Protein AF-A0A7T5E1W6-F1 (afdb_monomer_lite)

Radius of gyration: 61.8 Å; chains: 1; bounding box: 114×105×201 Å

Sequence (1067 aa):
MARPQLYQTLPVATIAQAEQQDRYMAKGELEDLSGFFNSGLKRVLIAETLTRYSELIVSQAANRIFTGGSPLAYLERPDADQPMEKTRAGTVLDAQEAAKLGTATFIESSGGGGFFSGLFSTTPSGPIPPGFRPINVSRYGPSNMQKSLRDLSWFLRYVTYAIVAGDPNIISVNVRGLREIIENACSTAATIVAIQTMKAASVRYVSGDSEAKDIVSQYFDVLLTEFKAPTPSDKLRQRPSGDQQGLQLPQIYFNAAERRPKYAMKPGLSATEKNDVVKAAYRQVFERDITRAYSLSISDLESKVKNGEISMKEFVRRLAKSPLYRKNFYEPYINSRALELAFRHILGRAPSSREEVQKYFSIVSSGGLPALVDALVDSKEYSDYFGEETVPYLRGLGQEAQECRNWGPQFELFNFSAPFRKKPQFITLFAAYEQPLPDQHPYGSGNDPLEIQFGAIFPKETRDVSATPAFFNKDTRRILIHRGAGINNQLSNPAARGLNPGSLGAKVFKLDQIPKTGNTQASVRYSESSTQAVISAAYRQVFGREVYSGQRSNVAEIKLENGEITLKEFIRTIAKSEAFRKTYWSSLYIMKAVEYIHRRLLGRPTYGRKETNAYFDICAKKGFYALVDSIIDSQEYAEAFGEDTVPYERYLTPKGLALRSMRVGSLAEKGMMPIPDTTVPRFVELGSVGEDRSIPDVQRRISQGVNRQRQQTKAFKLTSLADKPNLKQVTAAAYRQIFERDIAPYIVKSEFTALESKLGNGEITLKEFIEGLGCSSLYIKEFYAPYPNTQVIEFGTKHFLGRAPMDQAEIRKYNQILASEGIRGFIKAMLNTPEYAENFGEDTVPYRRYPTLPAANFPNTERLYNRLTKQNRDLVVPSFVPAKSTIPVTDMPLMADAVAAQASQEAALAASVGRATQSASLDLTTAQPATRLYRWSADMDAAQSEEVITAIYRQVMMAYDGEIPTAWRLPQAEQALRNGSLTVRGFVAELLASEAYQQRFVDTYPQSKLVEIMARQILGRNLAQGEETQQYQAMADAQGRLAVAQAMLSSAEYQRYFGEQGVPYRR

Secondary structure (DSSP, 8-state):
---------HHHHHHHHHHTTT-PPPHHHHHHHHHHHHTHHHHHHHHHHHHHTHHHHHHHHHHHHEESS-GGGG--PPPTTS--PPPTT-----HHHHHHSS--------S---TTS--S-----SPPPTT--PEEHHHH-HHHHHHHHHHHHHHHHHHHHHHHHTSTHHHHHHHTTHHHHHHTTS-HHHHHHHHHHHHHHHHHHTTT-HHHHHHHHHHHHHHHHHHHSPPPPPEEE--SSTTSPPEEE-HHHHHHSPP----B--TT--HHHHHHHHHHHHHHHHSS-HHHHH----HHHHHHHHHTSS-HHHHHHHHHTSHHHHHHHTTTS-HHHHHHHHIIIIISS---SHHHHHHHHHHHHHHHHHHHHHHHHTSHHHHHHHTTTBPP----BTTBPPPSTTHHHHHHHTSTTGGG--S-SHHHHHHHHHSPPPSS-TT-GGGSPP--SS------TTTS---------SS-----EESS-GGG-TTT-GGGGGS--GGGSPPP-B------SSS----HHHHHHHHHHHHHHHHHHHHSSPPPGGG--HHHHHHHHTTSS-HHHHHHHHHTSHHHHHHHTTTS-HHHHHHHHHHHHHSS---SHHHHHHHHHHHHHHHHHHHHHHHHTSHHHHHHHTTTB-----EE-HHHHHHHHSSHHHHHHTT-S-----PPPHHHHHHS--S---HHHHHHHHS-SS-THHHHPPPPB---SS-HHHHHHHHHHHHHHHSSS-STTT--S--SHHHHHHHHHTSS-HHHHHHHHHTSHHHIIIIITTS-HHHHHHHHIIIIISS---SHHHHHHHHHHHHHTHHHHHHHHHHTSHHHHHHTTTTB--------SSTTHHHHHHHHHHSPTTS----S-S-PPPPPPSS-GGGSTT-HHHHHHHHHHHHHHTTS-------------------PPPB--TT--HHHHHHHHHHHHHHHTT--SSPPPGGG--HHHHHHHHTTSS-HHHHHHHHHHSHHHIIIIITTS-HHHHHHHHIIIIISSPPPTTHHHHHHHHHHHHH-TTHHHHHHHTSHHHHHHTTTTBPP---

Foldseek 3Di:
DDDQQQAAFLVRQLVVQCVLLVHDRDPVSVVSVVVLVVCQVVLVVLLVLCVLCVLVLLQQLLVVQEDADRLSVLADDPPPPDPPDDDPPPDDPDPVVSVVPDPPDPPDDDDDDDPPDPPPDPPQQDDQDPPRDRHYDVVLDSVNSNVVSVVLSVLSVLLSVCSNSVHLGNLLLPQAQVLVVCVVRDDSSSVLSSLSSSLVVSLVSVVVDPVSSVSSNVSSVVNSVRNVDHQDDWDWADDPDPQFDIDTHRVSSLSSGRDNDWQFQDPPDDPVSLVSSVQLLCCLQVVHRCCVPPVDDPVVLSVCSNVVVFFLLVSSLCSQVDPVVCVQQPVLADLLLSLQLLCCRQVLWGDRALVSSVVLSVQCVVPNRNSSSCCSSPDPSSCVPANRTIRHHHCDRSNGDDDPLCVPVGVVCSDPCSSQARDRDNNVSNVPVVDPDDQDAQAWNQLDAQPALADLHGPDCVNHVDTDHDHDDLPAFHDWQFQAPRVLPCVVPVLSQAPDRPPSHDDKQWQPDQPDPDPDPDPPVVNVVSLVVVVLLLCCLQRSHDDDPVLDPVVLSVCVNNVVAFVLVSSLPSCPDPSNCVRQPPVDDNLSSLQVNLCSQLLDGDTHNNRSVVLVVCCVPPNDSSSSVCNSVDPSVCSNANRTIRDHNGIDGPVNVCVVQVDPVNCVVVVVPPPPPPPDPVVCVVVDDPDDDDPVNVVVVVCDDDDCVQVVWDKQWDPDLVPPVSLVVQVQVLCCLLVVDGDVVPDPDPQCPVLSVCVSVVVAFQLVSSLVVQPDPVVCVQQNVVADQLSSQQSLCCRQVQWGDQAQVSSVVLSVQCVPVNRSSSNVVSSPDVSSCVPANRTIGDHHDQDDPRPCTNVLSVVSVVDDRPNDRDRSPSHDDDDPPPDDPVPPDPCPVVVVVVVVVVVVVVVDDDDDDDDDDDDDDPPDDPFDWQFDDLPDDPVSLVVNVVLLCCLQVVPDDDDDDPLLDDVVLSVCVNVVVAFSLRSNLVSCVDPVNCVRQVVPDDLLVSLQSLCCSQLQDGDDPDDRSVVLSVCCVPPNSCVSSVCSSPDPSSCVPANRTIRHHHD

Structure (mmCIF, N/CA/C/O backbone):
data_AF-A0A7T5E1W6-F1
#
_entry.id   AF-A0A7T5E1W6-F1
#
loop_
_atom_site.group_PDB
_atom_site.id
_atom_site.type_symbol
_atom_site.label_atom_id
_atom_site.label_alt_id
_atom_site.label_comp_id
_atom_site.label_asym_id
_atom_site.label_entity_id
_atom_site.label_seq_id
_atom_site.pdbx_PDB_ins_code
_atom_site.Cartn_x
_atom_site.Cartn_y
_atom_site.Cartn_z
_atom_site.occupancy
_atom_site.B_iso_or_equiv
_atom_site.auth_seq_id
_atom_site.auth_comp_id
_atom_site.auth_asym_id
_atom_site.auth_atom_id
_atom_site.pdbx_PDB_model_num
ATOM 1 N N . MET A 1 1 ? -4.802 7.050 18.740 1.00 60.38 1 MET A N 1
ATOM 2 C CA . MET A 1 1 ? -4.481 6.333 19.996 1.00 60.38 1 MET A CA 1
ATOM 3 C C . MET A 1 1 ? -5.755 5.684 20.502 1.00 60.38 1 MET A C 1
ATOM 5 O O . MET A 1 1 ? -6.754 6.385 20.582 1.00 60.38 1 MET A O 1
ATOM 9 N N . ALA A 1 2 ? -5.736 4.387 20.808 1.00 78.00 2 ALA A N 1
ATOM 10 C CA . ALA A 1 2 ? -6.858 3.725 21.470 1.00 78.00 2 ALA A CA 1
ATOM 11 C C . ALA A 1 2 ? -6.743 3.963 22.981 1.00 78.00 2 ALA A C 1
ATOM 13 O O . ALA A 1 2 ? -5.686 3.709 23.557 1.00 78.00 2 ALA A O 1
ATOM 14 N N . ARG A 1 3 ? -7.798 4.487 23.608 1.00 83.88 3 ARG A N 1
ATOM 15 C CA . ARG A 1 3 ? -7.880 4.642 25.064 1.00 83.88 3 ARG A CA 1
ATOM 16 C C . ARG A 1 3 ? -8.929 3.654 25.573 1.00 83.88 3 ARG A C 1
ATOM 18 O O . ARG A 1 3 ? -10.051 3.708 25.072 1.00 83.88 3 ARG A O 1
ATOM 25 N N . PRO A 1 4 ? -8.586 2.734 26.488 1.00 86.62 4 PRO A N 1
ATOM 26 C CA . PRO A 1 4 ? -9.577 1.838 27.061 1.00 86.62 4 PRO A CA 1
ATOM 27 C C . PRO A 1 4 ? -10.584 2.655 27.874 1.00 86.62 4 PRO A C 1
ATOM 29 O O . PRO A 1 4 ? -10.199 3.576 28.597 1.00 86.62 4 PRO A O 1
ATOM 32 N N . GLN A 1 5 ? -11.867 2.320 27.750 1.00 86.00 5 GLN A N 1
ATOM 33 C CA . GLN A 1 5 ? -12.889 2.914 28.600 1.00 86.00 5 GLN A CA 1
ATOM 34 C C . GLN A 1 5 ? -12.735 2.341 30.008 1.00 86.00 5 GLN A C 1
ATOM 36 O O . GLN A 1 5 ? -12.726 1.125 30.183 1.00 86.00 5 GLN A O 1
ATOM 41 N N . LEU A 1 6 ? -12.576 3.218 30.996 1.00 88.88 6 LEU A N 1
ATOM 42 C CA . LEU A 1 6 ? -12.371 2.810 32.388 1.00 88.88 6 LEU A CA 1
ATOM 43 C C . LEU A 1 6 ? -13.703 2.643 33.127 1.00 88.88 6 LEU A C 1
ATOM 45 O O . LEU A 1 6 ? -13.874 1.709 33.898 1.00 88.88 6 LEU A O 1
ATOM 49 N N . TYR A 1 7 ? -14.629 3.572 32.895 1.00 89.81 7 TYR A N 1
ATOM 50 C CA . TYR A 1 7 ? -15.955 3.624 33.504 1.00 89.81 7 TYR A CA 1
ATOM 51 C C . TYR A 1 7 ? -16.866 4.546 32.692 1.00 89.81 7 TYR A C 1
ATOM 53 O O . TYR A 1 7 ? -16.407 5.254 31.793 1.00 89.81 7 TYR A O 1
ATOM 61 N N . GLN A 1 8 ? -18.155 4.566 33.017 1.00 88.00 8 GLN A N 1
ATOM 62 C CA . GLN A 1 8 ? -19.132 5.476 32.420 1.00 88.00 8 GLN A CA 1
ATOM 63 C C . GLN A 1 8 ? -19.558 6.534 33.436 1.00 88.00 8 GLN A C 1
ATOM 65 O O . GLN A 1 8 ? -19.555 6.288 34.641 1.00 88.00 8 GLN A O 1
ATOM 70 N N . THR A 1 9 ? -19.904 7.714 32.933 1.00 92.50 9 THR A N 1
ATOM 71 C CA . THR A 1 9 ? -20.609 8.748 33.693 1.00 92.50 9 THR A CA 1
ATOM 72 C C . THR A 1 9 ? -21.966 8.958 33.046 1.00 92.50 9 THR A C 1
ATOM 74 O O . THR A 1 9 ? -22.110 8.744 31.837 1.00 92.50 9 THR A O 1
ATOM 77 N N . LEU A 1 10 ? -22.948 9.414 33.821 1.00 91.25 10 LEU A N 1
ATOM 78 C CA . LEU A 1 10 ? -24.288 9.664 33.294 1.00 91.25 10 LEU A CA 1
ATOM 79 C C . LEU A 1 10 ? -24.271 10.659 32.111 1.00 91.25 10 LEU A C 1
ATOM 81 O O . LEU A 1 10 ? -24.876 10.351 31.079 1.00 91.25 10 LEU A O 1
ATOM 85 N N . PRO A 1 11 ? -23.518 11.781 32.157 1.00 92.50 11 PRO A N 1
ATOM 86 C CA . PRO A 1 11 ? -23.431 12.680 31.009 1.00 92.50 11 PRO A CA 1
ATOM 87 C C . PRO A 1 11 ? -22.782 12.062 29.771 1.00 92.50 11 PRO A C 1
ATOM 89 O O . PRO A 1 11 ? -23.252 12.264 28.658 1.00 92.50 11 PRO A O 1
ATOM 92 N N . VAL A 1 12 ? -21.698 11.298 29.938 1.00 91.25 12 VAL A N 1
ATOM 93 C CA . VAL A 1 12 ? -21.009 10.690 28.791 1.00 91.25 12 VAL A CA 1
ATOM 94 C C . VAL A 1 12 ? -21.876 9.603 28.161 1.00 91.25 12 VAL A C 1
ATOM 96 O O . VAL A 1 12 ? -21.952 9.540 26.940 1.00 91.25 12 VAL A O 1
ATOM 99 N N . ALA A 1 13 ? -22.558 8.785 28.966 1.00 90.12 13 ALA A N 1
ATOM 100 C CA . ALA A 1 13 ? -23.426 7.721 28.468 1.00 90.12 13 ALA A CA 1
ATOM 101 C C . ALA A 1 13 ? -24.635 8.265 27.684 1.00 90.12 13 ALA A C 1
ATOM 103 O O . ALA A 1 13 ? -24.929 7.767 26.599 1.00 90.12 13 ALA A O 1
ATOM 104 N N . THR A 1 14 ? -25.294 9.311 28.196 1.00 91.44 14 THR A N 1
ATOM 105 C CA . THR A 1 14 ? -26.444 9.958 27.530 1.00 91.44 14 THR A CA 1
ATOM 106 C C . THR A 1 14 ? -26.040 10.650 26.226 1.00 91.44 14 THR A C 1
ATOM 108 O O . THR A 1 14 ? -26.677 10.446 25.193 1.00 91.44 14 THR A O 1
ATOM 111 N N . ILE A 1 15 ? -24.932 11.401 26.225 1.00 92.94 15 ILE A N 1
ATOM 112 C CA . ILE A 1 15 ? -24.412 12.049 25.011 1.00 92.94 15 ILE A CA 1
ATOM 113 C C . ILE A 1 15 ? -23.974 11.004 23.977 1.00 92.94 15 ILE A C 1
ATOM 115 O O . ILE A 1 15 ? -24.305 11.136 22.798 1.00 92.94 15 ILE A O 1
ATOM 119 N N . ALA A 1 16 ? -23.266 9.955 24.406 1.00 90.75 16 ALA A N 1
ATOM 120 C CA . ALA A 1 16 ? -22.824 8.878 23.523 1.00 90.75 16 ALA A CA 1
ATOM 121 C C . ALA A 1 16 ? -24.006 8.152 22.868 1.00 90.75 16 ALA A C 1
ATOM 123 O O . ALA A 1 16 ? -23.940 7.813 21.692 1.00 90.75 16 ALA A O 1
ATOM 124 N N . GLN A 1 17 ? -25.119 7.959 23.581 1.00 89.25 17 GLN A N 1
ATOM 125 C CA . GLN A 1 17 ? -26.313 7.338 23.009 1.00 89.25 17 GLN A CA 1
ATOM 126 C C . GLN A 1 17 ? -26.905 8.160 21.854 1.00 89.25 17 GLN A C 1
ATOM 128 O O . GLN A 1 17 ? -27.300 7.584 20.839 1.00 89.25 17 GLN A O 1
ATOM 133 N N . ALA A 1 18 ? -26.957 9.489 21.975 1.00 90.38 18 ALA A N 1
ATOM 134 C CA . ALA A 1 18 ? -27.411 10.357 20.889 1.00 90.38 18 ALA A CA 1
ATOM 135 C C . ALA A 1 18 ? -26.400 10.404 19.724 1.00 90.38 18 ALA A C 1
ATOM 137 O O . ALA A 1 18 ? -26.801 10.342 18.559 1.00 90.38 18 ALA A O 1
ATOM 138 N N . GLU A 1 19 ? -25.100 10.449 20.033 1.00 92.50 19 GLU A N 1
ATOM 139 C CA . GLU A 1 19 ? -24.010 10.449 19.046 1.00 92.50 19 GLU A CA 1
ATOM 140 C C . GLU A 1 19 ? -24.008 9.173 18.199 1.00 92.50 19 GLU A C 1
ATOM 142 O O . GLU A 1 19 ? -24.082 9.253 16.976 1.00 92.50 19 GLU A O 1
ATOM 147 N N . GLN A 1 20 ? -24.088 7.999 18.829 1.00 88.88 20 GLN A N 1
ATOM 148 C CA . GLN A 1 20 ? -24.132 6.704 18.144 1.00 88.88 20 GLN A CA 1
ATOM 149 C C . GLN A 1 20 ? -25.370 6.534 17.248 1.00 88.88 20 GLN A C 1
ATOM 151 O O . GLN A 1 20 ? -25.453 5.592 16.453 1.00 88.88 20 GLN A O 1
ATOM 156 N N . GLN A 1 21 ? -26.365 7.412 17.384 1.00 89.25 21 GLN A N 1
ATOM 157 C CA . GLN A 1 21 ? -27.602 7.440 16.609 1.00 89.25 21 GLN A CA 1
ATOM 158 C C . GLN A 1 21 ? -27.625 8.539 15.534 1.00 89.25 21 GLN A C 1
ATOM 160 O O . GLN A 1 21 ? -28.616 8.647 14.812 1.00 89.25 21 GLN A O 1
ATOM 165 N N . ASP A 1 22 ? -26.556 9.334 15.403 1.00 88.88 22 ASP A N 1
ATOM 166 C CA . ASP A 1 22 ? -26.470 10.534 14.557 1.00 88.88 22 ASP A CA 1
ATOM 167 C C . ASP A 1 22 ? -27.637 11.521 14.777 1.00 88.88 22 ASP A C 1
ATOM 169 O O . ASP A 1 22 ? -28.040 12.268 13.872 1.00 88.88 22 ASP A O 1
ATOM 173 N N . ARG A 1 23 ? -28.220 11.527 15.982 1.00 88.31 23 ARG A N 1
ATOM 174 C CA . ARG A 1 23 ? -29.372 12.366 16.326 1.00 88.31 23 ARG A CA 1
ATOM 175 C C . ARG A 1 23 ? -28.972 13.513 17.237 1.00 88.31 23 ARG A C 1
ATOM 177 O O . ARG A 1 23 ? -27.999 13.444 17.978 1.00 88.31 23 ARG A O 1
ATOM 184 N N . TYR A 1 24 ? -29.780 14.566 17.208 1.00 89.75 24 TYR A N 1
ATOM 185 C CA . TYR A 1 24 ? -29.760 15.528 18.301 1.00 89.75 24 TYR A CA 1
ATOM 186 C C . TYR A 1 24 ? -30.382 14.900 19.550 1.00 89.75 24 TYR A C 1
ATOM 188 O O . TYR A 1 24 ? -31.264 14.038 19.452 1.00 89.75 24 TYR A O 1
ATOM 196 N N . MET A 1 25 ? -29.906 15.333 20.718 1.00 90.50 25 MET A N 1
ATOM 197 C CA . MET A 1 25 ? -30.444 14.882 22.000 1.00 90.50 25 MET A CA 1
ATOM 198 C C . MET A 1 25 ? -31.946 15.162 22.069 1.00 90.50 25 MET A C 1
ATOM 200 O O . MET A 1 25 ? -32.413 16.243 21.701 1.00 90.50 25 MET A O 1
ATOM 204 N N . ALA A 1 26 ? -32.699 14.161 22.515 1.00 92.00 26 ALA A N 1
ATOM 205 C CA . ALA A 1 26 ? -34.131 14.293 22.724 1.00 92.00 26 ALA A CA 1
ATOM 206 C C . ALA A 1 26 ? -34.400 15.102 23.994 1.00 92.00 26 ALA A C 1
ATOM 208 O O . ALA A 1 26 ? -33.553 15.199 24.880 1.00 92.00 26 ALA A O 1
ATOM 209 N N . LYS A 1 27 ? -35.619 15.637 24.109 1.00 94.25 27 LYS A N 1
ATOM 210 C CA . LYS A 1 27 ? -36.033 16.409 25.285 1.00 94.25 27 LYS A CA 1
ATOM 211 C C . LYS A 1 27 ? -35.826 15.634 26.596 1.00 94.25 27 LYS A C 1
ATOM 213 O O . LYS A 1 27 ? -35.269 16.202 27.521 1.00 94.25 27 LYS A O 1
ATOM 218 N N . GLY A 1 28 ? -36.181 14.346 26.637 1.00 93.12 28 GLY A N 1
ATOM 219 C CA . GLY A 1 28 ? -35.977 13.506 27.826 1.00 93.12 28 GLY A CA 1
ATOM 220 C C . GLY A 1 28 ? -34.504 13.352 28.224 1.00 93.12 28 GLY A C 1
ATOM 221 O O . GLY A 1 28 ? -34.167 13.501 29.386 1.00 93.12 28 GLY A O 1
ATOM 222 N N . GLU A 1 29 ? -33.593 13.171 27.261 1.00 93.31 29 GLU A N 1
ATOM 223 C CA . GLU A 1 29 ? -32.150 13.079 27.556 1.00 93.31 29 GLU A CA 1
ATOM 224 C C . GLU A 1 29 ? -31.572 14.417 28.044 1.00 93.31 29 GLU A C 1
ATOM 226 O O . GLU A 1 29 ? -30.675 14.450 28.883 1.00 93.31 29 GLU A O 1
ATOM 231 N N . LEU A 1 30 ? -32.088 15.538 27.527 1.00 94.62 30 LEU A N 1
ATOM 232 C CA . LEU A 1 30 ? -31.734 16.873 28.014 1.00 94.62 30 LEU A CA 1
ATOM 233 C C . LEU A 1 30 ? -32.267 17.118 29.431 1.00 94.62 30 LEU A C 1
ATOM 235 O O . LEU A 1 30 ? -31.582 17.749 30.236 1.00 94.62 30 LEU A O 1
ATOM 239 N N . GLU A 1 31 ? -33.465 16.618 29.739 1.00 95.25 31 GLU A N 1
ATOM 240 C CA . GLU A 1 31 ? -34.046 16.643 31.084 1.00 95.25 31 GLU A CA 1
ATOM 241 C C . GLU A 1 31 ? -33.212 15.793 32.058 1.00 95.25 31 GLU A C 1
ATOM 243 O O . GLU A 1 31 ? -32.895 16.278 33.144 1.00 95.25 31 GLU A O 1
ATOM 248 N N . ASP A 1 32 ? -32.744 14.608 31.650 1.00 91.88 32 ASP A N 1
ATOM 249 C CA . ASP A 1 32 ? -31.844 13.759 32.449 1.00 91.88 32 ASP A CA 1
ATOM 250 C C . ASP A 1 32 ? -30.511 14.461 32.757 1.00 91.88 32 ASP A C 1
ATOM 252 O O . ASP A 1 32 ? -30.046 14.479 33.903 1.00 91.88 32 ASP A O 1
ATOM 256 N N . LEU A 1 33 ? -29.902 15.094 31.747 1.00 94.12 33 LEU A N 1
ATOM 257 C CA . LEU A 1 33 ? -28.689 15.896 31.919 1.00 94.12 33 LEU A CA 1
ATOM 258 C C . LEU A 1 33 ? -28.930 17.086 32.851 1.00 94.12 33 LEU A C 1
ATOM 260 O O . LEU A 1 33 ? -28.116 17.346 33.740 1.00 94.12 33 LEU A O 1
ATOM 264 N N . SER A 1 34 ? -30.046 17.796 32.675 1.00 94.88 34 SER A N 1
ATOM 265 C CA . SER A 1 34 ? -30.425 18.908 33.546 1.00 94.88 34 SER A CA 1
ATOM 266 C C . SER A 1 34 ? -30.594 18.437 34.991 1.00 94.88 34 SER A C 1
ATOM 268 O O . SER A 1 34 ? -30.012 19.039 35.894 1.00 94.88 34 SER A O 1
ATOM 270 N N . GLY A 1 35 ? -31.290 17.319 35.214 1.00 93.44 35 GLY A N 1
ATOM 271 C CA . GLY A 1 35 ? -31.440 16.702 36.530 1.00 93.44 35 GLY A CA 1
ATOM 272 C C . GLY A 1 35 ? -30.093 16.358 37.170 1.00 93.44 35 GLY A C 1
ATOM 273 O O . GLY A 1 35 ? -29.848 16.693 38.333 1.00 93.44 35 GLY A O 1
ATOM 274 N N . PHE A 1 36 ? -29.170 15.774 36.400 1.00 94.19 36 PHE A N 1
ATOM 275 C CA . PHE A 1 36 ? -27.818 15.487 36.876 1.00 94.19 36 PHE A CA 1
ATOM 276 C C . PHE A 1 36 ? -27.070 16.758 37.300 1.00 94.19 36 PHE A C 1
ATOM 278 O O . PHE A 1 36 ? -26.602 16.824 38.440 1.00 94.19 36 PHE A O 1
ATOM 285 N N . PHE A 1 37 ? -26.996 17.780 36.441 1.00 94.69 37 PHE A N 1
ATOM 286 C CA . PHE A 1 37 ? -26.250 19.009 36.739 1.00 94.69 37 PHE A CA 1
ATOM 287 C C . PHE A 1 37 ? -26.874 19.831 37.872 1.00 94.69 37 PHE A C 1
ATOM 289 O O . PHE A 1 37 ? -26.135 20.355 38.706 1.00 94.69 37 PHE A O 1
ATOM 296 N N . ASN A 1 38 ? -28.206 19.872 37.973 1.00 94.44 38 ASN A N 1
ATOM 297 C CA . ASN A 1 38 ? -28.907 20.529 39.080 1.00 94.44 38 ASN A CA 1
ATOM 298 C C . ASN A 1 38 ? -28.567 19.872 40.432 1.00 94.44 38 ASN A C 1
ATOM 300 O O . ASN A 1 38 ? -28.381 20.564 41.430 1.00 94.44 38 ASN A O 1
ATOM 304 N N . SER A 1 39 ? -28.402 18.543 40.460 1.00 92.88 39 SER A N 1
ATOM 305 C CA . SER A 1 39 ? -27.976 17.797 41.658 1.00 92.88 39 SER A CA 1
ATOM 306 C C . SER A 1 39 ? -26.454 17.807 41.910 1.00 92.88 39 SER A C 1
ATOM 308 O O . SER A 1 39 ? -25.977 17.202 42.874 1.00 92.88 39 SER A O 1
ATOM 310 N N . GLY A 1 40 ? -25.664 18.482 41.065 1.00 92.31 40 GLY A N 1
ATOM 311 C CA . GLY A 1 40 ? -24.200 18.413 41.077 1.00 92.31 40 GLY A CA 1
ATOM 312 C C . GLY A 1 40 ? -23.559 18.938 42.363 1.00 92.31 40 GLY A C 1
ATOM 313 O O . GLY A 1 40 ? -22.707 18.264 42.942 1.00 92.31 40 GLY A O 1
ATOM 314 N N . LEU A 1 41 ? -24.005 20.099 42.860 1.00 93.06 41 LEU A N 1
ATOM 315 C CA . LEU A 1 41 ? -23.466 20.702 44.089 1.00 93.06 41 LEU A CA 1
ATOM 316 C C . LEU A 1 41 ? -23.658 19.775 45.296 1.00 93.06 41 LEU A C 1
ATOM 318 O O . LEU A 1 41 ? -22.741 19.588 46.091 1.00 93.06 41 LEU A O 1
ATOM 322 N N . LYS A 1 42 ? -24.815 19.112 45.375 1.00 92.31 42 LYS A N 1
ATOM 323 C CA . LYS A 1 42 ? -25.129 18.146 46.431 1.00 92.31 42 LYS A CA 1
ATOM 324 C C . LYS A 1 42 ? -24.179 16.947 46.414 1.00 92.31 42 LYS A C 1
ATOM 326 O O . LYS A 1 42 ? -23.628 16.582 47.447 1.00 92.31 42 LYS A O 1
ATOM 331 N N . ARG A 1 43 ? -23.921 16.372 45.236 1.00 93.50 43 ARG A N 1
ATOM 332 C CA . ARG A 1 43 ? -22.983 15.244 45.062 1.00 93.50 43 ARG A CA 1
ATOM 333 C C . ARG A 1 43 ? -21.553 15.617 45.453 1.00 93.50 43 ARG A C 1
ATOM 335 O O . ARG A 1 43 ? -20.868 14.811 46.078 1.00 93.50 43 ARG A O 1
ATOM 342 N N . VAL A 1 44 ? -21.120 16.836 45.124 1.00 94.31 44 VAL A N 1
ATOM 343 C CA . VAL A 1 44 ? -19.798 17.352 45.510 1.00 94.31 44 VAL A CA 1
ATOM 344 C C . VAL A 1 44 ? -19.704 17.546 47.024 1.00 94.31 44 VAL A C 1
ATOM 346 O O . VAL A 1 44 ? -18.733 17.083 47.611 1.00 94.31 44 VAL A O 1
ATOM 349 N N . LEU A 1 45 ? -20.721 18.127 47.672 1.00 92.31 45 LEU A N 1
ATOM 350 C CA . LEU A 1 45 ? -20.756 18.276 49.135 1.00 92.31 45 LEU A CA 1
ATOM 351 C C . LEU A 1 45 ? -20.727 16.926 49.865 1.00 92.31 45 LEU A C 1
ATOM 353 O O . LEU A 1 45 ? -20.028 16.775 50.870 1.00 92.31 45 LEU A O 1
ATOM 357 N N . ILE A 1 46 ? -21.447 15.922 49.351 1.00 92.88 46 ILE A N 1
ATOM 358 C CA . ILE A 1 46 ? -21.393 14.549 49.874 1.00 92.88 46 ILE A CA 1
ATOM 359 C C . ILE A 1 46 ? -19.965 14.006 49.765 1.00 92.88 46 ILE A C 1
ATOM 361 O O . ILE A 1 46 ? -19.412 13.519 50.751 1.00 92.88 46 ILE A O 1
ATOM 365 N N . ALA A 1 47 ? -19.349 14.110 48.585 1.00 93.31 47 ALA A N 1
ATOM 366 C CA . ALA A 1 47 ? -17.989 13.633 48.364 1.00 93.31 47 ALA A CA 1
ATOM 367 C C . ALA A 1 47 ? -16.965 14.364 49.248 1.00 93.31 47 ALA A C 1
ATOM 369 O O . ALA A 1 47 ? -16.082 13.715 49.808 1.00 93.31 47 ALA A O 1
ATOM 370 N N . GLU A 1 48 ? -17.103 15.679 49.427 1.00 92.19 48 GLU A N 1
ATOM 371 C CA . GLU A 1 48 ? -16.262 16.485 50.315 1.00 92.19 48 GLU A CA 1
ATOM 372 C C . GLU A 1 48 ? -16.385 16.014 51.768 1.00 92.19 48 GLU A C 1
ATOM 374 O O . GLU A 1 48 ? -15.375 15.754 52.422 1.00 92.19 48 GLU A O 1
ATOM 379 N N . THR A 1 49 ? -17.614 15.823 52.251 1.00 90.19 49 THR A N 1
ATOM 380 C CA . THR A 1 49 ? -17.891 15.371 53.623 1.00 90.19 49 THR A CA 1
ATOM 381 C C . THR A 1 49 ? -17.291 13.988 53.884 1.00 90.19 49 THR A C 1
ATOM 383 O O . THR A 1 49 ? -16.591 13.788 54.878 1.00 90.19 49 THR A O 1
ATOM 386 N N . LEU A 1 50 ? -17.499 13.032 52.973 1.00 90.00 50 LEU A N 1
ATOM 387 C CA . LEU A 1 50 ? -16.943 11.680 53.100 1.00 90.00 50 LEU A CA 1
ATOM 388 C C . LEU A 1 50 ? -15.413 11.661 52.994 1.00 90.00 50 LEU A C 1
ATOM 390 O O . LEU A 1 50 ? -14.763 10.863 53.666 1.00 90.00 50 LEU A O 1
ATOM 394 N N . THR A 1 51 ? -14.831 12.549 52.184 1.00 89.88 51 THR A N 1
ATOM 395 C CA . THR A 1 51 ? -13.373 12.684 52.063 1.00 89.88 51 THR A CA 1
ATOM 396 C C . THR A 1 51 ? -12.775 13.276 53.339 1.00 89.88 51 THR A C 1
ATOM 398 O O . THR A 1 51 ? -11.790 12.742 53.850 1.00 89.88 51 THR A O 1
ATOM 401 N N . ARG A 1 52 ? -13.411 14.312 53.905 1.00 86.69 52 ARG A N 1
ATOM 402 C CA . ARG A 1 52 ? -13.003 14.972 55.156 1.00 86.69 52 ARG A CA 1
ATOM 403 C C . ARG A 1 52 ? -12.968 14.004 56.338 1.00 86.69 52 ARG A C 1
ATOM 405 O O . ARG A 1 52 ? -12.036 14.048 57.130 1.00 86.69 52 ARG A O 1
ATOM 412 N N . TYR A 1 53 ? -13.948 13.106 56.432 1.00 89.00 53 TYR A N 1
ATOM 413 C CA . TYR A 1 53 ? -14.044 12.118 57.513 1.00 89.00 53 TYR A CA 1
ATOM 414 C C . TYR A 1 53 ? -13.536 10.719 57.127 1.00 89.00 53 TYR A C 1
ATOM 416 O O . TYR A 1 53 ? -13.821 9.743 57.823 1.00 89.00 53 TYR A O 1
ATOM 424 N N . SER A 1 54 ? -12.770 10.596 56.039 1.00 87.56 54 SER A N 1
ATOM 425 C CA . SER A 1 54 ? -12.350 9.301 55.485 1.00 87.56 54 SER A CA 1
ATOM 426 C C . SER A 1 54 ? -11.544 8.438 56.464 1.00 87.56 54 SER A C 1
ATOM 428 O O . SER A 1 54 ? -11.836 7.249 56.599 1.00 87.56 54 SER A O 1
ATOM 430 N N . GLU A 1 55 ? -10.600 9.019 57.212 1.00 85.62 55 GLU A N 1
ATOM 431 C CA . GLU A 1 55 ? -9.820 8.291 58.228 1.00 85.62 55 GLU A CA 1
ATOM 432 C C . GLU A 1 55 ? -10.707 7.753 59.363 1.00 85.62 55 GLU A C 1
ATOM 434 O O . GLU A 1 55 ? -10.539 6.618 59.814 1.00 85.62 55 GLU A O 1
ATOM 439 N N . LEU A 1 56 ? -11.705 8.532 59.796 1.00 86.69 56 LEU A N 1
ATOM 440 C CA . LEU A 1 56 ? -12.654 8.117 60.833 1.00 86.69 56 LEU A CA 1
ATOM 441 C C . LEU A 1 56 ? -13.573 6.994 60.335 1.00 86.69 56 LEU A C 1
ATOM 443 O O . LEU A 1 56 ? -13.790 6.014 61.045 1.00 86.69 56 LEU A O 1
ATOM 447 N N . ILE A 1 57 ? -14.058 7.085 59.096 1.00 87.50 57 ILE A N 1
ATOM 448 C CA . ILE A 1 57 ? -14.893 6.046 58.476 1.00 87.50 57 ILE A CA 1
ATOM 449 C C . ILE A 1 57 ? -14.103 4.733 58.335 1.00 87.50 57 ILE A C 1
ATOM 451 O O . ILE A 1 57 ? -14.596 3.666 58.711 1.00 87.50 57 ILE A O 1
ATOM 455 N N . VAL A 1 58 ? -12.863 4.803 57.838 1.00 88.44 58 VAL A N 1
ATOM 456 C CA . VAL A 1 58 ? -11.993 3.628 57.662 1.00 88.44 58 VAL A CA 1
ATOM 457 C C . VAL A 1 58 ? -11.580 3.042 59.014 1.00 88.44 58 VAL A C 1
ATOM 459 O O . VAL A 1 58 ? -11.619 1.823 59.177 1.00 88.44 58 VAL A O 1
ATOM 462 N N . SER A 1 59 ? -11.249 3.870 60.010 1.00 86.94 59 SER A N 1
ATOM 463 C CA . SER A 1 59 ? -10.882 3.397 61.354 1.00 86.94 59 SER A CA 1
ATOM 464 C C . SER A 1 59 ? -12.032 2.679 62.065 1.00 86.94 59 SER A C 1
ATOM 466 O O . SER A 1 59 ? -11.810 1.617 62.647 1.00 86.94 59 SER A O 1
ATOM 468 N N . GLN A 1 60 ? -13.269 3.181 61.972 1.00 87.38 60 GLN A N 1
ATOM 469 C CA . GLN A 1 60 ? -14.445 2.514 62.544 1.00 87.38 60 GLN A CA 1
ATOM 470 C C . GLN A 1 60 ? -14.675 1.131 61.920 1.00 87.38 60 GLN A C 1
ATOM 472 O O . GLN A 1 60 ? -14.946 0.166 62.636 1.00 87.38 60 GLN A O 1
ATOM 477 N N . ALA A 1 61 ? -14.513 1.014 60.599 1.00 88.56 61 ALA A N 1
ATOM 478 C CA . ALA A 1 61 ? -14.618 -0.261 59.897 1.00 88.56 61 ALA A CA 1
ATOM 479 C C . ALA A 1 61 ? -13.464 -1.219 60.237 1.00 88.56 61 ALA A C 1
ATOM 481 O O . ALA A 1 61 ? -13.699 -2.399 60.499 1.00 88.56 61 ALA A O 1
ATOM 482 N N . ALA A 1 62 ? -12.230 -0.714 60.304 1.00 87.50 62 ALA A N 1
ATOM 483 C CA . ALA A 1 62 ? -11.048 -1.498 60.648 1.00 87.50 62 ALA A CA 1
ATOM 484 C C . ALA A 1 62 ? -11.115 -2.043 62.084 1.00 87.50 62 ALA A C 1
ATOM 486 O O . ALA A 1 62 ? -10.882 -3.230 62.300 1.00 87.50 62 ALA A O 1
ATOM 487 N N . ASN A 1 63 ? -11.519 -1.217 63.052 1.00 87.69 63 ASN A N 1
ATOM 488 C CA . ASN A 1 63 ? -11.688 -1.622 64.452 1.00 87.69 63 ASN A CA 1
ATOM 489 C C . ASN A 1 63 ? -12.793 -2.672 64.636 1.00 87.69 63 ASN A C 1
ATOM 491 O O . ASN A 1 63 ? -12.791 -3.409 65.620 1.00 87.69 63 ASN A O 1
ATOM 495 N N . ARG A 1 64 ? -13.745 -2.762 63.697 1.00 86.00 64 ARG A N 1
ATOM 496 C CA . ARG A 1 64 ? -14.801 -3.777 63.737 1.00 86.00 64 ARG A CA 1
ATOM 497 C C . ARG A 1 64 ? -14.314 -5.159 63.300 1.00 86.00 64 ARG A C 1
ATOM 499 O O . ARG A 1 64 ? -14.871 -6.155 63.758 1.00 86.00 64 ARG A O 1
ATOM 506 N N . ILE A 1 65 ? -13.312 -5.224 62.424 1.00 89.12 65 ILE A N 1
ATOM 507 C CA . ILE A 1 65 ? -12.838 -6.475 61.811 1.00 89.12 65 ILE A CA 1
ATOM 508 C C . ILE A 1 65 ? -11.462 -6.924 62.314 1.00 89.12 65 ILE A C 1
ATOM 510 O O . ILE A 1 65 ? -11.147 -8.104 62.181 1.00 89.12 65 ILE A O 1
ATOM 514 N N . PHE A 1 66 ? -10.663 -6.030 62.904 1.00 89.06 66 PHE A N 1
ATOM 515 C CA . PHE A 1 66 ? -9.336 -6.326 63.447 1.00 89.06 66 PHE A CA 1
ATOM 516 C C . PHE A 1 66 ? -9.298 -6.256 64.978 1.00 89.06 66 PHE A C 1
ATOM 518 O O . PHE A 1 66 ? -9.992 -5.456 65.596 1.00 89.06 66 PHE A O 1
ATOM 525 N N . THR A 1 67 ? -8.457 -7.089 65.596 1.00 85.81 67 THR A N 1
ATOM 526 C CA . THR A 1 67 ? -8.251 -7.162 67.054 1.00 85.81 67 THR A CA 1
ATOM 527 C C . THR A 1 67 ? -6.764 -7.299 67.398 1.00 85.81 67 THR A C 1
ATOM 529 O O . THR A 1 67 ? -5.982 -7.812 66.598 1.00 85.81 67 THR A O 1
ATOM 532 N N . GLY A 1 68 ? -6.357 -6.867 68.597 1.00 75.19 68 GLY A N 1
ATOM 533 C CA . GLY A 1 68 ? -4.987 -7.072 69.097 1.00 75.19 68 GLY A CA 1
ATOM 534 C C . GLY A 1 68 ? -3.938 -6.048 68.634 1.00 75.19 68 GLY A C 1
ATOM 535 O O . GLY A 1 68 ? -2.758 -6.380 68.604 1.00 75.19 68 GLY A O 1
ATOM 536 N N . GLY A 1 69 ? -4.343 -4.825 68.271 1.00 77.62 69 GLY A N 1
ATOM 537 C CA . GLY A 1 69 ? -3.459 -3.702 67.917 1.00 77.62 69 GLY A CA 1
ATOM 538 C C . GLY A 1 69 ? -4.250 -2.518 67.345 1.00 77.62 69 GLY A C 1
ATOM 539 O O . GLY A 1 69 ? -5.446 -2.670 67.108 1.00 77.62 69 GLY A O 1
ATOM 540 N N . SER A 1 70 ? -3.609 -1.362 67.116 1.00 81.06 70 SER A N 1
ATOM 541 C CA . SER A 1 70 ? -4.219 -0.215 66.414 1.00 81.06 70 SER A CA 1
ATOM 542 C C . SER A 1 70 ? -4.106 -0.419 64.898 1.00 81.06 70 SER A C 1
ATOM 544 O O . SER A 1 70 ? -2.998 -0.328 64.366 1.00 81.06 70 SER A O 1
ATOM 546 N N . PRO A 1 71 ? -5.204 -0.703 64.169 1.00 77.06 71 PRO A N 1
ATOM 547 C CA . PRO A 1 71 ? -5.126 -0.969 62.735 1.00 77.06 71 PRO A CA 1
ATOM 548 C C . PRO A 1 71 ? -4.616 0.245 61.955 1.00 77.06 71 PRO A C 1
ATOM 550 O O . PRO A 1 71 ? -3.810 0.080 61.048 1.00 77.06 71 PRO A O 1
ATOM 553 N N . LEU A 1 72 ? -5.015 1.461 62.349 1.00 78.31 72 LEU A N 1
ATOM 554 C CA . LEU A 1 72 ? -4.746 2.710 61.622 1.00 78.31 72 LEU A CA 1
ATOM 555 C C . LEU A 1 72 ? -3.250 3.029 61.450 1.00 78.31 72 LEU A C 1
ATOM 557 O O . LEU A 1 72 ? -2.887 3.751 60.528 1.00 78.31 72 LEU A O 1
ATOM 561 N N . ALA A 1 73 ? -2.379 2.447 62.280 1.00 79.62 73 ALA A N 1
ATOM 562 C CA . ALA A 1 73 ? -0.928 2.558 62.135 1.00 79.62 73 ALA A CA 1
ATOM 563 C C . ALA A 1 73 ? -0.399 2.016 60.789 1.00 79.62 73 ALA A C 1
ATOM 565 O O . ALA A 1 73 ? 0.696 2.380 60.372 1.00 79.62 73 ALA A O 1
ATOM 566 N N . TYR A 1 74 ? -1.172 1.163 60.108 1.00 81.12 74 TYR A N 1
ATOM 567 C CA . TYR A 1 74 ? -0.824 0.574 58.813 1.00 81.12 74 TYR A CA 1
ATOM 568 C C . TYR A 1 74 ? -1.473 1.289 57.617 1.00 81.12 74 TYR A C 1
ATOM 570 O O . TYR A 1 74 ? -1.363 0.797 56.495 1.00 81.12 74 TYR A O 1
ATOM 578 N N . LEU A 1 75 ? -2.183 2.405 57.823 1.00 79.75 75 LEU A N 1
ATOM 579 C CA . LEU A 1 75 ? -2.754 3.178 56.720 1.00 79.75 75 LEU A CA 1
ATOM 580 C C . LEU A 1 75 ? -1.638 3.958 56.014 1.00 79.75 75 LEU A C 1
ATOM 582 O O . LEU A 1 75 ? -1.016 4.836 56.610 1.00 79.75 75 LEU A O 1
ATOM 586 N N . GLU A 1 76 ? -1.402 3.656 54.739 1.00 72.12 76 GLU A N 1
ATOM 587 C CA . GLU A 1 76 ? -0.483 4.431 53.904 1.00 72.12 76 GLU A CA 1
ATOM 588 C C . GLU A 1 76 ? -1.046 5.844 53.699 1.00 72.12 76 GLU A C 1
ATOM 590 O O . GLU A 1 76 ? -2.081 6.034 53.052 1.00 72.12 76 GLU A O 1
ATOM 595 N N . ARG A 1 77 ? -0.374 6.841 54.279 1.00 63.28 77 ARG A N 1
ATOM 596 C CA . ARG A 1 77 ? -0.645 8.254 54.009 1.00 63.28 77 ARG A CA 1
ATOM 597 C C . ARG A 1 77 ? 0.089 8.651 52.727 1.00 63.28 77 ARG A C 1
ATOM 599 O O . ARG A 1 77 ? 1.221 8.208 52.545 1.00 63.28 77 ARG A O 1
ATOM 606 N N . PRO A 1 78 ? -0.516 9.455 51.838 1.00 56.72 78 PRO A N 1
ATOM 607 C CA . PRO A 1 78 ? 0.221 10.006 50.708 1.00 56.72 78 PRO A CA 1
ATOM 608 C C . PRO A 1 78 ? 1.407 10.832 51.226 1.00 56.72 78 PRO A C 1
ATOM 610 O O . PRO A 1 78 ? 1.248 11.600 52.177 1.00 56.72 78 PRO A O 1
ATOM 613 N N . ASP A 1 79 ? 2.584 10.657 50.621 1.00 43.16 79 ASP A N 1
ATOM 614 C CA . ASP A 1 79 ? 3.783 11.421 50.971 1.00 43.16 79 ASP A CA 1
ATOM 615 C C . ASP A 1 79 ? 3.503 12.926 50.845 1.00 43.16 79 ASP A C 1
ATOM 617 O O . ASP A 1 79 ? 3.023 13.394 49.809 1.00 43.16 79 ASP A O 1
ATOM 621 N N . ALA A 1 80 ? 3.824 13.696 51.887 1.00 44.16 80 ALA A N 1
ATOM 622 C CA . ALA A 1 80 ? 3.603 15.145 51.935 1.00 44.16 80 ALA A CA 1
ATOM 623 C C . ALA A 1 80 ? 4.424 15.943 50.892 1.00 44.16 80 ALA A C 1
ATOM 625 O O . ALA A 1 80 ? 4.188 17.136 50.716 1.00 44.16 80 ALA A O 1
ATOM 626 N N . ASP A 1 81 ? 5.352 15.288 50.184 1.00 40.78 81 ASP A N 1
ATOM 627 C CA . ASP A 1 81 ? 6.279 15.899 49.223 1.00 40.78 81 ASP A CA 1
ATOM 628 C C . ASP A 1 81 ? 5.778 15.908 47.765 1.00 40.78 81 ASP A C 1
ATOM 630 O O . ASP A 1 81 ? 6.442 16.467 46.887 1.00 40.78 81 ASP A O 1
ATOM 634 N N . GLN A 1 82 ? 4.607 15.333 47.464 1.00 37.91 82 GLN A N 1
ATOM 635 C CA . GLN A 1 82 ? 3.982 15.537 46.152 1.00 37.91 82 GLN A CA 1
ATOM 636 C C . GLN A 1 82 ? 3.131 16.814 46.181 1.00 37.91 82 GLN A C 1
ATOM 638 O O . GLN A 1 82 ? 2.191 16.894 46.975 1.00 37.91 82 GLN A O 1
ATOM 643 N N . PRO A 1 83 ? 3.407 17.823 45.329 1.00 37.09 83 PRO A N 1
ATOM 644 C CA . PRO A 1 83 ? 2.604 19.035 45.310 1.00 37.09 83 PRO A CA 1
ATOM 645 C C . PRO A 1 83 ? 1.169 18.665 44.931 1.00 37.09 83 PRO A C 1
ATOM 647 O O . PRO A 1 83 ? 0.918 18.216 43.813 1.00 37.09 83 PRO A O 1
ATOM 650 N N . MET A 1 84 ? 0.226 18.852 45.860 1.00 42.38 84 MET A N 1
ATOM 651 C CA . MET A 1 84 ? -1.201 18.771 45.558 1.00 42.38 84 MET A CA 1
ATOM 652 C C . MET A 1 84 ? -1.492 19.704 44.379 1.00 42.38 84 MET A C 1
ATOM 654 O O . MET A 1 84 ? -1.350 20.925 44.488 1.00 42.38 84 MET A O 1
ATOM 658 N N . GLU A 1 85 ? -1.851 19.134 43.227 1.00 38.19 85 GLU A N 1
ATOM 659 C CA . GLU A 1 85 ? -2.189 19.924 42.049 1.00 38.19 85 GLU A CA 1
ATOM 660 C C . GLU A 1 85 ? -3.383 20.832 42.360 1.00 38.19 85 GLU A C 1
ATOM 662 O O . GLU A 1 85 ? -4.456 20.399 42.783 1.00 38.19 85 GLU A O 1
ATOM 667 N N . LYS A 1 86 ? -3.153 22.128 42.150 1.00 34.47 86 LYS A N 1
ATOM 668 C CA . LYS A 1 86 ? -4.108 23.216 42.344 1.00 34.47 86 LYS A CA 1
ATOM 669 C C . LYS A 1 86 ? -5.391 22.958 41.551 1.00 34.47 86 LYS A C 1
ATOM 671 O O . LYS A 1 86 ? -5.352 22.755 40.337 1.00 34.47 86 LYS A O 1
ATOM 676 N N . THR A 1 87 ? -6.545 23.086 42.196 1.00 37.31 87 THR A N 1
ATOM 677 C CA . THR A 1 87 ? -7.823 23.247 41.497 1.00 37.31 87 THR A CA 1
ATOM 678 C C . THR A 1 87 ? -7.827 24.550 40.693 1.00 37.31 87 THR A C 1
ATOM 680 O O . THR A 1 87 ? -7.341 25.594 41.130 1.00 37.31 87 THR A O 1
ATOM 683 N N . ARG A 1 88 ? -8.430 24.507 39.500 1.00 36.97 88 ARG A N 1
ATOM 684 C CA . ARG A 1 88 ? -8.488 25.598 38.505 1.00 36.97 88 ARG A CA 1
ATOM 685 C C . ARG A 1 88 ? -9.214 26.880 38.971 1.00 36.97 88 ARG A C 1
ATOM 687 O O . ARG A 1 88 ? -9.318 27.817 38.190 1.00 36.97 88 ARG A O 1
ATOM 694 N N . ALA A 1 89 ? -9.710 26.916 40.210 1.00 33.91 89 ALA A N 1
ATOM 695 C CA . ALA A 1 89 ? -10.431 28.041 40.811 1.00 33.91 89 ALA A CA 1
ATOM 696 C C . ALA A 1 89 ? -9.605 28.858 41.827 1.00 33.91 89 ALA A C 1
ATOM 698 O O . ALA A 1 89 ? -10.118 29.827 42.371 1.00 33.91 89 ALA A O 1
ATOM 699 N N . GLY A 1 90 ? -8.336 28.518 42.082 1.00 33.31 90 GLY A N 1
ATOM 700 C CA . GLY A 1 90 ? -7.427 29.400 42.829 1.00 33.31 90 GLY A CA 1
ATOM 701 C C . GLY A 1 90 ? -7.754 29.638 44.311 1.00 33.31 90 GLY A C 1
ATOM 702 O O . GLY A 1 90 ? -7.054 30.419 44.947 1.00 33.31 90 GLY A O 1
ATOM 703 N N . THR A 1 91 ? -8.750 28.968 44.892 1.00 32.97 91 THR A N 1
ATOM 704 C CA . THR A 1 91 ? -8.946 28.945 46.344 1.00 32.97 91 THR A CA 1
ATOM 705 C C . THR A 1 91 ? -8.063 27.873 46.970 1.00 32.97 91 THR A C 1
ATOM 707 O O . THR A 1 91 ? -8.228 26.675 46.742 1.00 32.97 91 THR A O 1
ATOM 710 N N . VAL A 1 92 ? -7.084 28.331 47.748 1.00 32.75 92 VAL A N 1
ATOM 711 C CA . VAL A 1 92 ? -6.291 27.498 48.650 1.00 32.75 92 VAL A CA 1
ATOM 712 C C . VAL A 1 92 ? -7.223 27.084 49.785 1.00 32.75 92 VAL A C 1
ATOM 714 O O . VAL A 1 92 ? -7.687 27.941 50.531 1.00 32.75 92 VAL A O 1
ATOM 717 N N . LEU A 1 93 ? -7.533 25.792 49.901 1.00 37.84 93 LEU A N 1
ATOM 718 C CA . LEU A 1 93 ? -8.026 25.259 51.169 1.00 37.84 93 LEU A CA 1
ATOM 719 C C . LEU A 1 93 ? -6.842 25.314 52.132 1.00 37.84 93 LEU A C 1
ATOM 721 O O . LEU A 1 93 ? -5.834 24.640 51.919 1.00 37.84 93 LEU A O 1
ATOM 725 N N . ASP A 1 94 ? -6.936 26.201 53.115 1.00 33.22 94 ASP A N 1
ATOM 726 C CA . ASP A 1 94 ? -5.882 26.451 54.081 1.00 33.22 94 ASP A CA 1
ATOM 727 C C . ASP A 1 94 ? -5.595 25.170 54.882 1.00 33.22 94 ASP A C 1
ATOM 729 O O . ASP A 1 94 ? -6.466 24.614 55.560 1.00 33.22 94 ASP A O 1
ATOM 733 N N . ALA A 1 95 ? -4.353 24.688 54.804 1.00 38.97 95 ALA A N 1
ATOM 734 C CA . ALA A 1 95 ? -3.885 23.537 55.570 1.00 38.97 95 ALA A CA 1
ATOM 735 C C . ALA A 1 95 ? -4.000 23.782 57.090 1.00 38.97 95 ALA A C 1
ATOM 737 O O . ALA A 1 95 ? -4.090 22.827 57.865 1.00 38.97 95 ALA A O 1
ATOM 738 N N . GLN A 1 96 ? -4.061 25.050 57.524 1.00 36.78 96 GLN A N 1
ATOM 739 C CA . GLN A 1 96 ? -4.306 25.411 58.920 1.00 36.78 96 GLN A CA 1
ATOM 740 C C . GLN A 1 96 ? -5.765 25.241 59.368 1.00 36.78 96 GLN A C 1
ATOM 742 O O . GLN A 1 96 ? -5.976 24.996 60.555 1.00 36.78 96 GLN A O 1
ATOM 747 N N . GLU A 1 97 ? -6.766 25.298 58.482 1.00 36.66 97 GLU A N 1
ATOM 748 C CA . GLU A 1 97 ? -8.170 25.022 58.847 1.00 36.66 97 GLU A CA 1
ATOM 749 C C . GLU A 1 97 ? -8.465 23.517 58.906 1.00 36.66 97 GLU A C 1
ATOM 751 O O . GLU A 1 97 ? -9.176 23.067 59.807 1.00 36.66 97 GLU A O 1
ATOM 756 N N . ALA A 1 98 ? -7.838 22.721 58.032 1.00 36.31 98 ALA A N 1
ATOM 757 C CA . ALA A 1 98 ? -7.915 21.257 58.074 1.00 36.31 98 ALA A CA 1
ATOM 758 C C . ALA A 1 98 ? -7.240 20.660 59.326 1.00 36.31 98 ALA A C 1
ATOM 760 O O . ALA A 1 98 ? -7.691 19.640 59.842 1.00 36.31 98 ALA A O 1
ATOM 761 N N . ALA A 1 99 ? -6.203 21.322 59.854 1.00 38.47 99 ALA A N 1
ATOM 762 C CA . ALA A 1 99 ? -5.543 20.939 61.104 1.00 38.47 99 ALA A CA 1
ATOM 763 C C . ALA A 1 99 ? -6.238 21.489 62.371 1.00 38.47 99 ALA A C 1
ATOM 765 O O . ALA A 1 99 ? -6.052 20.939 63.456 1.00 38.47 99 ALA A O 1
ATOM 766 N N . LYS A 1 100 ? -7.048 22.557 62.266 1.00 37.16 100 LYS A N 1
ATOM 767 C CA . LYS A 1 100 ? -7.721 23.197 63.419 1.00 37.16 100 LYS A CA 1
ATOM 768 C C . LYS A 1 100 ? -9.063 22.574 63.810 1.00 37.16 100 LYS A C 1
ATOM 770 O O . LYS A 1 100 ? -9.554 22.859 64.899 1.00 37.16 100 LYS A O 1
ATOM 775 N N . LEU A 1 101 ? -9.649 21.711 62.984 1.00 40.56 101 LEU A N 1
ATOM 776 C CA . LEU A 1 101 ? -10.964 21.112 63.237 1.00 40.56 101 LEU A CA 1
ATOM 777 C C . LEU A 1 101 ? -10.886 19.576 63.291 1.00 40.56 101 LEU A C 1
ATOM 779 O O . LEU A 1 101 ? -11.378 18.891 62.400 1.00 40.56 101 LEU A O 1
ATOM 783 N N . GLY A 1 102 ? -10.317 19.029 64.376 1.00 36.81 102 GLY A N 1
ATOM 784 C CA . GLY A 1 102 ? -10.745 17.705 64.864 1.00 36.81 102 GLY A CA 1
ATOM 785 C C . GLY A 1 102 ? -9.700 16.685 65.325 1.00 36.81 102 GLY A C 1
ATOM 786 O O . GLY A 1 102 ? -10.108 15.629 65.799 1.00 36.81 102 GLY A O 1
ATOM 787 N N . THR A 1 103 ? -8.392 16.942 65.271 1.00 34.66 103 THR A N 1
ATOM 788 C CA . THR A 1 103 ? -7.382 16.029 65.854 1.00 34.66 103 THR A CA 1
ATOM 789 C C . THR A 1 103 ? -6.946 16.483 67.243 1.00 34.66 103 THR A C 1
ATOM 791 O O . THR A 1 103 ? -5.794 16.831 67.474 1.00 34.66 103 THR A O 1
ATOM 794 N N . ALA A 1 104 ? -7.887 16.477 68.184 1.00 31.34 104 ALA A N 1
ATOM 795 C CA . ALA A 1 104 ? -7.590 16.520 69.612 1.00 31.34 104 ALA A CA 1
ATOM 796 C C . ALA A 1 104 ? -8.646 15.710 70.371 1.00 31.34 104 ALA A C 1
ATOM 798 O O . ALA A 1 104 ? -9.593 16.239 70.937 1.00 31.34 104 ALA A O 1
ATOM 799 N N . THR A 1 105 ? -8.496 14.390 70.342 1.00 27.09 105 THR A N 1
ATOM 800 C CA . THR A 1 105 ? -8.942 13.502 71.429 1.00 27.09 105 THR A CA 1
ATOM 801 C C . THR A 1 105 ? -8.006 12.296 71.470 1.00 27.09 105 THR A C 1
ATOM 803 O O . THR A 1 105 ? -8.398 11.141 71.346 1.00 27.09 105 THR A O 1
ATOM 806 N N . PHE A 1 106 ? -6.715 12.585 71.640 1.00 29.28 106 PHE A N 1
ATOM 807 C CA . PHE A 1 106 ? -5.837 11.670 72.358 1.00 29.28 106 PHE A CA 1
ATOM 808 C C . PHE A 1 106 ? -6.207 11.814 73.838 1.00 29.28 106 PHE A C 1
ATOM 810 O O . PHE A 1 106 ? -5.826 12.785 74.485 1.00 29.28 106 PHE A O 1
ATOM 817 N N . ILE A 1 107 ? -7.013 10.889 74.360 1.00 26.92 107 ILE A N 1
ATOM 818 C CA . ILE A 1 107 ? -7.011 10.627 75.799 1.00 26.92 107 ILE A CA 1
ATOM 819 C C . ILE A 1 107 ? -5.811 9.716 76.025 1.00 26.92 107 ILE A C 1
ATOM 821 O O . ILE A 1 107 ? -5.848 8.517 75.756 1.00 26.92 107 ILE A O 1
ATOM 825 N N . GLU A 1 108 ? -4.721 10.339 76.446 1.00 28.88 108 GLU A N 1
ATOM 826 C CA . GLU A 1 108 ? -3.572 9.681 77.040 1.00 28.88 108 GLU A CA 1
ATOM 827 C C . GLU A 1 108 ? -4.026 9.032 78.352 1.00 28.88 108 GLU A C 1
ATOM 829 O O . GLU A 1 108 ? -4.458 9.703 79.290 1.00 28.88 108 GLU A O 1
ATOM 834 N N . SER A 1 109 ? -3.986 7.703 78.412 1.00 27.36 109 SER A N 1
ATOM 835 C CA . SER A 1 109 ? -4.161 6.976 79.662 1.00 27.36 109 SER A CA 1
ATOM 836 C C . SER A 1 109 ? -2.875 7.085 80.483 1.00 27.36 109 SER A C 1
ATOM 838 O O . SER A 1 109 ? -1.985 6.242 80.368 1.00 27.36 109 SER A O 1
ATOM 840 N N . SER A 1 110 ? -2.806 8.113 81.325 1.00 27.62 110 SER A N 1
ATOM 841 C CA . SER A 1 110 ? -1.999 8.128 82.545 1.00 27.62 110 SER A CA 1
ATOM 842 C C . SER A 1 110 ? -2.953 8.032 83.742 1.00 27.62 110 SER A C 1
ATOM 844 O O . SER A 1 110 ? -4.027 8.628 83.735 1.00 27.62 110 SER A O 1
ATOM 846 N N . GLY A 1 111 ? -2.608 7.176 84.703 1.00 35.47 111 GLY A N 1
ATOM 847 C CA . GLY A 1 111 ? -3.500 6.568 85.695 1.00 35.47 111 GLY A CA 1
ATOM 848 C C . GLY A 1 111 ? -4.417 7.505 86.493 1.00 35.47 111 GLY A C 1
ATOM 849 O O . GLY A 1 111 ? -3.993 8.524 87.023 1.00 35.47 111 GLY A O 1
ATOM 850 N N . GLY A 1 112 ? -5.669 7.071 86.670 1.00 29.80 112 GLY A N 1
ATOM 851 C CA . GLY A 1 112 ? -6.629 7.653 87.612 1.00 29.80 112 GLY A CA 1
ATOM 852 C C . GLY A 1 112 ? -8.063 7.238 87.282 1.00 29.80 112 GLY A C 1
ATOM 853 O O . GLY A 1 112 ? -8.503 7.400 86.152 1.00 29.80 112 GLY A O 1
ATOM 854 N N . GLY A 1 113 ? -8.771 6.635 88.242 1.00 40.91 113 GLY A N 1
ATOM 855 C CA . GLY A 1 113 ? -10.049 5.935 88.054 1.00 40.91 113 GLY A CA 1
ATOM 856 C C . GLY A 1 113 ? -11.171 6.718 87.352 1.00 40.91 113 GLY A C 1
ATOM 857 O O . GLY A 1 113 ? -11.399 7.893 87.617 1.00 40.91 113 GLY A O 1
ATOM 858 N N . GLY A 1 114 ? -11.923 6.008 86.502 1.00 29.34 114 GLY A N 1
ATOM 859 C CA . GLY A 1 114 ? -13.089 6.528 85.778 1.00 29.34 114 GLY A CA 1
ATOM 860 C C . GLY A 1 114 ? -13.736 5.473 84.873 1.00 29.34 114 GLY A C 1
ATOM 861 O O . GLY A 1 114 ? -13.721 5.593 83.653 1.00 29.34 114 GLY A O 1
ATOM 862 N N . PHE A 1 115 ? -14.280 4.410 85.467 1.00 38.22 115 PHE A N 1
ATOM 863 C CA . PHE A 1 115 ? -14.715 3.163 84.813 1.00 38.22 115 PHE A CA 1
ATOM 864 C C . PHE A 1 115 ? -15.988 3.257 83.920 1.00 38.22 115 PHE A C 1
ATOM 866 O O . PHE A 1 115 ? -16.520 2.219 83.550 1.00 38.22 115 PHE A O 1
ATOM 873 N N . PHE A 1 116 ? -16.506 4.440 83.534 1.00 36.38 116 PHE A N 1
ATOM 874 C CA . PHE A 1 116 ? -17.841 4.527 82.884 1.00 36.38 116 PHE A CA 1
ATOM 875 C C . PHE A 1 116 ? -18.058 5.544 81.734 1.00 36.38 116 PHE A C 1
ATOM 877 O O . PHE A 1 116 ? -19.199 5.734 81.328 1.00 36.38 116 PHE A O 1
ATOM 884 N N . SER A 1 117 ? -17.028 6.155 81.126 1.00 32.12 117 SER A N 1
ATOM 885 C CA . SER A 1 117 ? -17.244 7.147 80.033 1.00 32.12 117 SER A CA 1
ATOM 886 C C . SER A 1 117 ? -17.017 6.626 78.593 1.00 32.12 117 SER A C 1
ATOM 888 O O . SER A 1 117 ? -17.407 7.259 77.616 1.00 32.12 117 SER A O 1
ATOM 890 N N . GLY A 1 118 ? -16.453 5.426 78.414 1.00 34.53 118 GLY A N 1
ATOM 891 C CA . GLY A 1 118 ? -16.142 4.851 77.089 1.00 34.53 118 GLY A CA 1
ATOM 892 C C . GLY A 1 118 ? -17.318 4.205 76.342 1.00 34.53 118 GLY A C 1
ATOM 893 O O . GLY A 1 118 ? -17.099 3.455 75.394 1.00 34.53 118 GLY A O 1
ATOM 894 N N . LEU A 1 119 ? -18.558 4.452 76.773 1.00 37.44 119 LEU A N 1
ATOM 895 C CA . LEU A 1 119 ? -19.766 3.794 76.266 1.00 37.44 119 LEU A CA 1
ATOM 896 C C . LEU A 1 119 ? -20.544 4.653 75.250 1.00 37.44 119 LEU A C 1
ATOM 898 O O . LEU A 1 119 ? -21.766 4.555 75.162 1.00 37.44 119 LEU A O 1
ATOM 902 N N . PHE A 1 120 ? -19.871 5.478 74.442 1.00 38.22 120 PHE A N 1
ATOM 903 C CA . PHE A 1 120 ? -20.515 6.106 73.283 1.00 38.22 120 PHE A CA 1
ATOM 904 C C . PHE A 1 120 ? -20.596 5.119 72.107 1.00 38.22 120 PHE A C 1
ATOM 906 O O . PHE A 1 120 ? -19.827 5.151 71.153 1.00 38.22 120 PHE A O 1
ATOM 913 N N . SER A 1 121 ? -21.592 4.233 72.202 1.00 39.59 121 SER A N 1
ATOM 914 C CA . SER A 1 121 ? -22.382 3.704 71.084 1.00 39.59 121 SER A CA 1
ATOM 915 C C . SER A 1 121 ? -21.603 3.156 69.867 1.00 39.59 121 SER A C 1
ATOM 917 O O . SER A 1 121 ? -21.800 3.579 68.720 1.00 39.59 121 SER A O 1
ATOM 919 N N . THR A 1 122 ? -20.846 2.079 70.070 1.00 41.75 122 THR A N 1
ATOM 920 C CA . THR A 1 122 ? -20.663 1.036 69.044 1.00 41.75 122 THR A CA 1
ATOM 921 C C . THR A 1 122 ? -21.929 0.178 68.962 1.00 41.75 122 THR A C 1
ATOM 923 O O . THR A 1 122 ? -21.924 -1.020 69.230 1.00 41.75 122 THR A O 1
ATOM 926 N N . THR A 1 123 ? -23.064 0.788 68.607 1.00 46.59 123 THR A N 1
ATOM 927 C CA . THR A 1 123 ? -24.253 0.013 68.235 1.00 46.59 123 THR A CA 1
ATOM 928 C C . THR A 1 123 ? -23.864 -0.888 67.057 1.00 46.59 123 THR A C 1
ATOM 930 O O . THR A 1 123 ? -23.355 -0.366 66.059 1.00 46.59 123 THR A O 1
ATOM 933 N N . PRO A 1 124 ? -24.044 -2.220 67.147 1.00 47.19 124 PRO A N 1
ATOM 934 C CA . PRO A 1 124 ? -23.720 -3.129 66.057 1.00 47.19 124 PRO A CA 1
ATOM 935 C C . PRO A 1 124 ? -24.617 -2.778 64.871 1.00 47.19 124 PRO A C 1
ATOM 937 O O . PRO A 1 124 ? -25.817 -3.037 64.880 1.00 47.19 124 PRO A O 1
ATOM 940 N N . SER A 1 125 ? -24.051 -2.109 63.872 1.00 58.03 125 SER A N 1
ATOM 941 C CA . SER A 1 125 ? -24.807 -1.663 62.710 1.00 58.03 125 SER A CA 1
ATOM 942 C C . SER A 1 125 ? -24.643 -2.679 61.588 1.00 58.03 125 SER A C 1
ATOM 944 O O . SER A 1 125 ? -23.647 -2.679 60.870 1.00 58.03 125 SER A O 1
ATOM 946 N N . GLY A 1 126 ? -25.626 -3.571 61.482 1.00 60.00 126 GLY A N 1
ATOM 947 C CA . GLY A 1 126 ? -25.762 -4.529 60.388 1.00 60.00 126 GLY A CA 1
ATOM 948 C C . GLY A 1 126 ? -25.701 -6.000 60.828 1.00 60.00 126 GLY A C 1
ATOM 949 O O . GLY A 1 126 ? -25.066 -6.327 61.833 1.00 60.00 126 GLY A O 1
ATOM 950 N N . PRO A 1 127 ? -26.375 -6.904 60.093 1.00 68.00 127 PRO A N 1
ATOM 951 C CA . PRO A 1 127 ? -26.352 -8.337 60.369 1.00 68.00 127 PRO A CA 1
ATOM 952 C C . PRO A 1 127 ? -24.956 -8.917 60.109 1.00 68.00 127 PRO A C 1
ATOM 954 O O . PRO A 1 127 ? -24.409 -8.765 59.017 1.00 68.00 127 PRO A O 1
ATOM 957 N N . ILE A 1 128 ? -24.391 -9.601 61.108 1.00 72.94 128 ILE A N 1
ATOM 958 C CA . ILE A 1 128 ? -23.098 -10.288 61.000 1.00 72.94 128 ILE A CA 1
ATOM 959 C C . ILE A 1 128 ? -23.286 -11.549 60.136 1.00 72.94 128 ILE A C 1
ATOM 961 O O . ILE A 1 128 ? -24.134 -12.379 60.472 1.00 72.94 128 ILE A O 1
ATOM 965 N N . PRO A 1 129 ? -22.521 -11.731 59.043 1.00 76.06 129 PRO A N 1
ATOM 966 C CA . PRO A 1 129 ? -22.584 -12.946 58.238 1.00 76.06 129 PRO A CA 1
ATOM 967 C C . PRO A 1 129 ? -22.163 -14.193 59.040 1.00 76.06 129 PRO A C 1
ATOM 969 O O . PRO A 1 129 ? -21.244 -14.109 59.865 1.00 76.06 129 PRO A O 1
ATOM 972 N N . PRO A 1 130 ? -22.772 -15.367 58.785 1.00 70.81 130 PRO A N 1
ATOM 973 C CA . PRO A 1 130 ? -22.358 -16.617 59.417 1.00 70.81 130 PRO A CA 1
ATOM 974 C C . PRO A 1 130 ? -20.886 -16.919 59.091 1.00 70.81 130 PRO A C 1
ATOM 976 O O . PRO A 1 130 ? -20.474 -16.853 57.936 1.00 70.81 130 PRO A O 1
ATOM 979 N N . GLY A 1 131 ? -20.081 -17.220 60.116 1.00 70.44 131 GLY A N 1
ATOM 980 C CA . GLY A 1 131 ? -18.648 -17.518 59.967 1.00 70.44 131 GLY A CA 1
ATOM 981 C C . GLY A 1 131 ? -17.688 -16.330 60.135 1.00 70.44 131 GLY A C 1
ATOM 982 O O . GLY A 1 131 ? -16.478 -16.520 60.020 1.00 70.44 131 GLY A O 1
ATOM 983 N N . PHE A 1 132 ? -18.176 -15.124 60.453 1.00 83.12 132 PHE A N 1
ATOM 984 C CA . PHE A 1 132 ? -17.307 -13.983 60.767 1.00 83.12 132 PHE A CA 1
ATOM 985 C C . PHE A 1 132 ? -16.448 -14.238 62.019 1.00 83.12 132 PHE A C 1
ATOM 987 O O . PHE A 1 132 ? -16.962 -14.562 63.092 1.00 83.12 132 PHE A O 1
ATOM 994 N N . ARG A 1 133 ? -15.131 -14.034 61.893 1.00 81.69 133 ARG A N 1
ATOM 995 C CA . ARG A 1 133 ? -14.177 -13.985 63.009 1.00 81.69 133 ARG A CA 1
ATOM 996 C C . ARG A 1 133 ? -13.289 -12.748 62.853 1.00 81.69 133 ARG A C 1
ATOM 998 O O . ARG A 1 133 ? -12.788 -12.530 61.749 1.00 81.69 133 ARG A O 1
ATOM 1005 N N . PRO A 1 134 ? -13.071 -11.957 63.918 1.00 81.06 134 PRO A N 1
ATOM 1006 C CA . PRO A 1 134 ? -12.153 -10.832 63.847 1.00 81.06 134 PRO A CA 1
ATOM 1007 C C . PRO A 1 134 ? -10.721 -11.320 63.587 1.00 81.06 134 PRO A C 1
ATOM 1009 O O . PRO A 1 134 ? -10.274 -12.327 64.139 1.00 81.06 134 PRO A O 1
ATOM 1012 N N . ILE A 1 135 ? -10.002 -10.592 62.740 1.00 85.38 135 ILE A N 1
ATOM 1013 C CA . ILE A 1 135 ? -8.636 -10.897 62.322 1.00 85.38 135 ILE A CA 1
ATOM 1014 C C . ILE A 1 135 ? -7.669 -10.320 63.358 1.00 85.38 135 ILE A C 1
ATOM 1016 O O . ILE A 1 135 ? -7.787 -9.164 63.761 1.00 85.38 135 ILE A O 1
ATOM 1020 N N . ASN A 1 136 ? -6.699 -11.111 63.810 1.00 85.56 136 ASN A N 1
ATOM 1021 C CA . ASN A 1 136 ? -5.699 -10.625 64.756 1.00 85.56 136 ASN A CA 1
ATOM 1022 C C . ASN A 1 136 ? -4.550 -9.928 64.010 1.00 85.56 136 ASN A C 1
ATOM 1024 O O . ASN A 1 136 ? -3.902 -10.551 63.168 1.00 85.56 136 ASN A O 1
ATOM 1028 N N . VAL A 1 137 ? -4.280 -8.665 64.351 1.00 83.25 137 VAL A N 1
ATOM 1029 C CA . VAL A 1 137 ? -3.274 -7.815 63.689 1.00 83.25 137 VAL A CA 1
ATOM 1030 C C . VAL A 1 137 ? -1.877 -8.451 63.711 1.00 83.25 137 VAL A C 1
ATOM 1032 O O . VAL A 1 137 ? -1.194 -8.457 62.688 1.00 83.25 137 VAL A O 1
ATOM 1035 N N . SER A 1 138 ? -1.466 -9.054 64.833 1.00 80.19 138 SER A N 1
ATOM 1036 C CA . SER A 1 138 ? -0.122 -9.639 64.969 1.00 80.19 138 SER A CA 1
ATOM 1037 C C . SER A 1 138 ? 0.068 -10.898 64.123 1.00 80.19 138 SER A C 1
ATOM 1039 O O . SER A 1 138 ? 1.155 -11.128 63.599 1.00 80.19 138 SER A O 1
ATOM 1041 N N . ARG A 1 139 ? -0.995 -11.691 63.936 1.00 82.69 139 ARG A N 1
ATOM 1042 C CA . ARG A 1 139 ? -0.970 -12.904 63.098 1.00 82.69 139 ARG A CA 1
ATOM 1043 C C . ARG A 1 139 ? -1.117 -12.602 61.610 1.00 82.69 139 ARG A C 1
ATOM 1045 O O . ARG A 1 139 ? -0.659 -13.390 60.791 1.00 82.69 139 ARG A O 1
ATOM 1052 N N . TYR A 1 140 ? -1.774 -11.498 61.262 1.00 85.38 140 TYR A N 1
ATOM 1053 C CA . TYR A 1 140 ? -2.041 -11.124 59.872 1.00 85.38 140 TYR A CA 1
ATOM 1054 C C . TYR A 1 140 ? -0.813 -10.510 59.182 1.00 85.38 140 TYR A C 1
ATOM 1056 O O . TYR A 1 140 ? -0.608 -10.713 57.984 1.00 85.38 140 TYR A O 1
ATOM 1064 N N . GLY A 1 141 ? 0.037 -9.827 59.954 1.00 86.25 141 GLY A N 1
ATOM 1065 C CA . GLY A 1 141 ? 1.297 -9.249 59.490 1.00 86.25 141 GLY A CA 1
ATOM 1066 C C . GLY A 1 141 ? 1.140 -7.871 58.823 1.00 86.25 141 GLY A C 1
ATOM 1067 O O . GLY A 1 141 ? 0.070 -7.531 58.312 1.00 86.25 141 GLY A O 1
ATOM 1068 N N . PRO A 1 142 ? 2.212 -7.058 58.798 1.00 86.12 142 PRO A N 1
ATOM 1069 C CA . PRO A 1 142 ? 2.150 -5.646 58.408 1.00 86.12 142 PRO A CA 1
ATOM 1070 C C . PRO A 1 142 ? 1.761 -5.427 56.938 1.00 86.12 142 PRO A C 1
ATOM 1072 O O . PRO A 1 142 ? 0.936 -4.567 56.647 1.00 86.12 142 PRO A O 1
ATOM 1075 N N . SER A 1 143 ? 2.287 -6.235 56.008 1.00 86.94 143 SER A N 1
ATOM 1076 C CA . SER A 1 143 ? 1.989 -6.090 54.571 1.00 86.94 143 SER A CA 1
ATOM 1077 C C . SER A 1 143 ? 0.524 -6.393 54.237 1.00 86.94 143 SER A C 1
ATOM 1079 O O . SER A 1 143 ? -0.098 -5.688 53.443 1.00 86.94 143 SER A O 1
ATOM 1081 N N . ASN A 1 144 ? -0.063 -7.418 54.861 1.00 87.06 144 ASN A N 1
ATOM 1082 C CA . ASN A 1 144 ? -1.472 -7.744 54.645 1.00 87.06 144 ASN A CA 1
ATOM 1083 C C . ASN A 1 144 ? -2.382 -6.706 55.313 1.00 87.06 144 ASN A C 1
ATOM 1085 O O . ASN A 1 144 ? -3.398 -6.331 54.731 1.00 87.06 144 ASN A O 1
ATOM 1089 N N . MET A 1 145 ? -1.994 -6.190 56.488 1.00 87.62 145 MET A N 1
ATOM 1090 C CA . MET A 1 145 ? -2.688 -5.076 57.143 1.00 87.62 145 MET A CA 1
ATOM 1091 C C . MET A 1 145 ? -2.732 -3.822 56.261 1.00 87.62 145 MET A C 1
ATOM 1093 O O . MET A 1 145 ? -3.808 -3.250 56.085 1.00 87.62 145 MET A O 1
ATOM 1097 N N . GLN A 1 146 ? -1.600 -3.435 55.662 1.00 88.56 146 GLN A N 1
ATOM 1098 C CA . GLN A 1 146 ? -1.523 -2.308 54.724 1.00 88.56 146 GLN A CA 1
ATOM 1099 C C . GLN A 1 146 ? -2.468 -2.502 53.533 1.00 88.56 146 GLN A C 1
ATOM 1101 O O . GLN A 1 146 ? -3.256 -1.609 53.226 1.00 88.56 146 GLN A O 1
ATOM 1106 N N . LYS A 1 147 ? -2.468 -3.692 52.910 1.00 88.06 147 LYS A N 1
ATOM 1107 C CA . LYS A 1 147 ? -3.391 -4.022 51.808 1.00 88.06 147 LYS A CA 1
ATOM 1108 C C . LYS A 1 147 ? -4.852 -3.892 52.231 1.00 88.06 147 LYS A C 1
ATOM 1110 O O . LYS A 1 147 ? -5.611 -3.219 51.545 1.00 88.06 147 LYS A O 1
ATOM 1115 N N . SER A 1 148 ? -5.233 -4.461 53.376 1.00 89.25 148 SER A N 1
ATOM 1116 C CA . SER A 1 148 ? -6.612 -4.380 53.864 1.00 89.25 148 SER A CA 1
ATOM 1117 C C . SER A 1 148 ? -7.059 -2.937 54.106 1.00 89.25 148 SER A C 1
ATOM 1119 O O . SER A 1 148 ? -8.166 -2.573 53.719 1.00 89.25 148 SER A O 1
ATOM 1121 N N . LEU A 1 149 ? -6.218 -2.091 54.711 1.00 88.69 149 LEU A N 1
ATOM 1122 C CA . LEU A 1 149 ? -6.569 -0.684 54.936 1.00 88.69 149 LEU A CA 1
ATOM 1123 C C . LEU A 1 149 ? -6.582 0.147 53.656 1.00 88.69 149 LEU A C 1
ATOM 1125 O O . LEU A 1 149 ? -7.464 0.993 53.487 1.00 88.69 149 LEU A O 1
ATOM 1129 N N . ARG A 1 150 ? -5.657 -0.123 52.735 1.00 88.38 150 ARG A N 1
ATOM 1130 C CA . ARG A 1 150 ? -5.671 0.453 51.391 1.00 88.38 150 ARG A CA 1
ATOM 1131 C C . ARG A 1 150 ? -6.970 0.104 50.666 1.00 88.38 150 ARG A C 1
ATOM 1133 O O . ARG A 1 150 ? -7.586 0.997 50.097 1.00 88.38 150 ARG A O 1
ATOM 1140 N N . ASP A 1 151 ? -7.413 -1.150 50.728 1.00 90.38 151 ASP A N 1
ATOM 1141 C CA . ASP A 1 151 ? -8.631 -1.606 50.054 1.00 90.38 151 ASP A CA 1
ATOM 1142 C C . ASP A 1 151 ? -9.892 -0.966 50.673 1.00 90.38 151 ASP A C 1
ATOM 1144 O O . ASP A 1 151 ? -10.772 -0.519 49.938 1.00 90.38 151 ASP A O 1
ATOM 1148 N N . LEU A 1 152 ? -9.959 -0.805 52.005 1.00 91.06 152 LEU A N 1
ATOM 1149 C CA . LEU A 1 152 ? -11.028 -0.028 52.662 1.00 91.06 152 LEU A CA 1
ATOM 1150 C C . LEU A 1 152 ? -11.037 1.439 52.208 1.00 91.06 152 LEU A C 1
ATOM 1152 O O . LEU A 1 152 ? -12.096 1.993 51.910 1.00 91.06 152 LEU A O 1
ATOM 1156 N N . SER A 1 153 ? -9.863 2.062 52.101 1.00 89.12 153 SER A N 1
ATOM 1157 C CA . SER A 1 153 ? -9.729 3.415 51.552 1.00 89.12 153 SER A CA 1
ATOM 1158 C C . SER A 1 153 ? -10.172 3.480 50.081 1.00 89.12 153 SER A C 1
ATOM 1160 O O . SER A 1 153 ? -10.903 4.392 49.689 1.00 89.12 153 SER A O 1
ATOM 1162 N N . TRP A 1 154 ? -9.818 2.485 49.261 1.00 91.56 154 TRP A N 1
ATOM 1163 C CA . TRP A 1 154 ? -10.241 2.389 47.861 1.00 91.56 154 TRP A CA 1
ATOM 1164 C C . TRP A 1 154 ? -11.750 2.226 47.706 1.00 91.56 154 TRP A C 1
ATOM 1166 O O . TRP A 1 154 ? -12.329 2.898 46.854 1.00 91.56 154 TRP A O 1
ATOM 1176 N N . PHE A 1 155 ? -12.407 1.416 48.541 1.00 94.44 155 PHE A N 1
ATOM 1177 C CA . PHE A 1 155 ? -13.866 1.305 48.521 1.00 94.44 155 PHE A CA 1
ATOM 1178 C C . PHE A 1 155 ? -14.535 2.656 48.779 1.00 94.44 155 PHE A C 1
ATOM 1180 O O . PHE A 1 155 ? -15.431 3.039 48.029 1.00 94.44 155 PHE A O 1
ATOM 1187 N N . LEU A 1 156 ? -14.067 3.415 49.779 1.00 93.31 156 LEU A N 1
ATOM 1188 C CA . LEU A 1 156 ? -14.614 4.745 50.057 1.00 93.31 156 LEU A CA 1
ATOM 1189 C C . LEU A 1 156 ? -14.367 5.714 48.893 1.00 93.31 156 LEU A C 1
ATOM 1191 O O . LEU A 1 156 ? -15.279 6.434 48.495 1.00 93.31 156 LEU A O 1
ATOM 1195 N N . ARG A 1 157 ? -13.165 5.693 48.304 1.00 92.75 157 ARG A N 1
ATOM 1196 C CA . ARG A 1 157 ? -12.815 6.522 47.139 1.00 92.75 157 ARG A CA 1
ATOM 1197 C C . ARG A 1 157 ? -13.653 6.189 45.907 1.00 92.75 157 ARG A C 1
ATOM 1199 O O . ARG A 1 157 ? -14.111 7.092 45.220 1.00 92.75 157 ARG A O 1
ATOM 1206 N N . TYR A 1 158 ? -13.877 4.913 45.607 1.00 94.56 158 TYR A N 1
ATOM 1207 C CA . TYR A 1 158 ? -14.726 4.522 44.480 1.00 94.56 158 TYR A CA 1
ATOM 1208 C C . TYR A 1 158 ? -16.188 4.895 44.706 1.00 94.56 158 TYR A C 1
ATOM 1210 O O . TYR A 1 158 ? -16.844 5.303 43.751 1.00 94.56 158 TYR A O 1
ATOM 1218 N N . VAL A 1 159 ? -16.681 4.839 45.947 1.00 95.38 159 VAL A N 1
ATOM 1219 C CA . VAL A 1 159 ? -18.018 5.343 46.286 1.00 95.38 159 VAL A CA 1
ATOM 1220 C C . VAL A 1 159 ? -18.105 6.853 46.063 1.00 95.38 159 VAL A C 1
ATOM 1222 O O . VAL A 1 159 ? -19.032 7.302 45.391 1.00 95.38 159 VAL A O 1
ATOM 1225 N N . THR A 1 160 ? -17.138 7.646 46.538 1.00 94.31 160 THR A N 1
ATOM 1226 C CA . THR A 1 160 ? -17.159 9.101 46.307 1.00 94.31 160 THR A CA 1
ATOM 1227 C C . THR A 1 160 ? -17.031 9.448 44.823 1.00 94.31 160 THR A C 1
ATOM 1229 O O . THR A 1 160 ? -17.773 10.301 44.335 1.00 94.31 160 THR A O 1
ATOM 1232 N N . TYR A 1 161 ? -16.177 8.750 44.068 1.00 95.19 161 TYR A N 1
ATOM 1233 C CA . TYR A 1 161 ? -16.062 8.936 42.617 1.00 95.19 161 TYR A CA 1
ATOM 1234 C C . TYR A 1 161 ? -17.347 8.559 41.877 1.00 95.19 161 TYR A C 1
ATOM 1236 O O . TYR A 1 161 ? -17.759 9.294 40.983 1.00 95.19 161 TYR A O 1
ATOM 1244 N N . ALA A 1 162 ? -18.005 7.461 42.254 1.00 95.00 162 ALA A N 1
ATOM 1245 C CA . ALA A 1 162 ? -19.258 7.031 41.641 1.00 95.00 162 ALA A CA 1
ATOM 1246 C C . ALA A 1 162 ? -20.404 8.022 41.907 1.00 95.00 162 ALA A C 1
ATOM 1248 O O . ALA A 1 162 ? -21.147 8.352 40.984 1.00 95.00 162 ALA A O 1
ATOM 1249 N N . ILE A 1 163 ? -20.498 8.572 43.125 1.00 94.88 163 ILE A N 1
ATOM 1250 C CA . ILE A 1 163 ? -21.484 9.610 43.475 1.00 94.88 163 ILE A CA 1
ATOM 1251 C C . ILE A 1 163 ? -21.302 10.849 42.588 1.00 94.88 163 ILE A C 1
ATOM 1253 O O . ILE A 1 163 ? -22.275 11.353 42.022 1.00 94.88 163 ILE A O 1
ATOM 1257 N N . VAL A 1 164 ? -20.058 11.313 42.427 1.00 94.69 164 VAL A N 1
ATOM 1258 C CA . VAL A 1 164 ? -19.732 12.475 41.583 1.00 94.69 164 VAL A CA 1
ATOM 1259 C C . VAL A 1 164 ? -19.969 12.177 40.097 1.00 94.69 164 VAL A C 1
ATOM 1261 O O . VAL A 1 164 ? -20.534 13.010 39.393 1.00 94.69 164 VAL A O 1
ATOM 1264 N N . ALA A 1 165 ? -19.593 10.988 39.617 1.00 92.75 165 ALA A N 1
ATOM 1265 C CA . ALA A 1 165 ? -19.817 10.541 38.237 1.00 92.75 165 ALA A CA 1
ATOM 1266 C C . ALA A 1 165 ? -21.304 10.333 37.897 1.00 92.75 165 ALA A C 1
ATOM 1268 O O . ALA A 1 165 ? -21.698 10.405 36.730 1.00 92.75 165 ALA A O 1
ATOM 1269 N N . GLY A 1 166 ? -22.117 10.065 38.919 1.00 91.50 166 GLY A N 1
ATOM 1270 C CA . GLY A 1 166 ? -23.549 9.830 38.826 1.00 91.50 166 GLY A CA 1
ATOM 1271 C C . GLY A 1 166 ? -23.978 8.495 38.256 1.00 91.50 166 GLY A C 1
ATOM 1272 O O . GLY A 1 166 ? -25.158 8.342 37.956 1.00 91.50 166 GLY A O 1
ATOM 1273 N N . ASP A 1 167 ? -23.042 7.563 38.130 1.00 90.88 167 ASP A N 1
ATOM 1274 C CA . ASP A 1 167 ? -23.273 6.200 37.679 1.00 90.88 167 ASP A CA 1
ATOM 1275 C C . ASP A 1 167 ? -22.400 5.252 38.530 1.00 90.88 167 ASP A C 1
ATOM 1277 O O . ASP A 1 167 ? -21.211 5.533 38.737 1.00 90.88 167 ASP A O 1
ATOM 1281 N N . PRO A 1 168 ? -22.942 4.134 39.054 1.00 94.38 168 PRO A N 1
ATOM 1282 C CA . PRO A 1 168 ? -22.176 3.166 39.837 1.00 94.38 168 PRO A CA 1
ATOM 1283 C C . PRO A 1 168 ? -21.223 2.289 39.004 1.00 94.38 168 PRO A C 1
ATOM 1285 O O . PRO A 1 168 ? -20.611 1.375 39.561 1.00 94.38 168 PRO A O 1
ATOM 1288 N N . ASN A 1 169 ? -21.056 2.535 37.700 1.00 93.81 169 ASN A N 1
ATOM 1289 C CA . ASN A 1 169 ? -20.227 1.726 36.804 1.00 93.81 169 ASN A CA 1
ATOM 1290 C C . ASN A 1 169 ? -18.809 1.474 37.367 1.00 93.81 169 ASN A C 1
ATOM 1292 O O . ASN A 1 169 ? -18.374 0.322 37.411 1.00 93.81 169 ASN A O 1
ATOM 1296 N N . ILE A 1 170 ? -18.147 2.506 37.916 1.00 94.19 170 ILE A N 1
ATOM 1297 C CA . ILE A 1 170 ? -16.819 2.392 38.563 1.00 94.19 170 ILE A CA 1
ATOM 1298 C C . ILE A 1 170 ? -16.801 1.281 39.620 1.00 94.19 170 ILE A C 1
ATOM 1300 O O . ILE A 1 170 ? -15.842 0.516 39.705 1.00 94.19 170 ILE A O 1
ATOM 1304 N N . ILE A 1 171 ? -17.858 1.187 40.425 1.00 94.81 171 ILE A N 1
ATOM 1305 C CA . ILE A 1 171 ? -17.996 0.166 41.462 1.00 94.81 171 ILE A CA 1
ATOM 1306 C C . ILE A 1 171 ? -18.244 -1.190 40.802 1.00 94.81 171 ILE A C 1
ATOM 1308 O O . ILE A 1 171 ? -17.529 -2.150 41.081 1.00 94.81 171 ILE A O 1
ATOM 1312 N N . SER A 1 172 ? -19.212 -1.263 39.886 1.00 91.56 172 SER A N 1
ATOM 1313 C CA . SER A 1 172 ? -19.613 -2.524 39.253 1.00 91.56 172 SER A CA 1
ATOM 1314 C C . SER A 1 172 ? -18.478 -3.225 38.505 1.00 91.56 172 SER A C 1
ATOM 1316 O O . SER A 1 172 ? -18.387 -4.445 38.541 1.00 91.56 172 SER A O 1
ATOM 1318 N N . VAL A 1 173 ? -17.574 -2.481 37.867 1.00 91.81 173 VAL A N 1
ATOM 1319 C CA . VAL A 1 173 ? -16.487 -3.065 37.072 1.00 91.81 173 VAL A CA 1
ATOM 1320 C C . VAL A 1 173 ? -15.304 -3.480 37.942 1.00 91.81 173 VAL A C 1
ATOM 1322 O O . VAL A 1 173 ? -14.692 -4.511 37.676 1.00 91.81 173 VAL A O 1
ATOM 1325 N N . ASN A 1 174 ? -14.977 -2.697 38.973 1.00 93.12 174 ASN A N 1
ATOM 1326 C CA . ASN A 1 174 ? -13.772 -2.923 39.778 1.00 93.12 174 ASN A CA 1
ATOM 1327 C C . ASN A 1 174 ? -14.005 -3.846 40.982 1.00 93.12 174 ASN A C 1
ATOM 1329 O O . ASN A 1 174 ? -13.054 -4.419 41.506 1.00 93.12 174 ASN A O 1
ATOM 1333 N N . VAL A 1 175 ? -15.250 -3.969 41.449 1.00 93.19 175 VAL A N 1
ATOM 1334 C CA . VAL A 1 175 ? -15.587 -4.751 42.650 1.00 93.19 175 VAL A CA 1
ATOM 1335 C C . VAL A 1 175 ? -16.138 -6.127 42.289 1.00 93.19 175 VAL A C 1
ATOM 1337 O O . VAL A 1 175 ? -15.953 -7.088 43.039 1.00 93.19 175 VAL A O 1
ATOM 1340 N N . ARG A 1 176 ? -16.781 -6.262 41.127 1.00 91.69 176 ARG A N 1
ATOM 1341 C CA . ARG A 1 176 ? -17.315 -7.544 40.674 1.00 91.69 176 ARG A CA 1
ATOM 1342 C C . ARG A 1 176 ? -16.184 -8.548 40.440 1.00 91.69 176 ARG A C 1
ATOM 1344 O O . ARG A 1 176 ? -15.233 -8.271 39.718 1.00 91.69 176 ARG A O 1
ATOM 1351 N N . GLY A 1 177 ? -16.300 -9.723 41.059 1.00 88.31 177 GLY A N 1
ATOM 1352 C CA . GLY A 1 177 ? -15.285 -10.783 41.020 1.00 88.31 177 GLY A CA 1
ATOM 1353 C C . GLY A 1 177 ? -14.092 -10.581 41.964 1.00 88.31 177 GLY A C 1
ATOM 1354 O O . GLY A 1 177 ? -13.290 -11.492 42.156 1.00 88.31 177 GLY A O 1
ATOM 1355 N N . LEU A 1 178 ? -14.002 -9.433 42.648 1.00 90.25 178 LEU A N 1
ATOM 1356 C CA . LEU A 1 178 ? -12.951 -9.178 43.638 1.00 90.25 178 LEU A CA 1
ATOM 1357 C C . LEU A 1 178 ? -13.041 -10.134 44.838 1.00 90.25 178 LEU A C 1
ATOM 1359 O O . LEU A 1 178 ? -12.025 -10.463 45.443 1.00 90.25 178 LEU A O 1
ATOM 1363 N N . ARG A 1 179 ? -14.248 -10.601 45.174 1.00 89.69 179 ARG A N 1
ATOM 1364 C CA . ARG A 1 179 ? -14.490 -11.525 46.288 1.00 89.69 179 ARG A CA 1
ATOM 1365 C C . ARG A 1 179 ? -13.639 -12.787 46.201 1.00 89.69 179 ARG A C 1
ATOM 1367 O O . ARG A 1 179 ? -12.976 -13.108 47.178 1.00 89.69 179 ARG A O 1
ATOM 1374 N N . GLU A 1 180 ? -13.640 -13.466 45.058 1.00 87.12 180 GLU A N 1
ATOM 1375 C CA . GLU A 1 180 ? -12.899 -14.721 44.857 1.00 87.12 180 GLU A CA 1
ATOM 1376 C C . GLU A 1 180 ? -11.380 -14.486 44.866 1.00 87.12 180 GLU A C 1
ATOM 1378 O O . GLU A 1 180 ? -10.617 -15.314 45.359 1.00 87.12 180 GLU A O 1
ATOM 1383 N N . ILE A 1 181 ? -10.934 -13.316 44.392 1.00 85.81 181 ILE A N 1
ATOM 1384 C CA . ILE A 1 181 ? -9.524 -12.905 44.446 1.00 85.81 181 ILE A CA 1
ATOM 1385 C C . ILE A 1 181 ? -9.087 -12.677 45.902 1.00 85.81 181 ILE A C 1
ATOM 1387 O O . ILE A 1 181 ? -8.009 -13.120 46.303 1.00 85.81 181 ILE A O 1
ATOM 1391 N N . ILE A 1 182 ? -9.922 -11.997 46.696 1.00 83.56 182 ILE A N 1
ATOM 1392 C CA . ILE A 1 182 ? -9.643 -11.680 48.103 1.00 83.56 182 ILE A CA 1
ATOM 1393 C C . ILE A 1 182 ? -9.775 -12.913 49.002 1.00 83.56 182 ILE A C 1
ATOM 1395 O O . ILE A 1 182 ? -9.017 -13.018 49.962 1.00 83.56 182 ILE A O 1
ATOM 1399 N N . GLU A 1 183 ? -10.669 -13.855 48.699 1.00 83.50 183 GLU A N 1
ATOM 1400 C CA . GLU A 1 183 ? -10.920 -15.058 49.512 1.00 83.50 183 GLU A CA 1
ATOM 1401 C C . GLU A 1 183 ? -9.664 -15.918 49.727 1.00 83.50 183 GLU A C 1
ATOM 1403 O O . GLU A 1 183 ? -9.510 -16.538 50.777 1.00 83.50 183 GLU A O 1
ATOM 1408 N N . ASN A 1 184 ? -8.713 -15.868 48.790 1.00 80.31 184 ASN A N 1
ATOM 1409 C CA . ASN A 1 184 ? -7.418 -16.542 48.912 1.00 80.31 184 ASN A CA 1
ATOM 1410 C C . ASN A 1 184 ? -6.491 -15.928 49.980 1.00 80.31 184 ASN A C 1
ATOM 1412 O O . ASN A 1 184 ? -5.563 -16.592 50.437 1.00 80.31 184 ASN A O 1
ATOM 1416 N N . ALA A 1 185 ? -6.703 -14.664 50.357 1.00 78.50 185 ALA A N 1
ATOM 1417 C CA . ALA A 1 185 ? -5.812 -13.903 51.238 1.00 78.50 185 ALA A CA 1
ATOM 1418 C C . ALA A 1 185 ? -6.495 -13.360 52.508 1.00 78.50 185 ALA A C 1
ATOM 1420 O O . ALA A 1 185 ? -5.822 -13.119 53.510 1.00 78.50 185 ALA A O 1
ATOM 1421 N N . CYS A 1 186 ? -7.813 -13.148 52.488 1.00 82.06 186 CYS A N 1
ATOM 1422 C CA . CYS A 1 186 ? -8.579 -12.543 53.575 1.00 82.06 186 CYS A CA 1
ATOM 1423 C C . CYS A 1 186 ? -10.004 -13.117 53.647 1.00 82.06 186 CYS A C 1
ATOM 1425 O O . CYS A 1 186 ? -10.559 -13.613 52.670 1.00 82.06 186 CYS A O 1
ATOM 1427 N N . SER A 1 187 ? -10.627 -13.020 54.824 1.00 86.31 187 SER A N 1
ATOM 1428 C CA . SER A 1 187 ? -12.006 -13.464 55.030 1.00 86.31 187 SER A CA 1
ATOM 1429 C C . SER A 1 187 ? -13.003 -12.562 54.297 1.00 86.31 187 SER A C 1
ATOM 1431 O O . SER A 1 187 ? -13.169 -11.390 54.638 1.00 86.31 187 SER A O 1
ATOM 1433 N N . THR A 1 188 ? -13.756 -13.138 53.359 1.00 87.31 188 THR A N 1
ATOM 1434 C CA . THR A 1 188 ? -14.860 -12.463 52.651 1.00 87.31 188 THR A CA 1
ATOM 1435 C C . THR A 1 188 ? -15.933 -11.928 53.606 1.00 87.31 188 THR A C 1
ATOM 1437 O O . THR A 1 188 ? -16.456 -10.829 53.405 1.00 87.31 188 THR A O 1
ATOM 1440 N N . ALA A 1 189 ? -16.219 -12.656 54.692 1.00 88.06 189 ALA A N 1
ATOM 1441 C CA . ALA A 1 189 ? -17.138 -12.218 55.742 1.00 88.06 189 ALA A CA 1
ATOM 1442 C C . ALA A 1 189 ? -16.637 -10.952 56.456 1.00 88.06 189 ALA A C 1
ATOM 1444 O O . ALA A 1 189 ? -17.438 -10.063 56.747 1.00 88.06 189 ALA A O 1
ATOM 1445 N N . ALA A 1 190 ? -15.325 -10.833 56.693 1.00 88.56 190 ALA A N 1
ATOM 1446 C CA . ALA A 1 190 ? -14.737 -9.633 57.283 1.00 88.56 190 ALA A CA 1
ATOM 1447 C C . ALA A 1 190 ? -14.883 -8.421 56.352 1.00 88.56 190 ALA A C 1
ATOM 1449 O O . ALA A 1 190 ? -15.311 -7.362 56.805 1.00 88.56 190 ALA A O 1
ATOM 1450 N N . THR A 1 191 ? -14.640 -8.575 55.048 1.00 90.81 191 THR A N 1
ATOM 1451 C CA . THR A 1 191 ? -14.816 -7.485 54.073 1.00 90.81 191 THR A CA 1
ATOM 1452 C C . THR A 1 191 ? -16.268 -7.001 53.992 1.00 90.81 191 THR A C 1
ATOM 1454 O O . THR A 1 191 ? -16.508 -5.796 53.976 1.00 90.81 191 THR A O 1
ATOM 1457 N N . ILE A 1 192 ? -17.255 -7.908 54.018 1.00 91.31 192 ILE A N 1
ATOM 1458 C CA . ILE A 1 192 ? -18.684 -7.534 54.010 1.00 91.31 192 ILE A CA 1
ATOM 1459 C C . ILE A 1 192 ? -19.042 -6.716 55.255 1.00 91.31 192 ILE A C 1
ATOM 1461 O O . ILE A 1 192 ? -19.682 -5.670 55.135 1.00 91.31 192 ILE A O 1
ATOM 1465 N N . VAL A 1 193 ? -18.609 -7.168 56.438 1.00 91.12 193 VAL A N 1
ATOM 1466 C CA . VAL A 1 193 ? -18.836 -6.445 57.700 1.00 91.12 193 VAL A CA 1
ATOM 1467 C C . VAL A 1 193 ? -18.156 -5.077 57.669 1.00 91.12 193 VAL A C 1
ATOM 1469 O O . VAL A 1 193 ? -18.746 -4.089 58.113 1.00 91.12 193 VAL A O 1
ATOM 1472 N N . ALA A 1 194 ? -16.949 -4.987 57.108 1.00 91.50 194 ALA A N 1
ATOM 1473 C CA . ALA A 1 194 ? -16.236 -3.725 56.962 1.00 91.50 194 ALA A CA 1
ATOM 1474 C C . ALA A 1 194 ? -17.022 -2.730 56.098 1.00 91.50 194 ALA A C 1
ATOM 1476 O O . ALA A 1 194 ? -17.285 -1.616 56.545 1.00 91.50 194 ALA A O 1
ATOM 1477 N N . ILE A 1 195 ? -17.484 -3.145 54.912 1.00 93.31 195 ILE A N 1
ATOM 1478 C CA . ILE A 1 195 ? -18.253 -2.283 54.002 1.00 93.31 195 ILE A CA 1
ATOM 1479 C C . ILE A 1 195 ? -19.600 -1.876 54.629 1.00 93.31 195 ILE A C 1
ATOM 1481 O O . ILE A 1 195 ? -19.991 -0.714 54.532 1.00 93.31 195 ILE A O 1
ATOM 1485 N N . GLN A 1 196 ? -20.297 -2.783 55.326 1.00 92.69 196 GLN A N 1
ATOM 1486 C CA . GLN A 1 196 ? -21.525 -2.449 56.068 1.00 92.69 196 GLN A CA 1
ATOM 1487 C C . GLN A 1 196 ? -21.269 -1.405 57.164 1.00 92.69 196 GLN A C 1
ATOM 1489 O O . GLN A 1 196 ? -22.051 -0.466 57.324 1.00 92.69 196 GLN A O 1
ATOM 1494 N N . THR A 1 197 ? -20.146 -1.531 57.876 1.00 91.50 197 THR A N 1
ATOM 1495 C CA . THR A 1 197 ? -19.734 -0.567 58.905 1.00 91.50 197 THR A CA 1
ATOM 1496 C C . THR A 1 197 ? -19.394 0.787 58.277 1.00 91.50 197 THR A C 1
ATOM 1498 O O . THR A 1 197 ? -19.839 1.816 58.780 1.00 91.50 197 THR A O 1
ATOM 1501 N N . MET A 1 198 ? -18.692 0.802 57.137 1.00 93.12 198 MET A N 1
ATOM 1502 C CA . MET A 1 198 ? -18.407 2.028 56.380 1.00 93.12 198 MET A CA 1
ATOM 1503 C C . MET A 1 198 ? -19.684 2.709 55.888 1.00 93.12 198 MET A C 1
ATOM 1505 O O . MET A 1 198 ? -19.786 3.931 55.985 1.00 93.12 198 MET A O 1
ATOM 1509 N N . LYS A 1 199 ? -20.674 1.944 55.408 1.00 93.81 199 LYS A N 1
ATOM 1510 C CA . LYS A 1 199 ? -21.990 2.468 55.015 1.00 93.81 199 LYS A CA 1
ATOM 1511 C C . LYS A 1 199 ? -22.667 3.166 56.194 1.00 93.81 199 LYS A C 1
ATOM 1513 O O . LYS A 1 199 ? -23.082 4.316 56.075 1.00 93.81 199 LYS A O 1
ATOM 1518 N N . ALA A 1 200 ? -22.754 2.484 57.335 1.00 90.81 200 ALA A N 1
ATOM 1519 C CA . ALA A 1 200 ? -23.383 3.022 58.536 1.00 90.81 200 ALA A CA 1
ATOM 1520 C C . ALA A 1 200 ? -22.673 4.283 59.053 1.00 90.81 200 ALA A C 1
ATOM 1522 O O . ALA A 1 200 ? -23.337 5.255 59.412 1.00 90.81 200 ALA A O 1
ATOM 1523 N N . ALA A 1 201 ? -21.337 4.284 59.051 1.00 90.00 201 ALA A N 1
ATOM 1524 C CA . ALA A 1 201 ? -20.524 5.437 59.423 1.00 90.00 201 ALA A CA 1
ATOM 1525 C C . ALA A 1 201 ? -20.739 6.617 58.463 1.00 90.00 201 ALA A C 1
ATOM 1527 O O . ALA A 1 201 ? -21.016 7.728 58.906 1.00 90.00 201 ALA A O 1
ATOM 1528 N N . SER A 1 202 ? -20.702 6.367 57.152 1.00 91.69 202 SER A N 1
ATOM 1529 C CA . SER A 1 202 ? -20.878 7.391 56.113 1.00 91.69 202 SER A CA 1
ATOM 1530 C C . SER A 1 202 ? -22.245 8.072 56.200 1.00 91.69 202 SER A C 1
ATOM 1532 O O . SER A 1 202 ? -22.331 9.294 56.128 1.00 91.69 202 SER A O 1
ATOM 1534 N N . VAL A 1 203 ? -23.312 7.299 56.433 1.00 90.81 203 VAL A N 1
ATOM 1535 C CA . VAL A 1 203 ? -24.683 7.817 56.583 1.00 90.81 203 VAL A CA 1
ATOM 1536 C C . VAL A 1 203 ? -24.831 8.746 57.796 1.00 90.81 203 VAL A C 1
ATOM 1538 O O . VAL A 1 203 ? -25.612 9.695 57.739 1.00 90.81 203 VAL A O 1
ATOM 1541 N N . ARG A 1 204 ? -24.078 8.523 58.883 1.00 88.62 204 ARG A N 1
ATOM 1542 C CA . ARG A 1 204 ? -24.119 9.393 60.075 1.00 88.62 204 ARG A CA 1
ATOM 1543 C C . ARG A 1 204 ? -23.597 10.799 59.782 1.00 88.62 204 ARG A C 1
ATOM 1545 O O . ARG A 1 204 ? -24.152 11.756 60.302 1.00 88.62 204 ARG A O 1
ATOM 1552 N N . TYR A 1 205 ? -22.580 10.931 58.932 1.00 87.25 205 TYR A N 1
ATOM 1553 C CA . TYR A 1 205 ? -22.005 12.237 58.586 1.00 87.25 205 TYR A CA 1
ATOM 1554 C C . TYR A 1 205 ? -22.879 13.065 57.633 1.00 87.25 205 TYR A C 1
ATOM 1556 O O . TYR A 1 205 ? -22.650 14.261 57.489 1.00 87.25 205 TYR A O 1
ATOM 1564 N N . VAL A 1 206 ? -23.902 12.458 57.022 1.00 88.62 206 VAL A N 1
ATOM 1565 C CA . VAL A 1 206 ? -24.879 13.133 56.148 1.00 88.62 206 VAL A CA 1
ATOM 1566 C C . VAL A 1 206 ? -26.307 13.073 56.705 1.00 88.62 206 VAL A C 1
ATOM 1568 O O . VAL A 1 206 ? -27.270 13.295 55.979 1.00 88.62 206 VAL A O 1
ATOM 1571 N N . SER A 1 207 ? -26.479 12.786 58.001 1.00 77.88 207 SER A N 1
ATOM 1572 C CA . SER A 1 207 ? -27.800 12.547 58.603 1.00 77.88 207 SER A CA 1
ATOM 1573 C C . SER A 1 207 ? -28.736 13.762 58.604 1.00 77.88 207 SER A C 1
ATOM 1575 O O . SER A 1 207 ? -29.936 13.586 58.796 1.00 77.88 207 SER A O 1
ATOM 1577 N N . GLY A 1 208 ? -28.203 14.973 58.414 1.00 81.25 208 GLY A N 1
ATOM 1578 C CA . GLY A 1 208 ? -28.981 16.214 58.325 1.00 81.25 208 GLY A CA 1
ATOM 1579 C C . GLY A 1 208 ? -29.730 16.410 57.000 1.00 81.25 208 GLY A C 1
ATOM 1580 O O . GLY A 1 208 ? -30.573 17.297 56.924 1.00 81.25 208 GLY A O 1
ATOM 1581 N N . ASP A 1 209 ? -29.458 15.595 55.974 1.00 88.12 209 ASP A N 1
ATOM 1582 C CA . ASP A 1 209 ? -30.079 15.690 54.648 1.00 88.12 209 ASP A CA 1
ATOM 1583 C C . ASP A 1 209 ? -30.551 14.304 54.176 1.00 88.12 209 ASP A C 1
ATOM 1585 O O . ASP A 1 209 ? -29.750 13.404 53.907 1.00 88.12 209 ASP A O 1
ATOM 1589 N N . SER A 1 210 ? -31.874 14.125 54.084 1.00 90.00 210 SER A N 1
ATOM 1590 C CA . SER A 1 210 ? -32.486 12.832 53.742 1.00 90.00 210 SER A CA 1
ATOM 1591 C C . SER A 1 210 ? -32.077 12.337 52.355 1.00 90.00 210 SER A C 1
ATOM 1593 O O . SER A 1 210 ? -31.780 11.160 52.186 1.00 90.00 210 SER A O 1
ATOM 1595 N N . GLU A 1 211 ? -32.007 13.228 51.368 1.00 90.06 211 GLU A N 1
ATOM 1596 C CA . GLU A 1 211 ? -31.678 12.852 49.991 1.00 90.06 211 GLU A CA 1
ATOM 1597 C C . GLU A 1 211 ? -30.185 12.506 49.863 1.00 90.06 211 GLU A C 1
ATOM 1599 O O . GLU A 1 211 ? -29.818 11.556 49.174 1.00 90.06 211 GLU A O 1
ATOM 1604 N N . ALA A 1 212 ? -29.307 13.217 50.584 1.00 90.56 212 ALA A N 1
ATOM 1605 C CA . ALA A 1 212 ? -27.885 12.873 50.639 1.00 90.56 212 ALA A CA 1
ATOM 1606 C C . ALA A 1 212 ? -27.654 11.489 51.266 1.00 90.56 212 ALA A C 1
ATOM 1608 O O . ALA A 1 212 ? -26.846 10.701 50.766 1.00 90.56 212 ALA A O 1
ATOM 1609 N N . LYS A 1 213 ? -28.397 11.171 52.332 1.00 92.62 213 LYS A N 1
ATOM 1610 C CA . LYS A 1 213 ? -28.399 9.847 52.959 1.00 92.62 213 LYS A CA 1
ATOM 1611 C C . LYS A 1 213 ? -28.848 8.755 51.988 1.00 92.62 213 LYS A C 1
ATOM 1613 O O . LYS A 1 213 ? -28.203 7.705 51.940 1.00 92.62 213 LYS A O 1
ATOM 1618 N N . ASP A 1 214 ? -29.905 9.001 51.221 1.00 92.94 214 ASP A N 1
ATOM 1619 C CA . ASP A 1 214 ? -30.424 8.034 50.253 1.00 92.94 214 ASP A CA 1
ATOM 1620 C C . ASP A 1 214 ? -29.413 7.772 49.131 1.00 92.94 214 ASP A C 1
ATOM 1622 O O . ASP A 1 214 ? -29.117 6.611 48.843 1.00 92.94 214 ASP A O 1
ATOM 1626 N N . ILE A 1 215 ? -28.790 8.824 48.582 1.00 92.94 215 ILE A N 1
ATOM 1627 C CA . ILE A 1 215 ? -27.717 8.704 47.581 1.00 92.94 215 ILE A CA 1
ATOM 1628 C C . ILE A 1 215 ? -26.571 7.851 48.136 1.00 92.94 215 ILE A C 1
ATOM 1630 O O . ILE A 1 215 ? -26.199 6.844 47.535 1.00 92.94 215 ILE A O 1
ATOM 1634 N N . VAL A 1 216 ? -26.024 8.207 49.304 1.00 94.56 216 VAL A N 1
ATOM 1635 C CA . VAL A 1 216 ? -24.910 7.460 49.912 1.00 94.56 216 VAL A CA 1
ATOM 1636 C C . VAL A 1 216 ? -25.301 6.001 50.149 1.00 94.56 216 VAL A C 1
ATOM 1638 O O . VAL A 1 216 ? -24.537 5.099 49.799 1.00 94.56 216 VAL A O 1
ATOM 1641 N N . SER A 1 217 ? -26.499 5.747 50.687 1.00 94.38 217 SER A N 1
ATOM 1642 C CA . SER A 1 217 ? -26.978 4.384 50.922 1.00 94.38 217 SER A CA 1
ATOM 1643 C C . SER A 1 217 ? -27.036 3.573 49.629 1.00 94.38 217 SER A C 1
ATOM 1645 O O . SER A 1 217 ? -26.503 2.465 49.611 1.00 94.38 217 SER A O 1
ATOM 1647 N N . GLN A 1 218 ? -27.613 4.127 48.558 1.00 94.81 218 GLN A N 1
ATOM 1648 C CA . GLN A 1 218 ? -27.753 3.450 47.266 1.00 94.81 218 GLN A CA 1
ATOM 1649 C C . GLN A 1 218 ? -26.397 3.013 46.694 1.00 94.81 218 GLN A C 1
ATOM 1651 O O . GLN A 1 218 ? -26.242 1.853 46.315 1.00 94.81 218 GLN A O 1
ATOM 1656 N N . TYR A 1 219 ? -25.384 3.888 46.683 1.00 96.38 219 TYR A N 1
ATOM 1657 C CA . TYR A 1 219 ? -24.060 3.528 46.151 1.00 96.38 219 TYR A CA 1
ATOM 1658 C C . TYR A 1 219 ? -23.337 2.473 47.007 1.00 96.38 219 TYR A C 1
ATOM 1660 O O . TYR A 1 219 ? -22.698 1.573 46.458 1.00 96.38 219 TYR A O 1
ATOM 1668 N N . PHE A 1 220 ? -23.468 2.522 48.339 1.00 96.25 220 PHE A N 1
ATOM 1669 C CA . PHE A 1 220 ? -22.942 1.466 49.215 1.00 96.25 220 PHE A CA 1
ATOM 1670 C C . PHE A 1 220 ? -23.699 0.136 49.065 1.00 96.25 220 PHE A C 1
ATOM 1672 O O . PHE A 1 220 ? -23.094 -0.931 49.190 1.00 96.25 220 PHE A O 1
ATOM 1679 N N . ASP A 1 221 ? -25.001 0.176 48.783 1.00 95.94 221 ASP A N 1
ATOM 1680 C CA . ASP A 1 221 ? -25.795 -1.021 48.500 1.00 95.94 221 ASP A CA 1
ATOM 1681 C C . ASP A 1 221 ? -25.372 -1.677 47.183 1.00 95.94 221 ASP A C 1
ATOM 1683 O O . ASP A 1 221 ? -25.225 -2.902 47.135 1.00 95.94 221 ASP A O 1
ATOM 1687 N N . VAL A 1 222 ? -25.069 -0.886 46.148 1.00 96.06 222 VAL A N 1
ATOM 1688 C CA . VAL A 1 222 ? -24.472 -1.406 44.907 1.00 96.06 222 VAL A CA 1
ATOM 1689 C C . VAL A 1 222 ? -23.099 -2.023 45.181 1.00 96.06 222 VAL A C 1
ATOM 1691 O O . VAL A 1 222 ? -22.852 -3.150 44.757 1.00 96.06 222 VAL A O 1
ATOM 1694 N N . LEU A 1 223 ? -22.237 -1.354 45.956 1.00 95.94 223 LEU A N 1
ATOM 1695 C CA . LEU A 1 223 ? -20.926 -1.885 46.350 1.00 95.94 223 LEU A CA 1
ATOM 1696 C C . LEU A 1 223 ? -21.034 -3.252 47.043 1.00 95.94 223 LEU A C 1
ATOM 1698 O O . LEU A 1 223 ? -20.319 -4.190 46.687 1.00 95.94 223 LEU A O 1
ATOM 1702 N N . LEU A 1 224 ? -21.947 -3.387 48.007 1.00 94.12 224 LEU A N 1
ATOM 1703 C CA . LEU A 1 224 ? -22.186 -4.650 48.707 1.00 94.12 224 LEU A CA 1
ATOM 1704 C C . LEU A 1 224 ? -22.752 -5.731 47.785 1.00 94.12 224 LEU A C 1
ATOM 1706 O O . LEU A 1 224 ? -22.388 -6.900 47.922 1.00 94.12 224 LEU A O 1
ATOM 1710 N N . THR A 1 225 ? -23.653 -5.358 46.880 1.00 95.25 225 THR A N 1
ATOM 1711 C CA . THR A 1 225 ? -24.291 -6.295 45.949 1.00 95.25 225 THR A CA 1
ATOM 1712 C C . THR A 1 225 ? -23.273 -6.845 44.953 1.00 95.25 225 THR A C 1
ATOM 1714 O O . THR A 1 225 ? -23.175 -8.061 44.794 1.00 95.25 225 THR A O 1
ATOM 1717 N N . GLU A 1 226 ? -22.453 -5.978 44.357 1.00 94.81 226 GLU A N 1
ATOM 1718 C CA . GLU A 1 226 ? -21.431 -6.368 43.381 1.00 94.81 226 GLU A CA 1
ATOM 1719 C C . GLU A 1 226 ? -20.284 -7.163 44.010 1.00 94.81 226 GLU A C 1
ATOM 1721 O O . GLU A 1 226 ? -19.798 -8.111 43.396 1.00 94.81 226 GLU A O 1
ATOM 1726 N N . PHE A 1 227 ? -19.897 -6.853 45.255 1.00 93.94 227 PHE A N 1
ATOM 1727 C CA . PHE A 1 227 ? -18.905 -7.649 45.985 1.00 93.94 227 PHE A CA 1
ATOM 1728 C C . PHE A 1 227 ? -19.422 -9.052 46.324 1.00 93.94 227 PHE A C 1
ATOM 1730 O O . PHE A 1 227 ? -18.679 -10.027 46.267 1.00 93.94 227 PHE A O 1
ATOM 1737 N N . LYS A 1 228 ? -20.698 -9.188 46.702 1.00 92.19 228 LYS A N 1
ATOM 1738 C CA . LYS A 1 228 ? -21.275 -10.500 47.040 1.00 92.19 228 LYS A CA 1
ATOM 1739 C C . LYS A 1 228 ? -21.450 -11.395 45.819 1.00 92.19 228 LYS A C 1
ATOM 1741 O O . LYS A 1 228 ? -21.431 -12.618 45.978 1.00 92.19 228 LYS A O 1
ATOM 1746 N N . ALA A 1 229 ? -21.663 -10.795 44.654 1.00 92.06 229 ALA A N 1
ATOM 1747 C CA . ALA A 1 229 ? -21.959 -11.506 43.428 1.00 92.06 229 ALA A CA 1
ATOM 1748 C C . ALA A 1 229 ? -20.740 -12.295 42.898 1.00 92.06 229 ALA A C 1
ATOM 1750 O O . ALA A 1 229 ? -19.601 -11.860 43.072 1.00 92.06 229 ALA A O 1
ATOM 1751 N N . PRO A 1 230 ? -20.966 -13.452 42.246 1.00 91.31 230 PRO A N 1
ATOM 1752 C CA . PRO A 1 230 ? -19.886 -14.295 41.734 1.00 91.31 230 PRO A CA 1
ATOM 1753 C C . PRO A 1 230 ? -19.152 -13.638 40.559 1.00 91.31 230 PRO A C 1
ATOM 1755 O O . PRO A 1 230 ? -19.727 -12.793 39.848 1.00 91.31 230 PRO A O 1
ATOM 1758 N N . THR A 1 231 ? -17.904 -14.055 40.327 1.00 90.31 231 THR A N 1
ATOM 1759 C CA . THR A 1 231 ? -17.130 -13.609 39.162 1.00 90.31 231 THR A CA 1
ATOM 1760 C C . THR A 1 231 ? -17.852 -14.024 37.878 1.00 90.31 231 THR A C 1
ATOM 1762 O O . THR A 1 231 ? -18.223 -15.189 37.718 1.00 90.31 231 THR A O 1
ATOM 1765 N N . PRO A 1 232 ? -18.109 -13.086 36.951 1.00 91.62 232 PRO A N 1
ATOM 1766 C CA . PRO A 1 232 ? -18.737 -13.420 35.684 1.00 91.62 232 PRO A CA 1
ATOM 1767 C C . PRO A 1 232 ? -17.781 -14.239 34.811 1.00 91.62 232 PRO A C 1
ATOM 1769 O O . PRO A 1 232 ? -16.582 -13.979 34.786 1.00 91.62 232 PRO A O 1
ATOM 1772 N N . SER A 1 233 ? -18.324 -15.195 34.057 1.00 93.69 233 SER A N 1
ATOM 1773 C CA . SER A 1 233 ? -17.542 -16.003 33.118 1.00 93.69 233 SER A CA 1
ATOM 1774 C C . SER A 1 233 ? -16.930 -15.149 32.007 1.00 93.69 233 SER A C 1
ATOM 1776 O O . SER A 1 233 ? -17.557 -14.208 31.515 1.00 93.69 233 SER A O 1
ATOM 1778 N N . ASP A 1 234 ? -15.727 -15.516 31.571 1.00 94.31 234 ASP A N 1
ATOM 1779 C CA . ASP A 1 234 ? -15.047 -14.845 30.466 1.00 94.31 234 ASP A CA 1
ATOM 1780 C C . ASP A 1 234 ? -15.808 -15.007 29.144 1.00 94.31 234 ASP A C 1
ATOM 1782 O O . ASP A 1 234 ? -16.359 -16.064 28.823 1.00 94.31 234 ASP A O 1
ATOM 1786 N N . LYS A 1 235 ? -15.792 -13.954 28.323 1.00 93.75 235 LYS A N 1
ATOM 1787 C CA . LYS A 1 235 ? -16.325 -14.002 26.962 1.00 93.75 235 LYS A CA 1
ATOM 1788 C C . LYS A 1 235 ? -15.324 -14.700 26.063 1.00 93.75 235 LYS A C 1
ATOM 1790 O O . LYS A 1 235 ? -14.299 -14.122 25.697 1.00 93.75 235 LYS A O 1
ATOM 1795 N N . LEU A 1 236 ? -15.651 -15.923 25.669 1.00 94.50 236 LEU A N 1
ATOM 1796 C CA . LEU A 1 236 ? -14.856 -16.684 24.716 1.00 94.50 236 LEU A CA 1
ATOM 1797 C C . LEU A 1 236 ? -15.171 -16.253 23.281 1.00 94.50 236 LEU A C 1
ATOM 1799 O O . LEU A 1 236 ? -16.328 -16.124 22.882 1.00 94.50 236 LEU A O 1
ATOM 1803 N N . ARG A 1 237 ? -14.120 -16.069 22.486 1.00 93.75 237 ARG A N 1
ATOM 1804 C CA . ARG A 1 237 ? -14.169 -15.812 21.048 1.00 93.75 237 ARG A CA 1
ATOM 1805 C C . ARG A 1 237 ? -13.566 -17.009 20.328 1.00 93.75 237 ARG A C 1
ATOM 1807 O O . ARG A 1 237 ? -12.367 -17.050 20.062 1.00 93.75 237 ARG A O 1
ATOM 1814 N N . GLN A 1 238 ? -14.416 -17.985 20.037 1.00 92.06 238 GLN A N 1
ATOM 1815 C CA . GLN A 1 238 ? -14.045 -19.183 19.288 1.00 92.06 238 GLN A CA 1
ATOM 1816 C C . GLN A 1 238 ? -14.048 -18.904 17.782 1.00 92.06 238 GLN A C 1
ATOM 1818 O O . GLN A 1 238 ? -14.739 -17.994 17.310 1.00 92.06 238 GLN A O 1
ATOM 1823 N N . ARG A 1 239 ? -13.248 -19.668 17.030 1.00 89.56 239 ARG A N 1
ATOM 1824 C CA . ARG A 1 239 ? -13.092 -19.513 15.582 1.00 89.56 239 ARG A CA 1
ATOM 1825 C C . ARG A 1 239 ? -13.379 -20.810 14.841 1.00 89.56 239 ARG A C 1
ATOM 1827 O O . ARG A 1 239 ? -12.955 -21.862 15.307 1.00 89.56 239 ARG A O 1
ATOM 1834 N N . PRO A 1 240 ? -14.079 -20.744 13.694 1.00 83.69 240 PRO A N 1
ATOM 1835 C CA . PRO A 1 240 ? -14.400 -21.936 12.918 1.00 83.69 240 PRO A CA 1
ATOM 1836 C C . PRO A 1 240 ? -13.223 -22.432 12.065 1.00 83.69 240 PRO A C 1
ATOM 1838 O O . PRO A 1 240 ? -13.285 -23.549 11.565 1.00 83.69 240 PRO A O 1
ATOM 1841 N N . SER A 1 241 ? -12.188 -21.610 11.859 1.00 90.00 241 SER A N 1
ATOM 1842 C CA . SER A 1 241 ? -11.079 -21.883 10.942 1.00 90.00 241 SER A CA 1
ATOM 1843 C C . SER A 1 241 ? -9.738 -21.933 11.673 1.00 90.00 241 SER A C 1
ATOM 1845 O O . SER A 1 241 ? -9.529 -21.174 12.618 1.00 90.00 241 SER A O 1
ATOM 1847 N N . GLY A 1 242 ? -8.830 -22.808 11.229 1.00 90.88 242 GLY A N 1
ATOM 1848 C CA . GLY A 1 242 ? -7.544 -23.063 11.896 1.00 90.88 242 GLY A CA 1
ATOM 1849 C C . GLY A 1 242 ? -6.501 -21.944 11.763 1.00 90.88 242 GLY A C 1
ATOM 1850 O O . GLY A 1 242 ? -5.584 -21.867 12.570 1.00 90.88 242 GLY A O 1
ATOM 1851 N N . ASP A 1 243 ? -6.643 -21.053 10.782 1.00 91.44 243 ASP A N 1
ATOM 1852 C CA . ASP A 1 243 ? -5.779 -19.877 10.569 1.00 91.44 243 ASP A CA 1
ATOM 1853 C C . ASP A 1 243 ? -6.130 -18.685 11.489 1.00 91.44 243 ASP A C 1
ATOM 1855 O O . ASP A 1 243 ? -5.365 -17.718 11.630 1.00 91.44 243 ASP A O 1
ATOM 1859 N N . GLN A 1 244 ? -7.308 -18.737 12.115 1.00 92.12 244 GLN A N 1
ATOM 1860 C CA . GLN A 1 244 ? -7.810 -17.716 13.023 1.00 92.12 244 GLN A CA 1
ATOM 1861 C C . GLN A 1 244 ? -7.606 -18.157 14.474 1.00 92.12 244 GLN A C 1
ATOM 1863 O O . GLN A 1 244 ? -8.046 -19.229 14.880 1.00 92.12 244 GLN A O 1
ATOM 1868 N N . GLN A 1 245 ? -6.997 -17.301 15.293 1.00 93.56 245 GLN A N 1
ATOM 1869 C CA . GLN A 1 245 ? -6.792 -17.606 16.710 1.00 93.56 245 GLN A CA 1
ATOM 1870 C C . GLN A 1 245 ? -8.059 -17.369 17.544 1.00 93.56 245 GLN A C 1
ATOM 1872 O O . GLN A 1 245 ? -8.771 -16.375 17.358 1.00 93.56 245 GLN A O 1
ATOM 1877 N N . GLY A 1 246 ? -8.317 -18.270 18.493 1.00 94.31 246 GLY A N 1
ATOM 1878 C CA . GLY A 1 246 ? -9.309 -18.065 19.547 1.00 94.31 246 GLY A CA 1
ATOM 1879 C C . GLY A 1 246 ? -8.782 -17.117 20.626 1.00 94.31 246 GLY A C 1
ATOM 1880 O O . GLY A 1 246 ? -7.590 -17.114 20.922 1.00 94.31 246 GLY A O 1
ATOM 1881 N N . LEU A 1 247 ? -9.661 -16.301 21.209 1.00 96.31 247 LEU A N 1
ATOM 1882 C CA . LEU A 1 247 ? -9.312 -15.336 22.260 1.00 96.31 247 LEU A CA 1
ATOM 1883 C C . LEU A 1 247 ? -10.356 -15.346 23.380 1.00 96.31 247 LEU A C 1
ATOM 1885 O O . LEU A 1 247 ? -11.467 -15.836 23.188 1.00 96.31 247 LEU A O 1
ATOM 1889 N N . GLN A 1 248 ? -10.031 -14.749 24.526 1.00 95.75 248 GLN A N 1
ATOM 1890 C CA . GLN A 1 248 ? -10.980 -14.530 25.618 1.00 95.75 248 GLN A CA 1
ATOM 1891 C C . GLN A 1 248 ? -10.894 -13.102 26.157 1.00 95.75 248 GLN A C 1
ATOM 1893 O O . GLN A 1 248 ? -9.849 -12.457 26.058 1.00 95.75 248 GLN A O 1
ATOM 1898 N N . LEU A 1 249 ? -12.003 -12.603 26.703 1.00 94.75 249 LEU A N 1
ATOM 1899 C CA . LEU A 1 249 ? -12.090 -11.286 27.325 1.00 94.75 249 LEU A CA 1
ATOM 1900 C C . LEU A 1 249 ? -12.823 -11.384 28.668 1.00 94.75 249 LEU A C 1
ATOM 1902 O O . LEU A 1 249 ? -13.966 -11.850 28.673 1.00 94.75 249 LEU A O 1
ATOM 1906 N N . PRO A 1 250 ? -12.250 -10.871 29.772 1.00 94.38 250 PRO A N 1
ATOM 1907 C CA . PRO A 1 250 ? -12.977 -10.756 31.028 1.00 94.38 250 PRO A CA 1
ATOM 1908 C C . PRO A 1 250 ? -14.259 -9.946 30.851 1.00 94.38 250 PRO A C 1
ATOM 1910 O O . PRO A 1 250 ? -14.239 -8.829 30.323 1.00 94.38 250 PRO A O 1
ATOM 1913 N N . GLN A 1 251 ? -15.389 -10.482 31.309 1.00 92.12 251 GLN A N 1
ATOM 1914 C CA . GLN A 1 251 ? -16.696 -9.840 31.133 1.00 92.12 251 GLN A CA 1
ATOM 1915 C C . GLN A 1 251 ? -16.752 -8.446 31.782 1.00 92.12 251 GLN A C 1
ATOM 1917 O O . GLN A 1 251 ? -17.418 -7.553 31.260 1.00 92.12 251 GLN A O 1
ATOM 1922 N N . ILE A 1 252 ? -16.007 -8.221 32.868 1.00 92.62 252 ILE A N 1
ATOM 1923 C CA . ILE A 1 252 ? -15.883 -6.901 33.502 1.00 92.62 252 ILE A CA 1
ATOM 1924 C C . ILE A 1 252 ? -15.293 -5.848 32.547 1.00 92.62 252 ILE A C 1
ATOM 1926 O O . ILE A 1 252 ? -15.775 -4.720 32.515 1.00 92.62 252 ILE A O 1
ATOM 1930 N N . TYR A 1 253 ? -14.343 -6.224 31.682 1.00 92.81 253 TYR A N 1
ATOM 1931 C CA . TYR A 1 253 ? -13.772 -5.319 30.679 1.00 92.81 253 TYR A CA 1
ATOM 1932 C C . TYR A 1 253 ? -14.803 -4.955 29.602 1.00 92.81 253 TYR A C 1
ATOM 1934 O O . TYR A 1 253 ? -14.855 -3.817 29.139 1.00 92.81 253 TYR A O 1
ATOM 1942 N N . PHE A 1 254 ? -15.665 -5.906 29.230 1.00 91.44 254 PHE A N 1
ATOM 1943 C CA . PHE A 1 254 ? -16.794 -5.645 28.336 1.00 91.44 254 PHE A CA 1
ATOM 1944 C C . PHE A 1 254 ? -17.835 -4.717 28.976 1.00 91.44 254 PHE A C 1
ATOM 1946 O O . PHE A 1 254 ? -18.363 -3.837 28.304 1.00 91.44 254 PHE A O 1
ATOM 1953 N N . ASN A 1 255 ? -18.116 -4.881 30.270 1.00 89.62 255 ASN A N 1
ATOM 1954 C CA . ASN A 1 255 ? -19.084 -4.045 30.987 1.00 89.62 255 ASN A CA 1
ATOM 1955 C C . ASN A 1 255 ? -18.592 -2.595 31.168 1.00 89.62 255 ASN A C 1
ATOM 1957 O O . ASN A 1 255 ? -19.406 -1.671 31.185 1.00 89.62 255 ASN A O 1
ATOM 1961 N N . ALA A 1 256 ? -17.273 -2.400 31.273 1.00 89.50 256 ALA A N 1
ATOM 1962 C CA . ALA A 1 256 ? -16.640 -1.081 31.318 1.00 89.50 256 ALA A CA 1
ATOM 1963 C C . ALA A 1 256 ? -16.705 -0.350 29.970 1.00 89.50 256 ALA A C 1
ATOM 1965 O O . ALA A 1 256 ? -16.754 0.882 29.918 1.00 89.50 256 ALA A O 1
ATOM 1966 N N . ALA A 1 257 ? -16.690 -1.119 28.877 1.00 86.88 257 ALA A N 1
ATOM 1967 C CA . ALA A 1 257 ? -16.718 -0.594 27.526 1.00 86.88 257 ALA A CA 1
ATOM 1968 C C . ALA A 1 257 ? -17.985 0.225 27.261 1.00 86.88 257 ALA A C 1
ATOM 1970 O O . ALA A 1 257 ? -19.035 0.029 27.869 1.00 86.88 257 ALA A O 1
ATOM 1971 N N . GLU A 1 258 ? -17.884 1.155 26.317 1.00 82.25 258 GLU A N 1
ATOM 1972 C CA . GLU A 1 258 ? -19.014 1.954 25.861 1.00 82.25 258 GLU A CA 1
ATOM 1973 C C . GLU A 1 258 ? -20.167 1.054 25.379 1.00 82.25 258 GLU A C 1
ATOM 1975 O O . GLU A 1 258 ? -19.990 0.178 24.520 1.00 82.25 258 GLU A O 1
ATOM 1980 N N . ARG A 1 259 ? -21.367 1.278 25.930 1.00 82.12 259 ARG A N 1
ATOM 1981 C CA . ARG A 1 259 ? -22.577 0.575 25.498 1.00 82.12 259 ARG A CA 1
ATOM 1982 C C . ARG A 1 259 ? -22.927 1.046 24.092 1.00 82.12 259 ARG A C 1
ATOM 1984 O O . ARG A 1 259 ? -23.242 2.213 23.901 1.00 82.12 259 ARG A O 1
ATOM 1991 N N . ARG A 1 260 ? -22.879 0.129 23.124 1.00 85.44 260 ARG A N 1
ATOM 1992 C CA . ARG A 1 260 ? -23.359 0.374 21.758 1.00 85.44 260 ARG A CA 1
ATOM 1993 C C . ARG A 1 260 ? -24.692 -0.339 21.547 1.00 85.44 260 ARG A C 1
ATOM 1995 O O . ARG A 1 260 ? -24.747 -1.548 21.803 1.00 85.44 260 ARG A O 1
ATOM 2002 N N . PRO A 1 261 ? -25.750 0.354 21.096 1.00 89.06 261 PRO A N 1
ATOM 2003 C CA . PRO A 1 261 ? -27.033 -0.259 20.828 1.00 89.06 261 PRO A CA 1
ATOM 2004 C C . PRO A 1 261 ? -26.896 -1.204 19.639 1.00 89.06 261 PRO A C 1
ATOM 2006 O O . PRO A 1 261 ? -26.245 -0.903 18.637 1.00 89.06 261 PRO A O 1
ATOM 2009 N N . LYS A 1 262 ? -27.534 -2.364 19.761 1.00 93.44 262 LYS A N 1
ATOM 2010 C CA . LYS A 1 262 ? -27.670 -3.324 18.671 1.00 93.44 262 LYS A CA 1
ATOM 2011 C C . LYS A 1 262 ? -29.091 -3.234 18.147 1.00 93.44 262 LYS A C 1
ATOM 2013 O O . LYS A 1 262 ? -30.041 -3.341 18.917 1.00 93.44 262 LYS A O 1
ATOM 2018 N N . TYR A 1 263 ? -29.216 -3.035 16.846 1.00 95.56 263 TYR A N 1
ATOM 2019 C CA . TYR A 1 263 ? -30.502 -2.904 16.179 1.00 95.56 263 TYR A CA 1
ATOM 2020 C C . TYR A 1 263 ? -30.924 -4.261 15.641 1.00 95.56 263 TYR A C 1
ATOM 2022 O O . TYR A 1 263 ? -30.187 -4.860 14.863 1.00 95.56 263 TYR A O 1
ATOM 2030 N N . ALA A 1 264 ? -32.095 -4.737 16.051 1.00 95.56 264 ALA A N 1
ATOM 2031 C CA . ALA A 1 264 ? -32.677 -5.976 15.554 1.00 95.56 264 ALA A CA 1
ATOM 2032 C C . ALA A 1 264 ? -34.036 -5.689 14.919 1.00 95.56 264 ALA A C 1
ATOM 2034 O O . ALA A 1 264 ? -34.847 -4.962 15.490 1.00 95.56 264 ALA A O 1
ATOM 2035 N N . MET A 1 265 ? -34.279 -6.259 13.743 1.00 95.19 265 MET A N 1
ATOM 2036 C CA . MET A 1 265 ? -35.535 -6.122 13.021 1.00 95.19 265 MET A CA 1
ATOM 2037 C C . MET A 1 265 ? -36.476 -7.259 13.389 1.00 95.19 265 MET A C 1
ATOM 2039 O O . MET A 1 265 ? -36.342 -8.369 12.881 1.00 95.19 265 MET A O 1
ATOM 2043 N N . LYS A 1 266 ? -37.431 -6.970 14.272 1.00 92.56 266 LYS A N 1
ATOM 2044 C CA . LYS A 1 266 ? -38.426 -7.937 14.742 1.00 92.56 266 LYS A CA 1
ATOM 2045 C C . LYS A 1 266 ? -39.821 -7.630 14.195 1.00 92.56 266 LYS A C 1
ATOM 2047 O O . LYS A 1 266 ? -40.143 -6.458 13.952 1.00 92.56 266 LYS A O 1
ATOM 2052 N N . PRO A 1 267 ? -40.682 -8.649 14.027 1.00 87.38 267 PRO A N 1
ATOM 2053 C CA . PRO A 1 267 ? -42.094 -8.417 13.754 1.00 87.38 267 PRO A CA 1
ATOM 2054 C C . PRO A 1 267 ? -42.736 -7.674 14.939 1.00 87.38 267 PRO A C 1
ATOM 2056 O O . PRO A 1 267 ? -42.413 -7.935 16.094 1.00 87.38 267 PRO A O 1
ATOM 2059 N N . GLY A 1 268 ? -43.631 -6.724 14.654 1.00 87.56 268 GLY A N 1
ATOM 2060 C CA . GLY A 1 268 ? -44.351 -5.953 15.681 1.00 87.56 268 GLY A CA 1
ATOM 2061 C C . GLY A 1 268 ? -43.672 -4.670 16.181 1.00 87.56 268 GLY A C 1
ATOM 2062 O O . GLY A 1 268 ? -44.273 -3.963 16.983 1.00 87.56 268 GLY A O 1
ATOM 2063 N N . LEU A 1 269 ? -42.473 -4.324 15.693 1.00 93.81 269 LEU A N 1
ATOM 2064 C CA . LEU A 1 269 ? -41.839 -3.033 16.001 1.00 93.81 269 LEU A CA 1
ATOM 2065 C C . LEU A 1 269 ? -42.666 -1.843 15.488 1.00 93.81 269 LEU A C 1
ATOM 2067 O O . LEU A 1 269 ? -43.293 -1.915 14.422 1.00 93.81 269 LEU A O 1
ATOM 2071 N N . SER A 1 270 ? -42.602 -0.726 16.212 1.00 95.69 270 SER A N 1
ATOM 2072 C CA . SER A 1 270 ? -43.201 0.544 15.792 1.00 95.69 270 SER A CA 1
ATOM 2073 C C . SER A 1 270 ? -42.562 1.069 14.500 1.00 95.69 270 SER A C 1
ATOM 2075 O O . SER A 1 270 ? -41.429 0.731 14.147 1.00 95.69 270 SER A O 1
ATOM 2077 N N . ALA A 1 271 ? -43.273 1.937 13.773 1.00 93.38 271 ALA A N 1
ATOM 2078 C CA . ALA A 1 271 ? -42.744 2.527 12.541 1.00 93.38 271 ALA A CA 1
ATOM 2079 C C . ALA A 1 271 ? -41.441 3.315 12.780 1.00 93.38 271 ALA A C 1
ATOM 2081 O O . ALA A 1 271 ? -40.541 3.296 11.940 1.00 93.38 271 ALA A O 1
ATOM 2082 N N . THR A 1 272 ? -41.322 3.972 13.935 1.00 91.88 272 THR A N 1
ATOM 2083 C CA . THR A 1 272 ? -40.123 4.704 14.358 1.00 91.88 272 THR A CA 1
ATOM 2084 C C . THR A 1 272 ? -38.941 3.767 14.578 1.00 91.88 272 THR A C 1
ATOM 2086 O O . THR A 1 272 ? -37.900 3.966 13.959 1.00 91.88 272 THR A O 1
ATOM 2089 N N . GLU A 1 273 ? -39.121 2.684 15.338 1.00 93.12 273 GLU A N 1
ATOM 2090 C CA . GLU A 1 273 ? -38.054 1.704 15.587 1.00 93.12 273 GLU A CA 1
ATOM 2091 C C . GLU A 1 273 ? -37.597 1.029 14.292 1.00 93.12 273 GLU A C 1
ATOM 2093 O O . GLU A 1 273 ? -36.398 0.911 14.040 1.00 93.12 273 GLU A O 1
ATOM 2098 N N . LYS A 1 274 ? -38.539 0.651 13.417 1.00 94.50 274 LYS A N 1
ATOM 2099 C CA . LYS A 1 274 ? -38.214 0.093 12.097 1.00 94.50 274 LYS A CA 1
ATOM 2100 C C . LYS A 1 274 ? -37.371 1.060 11.262 1.00 94.50 274 LYS A C 1
ATOM 2102 O O . LYS A 1 274 ? -36.432 0.635 10.591 1.00 94.50 274 LYS A O 1
ATOM 2107 N N . ASN A 1 275 ? -37.687 2.355 11.294 1.00 92.56 275 ASN A N 1
ATOM 2108 C CA . ASN A 1 275 ? -36.906 3.369 10.587 1.00 92.56 275 ASN A CA 1
ATOM 2109 C C . ASN A 1 275 ? -35.499 3.530 11.181 1.00 92.56 275 ASN A C 1
ATOM 2111 O O . ASN A 1 275 ? -34.540 3.663 10.421 1.00 92.56 275 ASN A O 1
ATOM 2115 N N . ASP A 1 276 ? -35.353 3.472 12.503 1.00 92.00 276 ASP A N 1
ATOM 2116 C CA . ASP A 1 276 ? -34.047 3.581 13.162 1.00 92.00 276 ASP A CA 1
ATOM 2117 C C . ASP A 1 276 ? -33.151 2.371 12.873 1.00 92.00 276 ASP A C 1
ATOM 2119 O O . ASP A 1 276 ? -31.954 2.533 12.624 1.00 92.00 276 ASP A O 1
ATOM 2123 N N . VAL A 1 277 ? -33.735 1.169 12.804 1.00 95.31 277 VAL A N 1
ATOM 2124 C CA . VAL A 1 277 ? -33.042 -0.058 12.383 1.00 95.31 277 VAL A CA 1
ATOM 2125 C C . VAL A 1 277 ? -32.543 0.063 10.935 1.00 95.31 277 VAL A C 1
ATOM 2127 O O . VAL A 1 277 ? -31.378 -0.223 10.657 1.00 95.31 277 VAL A O 1
ATOM 2130 N N . VAL A 1 278 ? -33.380 0.550 10.011 1.00 94.62 278 VAL A N 1
ATOM 2131 C CA . VAL A 1 278 ? -32.982 0.771 8.606 1.00 94.62 278 VAL A CA 1
ATOM 2132 C C . VAL A 1 278 ? -31.874 1.825 8.498 1.00 94.62 278 VAL A C 1
ATOM 2134 O O . VAL A 1 278 ? -30.878 1.608 7.805 1.00 94.62 278 VAL A O 1
ATOM 2137 N N . LYS A 1 279 ? -31.979 2.938 9.233 1.00 93.12 279 LYS A N 1
ATOM 2138 C CA . LYS A 1 279 ? -30.917 3.956 9.291 1.00 93.12 279 LYS A CA 1
ATOM 2139 C C . LYS A 1 279 ? -29.620 3.401 9.870 1.00 93.12 279 LYS A C 1
ATOM 2141 O O . LYS A 1 279 ? -28.541 3.749 9.394 1.00 93.12 279 LYS A O 1
ATOM 2146 N N . ALA A 1 280 ? -29.685 2.541 10.886 1.00 95.06 280 ALA A N 1
ATOM 2147 C CA . ALA A 1 280 ? -28.509 1.850 11.411 1.00 95.06 280 ALA A CA 1
ATOM 2148 C C . ALA A 1 280 ? -27.843 0.970 10.341 1.00 95.06 280 ALA A C 1
ATOM 2150 O O . ALA A 1 280 ? -26.623 1.021 10.187 1.00 95.06 280 ALA A O 1
ATOM 2151 N N . ALA A 1 281 ? -28.630 0.245 9.540 1.00 96.00 281 ALA A N 1
ATOM 2152 C CA . ALA A 1 281 ? -28.105 -0.557 8.437 1.00 96.00 281 ALA A CA 1
ATOM 2153 C C . ALA A 1 281 ? -27.421 0.303 7.361 1.00 96.00 281 ALA A C 1
ATOM 2155 O O . ALA A 1 281 ? -26.339 -0.054 6.891 1.00 96.00 281 ALA A O 1
ATOM 2156 N N . TYR A 1 282 ? -27.979 1.469 7.018 1.00 95.94 282 TYR A N 1
ATOM 2157 C CA . TYR A 1 282 ? -27.322 2.399 6.095 1.00 95.94 282 TYR A CA 1
ATOM 2158 C C . TYR A 1 282 ? -25.998 2.938 6.639 1.00 95.94 282 TYR A C 1
ATOM 2160 O O . TYR A 1 282 ? -24.999 2.925 5.920 1.00 95.94 282 TYR A O 1
ATOM 2168 N N . ARG A 1 283 ? -25.958 3.332 7.915 1.00 95.12 283 ARG A N 1
ATOM 2169 C CA . ARG A 1 283 ? -24.730 3.804 8.574 1.00 95.12 283 ARG A CA 1
ATOM 2170 C C . ARG A 1 283 ? -23.648 2.730 8.620 1.00 95.12 283 ARG A C 1
ATOM 2172 O O . ARG A 1 283 ? -22.483 3.032 8.387 1.00 95.12 283 ARG A O 1
ATOM 2179 N N . GLN A 1 284 ? -24.028 1.475 8.834 1.00 96.19 284 GLN A N 1
ATOM 2180 C CA . GLN A 1 284 ? -23.094 0.355 8.810 1.00 96.19 284 GLN A CA 1
ATOM 2181 C C . GLN A 1 284 ? -22.562 0.063 7.393 1.00 96.19 284 GLN A C 1
ATOM 2183 O O . GLN A 1 284 ? -21.349 -0.022 7.197 1.00 96.19 284 GLN A O 1
ATOM 2188 N N . VAL A 1 285 ? -23.449 -0.094 6.402 1.00 97.19 285 VAL A N 1
ATOM 2189 C CA . VAL A 1 285 ? -23.081 -0.559 5.049 1.00 97.19 285 VAL A CA 1
ATOM 2190 C C . VAL A 1 285 ? -22.458 0.546 4.193 1.00 97.19 285 VAL A C 1
ATOM 2192 O O . VAL A 1 285 ? -21.549 0.272 3.414 1.00 97.19 285 VAL A O 1
ATOM 2195 N N . PHE A 1 286 ? -22.929 1.788 4.324 1.00 95.94 286 PHE A N 1
ATOM 2196 C CA . PHE A 1 286 ? -22.440 2.933 3.547 1.00 95.94 286 PHE A CA 1
ATOM 2197 C C . PHE A 1 286 ? -21.515 3.869 4.336 1.00 95.94 286 PHE A C 1
ATOM 2199 O O . PHE A 1 286 ? -21.103 4.911 3.818 1.00 95.94 286 PHE A O 1
ATOM 2206 N N . GLU A 1 287 ? -21.191 3.505 5.577 1.00 94.81 287 GLU A N 1
ATOM 2207 C CA . GLU A 1 287 ? -20.427 4.301 6.551 1.00 94.81 287 GLU A CA 1
ATOM 2208 C C . GLU A 1 287 ? -21.085 5.626 6.971 1.00 94.81 287 GLU A C 1
ATOM 2210 O O . GLU A 1 287 ? -20.486 6.398 7.716 1.00 94.81 287 GLU A O 1
ATOM 2215 N N . ARG A 1 288 ? -22.287 5.921 6.462 1.00 93.56 288 ARG A N 1
ATOM 2216 C CA . ARG A 1 288 ? -23.018 7.176 6.668 1.00 93.56 288 ARG A CA 1
ATOM 2217 C C . ARG A 1 288 ? -24.500 7.006 6.368 1.00 93.56 288 ARG A C 1
ATOM 2219 O O . ARG A 1 288 ? -24.883 6.132 5.590 1.00 93.56 288 ARG A O 1
ATOM 2226 N N . ASP A 1 289 ? -25.322 7.893 6.917 1.00 91.88 289 ASP A N 1
ATOM 2227 C CA . ASP A 1 289 ? -26.733 7.972 6.548 1.00 91.88 289 ASP A CA 1
ATOM 2228 C C . ASP A 1 289 ? -26.908 8.652 5.176 1.00 91.88 289 ASP A C 1
ATOM 2230 O O . ASP A 1 289 ? -26.800 9.872 5.025 1.00 91.88 289 ASP A O 1
ATOM 2234 N N . ILE A 1 290 ? -27.180 7.838 4.155 1.00 88.81 290 ILE A N 1
ATOM 2235 C CA . ILE A 1 290 ? -27.396 8.294 2.775 1.00 88.81 290 ILE A CA 1
ATOM 2236 C C . ILE A 1 290 ? -28.750 8.987 2.574 1.00 88.81 290 ILE A C 1
ATOM 2238 O O . ILE A 1 290 ? -28.880 9.806 1.658 1.00 88.81 290 ILE A O 1
ATOM 2242 N N . THR A 1 291 ? -29.733 8.695 3.433 1.00 86.81 291 THR A N 1
ATOM 2243 C CA . THR A 1 291 ? -31.085 9.255 3.327 1.00 86.81 291 THR A CA 1
ATOM 2244 C C . THR A 1 291 ? -31.065 10.725 3.720 1.00 86.81 291 THR A C 1
ATOM 2246 O O . THR A 1 291 ? -31.502 11.582 2.957 1.00 86.81 291 THR A O 1
ATOM 2249 N N . ARG A 1 292 ? -30.446 11.040 4.861 1.00 85.44 292 ARG A N 1
ATOM 2250 C CA . ARG A 1 292 ? -30.352 12.405 5.380 1.00 85.44 292 ARG A CA 1
ATOM 2251 C C . ARG A 1 292 ? -29.428 13.299 4.557 1.00 85.44 292 ARG A C 1
ATOM 2253 O O . ARG A 1 292 ? -29.736 14.469 4.370 1.00 85.44 292 ARG A O 1
ATOM 2260 N N . ALA A 1 293 ? -28.298 12.771 4.087 1.00 85.44 293 ALA A N 1
ATOM 2261 C CA . ALA A 1 293 ? -27.289 13.581 3.404 1.00 85.44 293 ALA A CA 1
ATOM 2262 C C . ALA A 1 293 ? -27.623 13.863 1.930 1.00 85.44 293 ALA A C 1
ATOM 2264 O O . ALA A 1 293 ? -27.323 14.945 1.433 1.00 85.44 293 ALA A O 1
ATOM 2265 N N . TYR A 1 294 ? -28.219 12.894 1.228 1.00 88.38 294 TYR A N 1
ATOM 2266 C CA . TYR A 1 294 ? -28.384 12.954 -0.230 1.00 88.38 294 TYR A CA 1
ATOM 2267 C C . TYR A 1 294 ? -29.808 12.655 -0.705 1.00 88.38 294 TYR A C 1
ATOM 2269 O O . TYR A 1 294 ? -30.036 12.604 -1.910 1.00 88.38 294 TYR A O 1
ATOM 2277 N N . SER A 1 295 ? -30.760 12.432 0.211 1.00 88.12 295 SER A N 1
ATOM 2278 C CA . SER A 1 295 ? -32.129 11.998 -0.119 1.00 88.12 295 SER A CA 1
ATOM 2279 C C . SER A 1 295 ? -32.176 10.703 -0.945 1.00 88.12 295 SER A C 1
ATOM 2281 O O . SER A 1 295 ? -33.107 10.476 -1.714 1.00 88.12 295 SER A O 1
ATOM 2283 N N . LEU A 1 296 ? -31.165 9.840 -0.793 1.00 88.25 296 LEU A N 1
ATOM 2284 C CA . LEU A 1 296 ? -31.110 8.536 -1.452 1.00 88.25 296 LEU A CA 1
ATOM 2285 C C . LEU A 1 296 ? -31.780 7.485 -0.568 1.00 88.25 296 LEU A C 1
ATOM 2287 O O . LEU A 1 296 ? -31.498 7.410 0.623 1.00 88.25 296 LEU A O 1
ATOM 2291 N N . SER A 1 297 ? -32.617 6.636 -1.157 1.00 83.19 297 SER A N 1
ATOM 2292 C CA . SER A 1 297 ? -33.223 5.482 -0.487 1.00 83.19 297 SER A CA 1
ATOM 2293 C C . SER A 1 297 ? -33.367 4.322 -1.467 1.00 83.19 297 SER A C 1
ATOM 2295 O O . SER A 1 297 ? -33.365 4.521 -2.685 1.00 83.19 297 SER A O 1
ATOM 2297 N N . ILE A 1 298 ? -33.481 3.101 -0.943 1.00 86.19 298 ILE A N 1
ATOM 2298 C CA . ILE A 1 298 ? -33.804 1.916 -1.744 1.00 86.19 298 ILE A CA 1
ATOM 2299 C C . ILE A 1 298 ? -35.178 1.415 -1.286 1.00 86.19 298 ILE A C 1
ATOM 2301 O O . ILE A 1 298 ? -35.298 0.427 -0.563 1.00 86.19 298 ILE A O 1
ATOM 2305 N N . SER A 1 299 ? -36.214 2.159 -1.686 1.00 83.81 299 SER A N 1
ATOM 2306 C CA . SER A 1 299 ? -37.590 2.063 -1.171 1.00 83.81 299 SER A CA 1
ATOM 2307 C C . SER A 1 299 ? -38.196 0.655 -1.212 1.00 83.81 299 SER A C 1
ATOM 2309 O O . SER A 1 299 ? -38.854 0.246 -0.253 1.00 83.81 299 SER A O 1
ATOM 2311 N N . ASP A 1 300 ? -37.947 -0.110 -2.278 1.00 92.69 300 ASP A N 1
ATOM 2312 C CA . ASP A 1 300 ? -38.414 -1.499 -2.408 1.00 92.69 300 ASP A CA 1
ATOM 2313 C C . ASP A 1 300 ? -37.831 -2.401 -1.307 1.00 92.69 300 ASP A C 1
ATOM 2315 O O . ASP A 1 300 ? -38.561 -3.115 -0.620 1.00 92.69 300 ASP A O 1
ATOM 2319 N N . LEU A 1 301 ? -36.517 -2.324 -1.075 1.00 94.06 301 LEU A N 1
ATOM 2320 C CA . LEU A 1 301 ? -35.853 -3.134 -0.053 1.00 94.06 301 LEU A CA 1
ATOM 2321 C C . LEU A 1 301 ? -36.291 -2.736 1.356 1.00 94.06 301 LEU A C 1
ATOM 2323 O O . LEU A 1 301 ? -36.481 -3.608 2.204 1.00 94.06 301 LEU A O 1
ATOM 2327 N N . GLU A 1 302 ? -36.470 -1.437 1.601 1.00 93.38 302 GLU A N 1
ATOM 2328 C CA . GLU A 1 302 ? -36.968 -0.941 2.884 1.00 93.38 302 GLU A CA 1
ATOM 2329 C C . GLU A 1 302 ? -38.366 -1.467 3.193 1.00 93.38 302 GLU A C 1
ATOM 2331 O O . GLU A 1 302 ? -38.633 -1.884 4.316 1.00 93.38 302 GLU A O 1
ATOM 2336 N N . SER A 1 303 ? -39.258 -1.459 2.204 1.00 93.38 303 SER A N 1
ATOM 2337 C CA . SER A 1 303 ? -40.632 -1.934 2.378 1.00 93.38 303 SER A CA 1
ATOM 2338 C C . SER A 1 303 ? -40.646 -3.430 2.689 1.00 93.38 303 SER A C 1
ATOM 2340 O O . SER A 1 303 ? -41.248 -3.849 3.677 1.00 93.38 303 SER A O 1
ATOM 2342 N N . LYS A 1 304 ? -39.872 -4.220 1.934 1.00 95.56 304 LYS A N 1
ATOM 2343 C CA . LYS A 1 304 ? -39.743 -5.671 2.136 1.00 95.56 304 LYS A CA 1
ATOM 2344 C C . LYS A 1 304 ? -39.207 -6.027 3.520 1.00 95.56 304 LYS A C 1
ATOM 2346 O O . LYS A 1 304 ? -39.755 -6.910 4.176 1.00 95.56 304 LYS A O 1
ATOM 2351 N N . VAL A 1 305 ? -38.172 -5.331 4.002 1.00 94.69 305 VAL A N 1
ATOM 2352 C CA . VAL A 1 305 ? -37.624 -5.594 5.345 1.00 94.69 305 VAL A CA 1
ATOM 2353 C C . VAL A 1 305 ? -38.569 -5.097 6.448 1.00 94.69 305 VAL A C 1
ATOM 2355 O O . VAL A 1 305 ? -38.721 -5.758 7.472 1.00 94.69 305 VAL A O 1
ATOM 2358 N N . LYS A 1 306 ? -39.278 -3.976 6.235 1.00 93.69 306 LYS A N 1
ATOM 2359 C CA . LYS A 1 306 ? -40.297 -3.447 7.165 1.00 93.69 306 LYS A CA 1
ATOM 2360 C C . LYS A 1 306 ? -41.502 -4.373 7.313 1.00 93.69 306 LYS A C 1
ATOM 2362 O O . LYS A 1 306 ? -42.056 -4.449 8.415 1.00 93.69 306 LYS A O 1
ATOM 2367 N N . ASN A 1 307 ? -41.873 -5.076 6.248 1.00 92.56 307 ASN A N 1
ATOM 2368 C CA . ASN A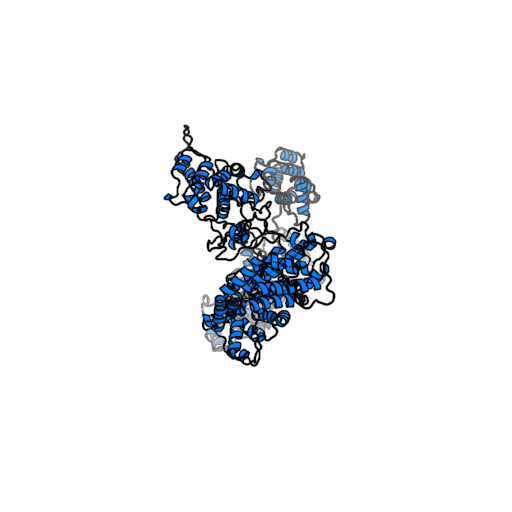 1 307 ? -42.959 -6.055 6.233 1.00 92.56 307 ASN A CA 1
ATOM 2369 C C . ASN A 1 307 ? -42.530 -7.448 6.720 1.00 92.56 307 ASN A C 1
ATOM 2371 O O . ASN A 1 307 ? -43.391 -8.276 6.998 1.00 92.56 307 ASN A O 1
ATOM 2375 N N . GLY A 1 308 ? -41.224 -7.707 6.841 1.00 91.31 308 GLY A N 1
ATOM 2376 C CA . GLY A 1 308 ? -40.698 -9.032 7.180 1.00 91.31 308 GLY A CA 1
ATOM 2377 C C . GLY A 1 308 ? -40.693 -10.021 6.008 1.00 91.31 308 GLY A C 1
ATOM 2378 O O . GLY A 1 308 ? -40.520 -11.213 6.230 1.00 91.31 308 GLY A O 1
ATOM 2379 N N . GLU A 1 309 ? -40.855 -9.549 4.767 1.00 94.62 309 GLU A N 1
ATOM 2380 C CA . GLU A 1 309 ? -40.735 -10.377 3.553 1.00 94.62 309 GLU A CA 1
ATOM 2381 C C . GLU A 1 309 ? -39.290 -10.836 3.317 1.00 94.62 309 GLU A C 1
ATOM 2383 O O . GLU A 1 309 ? -39.042 -11.884 2.722 1.00 94.62 309 GLU A O 1
ATOM 2388 N N . ILE A 1 310 ? -38.325 -10.035 3.775 1.00 95.94 310 ILE A N 1
ATOM 2389 C CA . ILE A 1 310 ? -36.905 -10.381 3.805 1.00 95.94 310 ILE A CA 1
ATOM 2390 C C . ILE A 1 310 ? -36.342 -10.138 5.202 1.00 95.94 310 ILE A C 1
ATOM 2392 O O . ILE A 1 310 ? -36.729 -9.186 5.882 1.00 95.94 310 ILE A O 1
ATOM 2396 N N . SER A 1 311 ? -35.392 -10.978 5.606 1.00 96.69 311 SER A N 1
ATOM 2397 C CA . SER A 1 311 ? -34.667 -10.813 6.864 1.00 96.69 311 SER A CA 1
ATOM 2398 C C . SER A 1 311 ? -33.661 -9.659 6.793 1.00 96.69 311 SER A C 1
ATOM 2400 O O . SER A 1 311 ? -33.332 -9.154 5.712 1.00 96.69 311 SER A O 1
ATOM 2402 N N . MET A 1 312 ? -33.126 -9.246 7.945 1.00 96.62 312 MET A N 1
ATOM 2403 C CA . MET A 1 312 ? -32.082 -8.219 7.993 1.00 96.62 312 MET A CA 1
ATOM 2404 C C . MET A 1 312 ? -30.803 -8.688 7.286 1.00 96.62 312 MET A C 1
ATOM 2406 O O . MET A 1 312 ? -30.156 -7.905 6.589 1.00 96.62 312 MET A O 1
ATOM 2410 N N . LYS A 1 313 ? -30.486 -9.985 7.374 1.00 97.38 313 LYS A N 1
ATOM 2411 C CA . LYS A 1 313 ? -29.402 -10.621 6.610 1.00 97.38 313 LYS A CA 1
ATOM 2412 C C . LYS A 1 313 ? -29.569 -10.420 5.099 1.00 97.38 313 LYS A C 1
ATOM 2414 O O . LYS A 1 313 ? -28.640 -9.978 4.419 1.00 97.38 313 LYS A O 1
ATOM 2419 N N . GLU A 1 314 ? -30.759 -10.702 4.571 1.00 97.06 314 GLU A N 1
ATOM 2420 C CA . GLU A 1 314 ? -31.050 -10.551 3.140 1.00 97.06 314 GLU A CA 1
ATOM 2421 C C . GLU A 1 314 ? -31.109 -9.077 2.712 1.00 97.06 314 GLU A C 1
ATOM 2423 O O . GLU A 1 314 ? -30.653 -8.723 1.620 1.00 97.06 314 GLU A O 1
ATOM 2428 N N . PHE A 1 315 ? -31.590 -8.192 3.588 1.00 97.56 315 PHE A N 1
ATOM 2429 C CA . PHE A 1 315 ? -31.530 -6.750 3.370 1.00 97.56 315 PHE A CA 1
ATOM 2430 C C . PHE A 1 315 ? -30.077 -6.276 3.206 1.00 97.56 315 PHE A C 1
ATOM 2432 O O . PHE A 1 315 ? -29.750 -5.651 2.196 1.00 97.56 315 PHE A O 1
ATOM 2439 N N . VAL A 1 316 ? -29.171 -6.656 4.117 1.00 97.94 316 VAL A N 1
ATOM 2440 C CA . VAL A 1 316 ? -27.733 -6.334 4.028 1.00 97.94 316 VAL A CA 1
ATOM 2441 C C . VAL A 1 316 ? -27.102 -6.908 2.755 1.00 97.94 316 VAL A C 1
ATOM 2443 O O . VAL A 1 316 ? -26.371 -6.189 2.066 1.00 97.94 316 VAL A O 1
ATOM 2446 N N . ARG A 1 317 ? -27.417 -8.161 2.389 1.00 98.19 317 ARG A N 1
ATOM 2447 C CA . ARG A 1 317 ? -26.943 -8.787 1.141 1.00 98.19 317 ARG A CA 1
ATOM 2448 C C . ARG A 1 317 ? -27.319 -7.949 -0.082 1.00 98.19 317 ARG A C 1
ATOM 2450 O O . ARG A 1 317 ? -26.463 -7.655 -0.918 1.00 98.19 317 ARG A O 1
ATOM 2457 N N . ARG A 1 318 ? -28.584 -7.537 -0.191 1.00 97.62 318 ARG A N 1
ATOM 2458 C CA . ARG A 1 318 ? -29.079 -6.750 -1.334 1.00 97.62 318 ARG A CA 1
ATOM 2459 C C . ARG A 1 318 ? -28.535 -5.325 -1.342 1.00 97.62 318 ARG A C 1
ATOM 2461 O O . ARG A 1 318 ? -28.210 -4.819 -2.416 1.00 97.62 318 ARG A O 1
ATOM 2468 N N . LEU A 1 319 ? -28.349 -4.704 -0.174 1.00 96.75 319 LEU A N 1
ATOM 2469 C CA . LEU A 1 319 ? -27.679 -3.406 -0.068 1.00 96.75 319 LEU A CA 1
ATOM 2470 C C . LEU A 1 319 ? -26.238 -3.475 -0.586 1.00 96.75 319 LEU A C 1
ATOM 2472 O O . LEU A 1 319 ? -25.850 -2.648 -1.412 1.00 96.75 319 LEU A O 1
ATOM 2476 N N . ALA A 1 320 ? -25.463 -4.478 -0.169 1.00 97.31 320 ALA A N 1
ATOM 2477 C CA . ALA A 1 320 ? -24.069 -4.639 -0.584 1.00 97.31 320 ALA A CA 1
ATOM 2478 C C . ALA A 1 320 ? -23.909 -5.059 -2.062 1.00 97.31 320 ALA A C 1
ATOM 2480 O O . ALA A 1 320 ? -22.866 -4.819 -2.668 1.00 97.31 320 ALA A O 1
ATOM 2481 N N . LYS A 1 321 ? -24.950 -5.632 -2.681 1.00 97.00 321 LYS A N 1
ATOM 2482 C CA . LYS A 1 321 ? -25.005 -5.901 -4.132 1.00 97.00 321 LYS A CA 1
ATOM 2483 C C . LYS A 1 321 ? -25.572 -4.744 -4.957 1.00 97.00 321 LYS A C 1
ATOM 2485 O O . LYS A 1 321 ? -25.572 -4.818 -6.186 1.00 97.00 321 LYS A O 1
ATOM 2490 N N . SER A 1 322 ? -26.067 -3.689 -4.313 1.00 96.00 322 SER A N 1
ATOM 2491 C CA . SER A 1 322 ? -26.703 -2.577 -5.013 1.00 96.00 322 SER A CA 1
ATOM 2492 C C . SER A 1 322 ? -25.713 -1.818 -5.914 1.00 96.00 322 SER A C 1
ATOM 2494 O O . SER A 1 322 ? -24.518 -1.729 -5.599 1.00 96.00 322 SER A O 1
ATOM 2496 N N . PRO A 1 323 ? -26.195 -1.183 -7.001 1.00 95.81 323 PRO A N 1
ATOM 2497 C CA . PRO A 1 323 ? -25.370 -0.292 -7.817 1.00 95.81 323 PRO A CA 1
ATOM 2498 C C . PRO A 1 323 ? -24.736 0.841 -6.999 1.00 95.81 323 PRO A C 1
ATOM 2500 O O . PRO A 1 323 ? -23.602 1.240 -7.260 1.00 95.81 323 PRO A O 1
ATOM 2503 N N . LEU A 1 324 ? -25.438 1.323 -5.965 1.00 94.94 324 LEU A N 1
ATOM 2504 C CA . LEU A 1 324 ? -24.941 2.367 -5.072 1.00 94.94 324 LEU A CA 1
ATOM 2505 C C . LEU A 1 324 ? -23.716 1.901 -4.273 1.00 94.94 324 LEU A C 1
ATOM 2507 O O . LEU A 1 324 ? -22.738 2.640 -4.159 1.00 94.94 324 LEU A O 1
ATOM 2511 N N . TYR A 1 325 ? -23.747 0.676 -3.741 1.00 96.94 325 TYR A N 1
ATOM 2512 C CA . TYR A 1 325 ? -22.607 0.111 -3.021 1.00 96.94 325 TYR A CA 1
ATOM 2513 C C . TYR A 1 325 ? -21.422 -0.115 -3.959 1.00 96.94 325 TYR A C 1
ATOM 2515 O O . TYR A 1 325 ? -20.304 0.291 -3.644 1.00 96.94 325 TYR A O 1
ATOM 2523 N N . ARG A 1 326 ? -21.671 -0.684 -5.147 1.00 96.75 326 ARG A N 1
ATOM 2524 C CA . ARG A 1 326 ? -20.636 -0.899 -6.167 1.00 96.75 326 ARG A CA 1
ATOM 2525 C C . ARG A 1 326 ? -19.921 0.409 -6.534 1.00 96.75 326 ARG A C 1
ATOM 2527 O O . ARG A 1 326 ? -18.691 0.453 -6.490 1.00 96.75 326 ARG A O 1
ATOM 2534 N N . LYS A 1 327 ? -20.675 1.472 -6.821 1.00 96.62 327 LYS A N 1
ATOM 2535 C CA . LYS A 1 327 ? -20.128 2.786 -7.190 1.00 96.62 327 LYS A CA 1
ATOM 2536 C C . LYS A 1 327 ? -19.282 3.410 -6.078 1.00 96.62 327 LYS A C 1
ATOM 2538 O O . LYS A 1 327 ? -18.272 4.051 -6.348 1.00 96.62 327 LYS A O 1
ATOM 2543 N N . ASN A 1 328 ? -19.685 3.218 -4.821 1.00 94.88 328 ASN A N 1
ATOM 2544 C CA . ASN A 1 328 ? -19.011 3.836 -3.682 1.00 94.88 328 ASN A CA 1
ATOM 2545 C C . ASN A 1 328 ? -17.817 3.029 -3.159 1.00 94.88 328 ASN A C 1
ATOM 2547 O O . ASN A 1 328 ? -16.844 3.647 -2.741 1.00 94.88 328 ASN A O 1
ATOM 2551 N N . PHE A 1 329 ? -17.882 1.692 -3.160 1.00 97.19 329 PHE A N 1
ATOM 2552 C CA . PHE A 1 329 ? -16.949 0.823 -2.421 1.00 97.19 329 PHE A CA 1
ATOM 2553 C C . PHE A 1 329 ? -16.298 -0.293 -3.243 1.00 97.19 329 PHE A C 1
ATOM 2555 O O . PHE A 1 329 ? -15.477 -1.033 -2.703 1.00 97.19 329 PHE A O 1
ATOM 2562 N N . TYR A 1 330 ? -16.608 -0.403 -4.538 1.00 96.56 330 TYR A N 1
ATOM 2563 C CA . TYR A 1 330 ? -15.987 -1.388 -5.427 1.00 96.56 330 TYR A CA 1
ATOM 2564 C C . TYR A 1 330 ? -15.241 -0.724 -6.590 1.00 96.56 330 TYR A C 1
ATOM 2566 O O . TYR A 1 330 ? -14.025 -0.837 -6.664 1.00 96.56 330 TYR A O 1
ATOM 2574 N N . GLU A 1 331 ? -15.932 0.044 -7.437 1.00 96.56 331 GLU A N 1
ATOM 2575 C CA . GLU A 1 331 ? -15.357 0.682 -8.637 1.00 96.56 331 GLU A CA 1
ATOM 2576 C C . GLU A 1 331 ? -14.130 1.584 -8.383 1.00 96.56 331 GLU A C 1
ATOM 2578 O O . GLU A 1 331 ? -13.167 1.492 -9.145 1.00 96.56 331 GLU A O 1
ATOM 2583 N N . PRO A 1 332 ? -14.085 2.432 -7.333 1.00 96.06 332 PRO A N 1
ATOM 2584 C CA . PRO A 1 332 ? -12.936 3.309 -7.103 1.00 96.06 332 PRO A CA 1
ATOM 2585 C C . PRO A 1 332 ? -11.765 2.620 -6.377 1.00 96.06 332 PRO A C 1
ATOM 2587 O O . PRO A 1 332 ? -10.833 3.304 -5.936 1.00 96.06 332 PRO A O 1
ATOM 2590 N N . TYR A 1 333 ? -11.806 1.294 -6.202 1.00 95.56 333 TYR A N 1
ATOM 2591 C CA . TYR A 1 333 ? -10.820 0.526 -5.444 1.00 95.56 333 TYR A CA 1
ATOM 2592 C C . TYR A 1 333 ? -10.312 -0.690 -6.216 1.00 95.56 333 TYR A C 1
ATOM 2594 O O . TYR A 1 333 ? -11.006 -1.289 -7.026 1.00 95.56 333 TYR A O 1
ATOM 2602 N N . ILE A 1 334 ? -9.088 -1.109 -5.896 1.00 95.44 334 ILE A N 1
ATOM 2603 C CA . ILE A 1 334 ? -8.592 -2.428 -6.298 1.00 95.44 334 ILE A CA 1
ATOM 2604 C C . ILE A 1 334 ? -9.318 -3.534 -5.517 1.00 95.44 334 ILE A C 1
ATOM 2606 O O . ILE A 1 334 ? -9.719 -3.319 -4.370 1.00 95.44 334 ILE A O 1
ATOM 2610 N N . ASN A 1 335 ? -9.389 -4.744 -6.080 1.00 96.31 335 ASN A N 1
ATOM 2611 C CA . ASN A 1 335 ? -10.059 -5.897 -5.457 1.00 96.31 335 ASN A CA 1
ATOM 2612 C C . ASN A 1 335 ? -9.619 -6.145 -4.004 1.00 96.31 335 ASN A C 1
ATOM 2614 O O . ASN A 1 335 ? -10.461 -6.368 -3.137 1.00 96.31 335 ASN A O 1
ATOM 2618 N N . SER A 1 336 ? -8.316 -6.045 -3.709 1.00 96.00 336 SER A N 1
ATOM 2619 C CA . SER A 1 336 ? -7.801 -6.228 -2.345 1.00 96.00 336 SER A CA 1
ATOM 2620 C C . SER A 1 336 ? -8.355 -5.186 -1.374 1.00 96.00 336 SER A C 1
ATOM 2622 O O . SER A 1 336 ? -8.683 -5.522 -0.245 1.00 96.00 336 SER A O 1
ATOM 2624 N N . ARG A 1 337 ? -8.503 -3.926 -1.800 1.00 95.75 337 ARG A N 1
ATOM 2625 C CA . ARG A 1 337 ? -9.030 -2.858 -0.942 1.00 95.75 337 ARG A CA 1
ATOM 2626 C C . ARG A 1 337 ? -10.553 -2.936 -0.811 1.00 95.75 337 ARG A C 1
ATOM 2628 O O . ARG A 1 337 ? -11.068 -2.714 0.280 1.00 95.75 337 ARG A O 1
ATOM 2635 N N . ALA A 1 338 ? -11.256 -3.294 -1.884 1.00 96.44 338 ALA A N 1
ATOM 2636 C CA . ALA A 1 338 ? -12.699 -3.525 -1.849 1.00 96.44 338 ALA A CA 1
ATOM 2637 C C . ALA A 1 338 ? -13.069 -4.669 -0.887 1.00 96.44 338 ALA A C 1
ATOM 2639 O O . ALA A 1 338 ? -14.037 -4.556 -0.138 1.00 96.44 338 ALA A O 1
ATOM 2640 N N . LEU A 1 339 ? -12.255 -5.732 -0.845 1.00 97.31 339 LEU A N 1
ATOM 2641 C CA . LEU A 1 339 ? -12.380 -6.825 0.122 1.00 97.31 339 LEU A CA 1
ATOM 2642 C C . LEU A 1 339 ? -12.282 -6.316 1.564 1.00 97.31 339 LEU A C 1
ATOM 2644 O O . LEU A 1 339 ? -13.161 -6.600 2.371 1.00 97.31 339 LEU A O 1
ATOM 2648 N N . GLU A 1 340 ? -11.259 -5.526 1.890 1.00 97.06 340 GLU A N 1
ATOM 2649 C CA . GLU A 1 340 ? -11.066 -4.987 3.245 1.00 97.06 340 GLU A CA 1
ATOM 2650 C C . GLU A 1 340 ? -12.256 -4.130 3.709 1.00 97.06 340 GLU A C 1
ATOM 2652 O O . GLU A 1 340 ? -12.679 -4.218 4.862 1.00 97.06 340 GLU A O 1
ATOM 2657 N N . LEU A 1 341 ? -12.825 -3.326 2.804 1.00 97.69 341 LEU A N 1
ATOM 2658 C CA . LEU A 1 341 ? -14.023 -2.528 3.081 1.00 97.69 341 LEU A CA 1
ATOM 2659 C C . LEU A 1 341 ? -15.274 -3.409 3.225 1.00 97.69 341 LEU A C 1
ATOM 2661 O O . LEU A 1 341 ? -16.085 -3.176 4.116 1.00 97.69 341 LEU A O 1
ATOM 2665 N N . ALA A 1 342 ? -15.419 -4.468 2.426 1.00 97.88 342 ALA A N 1
ATOM 2666 C CA . ALA A 1 342 ? -16.530 -5.410 2.575 1.00 97.88 342 ALA A CA 1
ATOM 2667 C C . ALA A 1 342 ? -16.514 -6.119 3.942 1.00 97.88 342 ALA A C 1
ATOM 2669 O O . ALA A 1 342 ? -17.561 -6.260 4.572 1.00 97.88 342 ALA A O 1
ATOM 2670 N N . PHE A 1 343 ? -15.331 -6.487 4.445 1.00 98.12 343 PHE A N 1
ATOM 2671 C CA . PHE A 1 343 ? -15.157 -7.024 5.801 1.00 98.12 343 PHE A CA 1
ATOM 2672 C C . PHE A 1 343 ? -15.635 -6.044 6.882 1.00 98.12 343 PHE A C 1
ATOM 2674 O O . PHE A 1 343 ? -16.362 -6.436 7.799 1.00 98.12 343 PHE A O 1
ATOM 2681 N N . ARG A 1 344 ? -15.303 -4.755 6.734 1.00 97.69 344 ARG A N 1
ATOM 2682 C CA . ARG A 1 344 ? -15.792 -3.686 7.616 1.00 97.69 344 ARG A CA 1
ATOM 2683 C C . ARG A 1 344 ? -17.319 -3.589 7.591 1.00 97.69 344 ARG A C 1
ATOM 2685 O O . ARG A 1 344 ? -17.936 -3.562 8.651 1.00 97.69 344 ARG A O 1
ATOM 2692 N N . HIS A 1 345 ? -17.923 -3.549 6.407 1.00 98.06 345 HIS A N 1
ATOM 2693 C CA . HIS A 1 345 ? -19.360 -3.308 6.242 1.00 98.06 345 HIS A CA 1
ATOM 2694 C C . HIS A 1 345 ? -20.222 -4.501 6.650 1.00 98.06 345 HIS A C 1
ATOM 2696 O O . HIS A 1 345 ? -21.224 -4.324 7.339 1.00 98.06 345 HIS A O 1
ATOM 2702 N N . ILE A 1 346 ? -19.832 -5.711 6.250 1.00 98.12 346 ILE A N 1
ATOM 2703 C CA . ILE A 1 346 ? -20.663 -6.912 6.394 1.00 98.12 346 ILE A CA 1
ATOM 2704 C C . ILE A 1 346 ? -20.359 -7.640 7.702 1.00 98.12 346 ILE A C 1
ATOM 2706 O O . ILE A 1 346 ? -21.281 -8.061 8.393 1.00 98.12 346 ILE A O 1
ATOM 2710 N N . LEU A 1 347 ? -19.079 -7.773 8.062 1.00 97.19 347 LEU A N 1
ATOM 2711 C CA . LEU A 1 347 ? -18.658 -8.498 9.264 1.00 97.19 347 LEU A CA 1
ATOM 2712 C C . LEU A 1 347 ? -18.312 -7.573 10.435 1.00 97.19 347 LEU A C 1
ATOM 2714 O O . LEU A 1 347 ? -18.082 -8.059 11.541 1.00 97.19 347 LEU A O 1
ATOM 2718 N N . GLY A 1 348 ? -18.220 -6.258 10.234 1.00 96.50 348 GLY A N 1
ATOM 2719 C CA . GLY A 1 348 ? -17.891 -5.328 11.314 1.00 96.50 348 GLY A CA 1
ATOM 2720 C C . GLY A 1 348 ? -16.483 -5.508 11.890 1.00 96.50 348 GLY A C 1
ATOM 2721 O O . GLY A 1 348 ? -16.236 -5.076 13.012 1.00 96.50 348 GLY A O 1
ATOM 2722 N N . ARG A 1 349 ? -15.561 -6.163 11.171 1.00 96.31 349 ARG A N 1
ATOM 2723 C CA . ARG A 1 349 ? -14.159 -6.364 11.585 1.00 96.31 349 ARG A CA 1
ATOM 2724 C C . ARG A 1 349 ? -13.206 -6.273 10.403 1.00 96.31 349 ARG A C 1
ATOM 2726 O O . ARG A 1 349 ? -13.635 -6.240 9.257 1.00 96.31 349 ARG A O 1
ATOM 2733 N N . ALA A 1 350 ? -11.914 -6.288 10.689 1.00 96.25 350 ALA A N 1
ATOM 2734 C CA . ALA A 1 350 ? -10.880 -6.477 9.686 1.00 96.25 350 ALA A CA 1
ATOM 2735 C C . ALA A 1 350 ? -10.627 -7.968 9.373 1.00 96.25 350 ALA A C 1
ATOM 2737 O O . ALA A 1 350 ? -10.901 -8.822 10.226 1.00 96.25 350 ALA A O 1
ATOM 2738 N N . PRO A 1 351 ? -10.050 -8.296 8.201 1.00 96.25 351 PRO A N 1
ATOM 2739 C CA . PRO A 1 351 ? -9.459 -9.611 7.967 1.00 96.25 351 PRO A CA 1
ATOM 2740 C C . PRO A 1 351 ? -8.441 -9.959 9.061 1.00 96.25 351 PRO A C 1
ATOM 2742 O O . PRO A 1 351 ? -7.679 -9.095 9.512 1.00 96.25 351 PRO A O 1
ATOM 2745 N N . SER A 1 352 ? -8.435 -11.215 9.496 1.00 94.56 352 SER A N 1
ATOM 2746 C CA . SER A 1 352 ? -7.587 -11.665 10.596 1.00 94.56 352 SER A CA 1
ATOM 2747 C C . SER A 1 352 ? -6.228 -12.155 10.123 1.00 94.56 352 SER A C 1
ATOM 2749 O O . SER A 1 352 ? -5.231 -11.831 10.756 1.00 94.56 352 SER A O 1
ATOM 2751 N N . SER A 1 353 ? -6.173 -12.909 9.023 1.00 95.00 353 SER A N 1
ATOM 2752 C CA . SER A 1 353 ? -4.999 -13.668 8.566 1.00 95.00 353 SER A CA 1
ATOM 2753 C C . SER A 1 353 ? -4.715 -13.448 7.077 1.00 95.00 353 SER A C 1
ATOM 2755 O O . SER A 1 353 ? -5.549 -12.922 6.331 1.00 95.00 353 SER A O 1
ATOM 2757 N N . ARG A 1 354 ? -3.532 -13.879 6.626 1.00 94.31 354 ARG A N 1
ATOM 2758 C CA . ARG A 1 354 ? -3.155 -13.866 5.207 1.00 94.31 354 ARG A CA 1
ATOM 2759 C C . ARG A 1 354 ? -4.027 -14.833 4.404 1.00 94.31 354 ARG A C 1
ATOM 2761 O O . ARG A 1 354 ? -4.487 -14.481 3.320 1.00 94.31 354 ARG A O 1
ATOM 2768 N N . GLU A 1 355 ? -4.274 -16.015 4.950 1.00 94.88 355 GLU A N 1
ATOM 2769 C CA . GLU A 1 355 ? -5.055 -17.101 4.358 1.00 94.88 355 GLU A CA 1
ATOM 2770 C C . GLU A 1 355 ? -6.506 -16.670 4.138 1.00 94.88 355 GLU A C 1
ATOM 2772 O O . GLU A 1 355 ? -7.068 -16.890 3.063 1.00 94.88 355 GLU A O 1
ATOM 2777 N N . GLU A 1 356 ? -7.097 -15.973 5.113 1.00 95.88 356 GLU A N 1
ATOM 2778 C CA . GLU A 1 356 ? -8.440 -15.415 4.984 1.00 95.88 356 GLU A CA 1
ATOM 2779 C C . GLU A 1 356 ? -8.504 -14.397 3.839 1.00 95.88 356 GLU A C 1
ATOM 2781 O O . GLU A 1 356 ? -9.398 -14.470 2.990 1.00 95.88 356 GLU A O 1
ATOM 2786 N N . VAL A 1 357 ? -7.529 -13.483 3.761 1.00 96.44 357 VAL A N 1
ATOM 2787 C CA . VAL A 1 357 ? -7.456 -12.512 2.660 1.00 96.44 357 VAL A CA 1
ATOM 2788 C C . VAL A 1 357 ? -7.326 -13.231 1.320 1.00 96.44 357 VAL A C 1
ATOM 2790 O O . VAL A 1 357 ? -8.055 -12.893 0.392 1.00 96.44 357 VAL A O 1
ATOM 2793 N N . GLN A 1 358 ? -6.460 -14.241 1.206 1.00 95.75 358 GLN A N 1
ATOM 2794 C CA . GLN A 1 358 ? -6.287 -15.017 -0.026 1.00 95.75 358 GLN A CA 1
ATOM 2795 C C . GLN A 1 358 ? -7.573 -15.737 -0.449 1.00 95.75 358 GLN A C 1
ATOM 2797 O O . GLN A 1 358 ? -7.961 -15.656 -1.618 1.00 95.75 358 GLN A O 1
ATOM 2802 N N . LYS A 1 359 ? -8.269 -16.381 0.496 1.00 96.19 359 LYS A N 1
ATOM 2803 C CA . LYS A 1 359 ? -9.533 -17.082 0.246 1.00 96.19 359 LYS A CA 1
ATOM 2804 C C . LYS A 1 359 ? -10.568 -16.142 -0.367 1.00 96.19 359 LYS A C 1
ATOM 2806 O O . LYS A 1 359 ? -11.040 -16.390 -1.475 1.00 96.19 359 LYS A O 1
ATOM 2811 N N . TYR A 1 360 ? -10.885 -15.034 0.298 1.00 97.75 360 TYR A N 1
ATOM 2812 C CA . TYR A 1 360 ? -11.890 -14.099 -0.215 1.00 97.75 360 TYR A CA 1
ATOM 2813 C C . TYR A 1 360 ? -11.397 -13.304 -1.433 1.00 97.75 360 TYR A C 1
ATOM 2815 O O . TYR A 1 360 ? -12.203 -12.921 -2.282 1.00 97.75 360 TYR A O 1
ATOM 2823 N N . PHE A 1 361 ? -10.082 -13.108 -1.578 1.00 97.69 361 PHE A N 1
ATOM 2824 C CA . PHE A 1 361 ? -9.502 -12.489 -2.768 1.00 97.69 361 PHE A CA 1
ATOM 2825 C C . PHE A 1 361 ? -9.677 -13.372 -4.014 1.00 97.69 361 PHE A C 1
ATOM 2827 O O . PHE A 1 361 ? -9.974 -12.859 -5.093 1.00 97.69 361 PHE A O 1
ATOM 2834 N N . SER A 1 362 ? -9.561 -14.696 -3.874 1.00 97.75 362 SER A N 1
ATOM 2835 C CA . SER A 1 362 ? -9.830 -15.640 -4.970 1.00 97.75 362 SER A CA 1
ATOM 2836 C C . SER A 1 362 ? -11.301 -15.608 -5.412 1.00 97.75 362 SER A C 1
ATOM 2838 O O . SER A 1 362 ? -11.596 -15.595 -6.609 1.00 97.75 362 SER A O 1
ATOM 2840 N N . ILE A 1 363 ? -12.224 -15.482 -4.452 1.00 97.69 363 ILE A N 1
ATOM 2841 C CA . ILE A 1 363 ? -13.671 -15.398 -4.696 1.00 97.69 363 ILE A CA 1
ATOM 2842 C C . ILE A 1 363 ? -14.023 -14.102 -5.433 1.00 97.69 363 ILE A C 1
ATOM 2844 O O . ILE A 1 363 ? -14.701 -14.144 -6.455 1.00 97.69 363 ILE A O 1
ATOM 2848 N N . VAL A 1 364 ? -13.531 -12.945 -4.972 1.00 96.75 364 VAL A N 1
ATOM 2849 C CA . VAL A 1 364 ? -13.822 -11.665 -5.648 1.00 96.75 364 VAL A CA 1
ATOM 2850 C C . VAL A 1 364 ? -13.158 -11.573 -7.023 1.00 96.75 364 VAL A C 1
ATOM 2852 O O . VAL A 1 364 ? -13.699 -10.933 -7.920 1.00 96.75 364 VAL A O 1
ATOM 2855 N N . SER A 1 365 ? -12.002 -12.215 -7.214 1.00 96.44 365 SER A N 1
ATOM 2856 C CA . SER A 1 365 ? -11.299 -12.199 -8.502 1.00 96.44 365 SER A CA 1
ATOM 2857 C C . SER A 1 365 ? -11.976 -13.080 -9.554 1.00 96.44 365 SER A C 1
ATOM 2859 O O . SER A 1 365 ? -11.910 -12.754 -10.734 1.00 96.44 365 SER A O 1
ATOM 2861 N N . SER A 1 366 ? -12.646 -14.160 -9.140 1.00 96.44 366 SER A N 1
ATOM 2862 C CA . SER A 1 366 ? -13.376 -15.067 -10.038 1.00 96.44 366 SER A CA 1
ATOM 2863 C C . SER A 1 366 ? -14.836 -14.654 -10.256 1.00 96.44 366 SER A C 1
ATOM 2865 O O . SER A 1 366 ? -15.304 -14.642 -11.390 1.00 96.44 366 SER A O 1
ATOM 2867 N N . GLY A 1 367 ? -15.557 -14.298 -9.188 1.00 94.19 367 GLY A N 1
ATOM 2868 C CA . GLY A 1 367 ? -17.002 -14.026 -9.212 1.00 94.19 367 GLY A CA 1
ATOM 2869 C C . GLY A 1 367 ? -17.397 -12.558 -8.999 1.00 94.19 367 GLY A C 1
ATOM 2870 O O . GLY A 1 367 ? -18.587 -12.241 -8.923 1.00 94.19 367 GLY A O 1
ATOM 2871 N N . GLY A 1 368 ? -16.427 -11.648 -8.880 1.00 96.12 368 GLY A N 1
ATOM 2872 C CA . GLY A 1 368 ? -16.669 -10.222 -8.662 1.00 96.12 368 GLY A CA 1
ATOM 2873 C C . GLY A 1 368 ? -17.311 -9.896 -7.307 1.00 96.12 368 GLY A C 1
ATOM 2874 O O . GLY A 1 368 ? -17.306 -10.689 -6.364 1.00 96.12 368 GLY A O 1
ATOM 2875 N N . LEU A 1 369 ? -17.884 -8.692 -7.208 1.00 97.19 369 LEU A N 1
ATOM 2876 C CA . LEU A 1 369 ? -18.546 -8.203 -5.990 1.00 97.19 369 LEU A CA 1
ATOM 2877 C C . LEU A 1 369 ? -19.687 -9.114 -5.477 1.00 97.19 369 LEU A C 1
ATOM 2879 O O . LEU A 1 369 ? -19.705 -9.370 -4.274 1.00 97.19 369 LEU A O 1
ATOM 2883 N N . PRO A 1 370 ? -20.628 -9.614 -6.311 1.00 97.50 370 PRO A N 1
ATOM 2884 C CA . PRO A 1 370 ? -21.749 -10.407 -5.804 1.00 97.50 370 PRO A CA 1
ATOM 2885 C C . PRO A 1 370 ? -21.304 -11.680 -5.078 1.00 97.50 370 PRO A C 1
ATOM 2887 O O . PRO A 1 370 ? -21.800 -11.944 -3.986 1.00 97.50 370 PRO A O 1
ATOM 2890 N N . ALA A 1 371 ? -20.324 -12.401 -5.636 1.00 97.81 371 ALA A N 1
ATOM 2891 C CA . ALA A 1 371 ? -19.791 -13.622 -5.036 1.00 97.81 371 ALA A CA 1
ATOM 2892 C C . ALA A 1 371 ? -19.082 -13.355 -3.700 1.00 97.81 371 ALA A C 1
ATOM 2894 O O . ALA A 1 371 ? -19.223 -14.132 -2.759 1.00 97.81 371 ALA A O 1
ATOM 2895 N N . LEU A 1 372 ? -18.355 -12.235 -3.588 1.00 98.06 372 LEU A N 1
ATOM 2896 C CA . LEU A 1 372 ? -17.733 -11.823 -2.328 1.00 98.06 372 LEU A CA 1
ATOM 2897 C C . LEU A 1 372 ? -18.783 -11.538 -1.245 1.00 98.06 372 LEU A C 1
ATOM 2899 O O . LEU A 1 372 ? -18.624 -11.977 -0.109 1.00 98.06 372 LEU A O 1
ATOM 2903 N N . VAL A 1 373 ? -19.844 -10.802 -1.590 1.00 98.38 373 VAL A N 1
ATOM 2904 C CA . VAL A 1 373 ? -20.924 -10.473 -0.648 1.00 98.38 373 VAL A CA 1
ATOM 2905 C C . VAL A 1 373 ? -21.623 -11.742 -0.167 1.00 98.38 373 VAL A C 1
ATOM 2907 O O . VAL A 1 373 ? -21.819 -11.893 1.036 1.00 98.38 373 VAL A O 1
ATOM 2910 N N . ASP A 1 374 ? -21.951 -12.661 -1.078 1.00 98.25 374 ASP A N 1
ATOM 2911 C CA . ASP A 1 374 ? -22.577 -13.936 -0.714 1.00 98.25 374 ASP A CA 1
ATOM 2912 C C . ASP A 1 374 ? -21.680 -14.753 0.210 1.00 98.25 374 ASP A C 1
ATOM 2914 O O . ASP A 1 374 ? -22.117 -15.158 1.283 1.00 98.25 374 ASP A O 1
ATOM 2918 N N . ALA A 1 375 ? -20.395 -14.888 -0.123 1.00 97.81 375 ALA A N 1
ATOM 2919 C CA . ALA A 1 375 ? -19.451 -15.627 0.707 1.00 97.81 375 ALA A CA 1
ATOM 2920 C C . ALA A 1 375 ? -19.318 -15.058 2.134 1.00 97.81 375 ALA A C 1
ATOM 2922 O O . ALA A 1 375 ? -19.137 -15.822 3.082 1.00 97.81 375 ALA A O 1
ATOM 2923 N N . LEU A 1 376 ? -19.398 -13.732 2.305 1.00 97.94 376 LEU A N 1
ATOM 2924 C CA . LEU A 1 376 ? -19.324 -13.094 3.624 1.00 97.94 376 LEU A CA 1
ATOM 2925 C C . LEU A 1 376 ? -20.630 -13.244 4.413 1.00 97.94 376 LEU A C 1
ATOM 2927 O O . LEU A 1 376 ? -20.590 -13.568 5.600 1.00 97.94 376 LEU A O 1
ATOM 2931 N N . VAL A 1 377 ? -21.778 -13.029 3.769 1.00 97.88 377 VAL A N 1
ATOM 2932 C CA . VAL A 1 377 ? -23.100 -13.107 4.412 1.00 97.88 377 VAL A CA 1
ATOM 2933 C C . VAL A 1 377 ? -23.479 -14.554 4.757 1.00 97.88 377 VAL A C 1
ATOM 2935 O O . VAL A 1 377 ? -24.086 -14.797 5.798 1.00 97.88 377 VAL A O 1
ATOM 2938 N N . ASP A 1 378 ? -23.089 -15.527 3.933 1.00 97.00 378 ASP A N 1
ATOM 2939 C CA . ASP A 1 378 ? -23.323 -16.958 4.181 1.00 97.00 378 ASP A CA 1
ATOM 2940 C C . ASP A 1 378 ? -22.260 -17.619 5.058 1.00 97.00 378 ASP A C 1
ATOM 2942 O O . ASP A 1 378 ? -22.317 -18.820 5.326 1.00 97.00 378 ASP A O 1
ATOM 2946 N N . SER A 1 379 ? -21.301 -16.843 5.563 1.00 96.12 379 SER A N 1
ATOM 2947 C CA . SER A 1 379 ? -20.337 -17.356 6.525 1.00 96.12 379 SER A CA 1
ATOM 2948 C C . SER A 1 379 ? -21.018 -17.748 7.844 1.00 96.12 379 SER A C 1
ATOM 2950 O O . SER A 1 379 ? -21.939 -17.085 8.333 1.00 96.12 379 SER A O 1
ATOM 2952 N N . LYS A 1 380 ? -20.515 -18.820 8.471 1.00 94.81 380 LYS A N 1
ATOM 2953 C CA . LYS A 1 380 ? -20.950 -19.232 9.815 1.00 94.81 380 LYS A CA 1
ATOM 2954 C C . LYS A 1 380 ? -20.765 -18.101 10.831 1.00 94.81 380 LYS A C 1
ATOM 2956 O O . LYS A 1 380 ? -21.646 -17.847 11.639 1.00 94.81 380 LYS A O 1
ATOM 2961 N N . GLU A 1 381 ? -19.665 -17.360 10.709 1.00 94.75 381 GLU A N 1
ATOM 2962 C CA . GLU A 1 381 ? -19.379 -16.215 11.571 1.00 94.75 381 GLU A CA 1
ATOM 2963 C C . GLU A 1 381 ? -20.463 -15.131 11.503 1.00 94.75 381 GLU A C 1
ATOM 2965 O O . GLU A 1 381 ? -20.844 -14.594 12.541 1.00 94.75 381 GLU A O 1
ATOM 2970 N N . TYR A 1 382 ? -20.974 -14.803 10.312 1.00 97.00 382 TYR A N 1
ATOM 2971 C CA . TYR A 1 382 ? -22.053 -13.821 10.187 1.00 97.00 382 TYR A CA 1
ATOM 2972 C C . TYR A 1 382 ? -23.285 -14.259 10.989 1.00 97.00 382 TYR A C 1
ATOM 2974 O O . TYR A 1 382 ? -23.849 -13.478 11.756 1.00 97.00 382 TYR A O 1
ATOM 2982 N N . SER A 1 383 ? -23.655 -15.533 10.852 1.00 95.75 383 SER A N 1
ATOM 2983 C CA . SER A 1 383 ? -24.820 -16.111 11.524 1.00 95.75 383 SER A CA 1
ATOM 2984 C C . SER A 1 383 ? -24.633 -16.172 13.046 1.00 95.75 383 SER A C 1
ATOM 2986 O O . SER A 1 383 ? -25.562 -15.841 13.776 1.00 95.75 383 SER A O 1
ATOM 2988 N N . ASP A 1 384 ? -23.430 -16.494 13.529 1.00 94.62 384 ASP A N 1
ATOM 2989 C CA . ASP A 1 384 ? -23.121 -16.560 14.966 1.00 94.62 384 ASP A CA 1
ATOM 2990 C C . ASP A 1 384 ? -23.181 -15.176 15.649 1.00 94.62 384 ASP A C 1
ATOM 2992 O O . ASP A 1 384 ? -23.608 -15.064 16.798 1.00 94.62 384 ASP A O 1
ATOM 2996 N N . TYR A 1 385 ? -22.750 -14.108 14.964 1.00 94.56 385 TYR A N 1
ATOM 2997 C CA . TYR A 1 385 ? -22.694 -12.757 15.546 1.00 94.56 385 TYR A CA 1
ATOM 2998 C C . TYR A 1 385 ? -23.974 -11.938 15.353 1.00 94.56 385 TYR A C 1
ATOM 3000 O O . TYR A 1 385 ? -24.330 -11.152 16.236 1.00 94.56 385 TYR A O 1
ATOM 3008 N N . PHE A 1 386 ? -24.628 -12.066 14.198 1.00 96.44 386 PHE A N 1
ATOM 3009 C CA . PHE A 1 386 ? -25.749 -11.204 13.807 1.00 96.44 386 PHE A CA 1
ATOM 3010 C C . PHE A 1 386 ? -27.064 -11.975 13.634 1.00 96.44 386 PHE A C 1
ATOM 3012 O O . PHE A 1 386 ? -28.145 -11.389 13.759 1.00 96.44 386 PHE A O 1
ATOM 3019 N N . GLY A 1 387 ? -26.994 -13.286 13.392 1.00 95.62 387 GLY A N 1
ATOM 3020 C CA . GLY A 1 387 ? -28.154 -14.089 13.020 1.00 95.62 387 GLY A CA 1
ATOM 3021 C C . GLY A 1 387 ? -28.799 -13.564 11.737 1.00 95.62 387 GLY A C 1
ATOM 3022 O O . GLY A 1 387 ? -28.109 -13.149 10.805 1.00 95.62 387 GLY A O 1
ATOM 3023 N N . GLU A 1 388 ? -30.131 -13.557 11.697 1.00 96.12 388 GLU A N 1
ATOM 3024 C CA . GLU A 1 388 ? -30.892 -13.032 10.554 1.00 96.12 388 GLU A CA 1
ATOM 3025 C C . GLU A 1 388 ? -31.619 -11.712 10.834 1.00 96.12 388 GLU A C 1
ATOM 3027 O O . GLU A 1 388 ? -32.081 -11.055 9.901 1.00 96.12 388 GLU A O 1
ATOM 3032 N N . GLU A 1 389 ? -31.697 -11.299 12.100 1.00 95.56 389 GLU A N 1
ATOM 3033 C CA . GLU A 1 389 ? -32.482 -10.138 12.539 1.00 95.56 389 GLU A CA 1
ATOM 3034 C C . GLU A 1 389 ? -31.617 -8.923 12.887 1.00 95.56 389 GLU A C 1
ATOM 3036 O O . GLU A 1 389 ? -32.094 -7.790 12.805 1.00 95.56 389 GLU A O 1
ATOM 3041 N N . THR A 1 390 ? -30.359 -9.126 13.287 1.00 97.12 390 THR A N 1
ATOM 3042 C CA . THR A 1 390 ? -29.516 -8.046 13.819 1.00 97.12 390 THR A CA 1
ATOM 3043 C C . THR A 1 390 ? -28.762 -7.342 12.699 1.00 97.12 390 THR A C 1
ATOM 3045 O O . THR A 1 390 ? -28.136 -7.973 11.851 1.00 97.12 390 THR A O 1
ATOM 3048 N N . VAL A 1 391 ? -28.773 -6.013 12.718 1.00 97.50 391 VAL A N 1
ATOM 3049 C CA . VAL A 1 391 ? -27.930 -5.190 11.849 1.00 97.50 391 VAL A CA 1
ATOM 3050 C C . VAL A 1 391 ? -26.460 -5.413 12.228 1.00 97.50 391 VAL A C 1
ATOM 3052 O O . VAL A 1 391 ? -26.135 -5.356 13.420 1.00 97.50 391 VAL A O 1
ATOM 3055 N N . PRO A 1 392 ? -25.548 -5.626 11.259 1.00 97.81 392 PRO A N 1
ATOM 3056 C CA . PRO A 1 392 ? -24.129 -5.723 11.561 1.00 97.81 392 PRO A CA 1
ATOM 3057 C C . PRO A 1 392 ? -23.612 -4.480 12.289 1.00 97.81 392 PRO A C 1
ATOM 3059 O O . PRO A 1 392 ? -24.085 -3.366 12.074 1.00 97.81 392 PRO A O 1
ATOM 3062 N N . TYR A 1 393 ? -22.629 -4.663 13.162 1.00 95.56 393 TYR A N 1
ATOM 3063 C CA . TYR A 1 393 ? -22.059 -3.583 13.963 1.00 95.56 393 TYR A CA 1
ATOM 3064 C C . TYR A 1 393 ? -20.540 -3.707 14.042 1.00 95.56 393 TYR A C 1
ATOM 3066 O O . TYR A 1 393 ? -19.987 -4.807 13.996 1.00 95.56 393 TYR A O 1
ATOM 3074 N N . LEU A 1 394 ? -19.853 -2.573 14.193 1.00 95.00 394 LEU A N 1
ATOM 3075 C CA . LEU A 1 394 ? -18.398 -2.543 14.335 1.00 95.00 394 LEU A CA 1
ATOM 3076 C C . LEU A 1 394 ? -17.955 -3.192 15.651 1.00 95.00 394 LEU A C 1
ATOM 3078 O O . LEU A 1 394 ? -18.331 -2.760 16.745 1.00 95.00 394 LEU A O 1
ATOM 3082 N N . ARG A 1 395 ? -17.085 -4.192 15.541 1.00 93.56 395 ARG A N 1
ATOM 3083 C CA . ARG A 1 395 ? -16.545 -4.969 16.655 1.00 93.56 395 ARG A CA 1
ATOM 3084 C C . ARG A 1 395 ? -15.230 -4.359 17.144 1.00 93.56 395 ARG A C 1
ATOM 3086 O O . ARG A 1 395 ? -14.133 -4.826 16.844 1.00 93.56 395 ARG A O 1
ATOM 3093 N N . GLY A 1 396 ? -15.368 -3.236 17.846 1.00 89.56 396 GLY A N 1
ATOM 3094 C CA . GLY A 1 396 ? -14.262 -2.432 18.375 1.00 89.56 39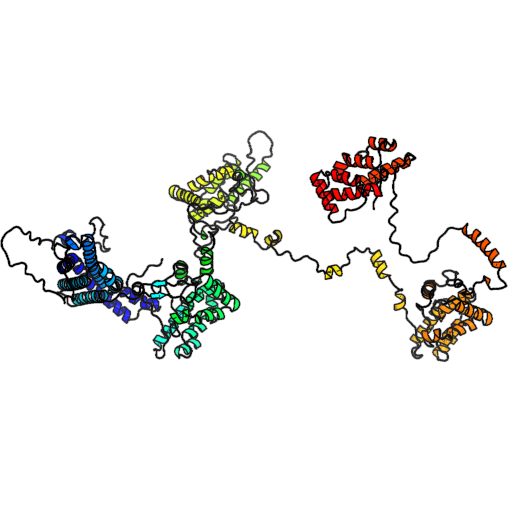6 GLY A CA 1
ATOM 3095 C C . GLY A 1 396 ? -13.694 -2.910 19.716 1.00 89.56 396 GLY A C 1
ATOM 3096 O O . GLY A 1 396 ? -14.048 -3.968 20.241 1.00 89.56 396 GLY A O 1
ATOM 3097 N N . LEU A 1 397 ? -12.808 -2.093 20.289 1.00 90.75 397 LEU A N 1
ATOM 3098 C CA . LEU A 1 397 ? -12.210 -2.344 21.601 1.00 90.75 397 LEU A CA 1
ATOM 3099 C C . LEU A 1 397 ? -13.298 -2.471 22.678 1.00 90.75 397 LEU A C 1
ATOM 3101 O O . LEU A 1 397 ? -14.238 -1.681 22.709 1.00 90.75 397 LEU A O 1
ATOM 3105 N N . GLY A 1 398 ? -13.173 -3.472 23.548 1.00 87.44 398 GLY A N 1
ATOM 3106 C CA . GLY A 1 398 ? -14.101 -3.711 24.656 1.00 87.44 398 GLY A CA 1
ATOM 3107 C C . GLY A 1 398 ? -15.364 -4.493 24.285 1.00 87.44 398 GLY A C 1
ATOM 3108 O O . GLY A 1 398 ? -15.877 -5.217 25.125 1.00 87.44 398 GLY A O 1
ATOM 3109 N N . GLN A 1 399 ? -15.826 -4.446 23.031 1.00 88.00 399 GLN A N 1
ATOM 3110 C CA . GLN A 1 399 ? -16.989 -5.222 22.559 1.00 88.00 399 GLN A CA 1
ATOM 3111 C C . GLN A 1 399 ? -16.695 -6.729 22.462 1.00 88.00 399 GLN A C 1
ATOM 3113 O O . GLN A 1 399 ? -17.557 -7.569 22.733 1.00 88.00 399 GLN A O 1
ATOM 3118 N N . GLU A 1 400 ? -15.468 -7.065 22.068 1.00 91.19 400 GLU A N 1
ATOM 3119 C CA . GLU A 1 400 ? -14.939 -8.425 21.981 1.00 91.19 400 GLU A CA 1
ATOM 3120 C C . GLU A 1 400 ? -13.418 -8.426 22.199 1.00 91.19 400 GLU A C 1
ATOM 3122 O O . GLU A 1 400 ? -12.772 -7.374 22.158 1.00 91.19 400 GLU A O 1
ATOM 3127 N N . ALA A 1 401 ? -12.845 -9.615 22.409 1.00 93.81 401 ALA A N 1
ATOM 3128 C CA . ALA A 1 401 ? -11.401 -9.798 22.492 1.00 93.81 401 ALA A CA 1
ATOM 3129 C C . ALA A 1 401 ? -10.730 -9.463 21.146 1.00 93.81 401 ALA A C 1
ATOM 3131 O O . ALA A 1 401 ? -11.074 -10.043 20.112 1.00 93.81 401 ALA A O 1
ATOM 3132 N N . GLN A 1 402 ? -9.764 -8.542 21.164 1.00 94.19 402 GLN A N 1
ATOM 3133 C CA . GLN A 1 402 ? -9.061 -8.068 19.970 1.00 94.19 402 GLN A CA 1
ATOM 3134 C C . GLN A 1 402 ? -7.736 -8.806 19.785 1.00 94.19 402 GLN A C 1
ATOM 3136 O O . GLN A 1 402 ? -7.006 -9.026 20.749 1.00 94.19 402 GLN A O 1
ATOM 3141 N N . GLU A 1 403 ? -7.414 -9.174 18.546 1.00 94.19 403 GLU A N 1
ATOM 3142 C CA . GLU A 1 403 ? -6.118 -9.781 18.245 1.00 94.19 403 GLU A CA 1
ATOM 3143 C C . GLU A 1 403 ? -5.035 -8.711 18.064 1.00 94.19 403 GLU A C 1
ATOM 3145 O O . GLU A 1 403 ? -5.274 -7.637 17.514 1.00 94.19 403 GLU A O 1
ATOM 3150 N N . CYS A 1 404 ? -3.809 -9.002 18.502 1.00 93.50 404 CYS A N 1
ATOM 3151 C CA . CYS A 1 404 ? -2.686 -8.078 18.330 1.00 93.50 404 CYS A CA 1
ATOM 3152 C C . CYS A 1 404 ? -2.176 -8.020 16.877 1.00 93.50 404 CYS A C 1
ATOM 3154 O O . CYS A 1 404 ? -1.585 -7.018 16.477 1.00 93.50 404 CYS A O 1
ATOM 3156 N N . ARG A 1 405 ? -2.441 -9.063 16.075 1.00 93.00 405 ARG A N 1
ATOM 3157 C CA . ARG A 1 405 ? -1.939 -9.231 14.700 1.00 93.00 405 ARG A CA 1
ATOM 3158 C C . ARG A 1 405 ? -2.435 -8.153 13.731 1.00 93.00 405 ARG A C 1
ATOM 3160 O O . ARG A 1 405 ? -1.703 -7.773 12.828 1.00 93.00 405 ARG A O 1
ATOM 3167 N N . ASN A 1 406 ? -3.653 -7.647 13.900 1.00 94.31 406 ASN A N 1
ATOM 3168 C CA . ASN A 1 406 ? -4.231 -6.606 13.041 1.00 94.31 406 ASN A CA 1
ATOM 3169 C C . ASN A 1 406 ? -4.634 -5.338 13.818 1.00 94.31 406 ASN A C 1
ATOM 3171 O O . ASN A 1 406 ? -5.377 -4.508 13.294 1.00 94.31 406 ASN A O 1
ATOM 3175 N N . TRP A 1 407 ? -4.098 -5.163 15.033 1.00 92.75 407 TRP A N 1
ATOM 3176 C CA . TRP A 1 407 ? -4.482 -4.118 15.986 1.00 92.75 407 TRP A CA 1
ATOM 3177 C C . TRP A 1 407 ? -4.572 -2.717 15.364 1.00 92.75 407 TRP A C 1
ATOM 3179 O O . TRP A 1 407 ? -5.642 -2.115 15.337 1.00 92.75 407 TRP A O 1
ATOM 3189 N N . GLY A 1 408 ? -3.463 -2.190 14.832 1.00 91.50 408 GLY A N 1
ATOM 3190 C CA . GLY A 1 408 ? -3.423 -0.840 14.255 1.00 91.50 408 GLY A CA 1
ATOM 3191 C C . GLY A 1 408 ? -4.365 -0.676 13.053 1.00 91.50 408 GLY A C 1
ATOM 3192 O O . GLY A 1 408 ? -5.271 0.161 13.107 1.00 91.50 408 GLY A O 1
ATOM 3193 N N . PRO A 1 409 ? -4.207 -1.496 11.996 1.00 91.81 409 PRO A N 1
ATOM 3194 C CA . PRO A 1 409 ? -5.023 -1.394 10.786 1.00 91.81 409 PRO A CA 1
ATOM 3195 C C . PRO A 1 409 ? -6.528 -1.590 11.006 1.00 91.81 409 PRO A C 1
ATOM 3197 O O . PRO A 1 409 ? -7.324 -0.963 10.309 1.00 91.81 409 PRO A O 1
ATOM 3200 N N . GLN A 1 410 ? -6.955 -2.398 11.982 1.00 94.25 410 GLN A N 1
ATOM 3201 C CA . GLN A 1 410 ? -8.379 -2.548 12.297 1.00 94.25 410 GLN A CA 1
ATOM 3202 C C . GLN A 1 410 ? -8.993 -1.243 12.824 1.00 94.25 410 GLN A C 1
ATOM 3204 O O . GLN A 1 410 ? -10.066 -0.841 12.373 1.00 94.25 410 GLN A O 1
ATOM 3209 N N . PHE A 1 411 ? -8.314 -0.544 13.736 1.00 92.00 411 PHE A N 1
ATOM 3210 C CA . PHE A 1 411 ? -8.808 0.745 14.227 1.00 92.00 411 PHE A CA 1
ATOM 3211 C C . PHE A 1 411 ? -8.729 1.843 13.164 1.00 92.00 411 PHE A C 1
ATOM 3213 O O . PHE A 1 411 ? -9.598 2.711 13.130 1.00 92.00 411 PHE A O 1
ATOM 3220 N N . GLU A 1 412 ? -7.741 1.799 12.264 1.00 91.69 412 GLU A N 1
ATOM 3221 C CA . GLU A 1 412 ? -7.719 2.682 11.091 1.00 91.69 412 GLU A CA 1
ATOM 3222 C C . GLU A 1 412 ? -8.910 2.420 10.160 1.00 91.69 412 GLU A C 1
ATOM 3224 O O . GLU A 1 412 ? -9.515 3.370 9.664 1.00 91.69 412 GLU A O 1
ATOM 3229 N N . LEU A 1 413 ? -9.274 1.149 9.955 1.00 93.81 413 LEU A N 1
ATOM 3230 C CA . LEU A 1 413 ? -10.391 0.730 9.108 1.00 93.81 413 LEU A CA 1
ATOM 3231 C C . LEU A 1 413 ? -11.745 1.220 9.637 1.00 93.81 413 LEU A C 1
ATOM 3233 O O . LEU A 1 413 ? -12.629 1.528 8.846 1.00 93.81 413 LEU A O 1
ATOM 3237 N N . PHE A 1 414 ? -11.924 1.322 10.952 1.00 93.81 414 PHE A N 1
ATOM 3238 C CA . PHE A 1 414 ? -13.187 1.775 11.543 1.00 93.81 414 PHE A CA 1
ATOM 3239 C C . PHE A 1 414 ? -13.430 3.286 11.445 1.00 93.81 414 PHE A C 1
ATOM 3241 O O . PHE A 1 414 ? -14.549 3.726 11.696 1.00 93.81 414 PHE A O 1
ATOM 3248 N N . ASN A 1 415 ? -12.443 4.075 11.018 1.00 93.12 415 ASN A N 1
ATOM 3249 C CA . ASN A 1 415 ? -12.611 5.516 10.845 1.00 93.12 415 ASN A CA 1
ATOM 3250 C C . ASN A 1 415 ? -13.285 5.868 9.513 1.00 93.12 415 ASN A C 1
ATOM 3252 O O . ASN A 1 415 ? -13.075 5.200 8.502 1.00 93.12 415 ASN A O 1
ATOM 3256 N N . PHE A 1 416 ? -13.971 7.014 9.482 1.00 92.62 416 PHE A N 1
ATOM 3257 C CA . PHE A 1 416 ? -14.513 7.615 8.253 1.00 92.62 416 PHE A CA 1
ATOM 3258 C C . PHE A 1 416 ? -13.436 7.920 7.196 1.00 92.62 416 PHE A C 1
ATOM 3260 O O . PHE A 1 416 ? -13.741 8.165 6.032 1.00 92.62 416 PHE A O 1
ATOM 3267 N N . SER A 1 417 ? -12.160 7.955 7.597 1.00 90.94 417 SER A N 1
ATOM 3268 C CA . SER A 1 417 ? -11.040 8.194 6.693 1.00 90.94 417 SER A CA 1
ATOM 3269 C C . SER A 1 417 ? -10.628 6.951 5.893 1.00 90.94 417 SER A C 1
ATOM 3271 O O . SER A 1 417 ? -9.892 7.068 4.907 1.00 90.94 417 SER A O 1
ATOM 3273 N N . ALA A 1 418 ? -11.109 5.761 6.273 1.00 91.50 418 ALA A N 1
ATOM 3274 C CA . ALA A 1 418 ? -10.721 4.499 5.658 1.00 91.50 418 ALA A CA 1
ATOM 3275 C C . ALA A 1 418 ? -11.005 4.442 4.140 1.00 91.50 418 ALA A C 1
ATOM 3277 O O . ALA A 1 418 ? -10.099 4.036 3.401 1.00 91.50 418 ALA A O 1
ATOM 3278 N N . PRO A 1 419 ? -12.156 4.897 3.608 1.00 92.19 419 PRO A N 1
ATOM 3279 C CA . PRO A 1 419 ? -12.400 4.914 2.163 1.00 92.19 419 PRO A CA 1
ATOM 3280 C C . PRO A 1 419 ? -11.414 5.787 1.365 1.00 92.19 419 PRO A C 1
ATOM 3282 O O . PRO A 1 419 ? -11.203 5.561 0.168 1.00 92.19 419 PRO A O 1
ATOM 3285 N N . PHE A 1 420 ? -10.764 6.780 1.972 1.00 89.94 420 PHE A N 1
ATOM 3286 C CA . PHE A 1 420 ? -9.791 7.609 1.249 1.00 89.94 420 PHE A CA 1
ATOM 3287 C C . PHE A 1 420 ? -8.452 6.897 1.044 1.00 89.94 420 PHE A C 1
ATOM 3289 O O . PHE A 1 420 ? -7.698 7.242 0.134 1.00 89.94 420 PHE A O 1
ATOM 3296 N N . ARG A 1 421 ? -8.179 5.832 1.804 1.00 88.50 421 ARG A N 1
ATOM 3297 C CA . ARG A 1 421 ? -7.003 4.991 1.590 1.00 88.50 421 ARG A CA 1
ATOM 3298 C C . ARG A 1 421 ? -7.228 4.037 0.417 1.00 88.50 421 ARG A C 1
ATOM 3300 O O . ARG A 1 421 ? -8.053 3.127 0.486 1.00 88.50 421 ARG A O 1
ATOM 3307 N N . LYS A 1 422 ? -6.466 4.249 -0.661 1.00 89.25 422 LYS A N 1
ATOM 3308 C CA . LYS A 1 422 ? -6.553 3.456 -1.903 1.00 89.25 422 LYS A CA 1
ATOM 3309 C C . LYS A 1 422 ? -5.653 2.225 -1.919 1.00 89.25 422 LYS A C 1
ATOM 3311 O O . LYS A 1 422 ? -5.989 1.235 -2.561 1.00 89.25 422 LYS A O 1
ATOM 3316 N N . LYS A 1 423 ? -4.528 2.269 -1.201 1.00 89.25 423 LYS A N 1
ATOM 3317 C CA . LYS A 1 423 ? -3.634 1.114 -1.050 1.00 89.25 423 LYS A CA 1
ATOM 3318 C C . LYS A 1 423 ? -4.240 0.108 -0.066 1.00 89.25 423 LYS A C 1
ATOM 3320 O O . LYS A 1 423 ? -4.775 0.546 0.956 1.00 89.25 423 LYS A O 1
ATOM 3325 N N . PRO A 1 424 ? -4.140 -1.201 -0.339 1.00 92.62 424 PRO A N 1
ATOM 3326 C CA . PRO A 1 424 ? -4.627 -2.212 0.584 1.00 92.62 424 PRO A CA 1
ATOM 3327 C C . PRO A 1 424 ? -3.733 -2.213 1.830 1.00 92.62 424 PRO A C 1
ATOM 3329 O O . PRO A 1 424 ? -2.550 -1.882 1.746 1.00 92.62 424 PRO A O 1
ATOM 3332 N N . GLN A 1 425 ? -4.314 -2.506 2.988 1.00 91.50 425 GLN A N 1
ATOM 3333 C CA . GLN A 1 425 ? -3.623 -2.465 4.277 1.00 91.50 425 GLN A CA 1
ATOM 3334 C C . GLN A 1 425 ? -3.221 -3.856 4.753 1.00 91.50 425 GLN A C 1
ATOM 3336 O O . GLN A 1 425 ? -2.085 -4.060 5.179 1.00 91.50 425 GLN A O 1
ATOM 3341 N N . PHE A 1 426 ? -4.141 -4.815 4.679 1.00 94.44 426 PHE A N 1
ATOM 3342 C CA . PHE A 1 426 ? -4.008 -6.091 5.378 1.00 94.44 426 PHE A CA 1
ATOM 3343 C C . PHE A 1 426 ? -3.119 -7.054 4.604 1.00 94.44 426 PHE A C 1
ATOM 3345 O O . PHE A 1 426 ? -2.220 -7.647 5.189 1.00 94.44 426 PHE A O 1
ATOM 3352 N N . ILE A 1 427 ? -3.271 -7.131 3.278 1.00 93.94 427 ILE A N 1
ATOM 3353 C CA . ILE A 1 427 ? -2.383 -7.970 2.458 1.00 93.94 427 ILE A CA 1
ATOM 3354 C C . ILE A 1 427 ? -0.923 -7.513 2.554 1.00 93.94 427 ILE A C 1
ATOM 3356 O O . ILE A 1 427 ? -0.024 -8.340 2.662 1.00 93.94 427 ILE A O 1
ATOM 3360 N N . THR A 1 428 ? -0.680 -6.197 2.574 1.00 92.00 428 THR A N 1
ATOM 3361 C CA . THR A 1 428 ? 0.673 -5.644 2.706 1.00 92.00 428 THR A CA 1
ATOM 3362 C C . THR A 1 428 ? 1.232 -5.838 4.108 1.00 92.00 428 THR A C 1
ATOM 3364 O O . THR A 1 428 ? 2.420 -6.098 4.241 1.00 92.00 428 THR A O 1
ATOM 3367 N N . LEU A 1 429 ? 0.392 -5.730 5.144 1.00 92.38 429 LEU A N 1
ATOM 3368 C CA . LEU A 1 429 ? 0.791 -5.950 6.534 1.00 92.38 429 LEU A CA 1
ATOM 3369 C C . LEU A 1 429 ? 1.181 -7.410 6.767 1.00 92.38 429 LEU A C 1
ATOM 3371 O O . LEU A 1 429 ? 2.275 -7.678 7.249 1.00 92.38 429 LEU A O 1
ATOM 3375 N N . PHE A 1 430 ? 0.303 -8.346 6.403 1.00 94.44 430 PHE A N 1
ATOM 3376 C CA . PHE A 1 430 ? 0.549 -9.766 6.632 1.00 94.44 430 PHE A CA 1
ATOM 3377 C C . PHE A 1 430 ? 1.723 -10.275 5.801 1.00 94.44 430 PHE A C 1
ATOM 3379 O O . PHE A 1 430 ? 2.542 -11.025 6.318 1.00 94.44 430 PHE A O 1
ATOM 3386 N N . ALA A 1 431 ? 1.879 -9.795 4.561 1.00 92.19 431 ALA A N 1
ATOM 3387 C CA . ALA A 1 431 ? 3.089 -10.067 3.793 1.00 92.19 431 ALA A CA 1
ATOM 3388 C C . ALA A 1 431 ? 4.339 -9.500 4.489 1.00 92.19 431 ALA A C 1
ATOM 3390 O O . ALA A 1 431 ? 5.347 -10.190 4.582 1.00 92.19 431 ALA A O 1
ATOM 3391 N N . ALA A 1 432 ? 4.285 -8.275 5.023 1.00 91.44 432 ALA A N 1
ATOM 3392 C CA . ALA A 1 432 ? 5.424 -7.660 5.704 1.00 91.44 432 ALA A CA 1
ATOM 3393 C C . ALA A 1 432 ? 5.834 -8.370 7.006 1.00 91.44 432 ALA A C 1
ATOM 3395 O O . ALA A 1 432 ? 6.988 -8.250 7.398 1.00 91.44 432 ALA A O 1
ATOM 3396 N N . TYR A 1 433 ? 4.935 -9.106 7.668 1.00 92.94 433 TYR A N 1
ATOM 3397 C CA . TYR A 1 433 ? 5.300 -9.916 8.837 1.00 92.94 433 TYR A CA 1
ATOM 3398 C C . TYR A 1 433 ? 6.165 -11.130 8.491 1.00 92.94 433 TYR A C 1
ATOM 3400 O O . TYR A 1 433 ? 6.943 -11.573 9.330 1.00 92.94 433 TYR A O 1
ATOM 3408 N N . GLU A 1 434 ? 6.048 -11.651 7.271 1.00 91.88 434 GLU A N 1
ATOM 3409 C CA . GLU A 1 434 ? 6.820 -12.809 6.804 1.00 91.88 434 GLU A CA 1
ATOM 3410 C C . GLU A 1 434 ? 8.071 -12.405 6.011 1.00 91.88 434 GLU A C 1
ATOM 3412 O O . GLU A 1 434 ? 9.007 -13.189 5.875 1.00 91.88 434 GLU A O 1
ATOM 3417 N N . GLN A 1 435 ? 8.085 -11.191 5.456 1.00 92.62 435 GLN A N 1
ATOM 3418 C CA . GLN A 1 435 ? 9.176 -10.678 4.630 1.00 92.62 435 GLN A CA 1
ATOM 3419 C C . GLN A 1 435 ? 10.253 -9.969 5.472 1.00 92.62 435 GLN A C 1
ATOM 3421 O O . GLN A 1 435 ? 9.966 -9.454 6.554 1.00 92.62 435 GLN A O 1
ATOM 3426 N N . PRO A 1 436 ? 11.507 -9.897 4.981 1.00 93.19 436 PRO A N 1
ATOM 3427 C CA . PRO A 1 436 ? 12.552 -9.111 5.631 1.00 93.19 436 PRO A CA 1
ATOM 3428 C C . PRO A 1 436 ? 12.227 -7.609 5.615 1.00 93.19 436 PRO A C 1
ATOM 3430 O O . PRO A 1 436 ? 11.279 -7.152 4.972 1.00 93.19 436 PRO A O 1
ATOM 3433 N N . LEU A 1 437 ? 13.055 -6.819 6.311 1.00 92.19 437 LEU A N 1
ATOM 3434 C CA . LEU A 1 437 ? 12.888 -5.366 6.374 1.00 92.19 437 LEU A CA 1
ATOM 3435 C C . LEU A 1 437 ? 12.783 -4.743 4.966 1.00 92.19 437 LEU A C 1
ATOM 3437 O O . LEU A 1 437 ? 13.607 -5.047 4.099 1.00 92.19 437 LEU A O 1
ATOM 3441 N N . PRO A 1 438 ? 11.807 -3.845 4.738 1.00 92.94 438 PRO A N 1
ATOM 3442 C CA . PRO A 1 438 ? 11.601 -3.233 3.432 1.00 92.94 438 PRO A CA 1
ATOM 3443 C C . PRO A 1 438 ? 12.714 -2.236 3.084 1.00 92.94 438 PRO A C 1
ATOM 3445 O O . PRO A 1 438 ? 13.270 -1.572 3.960 1.00 92.94 438 PRO A O 1
ATOM 3448 N N . ASP A 1 439 ? 12.977 -2.051 1.788 1.00 93.06 439 ASP A N 1
ATOM 3449 C CA . ASP A 1 439 ? 13.836 -0.966 1.301 1.00 93.06 439 ASP A CA 1
ATOM 3450 C C . ASP A 1 439 ? 13.114 0.390 1.400 1.00 93.06 439 ASP A C 1
ATOM 3452 O O . ASP A 1 439 ? 12.378 0.805 0.503 1.00 93.06 439 ASP A O 1
ATOM 3456 N N . GLN A 1 440 ? 13.317 1.089 2.513 1.00 91.69 440 GLN A N 1
ATOM 3457 C CA . GLN A 1 440 ? 12.829 2.449 2.738 1.00 91.69 440 GLN A CA 1
ATOM 3458 C C . GLN A 1 440 ? 13.703 3.184 3.761 1.00 91.69 440 GLN A C 1
ATOM 3460 O O . GLN A 1 440 ? 14.497 2.570 4.476 1.00 91.69 440 GLN A O 1
ATOM 3465 N N . HIS A 1 441 ? 13.541 4.503 3.857 1.00 92.19 441 HIS A N 1
ATOM 3466 C CA . HIS A 1 441 ? 14.209 5.306 4.880 1.00 92.19 441 HIS A CA 1
ATOM 3467 C C . HIS A 1 441 ? 13.878 4.820 6.317 1.00 92.19 441 HIS A C 1
ATOM 3469 O O . HIS A 1 441 ? 12.714 4.505 6.594 1.00 92.19 441 HIS A O 1
ATOM 3475 N N . PRO A 1 442 ? 14.838 4.841 7.272 1.00 91.38 442 PRO A N 1
ATOM 3476 C CA . PRO A 1 442 ? 14.635 4.352 8.644 1.00 91.38 442 PRO A CA 1
ATOM 3477 C C . PRO A 1 442 ? 13.480 4.995 9.426 1.00 91.38 442 PRO A C 1
ATOM 3479 O O . PRO A 1 442 ? 12.948 4.400 10.358 1.00 91.38 442 PRO A O 1
ATOM 3482 N N . TYR A 1 443 ? 13.099 6.218 9.059 1.00 86.56 443 TYR A N 1
ATOM 3483 C CA . TYR A 1 443 ? 11.995 6.972 9.674 1.00 86.56 443 TYR A CA 1
ATOM 3484 C C . TYR A 1 443 ? 10.652 6.843 8.943 1.00 86.56 443 TYR A C 1
ATOM 3486 O O . TYR A 1 443 ? 9.704 7.541 9.287 1.00 86.56 443 TYR A O 1
ATOM 3494 N N . GLY A 1 444 ? 10.562 5.984 7.927 1.00 85.00 444 GLY A N 1
ATOM 3495 C CA . GLY A 1 444 ? 9.344 5.740 7.154 1.00 85.00 444 GLY A CA 1
ATOM 3496 C C . GLY A 1 444 ? 9.472 6.132 5.683 1.00 85.00 444 GLY A C 1
ATOM 3497 O O . GLY A 1 444 ? 10.308 6.955 5.306 1.00 85.00 444 GLY A O 1
ATOM 3498 N N . SER A 1 445 ? 8.613 5.550 4.847 1.00 84.00 445 SER A N 1
ATOM 3499 C CA . SER A 1 445 ? 8.658 5.668 3.382 1.00 84.00 445 SER A CA 1
ATOM 3500 C C . SER A 1 445 ? 8.499 7.085 2.825 1.00 84.00 445 SER A C 1
ATOM 3502 O O . SER A 1 445 ? 8.965 7.347 1.716 1.00 84.00 445 SER A O 1
ATOM 3504 N N . GLY A 1 446 ? 7.880 8.012 3.562 1.00 86.50 446 GLY A N 1
ATOM 3505 C CA . GLY A 1 446 ? 7.712 9.406 3.135 1.00 86.50 446 GLY A CA 1
ATOM 3506 C C . GLY A 1 446 ? 8.933 10.305 3.359 1.00 86.50 446 GLY A C 1
ATOM 3507 O O . GLY A 1 446 ? 8.866 11.497 3.039 1.00 86.50 446 GLY A O 1
ATOM 3508 N N . ASN A 1 447 ? 10.028 9.772 3.917 1.00 90.00 447 ASN A N 1
ATOM 3509 C CA . ASN A 1 447 ? 11.269 10.514 4.170 1.00 90.00 447 ASN A CA 1
ATOM 3510 C C . ASN A 1 447 ? 12.320 10.376 3.065 1.00 90.00 447 ASN A C 1
ATOM 3512 O O . ASN A 1 447 ? 13.292 11.120 3.085 1.00 90.00 447 ASN A O 1
ATOM 3516 N N . ASP A 1 448 ? 12.111 9.495 2.086 1.00 89.62 448 ASP A N 1
ATOM 3517 C CA . ASP A 1 448 ? 12.918 9.481 0.867 1.00 89.62 448 ASP A CA 1
ATOM 3518 C C . ASP A 1 448 ? 12.341 10.465 -0.166 1.00 89.62 448 ASP A C 1
ATOM 3520 O O . ASP A 1 448 ? 11.137 10.408 -0.456 1.00 89.62 448 ASP A O 1
ATOM 3524 N N . PRO A 1 449 ? 13.163 11.347 -0.764 1.00 91.75 449 PRO A N 1
ATOM 3525 C CA . PRO A 1 449 ? 12.728 12.151 -1.897 1.00 91.75 449 PRO A CA 1
ATOM 3526 C C . PRO A 1 449 ? 12.590 11.282 -3.153 1.00 91.75 449 PRO A C 1
ATOM 3528 O O . PRO A 1 449 ? 13.187 10.209 -3.272 1.00 91.75 449 PRO A O 1
ATOM 3531 N N . LEU A 1 450 ? 11.834 11.765 -4.139 1.00 90.62 450 LEU A N 1
ATOM 3532 C CA . LEU A 1 450 ? 11.882 11.188 -5.482 1.00 90.62 450 LEU A CA 1
ATOM 3533 C C . LEU A 1 450 ? 13.263 11.441 -6.109 1.00 90.62 450 LEU A C 1
ATOM 3535 O O . LEU A 1 450 ? 13.766 12.562 -6.083 1.00 90.62 450 LEU A O 1
ATOM 3539 N N . GLU A 1 451 ? 13.870 10.407 -6.697 1.00 89.12 451 GLU A N 1
ATOM 3540 C CA . GLU A 1 451 ? 15.217 10.474 -7.293 1.00 89.12 451 GLU A CA 1
ATOM 3541 C C . GLU A 1 451 ? 15.198 11.073 -8.708 1.00 89.12 451 GLU A C 1
ATOM 3543 O O . GLU A 1 451 ? 15.485 10.402 -9.706 1.00 89.12 451 GLU A O 1
ATOM 3548 N N . ILE A 1 452 ? 14.830 12.353 -8.775 1.00 89.00 452 ILE A N 1
ATOM 3549 C CA . ILE A 1 452 ? 14.718 13.174 -9.986 1.00 89.00 452 ILE A CA 1
ATOM 3550 C C . ILE A 1 452 ? 15.812 14.252 -10.042 1.00 89.00 452 ILE A C 1
ATOM 3552 O O . ILE A 1 452 ? 16.489 14.533 -9.055 1.00 89.00 452 ILE A O 1
ATOM 3556 N N . GLN A 1 453 ? 15.986 14.878 -11.210 1.00 82.12 453 GLN A N 1
ATOM 3557 C CA . GLN A 1 453 ? 17.049 15.865 -11.441 1.00 82.12 453 GLN A CA 1
ATOM 3558 C C . GLN A 1 453 ? 16.937 17.092 -10.524 1.00 82.12 453 GLN A C 1
ATOM 3560 O O . GLN A 1 453 ? 17.924 17.465 -9.889 1.00 82.12 453 GLN A O 1
ATOM 3565 N N . PHE A 1 454 ? 15.740 17.669 -10.383 1.00 82.06 454 PHE A N 1
ATOM 3566 C CA . PHE A 1 454 ? 15.484 18.854 -9.561 1.00 82.06 454 PHE A CA 1
ATOM 3567 C C . PHE A 1 454 ? 14.269 18.681 -8.653 1.00 82.06 454 PHE A C 1
ATOM 3569 O O . PHE A 1 454 ? 13.346 17.934 -8.963 1.00 82.06 454 PHE A O 1
ATOM 3576 N N . GLY A 1 455 ? 14.254 19.444 -7.560 1.00 74.00 455 GLY A N 1
ATOM 3577 C CA . GLY A 1 455 ? 13.135 19.508 -6.628 1.00 74.00 455 GLY A CA 1
ATOM 3578 C C . GLY A 1 455 ? 13.267 18.526 -5.466 1.00 74.00 455 GLY A C 1
ATOM 3579 O O . GLY A 1 455 ? 13.484 17.331 -5.644 1.00 74.00 455 GLY A O 1
ATOM 3580 N N . ALA A 1 456 ? 13.082 19.041 -4.253 1.00 86.50 456 ALA A N 1
ATOM 3581 C CA . ALA A 1 456 ? 12.979 18.237 -3.042 1.00 86.50 456 ALA A CA 1
ATOM 3582 C C . ALA A 1 456 ? 11.534 17.748 -2.867 1.00 86.50 456 ALA A C 1
ATOM 3584 O O . ALA A 1 456 ? 10.792 18.212 -2.001 1.00 86.50 456 ALA A O 1
ATOM 3585 N N . ILE A 1 457 ? 11.104 16.860 -3.768 1.00 90.38 457 ILE A N 1
ATOM 3586 C CA . ILE A 1 457 ? 9.729 16.356 -3.801 1.00 90.38 457 ILE A CA 1
ATOM 3587 C C . ILE A 1 457 ? 9.627 15.101 -2.941 1.00 90.38 457 ILE A C 1
ATOM 3589 O O . ILE A 1 457 ? 10.181 14.054 -3.274 1.00 90.38 457 ILE A O 1
ATOM 3593 N N . PHE A 1 458 ? 8.851 15.208 -1.865 1.00 89.44 458 PHE A N 1
ATOM 3594 C CA . PHE A 1 458 ? 8.491 14.093 -0.997 1.00 89.44 458 PHE A CA 1
ATOM 3595 C C . PHE A 1 458 ? 7.012 13.753 -1.194 1.00 89.44 458 PHE A C 1
ATOM 3597 O O . PHE A 1 458 ? 6.176 14.664 -1.163 1.00 89.44 458 PHE A O 1
ATOM 3604 N N . PRO A 1 459 ? 6.653 12.470 -1.370 1.00 80.62 459 PRO A N 1
ATOM 3605 C CA . PRO A 1 459 ? 5.256 12.052 -1.376 1.00 80.62 459 PRO A CA 1
ATOM 3606 C C . PRO A 1 459 ? 4.534 12.532 -0.105 1.00 80.62 459 PRO A C 1
ATOM 3608 O O . PRO A 1 459 ? 5.018 12.331 1.010 1.00 80.62 459 PRO A O 1
ATOM 3611 N N . LYS A 1 460 ? 3.387 13.205 -0.267 1.00 72.69 460 LYS A N 1
ATOM 3612 C CA . LYS A 1 460 ? 2.591 13.704 0.865 1.00 72.69 460 LYS A CA 1
ATOM 3613 C C . LYS A 1 460 ? 1.812 12.557 1.503 1.00 72.69 460 LYS A C 1
ATOM 3615 O O . LYS A 1 460 ? 0.842 12.078 0.922 1.00 72.69 460 LYS A O 1
ATOM 3620 N N . GLU A 1 461 ? 2.176 12.206 2.731 1.00 66.25 461 GLU A N 1
ATOM 3621 C CA . GLU A 1 461 ? 1.505 11.158 3.514 1.00 66.25 461 GLU A CA 1
ATOM 3622 C C . GLU A 1 461 ? 0.032 11.480 3.827 1.00 66.25 461 GLU A C 1
ATOM 3624 O O . GLU A 1 461 ? -0.765 10.567 4.004 1.00 66.25 461 GLU A O 1
ATOM 3629 N N . THR A 1 462 ? -0.355 12.763 3.856 1.00 65.75 462 THR A N 1
ATOM 3630 C CA . THR A 1 462 ? -1.733 13.200 4.151 1.00 65.75 462 THR A CA 1
ATOM 3631 C C . THR A 1 462 ? -2.681 13.139 2.956 1.00 65.75 462 THR A C 1
ATOM 3633 O O . THR A 1 462 ? -3.883 12.992 3.150 1.00 65.75 462 THR A O 1
ATOM 3636 N N . ARG A 1 463 ? -2.165 13.259 1.723 1.00 60.34 463 ARG A N 1
ATOM 3637 C CA . ARG A 1 463 ? -2.978 13.174 0.495 1.00 60.34 463 ARG A CA 1
ATOM 3638 C C . ARG A 1 463 ? -3.099 11.732 0.013 1.00 60.34 463 ARG A C 1
ATOM 3640 O O . ARG A 1 463 ? -4.177 11.308 -0.378 1.00 60.34 463 ARG A O 1
ATOM 3647 N N . ASP A 1 464 ? -1.996 10.993 0.094 1.00 56.47 464 ASP A N 1
ATOM 3648 C CA . ASP A 1 464 ? -1.927 9.569 -0.202 1.00 56.47 464 ASP A CA 1
ATOM 3649 C C . ASP A 1 464 ? -1.499 8.852 1.079 1.00 56.47 464 ASP A C 1
ATOM 3651 O O . ASP A 1 464 ? -0.298 8.714 1.336 1.00 56.47 464 ASP A O 1
ATOM 3655 N N . VAL A 1 465 ? -2.479 8.417 1.887 1.00 60.41 465 VAL A N 1
ATOM 3656 C CA . VAL A 1 465 ? -2.253 7.693 3.153 1.00 60.41 465 VAL A CA 1
ATOM 3657 C C . VAL A 1 465 ? -1.489 6.405 2.852 1.00 60.41 465 VAL A C 1
ATOM 3659 O O . VAL A 1 465 ? -2.049 5.365 2.504 1.00 60.41 465 VAL A O 1
ATOM 3662 N N . SER A 1 466 ? -0.168 6.518 2.892 1.00 58.31 466 SER A N 1
ATOM 3663 C CA . SER A 1 466 ? 0.784 5.504 2.447 1.00 58.31 466 SER A CA 1
ATOM 3664 C C . SER A 1 466 ? 1.944 5.347 3.417 1.00 58.31 466 SER A C 1
ATOM 3666 O O . SER A 1 466 ? 2.943 4.723 3.068 1.00 58.31 466 SER A O 1
ATOM 3668 N N . ALA A 1 467 ? 1.786 5.866 4.639 1.00 67.25 467 ALA A N 1
ATOM 3669 C CA . ALA A 1 467 ? 2.705 5.596 5.726 1.00 67.25 467 ALA A CA 1
ATOM 3670 C C . ALA A 1 467 ? 2.806 4.074 5.917 1.00 67.25 467 ALA A C 1
ATOM 3672 O O . ALA A 1 467 ? 1.829 3.395 6.248 1.00 67.25 467 ALA A O 1
ATOM 3673 N N . THR A 1 468 ? 3.996 3.549 5.643 1.00 76.94 468 THR A N 1
ATOM 3674 C CA . THR A 1 468 ? 4.392 2.161 5.887 1.00 76.94 468 THR A CA 1
ATOM 3675 C C . THR A 1 468 ? 5.480 2.190 6.951 1.00 76.94 468 THR A C 1
ATOM 3677 O O . THR A 1 468 ? 6.666 2.161 6.614 1.00 76.94 468 THR A O 1
ATOM 3680 N N . PRO A 1 469 ? 5.123 2.355 8.236 1.00 82.50 469 PRO A N 1
ATOM 3681 C CA . PRO A 1 469 ? 6.122 2.329 9.291 1.00 82.50 469 PRO A CA 1
ATOM 3682 C C . PRO A 1 469 ? 6.783 0.948 9.323 1.00 82.50 469 PRO A C 1
ATOM 3684 O O . PRO A 1 469 ? 6.108 -0.075 9.239 1.00 82.50 469 PRO A O 1
ATOM 3687 N N . ALA A 1 470 ? 8.107 0.927 9.439 1.00 89.12 470 ALA A N 1
ATOM 3688 C CA . ALA A 1 470 ? 8.865 -0.283 9.724 1.00 89.12 470 ALA A CA 1
ATOM 3689 C C . ALA A 1 470 ? 9.894 0.029 10.806 1.00 89.12 470 ALA A C 1
ATOM 3691 O O . ALA A 1 470 ? 10.411 1.146 10.883 1.00 89.12 470 ALA A O 1
ATOM 3692 N N . PHE A 1 471 ? 10.175 -0.954 11.653 1.00 90.38 471 PHE A N 1
ATOM 3693 C CA . PHE A 1 471 ? 11.082 -0.780 12.776 1.00 90.38 471 PHE A CA 1
ATOM 3694 C C . PHE A 1 471 ? 12.520 -1.051 12.339 1.00 90.38 471 PHE A C 1
ATOM 3696 O O . PHE A 1 471 ? 12.919 -2.195 12.146 1.00 90.38 471 PHE A O 1
ATOM 3703 N N . PHE A 1 472 ? 13.305 0.017 12.197 1.00 92.56 472 PHE A N 1
ATOM 3704 C CA . PHE A 1 472 ? 14.738 -0.078 11.935 1.00 92.56 472 PHE A CA 1
ATOM 3705 C C . PHE A 1 472 ? 15.542 0.089 13.227 1.00 92.56 472 PHE A C 1
ATOM 3707 O O . PHE A 1 472 ? 15.444 1.106 13.933 1.00 92.56 472 PHE A O 1
ATOM 3714 N N . ASN A 1 473 ? 16.395 -0.899 13.500 1.00 92.00 473 ASN A N 1
ATOM 3715 C CA . ASN A 1 473 ? 17.381 -0.830 14.573 1.00 92.00 473 ASN A CA 1
ATOM 3716 C C . ASN A 1 473 ? 18.409 0.285 14.313 1.00 92.00 473 ASN A C 1
ATOM 3718 O O . ASN A 1 473 ? 18.570 0.774 13.189 1.00 92.00 473 ASN A O 1
ATOM 3722 N N . LYS A 1 474 ? 19.115 0.697 15.373 1.00 91.19 474 LYS A N 1
ATOM 3723 C CA . LYS A 1 474 ? 20.173 1.718 15.301 1.00 91.19 474 LYS A CA 1
ATOM 3724 C C . LYS A 1 474 ? 21.267 1.326 14.302 1.00 91.19 474 LYS A C 1
ATOM 3726 O O . LYS A 1 474 ? 21.647 2.144 13.465 1.00 91.19 474 LYS A O 1
ATOM 3731 N N . ASP A 1 475 ? 21.702 0.072 14.369 1.00 91.69 475 ASP A N 1
ATOM 3732 C CA . ASP A 1 475 ? 22.759 -0.491 13.532 1.00 91.69 475 ASP A CA 1
ATOM 3733 C C . ASP A 1 475 ? 22.148 -1.203 12.320 1.00 91.69 475 ASP A C 1
ATOM 3735 O O . ASP A 1 475 ? 22.133 -2.424 12.207 1.00 91.69 475 ASP A O 1
ATOM 3739 N N . THR A 1 476 ? 21.573 -0.406 11.421 1.00 93.12 476 THR A N 1
ATOM 3740 C CA . THR A 1 476 ? 21.031 -0.861 10.136 1.00 93.12 476 THR A CA 1
ATOM 3741 C C . THR A 1 476 ? 21.747 -0.159 8.996 1.00 93.12 476 THR A C 1
ATOM 3743 O O . THR A 1 476 ? 22.129 1.009 9.114 1.00 93.12 476 THR A O 1
ATOM 3746 N N . ARG A 1 477 ? 21.919 -0.868 7.877 1.00 93.12 477 ARG A N 1
ATOM 3747 C CA . ARG A 1 477 ? 22.456 -0.293 6.647 1.00 93.12 477 ARG A CA 1
ATOM 3748 C C . ARG A 1 477 ? 21.587 -0.668 5.458 1.00 93.12 477 ARG A C 1
ATOM 3750 O O . ARG A 1 477 ? 21.361 -1.843 5.187 1.00 93.12 477 ARG A O 1
ATOM 3757 N N . ARG A 1 478 ? 21.138 0.349 4.739 1.00 95.00 478 ARG A N 1
ATOM 3758 C CA . ARG A 1 478 ? 20.384 0.261 3.500 1.00 95.00 478 ARG A CA 1
ATOM 3759 C C . ARG A 1 478 ? 21.291 -0.186 2.362 1.00 95.00 478 ARG A C 1
ATOM 3761 O O . ARG A 1 478 ? 22.440 0.249 2.258 1.00 95.00 478 ARG A O 1
ATOM 3768 N N . ILE A 1 479 ? 20.758 -1.038 1.497 1.00 94.56 479 ILE A N 1
ATOM 3769 C CA . ILE A 1 479 ? 21.440 -1.459 0.277 1.00 94.56 479 ILE A CA 1
ATOM 3770 C C . ILE A 1 479 ? 21.325 -0.325 -0.737 1.00 94.56 479 ILE A C 1
ATOM 3772 O O . ILE A 1 479 ? 20.229 0.028 -1.167 1.00 94.56 479 ILE A O 1
ATOM 3776 N N . LEU A 1 480 ? 22.468 0.247 -1.106 1.00 95.62 480 LEU A N 1
ATOM 3777 C CA . LEU A 1 480 ? 22.558 1.298 -2.111 1.00 95.62 480 LEU A CA 1
ATOM 3778 C C . LEU A 1 480 ? 23.193 0.742 -3.381 1.00 95.62 480 LEU A C 1
ATOM 3780 O O . LEU A 1 480 ? 24.211 0.047 -3.331 1.00 95.62 480 LEU A O 1
ATOM 3784 N N . ILE A 1 481 ? 22.599 1.073 -4.522 1.00 95.06 481 ILE A N 1
ATOM 3785 C CA . ILE A 1 481 ? 23.062 0.640 -5.837 1.00 95.06 481 ILE A CA 1
ATOM 3786 C C . ILE A 1 481 ? 23.991 1.717 -6.387 1.00 95.06 481 ILE A C 1
ATOM 3788 O O . ILE A 1 481 ? 23.599 2.876 -6.507 1.00 95.06 481 ILE A O 1
ATOM 3792 N N . HIS A 1 482 ? 25.221 1.343 -6.726 1.00 95.12 482 HIS A N 1
ATOM 3793 C CA . HIS A 1 482 ? 26.178 2.268 -7.322 1.00 95.12 482 HIS A CA 1
ATOM 3794 C C . HIS A 1 482 ? 25.724 2.718 -8.722 1.00 95.12 482 HIS A C 1
ATOM 3796 O O . HIS A 1 482 ? 25.325 1.896 -9.550 1.00 95.12 482 HIS A O 1
ATOM 3802 N N . ARG A 1 483 ? 25.793 4.025 -9.000 1.00 92.94 483 ARG A N 1
ATOM 3803 C CA . ARG A 1 483 ? 25.495 4.617 -10.312 1.00 92.94 483 ARG A CA 1
ATOM 3804 C C . ARG A 1 483 ? 26.741 4.551 -11.202 1.00 92.94 483 ARG A C 1
ATOM 3806 O O . ARG A 1 483 ? 27.432 5.545 -11.406 1.00 92.94 483 ARG A O 1
ATOM 3813 N N . GLY A 1 484 ? 27.010 3.358 -11.717 1.00 90.75 484 GLY A N 1
ATOM 3814 C CA . GLY A 1 484 ? 28.172 3.032 -12.539 1.00 90.75 484 GLY A CA 1
ATOM 3815 C C . GLY A 1 484 ? 28.357 1.517 -12.595 1.00 90.75 484 GLY A C 1
ATOM 3816 O O . GLY A 1 484 ? 27.397 0.763 -12.425 1.00 90.75 484 GLY A O 1
ATOM 3817 N N . ALA A 1 485 ? 29.590 1.051 -12.785 1.00 91.31 485 ALA A N 1
ATOM 3818 C CA . ALA A 1 485 ? 29.895 -0.376 -12.697 1.00 91.31 485 ALA A CA 1
ATOM 3819 C C . ALA A 1 485 ? 29.661 -0.898 -11.265 1.00 91.31 485 ALA A C 1
ATOM 3821 O O . ALA A 1 485 ? 30.248 -0.391 -10.312 1.00 91.31 485 ALA A O 1
ATOM 3822 N N . GLY A 1 486 ? 28.831 -1.934 -11.098 1.00 91.00 486 GLY A N 1
ATOM 3823 C CA . GLY A 1 486 ? 28.443 -2.443 -9.771 1.00 91.00 486 GLY A CA 1
ATOM 3824 C C . GLY A 1 486 ? 29.612 -2.913 -8.892 1.00 91.00 486 GLY A C 1
ATOM 3825 O O . GLY A 1 486 ? 29.519 -2.849 -7.670 1.00 91.00 486 GLY A O 1
ATOM 3826 N N . ILE A 1 487 ? 30.730 -3.310 -9.507 1.00 92.56 487 ILE A N 1
ATOM 3827 C CA . ILE A 1 487 ? 31.981 -3.702 -8.832 1.00 92.56 487 ILE A CA 1
ATOM 3828 C C . ILE A 1 487 ? 32.649 -2.553 -8.059 1.00 92.56 487 ILE A C 1
ATOM 3830 O O . ILE A 1 487 ? 33.376 -2.799 -7.098 1.00 92.56 487 ILE A O 1
ATOM 3834 N N . ASN A 1 488 ? 32.360 -1.302 -8.428 1.00 93.12 488 ASN A N 1
ATOM 3835 C CA . ASN A 1 488 ? 32.894 -0.104 -7.775 1.00 93.12 488 ASN A CA 1
ATOM 3836 C C . ASN A 1 488 ? 32.034 0.340 -6.581 1.00 93.12 488 ASN A C 1
ATOM 3838 O O . ASN A 1 488 ? 32.150 1.469 -6.105 1.00 93.12 488 ASN A O 1
ATOM 3842 N N . ASN A 1 489 ? 31.152 -0.532 -6.079 1.00 94.44 489 ASN A N 1
ATOM 3843 C CA . ASN A 1 489 ? 30.395 -0.242 -4.873 1.00 94.44 489 ASN A CA 1
ATOM 3844 C C . ASN A 1 489 ? 31.357 -0.095 -3.683 1.00 94.44 489 ASN A C 1
ATOM 3846 O O . ASN A 1 489 ? 32.052 -1.035 -3.299 1.00 94.44 489 ASN A O 1
ATOM 3850 N N . GLN A 1 490 ? 31.349 1.087 -3.067 1.00 93.06 490 GLN A N 1
ATOM 3851 C CA . GLN A 1 490 ? 32.245 1.489 -1.980 1.00 93.06 490 GLN A CA 1
ATOM 3852 C C . GLN A 1 490 ? 32.102 0.634 -0.727 1.00 93.06 490 GLN A C 1
ATOM 3854 O O . GLN A 1 490 ? 32.918 0.732 0.186 1.00 93.06 490 GLN A O 1
ATOM 3859 N N . LEU A 1 491 ? 31.044 -0.172 -0.665 1.00 93.00 491 LEU A N 1
ATOM 3860 C CA . LEU A 1 491 ? 30.870 -1.154 0.377 1.00 93.00 491 LEU A CA 1
ATOM 3861 C C . LEU A 1 491 ? 31.901 -2.291 0.286 1.00 93.00 491 LEU A C 1
ATOM 3863 O O . LEU A 1 491 ? 32.529 -2.623 1.286 1.00 93.00 491 LEU A O 1
ATOM 3867 N N . SER A 1 492 ? 32.049 -2.900 -0.888 1.00 93.44 492 SER A N 1
ATOM 3868 C CA . SER A 1 492 ? 32.997 -3.998 -1.114 1.00 93.44 492 SER A CA 1
ATOM 3869 C C . SER A 1 492 ? 34.361 -3.498 -1.581 1.00 93.44 492 SER A C 1
ATOM 3871 O O . SER A 1 492 ? 35.362 -4.162 -1.338 1.00 93.44 492 SER A O 1
ATOM 3873 N N . ASN A 1 493 ? 34.413 -2.328 -2.224 1.00 94.50 493 ASN A N 1
ATOM 3874 C CA . ASN A 1 493 ? 35.637 -1.720 -2.735 1.00 94.50 493 ASN A CA 1
ATOM 3875 C C . ASN A 1 493 ? 35.758 -0.242 -2.302 1.00 94.50 493 ASN A C 1
ATOM 3877 O O . ASN A 1 493 ? 35.481 0.661 -3.095 1.00 94.50 493 ASN A O 1
ATOM 3881 N N . PRO A 1 494 ? 36.162 0.043 -1.048 1.00 93.75 494 PRO A N 1
ATOM 3882 C CA . PRO A 1 494 ? 36.302 1.416 -0.557 1.00 93.75 494 PRO A CA 1
ATOM 3883 C C . PRO A 1 494 ? 37.329 2.256 -1.330 1.00 93.75 494 PRO A C 1
ATOM 3885 O O . PRO A 1 494 ? 37.159 3.468 -1.435 1.00 93.75 494 PRO A O 1
ATOM 3888 N N . ALA A 1 495 ? 38.353 1.626 -1.915 1.00 92.19 495 ALA A N 1
ATOM 3889 C CA . ALA A 1 495 ? 39.371 2.308 -2.716 1.00 92.19 495 ALA A CA 1
ATOM 3890 C C . ALA A 1 495 ? 38.803 2.914 -4.016 1.00 92.19 495 ALA A C 1
ATOM 3892 O O . ALA A 1 495 ? 39.386 3.838 -4.576 1.00 92.19 495 ALA A O 1
ATOM 3893 N N . ALA A 1 496 ? 37.634 2.451 -4.475 1.00 90.38 496 ALA A N 1
ATOM 3894 C CA . ALA A 1 496 ? 36.989 2.951 -5.685 1.00 90.38 496 ALA A CA 1
ATOM 3895 C C . ALA A 1 496 ? 36.286 4.315 -5.529 1.00 90.38 496 ALA A C 1
ATOM 3897 O O . ALA A 1 496 ? 35.732 4.814 -6.506 1.00 90.38 496 ALA A O 1
ATOM 3898 N N . ARG A 1 497 ? 36.283 4.940 -4.339 1.00 89.69 497 ARG A N 1
ATOM 3899 C CA . ARG A 1 497 ? 35.542 6.194 -4.074 1.00 89.69 497 ARG A CA 1
ATOM 3900 C C . ARG A 1 497 ? 35.897 7.348 -5.017 1.00 89.69 497 ARG A C 1
ATOM 3902 O O . ARG A 1 497 ? 34.982 8.058 -5.425 1.00 89.69 497 ARG A O 1
ATOM 3909 N N . GLY A 1 498 ? 37.177 7.509 -5.352 1.00 85.00 498 GLY A N 1
ATOM 3910 C CA . GLY A 1 498 ? 37.674 8.558 -6.254 1.00 85.00 498 GLY A CA 1
ATOM 3911 C C . GLY A 1 498 ? 37.762 8.143 -7.728 1.00 85.00 498 GLY A C 1
ATOM 3912 O O . GLY A 1 498 ? 38.180 8.942 -8.568 1.00 85.00 498 GLY A O 1
ATOM 3913 N N . LEU A 1 499 ? 37.396 6.900 -8.069 1.00 89.50 499 LEU A N 1
ATOM 3914 C CA . LEU A 1 499 ? 37.427 6.424 -9.452 1.00 89.50 499 LEU A CA 1
ATOM 3915 C C . LEU A 1 499 ? 36.276 7.030 -10.259 1.00 89.50 499 LEU A C 1
ATOM 3917 O O . LEU A 1 499 ? 35.140 7.126 -9.797 1.00 89.50 499 LEU A O 1
ATOM 3921 N N . ASN A 1 500 ? 36.567 7.406 -11.504 1.00 88.06 500 ASN A N 1
ATOM 3922 C CA . ASN A 1 500 ? 35.556 7.927 -12.416 1.00 88.06 500 ASN A CA 1
ATOM 3923 C C . ASN A 1 500 ? 34.561 6.804 -12.790 1.00 88.06 500 ASN A C 1
ATOM 3925 O O . ASN A 1 500 ? 35.002 5.732 -13.214 1.00 88.06 500 ASN A O 1
ATOM 3929 N N . PRO A 1 501 ? 33.235 7.014 -12.674 1.00 87.38 501 PRO A N 1
ATOM 3930 C CA . PRO A 1 501 ? 32.239 5.972 -12.932 1.00 87.38 501 PRO A CA 1
ATOM 3931 C C . PRO A 1 501 ? 32.086 5.584 -14.419 1.00 87.38 501 PRO A C 1
ATOM 3933 O O . PRO A 1 501 ? 31.340 4.651 -14.731 1.00 87.38 501 PRO A O 1
ATOM 3936 N N . GLY A 1 502 ? 32.787 6.259 -15.339 1.00 88.38 502 GLY A N 1
ATOM 3937 C CA . GLY A 1 502 ? 32.829 5.914 -16.764 1.00 88.38 502 GLY A CA 1
ATOM 3938 C C . GLY A 1 502 ? 31.516 6.199 -17.505 1.00 88.38 502 GLY A C 1
ATOM 3939 O O . GLY A 1 502 ? 30.695 7.002 -17.064 1.00 88.38 502 GLY A O 1
ATOM 3940 N N . SER A 1 503 ? 31.300 5.535 -18.645 1.00 89.06 503 SER A N 1
ATOM 3941 C CA . SER A 1 503 ? 30.127 5.757 -19.515 1.00 89.06 503 SER A CA 1
ATOM 3942 C C . SER A 1 503 ? 28.797 5.276 -18.921 1.00 89.06 503 SER A C 1
ATOM 3944 O O . SER A 1 503 ? 27.739 5.747 -19.329 1.00 89.06 503 SER A O 1
ATOM 3946 N N . LEU A 1 504 ? 28.838 4.364 -17.944 1.00 87.00 504 LEU A N 1
ATOM 3947 C CA . LEU A 1 504 ? 27.654 3.840 -17.252 1.00 87.00 504 LEU A CA 1
ATOM 3948 C C . LEU A 1 504 ? 27.157 4.771 -16.128 1.00 87.00 504 LEU A C 1
ATOM 3950 O O . LEU A 1 504 ? 26.056 4.580 -15.604 1.00 87.00 504 LEU A O 1
ATOM 3954 N N . GLY A 1 505 ? 27.977 5.745 -15.723 1.00 88.38 505 GLY A N 1
ATOM 3955 C CA . GLY A 1 505 ? 27.730 6.624 -14.585 1.00 88.38 505 GLY A CA 1
ATOM 3956 C C . GLY A 1 505 ? 27.236 8.024 -14.935 1.00 88.38 505 GLY A C 1
ATOM 3957 O O . GLY A 1 505 ? 26.757 8.310 -16.031 1.00 88.38 505 GLY A O 1
ATOM 3958 N N . ALA A 1 506 ? 27.316 8.925 -13.956 1.00 90.19 506 ALA A N 1
ATOM 3959 C CA . ALA A 1 506 ? 27.096 10.349 -14.188 1.00 90.19 506 ALA A CA 1
ATOM 3960 C C . ALA A 1 506 ? 28.319 10.988 -14.869 1.00 90.19 506 ALA A C 1
ATOM 3962 O O . ALA A 1 506 ? 29.455 10.592 -14.616 1.00 90.19 506 ALA A O 1
ATOM 3963 N N . LYS A 1 507 ? 28.092 12.023 -15.688 1.00 92.06 507 LYS A N 1
ATOM 3964 C CA . LYS A 1 507 ? 29.182 12.834 -16.240 1.00 92.06 507 LYS A CA 1
ATOM 3965 C C . LYS A 1 507 ? 29.877 13.598 -15.111 1.00 92.06 507 LYS A C 1
ATOM 3967 O O . LYS A 1 507 ? 29.221 14.349 -14.391 1.00 92.06 507 LYS A O 1
ATOM 3972 N N . VAL A 1 508 ? 31.189 13.420 -15.000 1.00 92.75 508 VAL A N 1
ATOM 3973 C CA . VAL A 1 508 ? 32.032 14.098 -14.009 1.00 92.75 508 VAL A CA 1
ATOM 3974 C C . VAL A 1 508 ? 32.588 15.389 -14.607 1.00 92.75 508 VAL A C 1
ATOM 3976 O O . VAL A 1 508 ? 33.076 15.390 -15.737 1.00 92.75 508 VAL A O 1
ATOM 3979 N N . PHE A 1 509 ? 32.505 16.482 -13.850 1.00 92.38 509 PHE A N 1
ATOM 3980 C CA . PHE A 1 509 ? 33.105 17.771 -14.192 1.00 92.38 509 PHE A CA 1
ATOM 3981 C C . PHE A 1 509 ? 34.250 18.045 -13.220 1.00 92.38 509 PHE A C 1
ATOM 3983 O O . PHE A 1 509 ? 34.036 18.006 -12.007 1.00 92.38 509 PHE A O 1
ATOM 3990 N N . LYS A 1 510 ? 35.440 18.313 -13.757 1.00 89.19 510 LYS A N 1
ATOM 3991 C CA . LYS A 1 510 ? 36.640 18.661 -12.995 1.00 89.19 510 LYS A CA 1
ATOM 3992 C C . LYS A 1 510 ? 37.153 20.032 -13.404 1.00 89.19 510 LYS A C 1
ATOM 3994 O O . LYS A 1 510 ? 37.051 20.404 -14.574 1.00 89.19 510 LYS A O 1
ATOM 3999 N N . LEU A 1 511 ? 37.682 20.768 -12.437 1.00 85.56 511 LEU A N 1
ATOM 4000 C CA . LEU A 1 511 ? 38.309 22.066 -12.629 1.00 85.56 511 LEU A CA 1
ATOM 4001 C C . LEU A 1 511 ? 39.834 21.888 -12.727 1.00 85.56 511 LEU A C 1
ATOM 4003 O O . LEU A 1 511 ? 40.556 22.156 -11.774 1.00 85.56 511 LEU A O 1
ATOM 4007 N N . ASP A 1 512 ? 40.315 21.418 -13.882 1.00 70.81 512 ASP A N 1
ATOM 4008 C CA . ASP A 1 512 ? 41.742 21.105 -14.096 1.00 70.81 512 ASP A CA 1
ATOM 4009 C C . ASP A 1 512 ? 42.598 22.341 -14.459 1.00 70.81 512 ASP A C 1
ATOM 4011 O O . ASP A 1 512 ? 43.825 22.298 -14.381 1.00 70.81 512 ASP A O 1
ATOM 4015 N N . GLN A 1 513 ? 41.976 23.450 -14.881 1.00 63.31 513 GLN A N 1
ATOM 4016 C CA . GLN A 1 513 ? 42.671 24.651 -15.362 1.00 63.31 513 GLN A CA 1
ATOM 4017 C C . GLN A 1 513 ? 42.142 25.908 -14.668 1.00 63.31 513 GLN A C 1
ATOM 4019 O O . GLN A 1 513 ? 41.077 26.415 -15.008 1.00 63.31 513 GLN A O 1
ATOM 4024 N N . ILE A 1 514 ? 42.923 26.433 -13.726 1.00 56.28 514 ILE A N 1
ATOM 4025 C CA . ILE A 1 514 ? 42.815 27.824 -13.276 1.00 56.28 514 ILE A CA 1
ATOM 4026 C C . ILE A 1 514 ? 43.880 28.595 -14.069 1.00 56.28 514 ILE A C 1
ATOM 4028 O O . ILE A 1 514 ? 45.027 28.132 -14.107 1.00 56.28 514 ILE A O 1
ATOM 4032 N N . PRO A 1 515 ? 43.560 29.715 -14.741 1.00 49.34 515 PRO A N 1
ATOM 4033 C CA . PRO A 1 515 ? 44.563 30.496 -15.454 1.00 49.34 515 PRO A CA 1
ATOM 4034 C C . PRO A 1 515 ? 45.654 30.953 -14.474 1.00 49.34 515 PRO A C 1
ATOM 4036 O O . PRO A 1 515 ? 45.442 31.833 -13.647 1.00 49.34 515 PRO A O 1
ATOM 4039 N N . LYS A 1 516 ? 46.841 30.338 -14.541 1.00 48.69 516 LYS A N 1
ATOM 4040 C CA . LYS A 1 516 ? 48.020 30.831 -13.824 1.00 48.69 516 LYS A CA 1
ATOM 4041 C C . LYS A 1 516 ? 48.553 32.050 -14.564 1.00 48.69 516 LYS A C 1
ATOM 4043 O O . LYS A 1 516 ? 48.871 31.969 -15.749 1.00 48.69 516 LYS A O 1
ATOM 4048 N N . THR A 1 517 ? 48.722 33.155 -13.850 1.00 45.78 517 THR A N 1
ATOM 4049 C CA . THR A 1 517 ? 49.417 34.362 -14.313 1.00 45.78 517 THR A CA 1
ATOM 4050 C C . THR A 1 517 ? 50.914 34.059 -14.461 1.00 45.78 517 THR A C 1
ATOM 4052 O O . THR A 1 517 ? 51.726 34.382 -13.601 1.00 45.78 517 THR A O 1
ATOM 4055 N N . GLY A 1 518 ? 51.284 33.332 -15.516 1.00 46.50 518 GLY A N 1
ATOM 4056 C CA . GLY A 1 518 ? 52.633 32.805 -15.710 1.00 46.50 518 GLY A CA 1
ATOM 4057 C C . GLY A 1 518 ? 52.926 32.500 -17.174 1.00 46.50 518 GLY A C 1
ATOM 4058 O O . GLY A 1 518 ? 52.855 31.352 -17.595 1.00 46.50 518 GLY A O 1
ATOM 4059 N N . ASN A 1 519 ? 53.223 33.560 -17.928 1.00 44.62 519 ASN A N 1
ATOM 4060 C CA . ASN A 1 519 ? 53.979 33.646 -19.188 1.00 44.62 519 ASN A CA 1
ATOM 4061 C C . ASN A 1 519 ? 54.000 32.448 -20.170 1.00 44.62 519 ASN A C 1
ATOM 4063 O O . ASN A 1 519 ? 55.014 32.195 -20.816 1.00 44.62 519 ASN A O 1
ATOM 4067 N N . THR A 1 520 ? 52.894 31.727 -20.339 1.00 43.22 520 THR A N 1
ATOM 4068 C CA . THR A 1 520 ? 52.726 30.752 -21.423 1.00 43.22 520 THR A CA 1
ATOM 4069 C C . THR A 1 520 ? 51.412 31.035 -22.134 1.00 43.22 520 THR A C 1
ATOM 4071 O O . THR A 1 520 ? 50.351 31.106 -21.521 1.00 43.22 520 THR A O 1
ATOM 4074 N N . GLN A 1 521 ? 51.511 31.275 -23.442 1.00 43.59 521 GLN A N 1
ATOM 4075 C CA . GLN A 1 521 ? 50.429 31.653 -24.353 1.00 43.59 521 GLN A CA 1
ATOM 4076 C C . GLN A 1 521 ? 49.443 30.491 -24.595 1.00 43.59 521 GLN A C 1
ATOM 4078 O O . GLN A 1 521 ? 49.237 30.064 -25.728 1.00 43.59 521 GLN A O 1
ATOM 4083 N N . ALA A 1 522 ? 48.821 29.959 -23.543 1.00 44.38 522 ALA A N 1
ATOM 4084 C CA . ALA A 1 522 ? 47.613 29.157 -23.677 1.00 44.38 522 ALA A CA 1
ATOM 4085 C C . ALA A 1 522 ? 46.417 30.119 -23.735 1.00 44.38 522 ALA A C 1
ATOM 4087 O O . ALA A 1 522 ? 46.210 30.952 -22.856 1.00 44.38 522 ALA A O 1
ATOM 4088 N N . SER A 1 523 ? 45.662 30.059 -24.824 1.00 42.84 523 SER A N 1
ATOM 4089 C CA . SER A 1 523 ? 44.570 30.976 -25.157 1.00 42.84 523 SER A CA 1
ATOM 4090 C C . SER A 1 523 ? 43.504 31.104 -24.052 1.00 42.84 523 SER A C 1
ATOM 4092 O O . SER A 1 523 ? 42.668 30.217 -23.888 1.00 42.84 523 SER A O 1
ATOM 4094 N N . VAL A 1 524 ? 43.468 32.266 -23.392 1.00 50.66 524 VAL A N 1
ATOM 4095 C CA . VAL A 1 524 ? 42.502 32.678 -22.347 1.00 50.66 524 VAL A CA 1
ATOM 4096 C C . VAL A 1 524 ? 41.026 32.529 -22.778 1.00 50.66 524 VAL A C 1
ATOM 4098 O O . VAL A 1 524 ? 40.150 32.292 -21.954 1.00 50.66 524 VAL A O 1
ATOM 4101 N N . ARG A 1 525 ? 40.731 32.578 -24.088 1.00 43.97 525 ARG A N 1
ATOM 4102 C CA . ARG A 1 525 ? 39.358 32.452 -24.622 1.00 43.97 525 ARG A CA 1
ATOM 4103 C C . ARG A 1 525 ? 38.725 31.064 -24.457 1.00 43.97 525 ARG A C 1
ATOM 4105 O O . ARG A 1 525 ? 37.504 30.971 -24.407 1.00 43.97 525 ARG A O 1
ATOM 4112 N N . TYR A 1 526 ? 39.515 29.989 -24.395 1.00 46.38 526 TYR A N 1
ATOM 4113 C CA . TYR A 1 526 ? 38.963 28.633 -24.249 1.00 46.38 526 TYR A CA 1
ATOM 4114 C C . TYR A 1 526 ? 38.786 28.229 -22.775 1.00 46.38 526 TYR A C 1
ATOM 4116 O O . TYR A 1 526 ? 37.898 27.426 -22.483 1.00 46.38 526 TYR A O 1
ATOM 4124 N N . SER A 1 527 ? 39.545 28.829 -21.845 1.00 56.03 527 SER A N 1
ATOM 4125 C CA . SER A 1 527 ? 39.444 28.552 -20.404 1.00 56.03 527 SER A CA 1
ATOM 4126 C C . SER A 1 527 ? 38.195 29.153 -19.751 1.00 56.03 527 SER A C 1
ATOM 4128 O O . SER A 1 527 ? 37.586 28.484 -18.927 1.00 56.03 527 SER A O 1
ATOM 4130 N N . GLU A 1 528 ? 37.739 30.349 -20.148 1.00 60.94 528 GLU A N 1
ATOM 4131 C CA . GLU A 1 528 ? 36.485 30.931 -19.615 1.00 60.94 528 GLU A CA 1
ATOM 4132 C C . GLU A 1 528 ? 35.253 30.077 -19.954 1.00 60.94 528 GLU A C 1
ATOM 4134 O O . GLU A 1 528 ? 34.339 29.904 -19.148 1.00 60.94 528 GLU A O 1
ATOM 4139 N N . SER A 1 529 ? 35.226 29.489 -21.155 1.00 68.62 529 SER A N 1
ATOM 4140 C CA . SER A 1 529 ? 34.103 28.647 -21.577 1.00 68.62 529 SER A CA 1
ATOM 4141 C C . SER A 1 529 ? 34.010 27.338 -20.778 1.00 68.62 529 SER A C 1
ATOM 4143 O O . SER A 1 529 ? 32.909 26.850 -20.507 1.00 68.62 529 SER A O 1
ATOM 4145 N N . SER A 1 530 ? 35.153 26.776 -20.365 1.00 77.19 530 SER A N 1
ATOM 4146 C CA . SER A 1 530 ? 35.210 25.532 -19.595 1.00 77.19 530 SER A CA 1
ATOM 4147 C C . SER A 1 530 ? 34.939 25.767 -18.107 1.00 77.19 530 SER A C 1
ATOM 4149 O O . SER A 1 530 ? 34.175 24.998 -17.517 1.00 77.19 530 SER A O 1
ATOM 4151 N N . THR A 1 531 ? 35.450 26.852 -17.511 1.00 82.44 531 THR A N 1
ATOM 4152 C CA . THR A 1 531 ? 35.137 27.238 -16.122 1.00 82.44 531 THR A CA 1
ATOM 4153 C C . THR A 1 531 ? 33.652 27.560 -15.959 1.00 82.44 531 THR A C 1
ATOM 4155 O O . THR A 1 531 ? 33.011 27.044 -15.041 1.00 82.44 531 THR A O 1
ATOM 4158 N N . GLN A 1 532 ? 33.050 28.287 -16.905 1.00 87.38 532 GLN A N 1
ATOM 4159 C CA . GLN A 1 532 ? 31.619 28.599 -16.874 1.00 87.38 532 GLN A CA 1
ATOM 4160 C C . GLN A 1 532 ? 30.739 27.343 -17.009 1.00 87.38 532 GLN A C 1
ATOM 4162 O O . GLN A 1 532 ? 29.661 27.255 -16.404 1.00 87.38 532 GLN A O 1
ATOM 4167 N N . ALA A 1 533 ? 31.195 26.328 -17.752 1.00 89.12 533 ALA A N 1
ATOM 4168 C CA . ALA A 1 533 ? 30.522 25.033 -17.816 1.00 89.12 533 ALA A CA 1
ATOM 4169 C C . ALA A 1 533 ? 30.580 24.286 -16.469 1.00 89.12 533 ALA A C 1
ATOM 4171 O O . ALA A 1 533 ? 29.574 23.698 -16.061 1.00 89.12 533 ALA A O 1
ATOM 4172 N N . VAL A 1 534 ? 31.713 24.350 -15.756 1.00 91.88 534 VAL A N 1
ATOM 4173 C CA . VAL A 1 534 ? 31.875 23.784 -14.403 1.00 91.88 534 VAL A CA 1
ATOM 4174 C C . VAL A 1 534 ? 31.004 24.527 -13.386 1.00 91.88 534 VAL A C 1
ATOM 4176 O O . VAL A 1 534 ? 30.298 23.880 -12.613 1.00 91.88 534 VAL A O 1
ATOM 4179 N N . ILE A 1 535 ? 30.957 25.863 -13.434 1.00 91.94 535 ILE A N 1
ATOM 4180 C CA . ILE A 1 535 ? 30.071 26.691 -12.596 1.00 91.94 535 ILE A CA 1
ATOM 4181 C C . ILE A 1 535 ? 28.607 26.300 -12.820 1.00 91.94 535 ILE A C 1
ATOM 4183 O O . ILE A 1 535 ? 27.860 26.037 -11.873 1.00 91.94 535 ILE A O 1
ATOM 4187 N N . SER A 1 536 ? 28.196 26.190 -14.083 1.00 92.50 536 SER A N 1
ATOM 4188 C CA . SER A 1 536 ? 26.836 25.779 -14.441 1.00 92.50 536 SER A CA 1
ATOM 4189 C C . SER A 1 536 ? 26.528 24.359 -13.948 1.00 92.50 536 SER A C 1
ATOM 4191 O O . SER A 1 536 ? 25.439 24.100 -13.429 1.00 92.50 536 SER A O 1
ATOM 4193 N N . ALA A 1 537 ? 27.490 23.435 -14.049 1.00 93.62 537 ALA A N 1
ATOM 4194 C CA . ALA A 1 537 ? 27.369 22.083 -13.509 1.00 93.62 537 ALA A CA 1
ATOM 4195 C C . ALA A 1 537 ? 27.247 22.076 -11.975 1.00 93.62 537 ALA A C 1
ATOM 4197 O O . ALA A 1 537 ? 26.409 21.344 -11.447 1.00 93.62 537 ALA A O 1
ATOM 4198 N N . ALA A 1 538 ? 27.996 22.924 -11.264 1.00 94.94 538 ALA A N 1
ATOM 4199 C CA . ALA A 1 538 ? 27.920 23.067 -9.811 1.00 94.94 538 ALA A CA 1
ATOM 4200 C C . ALA A 1 538 ? 26.530 23.535 -9.348 1.00 94.94 538 ALA A C 1
ATOM 4202 O O . ALA A 1 538 ? 25.945 22.929 -8.446 1.00 94.94 538 ALA A O 1
ATOM 4203 N N . TYR A 1 539 ? 25.935 24.535 -10.011 1.00 94.94 539 TYR A N 1
ATOM 4204 C CA . TYR A 1 539 ? 24.555 24.939 -9.715 1.00 94.94 539 TYR A CA 1
ATOM 4205 C C . TYR A 1 539 ? 23.548 23.830 -10.018 1.00 94.94 539 TYR A C 1
ATOM 4207 O O . TYR A 1 539 ? 22.688 23.545 -9.182 1.00 94.94 539 TYR A O 1
ATOM 4215 N N . ARG A 1 540 ? 23.668 23.153 -11.168 1.00 93.69 540 ARG A N 1
ATOM 4216 C CA . ARG A 1 540 ? 22.790 22.020 -11.507 1.00 93.69 540 ARG A CA 1
ATOM 4217 C C . ARG A 1 540 ? 22.931 20.869 -10.515 1.00 93.69 540 ARG A C 1
ATOM 4219 O O . ARG A 1 540 ? 21.933 20.221 -10.223 1.00 93.69 540 ARG A O 1
ATOM 4226 N N . GLN A 1 541 ? 24.112 20.637 -9.951 1.00 94.44 541 GLN A N 1
ATOM 4227 C CA . GLN A 1 541 ? 24.294 19.624 -8.919 1.00 94.44 541 GLN A CA 1
ATOM 4228 C C . GLN A 1 541 ? 23.638 20.041 -7.599 1.00 94.44 541 GLN A C 1
ATOM 4230 O O . GLN A 1 541 ? 22.807 19.298 -7.074 1.00 94.44 541 GLN A O 1
ATOM 4235 N N . VAL A 1 542 ? 23.992 21.216 -7.067 1.00 94.50 542 VAL A N 1
ATOM 4236 C CA . VAL A 1 542 ? 23.571 21.670 -5.731 1.00 94.50 542 VAL A CA 1
ATOM 4237 C C . VAL A 1 542 ? 22.082 22.024 -5.718 1.00 94.50 542 VAL A C 1
ATOM 4239 O O . VAL A 1 542 ? 21.333 21.540 -4.870 1.00 94.50 542 VAL A O 1
ATOM 4242 N N . PHE A 1 543 ? 21.614 22.811 -6.690 1.00 92.50 543 PHE A N 1
ATOM 4243 C CA . PHE A 1 543 ? 20.210 23.213 -6.791 1.00 92.50 543 PHE A CA 1
ATOM 4244 C C . PHE A 1 543 ? 19.340 22.244 -7.595 1.00 92.50 543 PHE A C 1
ATOM 4246 O O . PHE A 1 543 ? 18.116 22.344 -7.517 1.00 92.50 543 PHE A O 1
ATOM 4253 N N . GLY A 1 544 ? 19.919 21.319 -8.363 1.00 89.88 544 GLY A N 1
ATOM 4254 C CA . GLY A 1 544 ? 19.183 20.434 -9.277 1.00 89.88 544 GLY A CA 1
ATOM 4255 C C . GLY A 1 544 ? 18.822 21.079 -10.621 1.00 89.88 544 GLY A C 1
ATOM 4256 O O . GLY A 1 544 ? 18.468 20.379 -11.565 1.00 89.88 544 GLY A O 1
ATOM 4257 N N . ARG A 1 545 ? 18.903 22.409 -10.715 1.00 91.69 545 ARG A N 1
ATOM 4258 C CA . ARG A 1 545 ? 18.524 23.229 -11.872 1.00 91.69 545 ARG A CA 1
ATOM 4259 C C . ARG A 1 545 ? 19.461 24.422 -11.994 1.00 91.69 545 ARG A C 1
ATOM 4261 O O . ARG A 1 545 ? 20.173 24.748 -11.046 1.00 91.69 545 ARG A O 1
ATOM 4268 N N . GLU A 1 546 ? 19.388 25.120 -13.117 1.00 90.75 546 GLU A N 1
ATOM 4269 C CA . GLU A 1 546 ? 19.933 26.472 -13.178 1.00 90.75 546 GLU A CA 1
ATOM 4270 C C . GLU A 1 546 ? 19.128 27.411 -12.275 1.00 90.75 546 GLU A C 1
ATOM 4272 O O . GLU A 1 546 ? 17.894 27.342 -12.179 1.00 90.75 546 GLU A O 1
ATOM 4277 N N . VAL A 1 547 ? 19.859 28.241 -11.538 1.00 89.56 547 VAL A N 1
ATOM 4278 C CA . VAL A 1 547 ? 19.294 29.210 -10.601 1.00 89.56 547 VAL A CA 1
ATOM 4279 C C . VAL A 1 547 ? 18.841 30.463 -11.347 1.00 89.56 547 VAL A C 1
ATOM 4281 O O . VAL A 1 547 ? 19.363 30.793 -12.408 1.00 89.56 547 VAL A O 1
ATOM 4284 N N . TYR A 1 548 ? 17.856 31.173 -10.794 1.00 90.56 548 TYR A N 1
ATOM 4285 C CA . TYR A 1 548 ? 17.429 32.451 -11.371 1.00 90.56 548 TYR A CA 1
ATOM 4286 C C . TYR A 1 548 ? 18.537 33.505 -11.221 1.00 90.56 548 TYR A C 1
ATOM 4288 O O . TYR A 1 548 ? 19.382 33.381 -10.335 1.00 90.56 548 TYR A O 1
ATOM 4296 N N . SER A 1 549 ? 18.515 34.565 -12.034 1.00 85.19 549 SER A N 1
ATOM 4297 C CA . SER A 1 549 ? 19.549 35.616 -12.027 1.00 85.19 549 SER A CA 1
ATOM 4298 C C . SER A 1 549 ? 19.811 36.201 -10.632 1.00 85.19 549 SER A C 1
ATOM 4300 O O . SER A 1 549 ? 20.962 36.336 -10.238 1.00 85.19 549 SER A O 1
ATOM 4302 N N . GLY A 1 550 ? 18.763 36.444 -9.836 1.00 84.12 550 GLY A N 1
ATOM 4303 C CA . GLY A 1 550 ? 18.882 36.933 -8.451 1.00 84.12 550 GLY A CA 1
ATOM 4304 C C . GLY A 1 550 ? 19.289 35.885 -7.402 1.00 84.12 550 GLY A C 1
ATOM 4305 O O . GLY A 1 550 ? 19.429 36.219 -6.231 1.00 84.12 550 GLY A O 1
ATOM 4306 N N . GLN A 1 551 ? 19.436 34.613 -7.784 1.00 88.75 551 GLN A N 1
ATOM 4307 C C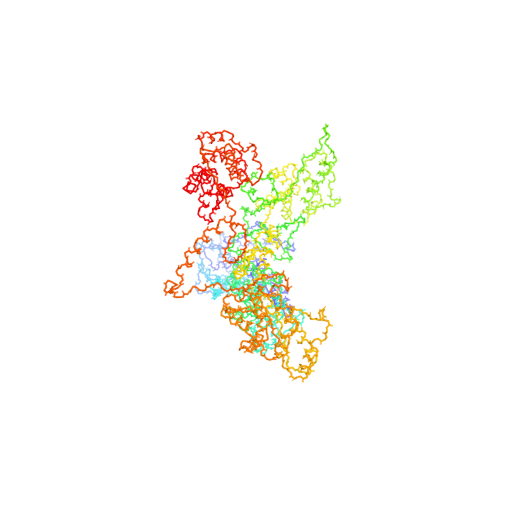A . GLN A 1 551 ? 19.873 33.516 -6.909 1.00 88.75 551 GLN A CA 1
ATOM 4308 C C . GLN A 1 551 ? 21.336 33.109 -7.157 1.00 88.75 551 GLN A C 1
ATOM 4310 O O . GLN A 1 551 ? 21.871 32.304 -6.389 1.00 88.75 551 GLN A O 1
ATOM 4315 N N . ARG A 1 552 ? 21.985 33.636 -8.208 1.00 90.12 552 ARG A N 1
ATOM 4316 C CA . ARG A 1 552 ? 23.411 33.399 -8.473 1.00 90.12 552 ARG A CA 1
ATOM 4317 C C . ARG A 1 552 ? 24.277 34.128 -7.454 1.00 90.12 552 ARG A C 1
ATOM 4319 O O . ARG A 1 552 ? 24.013 35.267 -7.078 1.00 90.12 552 ARG A O 1
ATOM 4326 N N . SER A 1 553 ? 25.335 33.459 -7.016 1.00 90.56 553 SER A N 1
ATOM 4327 C CA . SER A 1 553 ? 26.348 34.024 -6.128 1.00 90.56 553 SER A CA 1
ATOM 4328 C C . SER A 1 553 ? 27.511 34.577 -6.950 1.00 90.56 553 SER A C 1
ATOM 4330 O O . SER A 1 553 ? 28.586 33.988 -6.970 1.00 90.56 553 SER A O 1
ATOM 4332 N N . ASN A 1 554 ? 27.299 35.724 -7.606 1.00 89.94 554 ASN A N 1
ATOM 4333 C CA . ASN A 1 554 ? 28.280 36.340 -8.516 1.00 89.94 554 ASN A CA 1
ATOM 4334 C C . ASN A 1 554 ? 29.659 36.538 -7.861 1.00 89.94 554 ASN A C 1
ATOM 4336 O O . ASN A 1 554 ? 30.681 36.270 -8.476 1.00 89.94 554 ASN A O 1
ATOM 4340 N N . VAL A 1 555 ? 29.698 36.943 -6.585 1.00 92.00 555 VAL A N 1
ATOM 4341 C CA . VAL A 1 555 ? 30.963 37.117 -5.844 1.00 92.00 555 VAL A CA 1
ATOM 4342 C C . VAL A 1 555 ? 31.731 35.799 -5.723 1.00 92.00 555 VAL A C 1
ATOM 4344 O O . VAL A 1 555 ? 32.947 35.786 -5.848 1.00 92.00 555 VAL A O 1
ATOM 4347 N N . ALA A 1 556 ? 31.037 34.685 -5.484 1.00 91.00 556 ALA A N 1
ATOM 4348 C CA . ALA A 1 556 ? 31.675 33.377 -5.374 1.00 91.00 556 ALA A CA 1
ATOM 4349 C C . ALA A 1 556 ? 32.150 32.861 -6.742 1.00 91.00 556 ALA A C 1
ATOM 4351 O O . ALA A 1 556 ? 33.169 32.185 -6.807 1.00 91.00 556 ALA A O 1
ATOM 4352 N N . GLU A 1 557 ? 31.431 33.192 -7.818 1.00 91.06 557 GLU A N 1
ATOM 4353 C CA . GLU A 1 557 ? 31.821 32.846 -9.192 1.00 91.06 557 GLU A CA 1
ATOM 4354 C C . GLU A 1 557 ? 33.126 33.542 -9.574 1.00 91.06 557 GLU A C 1
ATOM 4356 O O . GLU A 1 557 ? 34.086 32.860 -9.917 1.00 91.06 557 GLU A O 1
ATOM 4361 N N . ILE A 1 558 ? 33.204 34.862 -9.372 1.00 89.25 558 ILE A N 1
ATOM 4362 C CA . ILE A 1 558 ? 34.413 35.656 -9.645 1.00 89.25 558 ILE A CA 1
ATOM 4363 C C . ILE A 1 558 ? 35.610 35.113 -8.854 1.00 89.25 558 ILE A C 1
ATOM 4365 O O . ILE A 1 558 ? 36.702 34.957 -9.391 1.00 89.25 558 ILE A O 1
ATOM 4369 N N . LYS A 1 559 ? 35.408 34.769 -7.576 1.00 89.44 559 LYS A N 1
ATOM 4370 C CA . LYS A 1 559 ? 36.469 34.189 -6.741 1.00 89.44 559 LYS A CA 1
ATOM 4371 C C . LYS A 1 559 ? 36.955 32.834 -7.249 1.00 89.44 559 LYS A C 1
ATOM 4373 O O . LYS A 1 559 ? 38.148 32.557 -7.166 1.00 89.44 559 LYS A O 1
ATOM 4378 N N . LEU A 1 560 ? 36.055 31.989 -7.753 1.00 88.69 560 LEU A N 1
ATOM 4379 C CA . LEU A 1 560 ? 36.427 30.699 -8.333 1.00 88.69 560 LEU A CA 1
ATOM 4380 C C . LEU A 1 560 ? 37.180 30.889 -9.657 1.00 88.69 560 LEU A C 1
ATOM 4382 O O . LEU A 1 560 ? 38.188 30.227 -9.885 1.00 88.69 560 LEU A O 1
ATOM 4386 N N . GLU A 1 561 ? 36.715 31.805 -10.507 1.00 85.25 561 GLU A N 1
ATOM 4387 C CA . GLU A 1 561 ? 37.344 32.138 -11.793 1.00 85.25 561 GLU A CA 1
ATOM 4388 C C . GLU A 1 561 ? 38.756 32.709 -11.609 1.00 85.25 561 GLU A C 1
ATOM 4390 O O . GLU A 1 561 ? 39.672 32.331 -12.340 1.00 85.25 561 GLU A O 1
ATOM 4395 N N . ASN A 1 562 ? 38.952 33.539 -10.580 1.00 83.69 562 ASN A N 1
ATOM 4396 C CA . ASN A 1 562 ? 40.255 34.079 -10.186 1.00 83.69 562 ASN A CA 1
ATOM 4397 C C . ASN A 1 562 ? 41.159 33.053 -9.477 1.00 83.69 562 ASN A C 1
ATOM 4399 O O . ASN A 1 562 ? 42.334 33.334 -9.243 1.00 83.69 562 ASN A O 1
ATOM 4403 N N . GLY A 1 563 ? 40.629 31.887 -9.092 1.00 81.00 563 GLY A N 1
ATOM 4404 C CA . GLY A 1 563 ? 41.360 30.882 -8.318 1.00 81.00 563 GLY A CA 1
ATOM 4405 C C . GLY A 1 563 ? 41.590 31.239 -6.847 1.00 81.00 563 GLY A C 1
ATOM 4406 O O . GLY A 1 563 ? 42.457 30.641 -6.213 1.00 81.00 563 GLY A O 1
ATOM 4407 N N . GLU A 1 564 ? 40.840 32.197 -6.294 1.00 87.19 564 GLU A N 1
ATOM 4408 C CA . GLU A 1 564 ? 40.904 32.575 -4.873 1.00 87.19 564 GLU A CA 1
ATOM 4409 C C . GLU A 1 564 ? 40.296 31.505 -3.955 1.00 87.19 564 GLU A C 1
ATOM 4411 O O . GLU A 1 564 ? 40.667 31.418 -2.787 1.00 87.19 564 GLU A O 1
ATOM 4416 N N . ILE A 1 565 ? 39.352 30.713 -4.475 1.00 90.69 565 ILE A N 1
ATOM 4417 C CA . ILE A 1 565 ? 38.676 29.625 -3.756 1.00 90.69 565 ILE A CA 1
ATOM 4418 C C . ILE A 1 565 ? 38.717 28.331 -4.573 1.00 90.69 565 ILE A C 1
ATOM 4420 O O . ILE A 1 565 ? 38.703 28.362 -5.805 1.00 90.69 565 ILE A O 1
ATOM 4424 N N . THR A 1 566 ? 38.722 27.181 -3.895 1.00 92.50 566 THR A N 1
ATOM 4425 C CA . THR A 1 566 ? 38.621 25.870 -4.560 1.00 92.50 566 THR A CA 1
ATOM 4426 C C . THR A 1 566 ? 37.185 25.571 -4.991 1.00 92.50 566 THR A C 1
ATOM 4428 O O . THR A 1 566 ? 36.225 26.212 -4.545 1.00 92.50 566 THR A O 1
ATOM 4431 N N . LEU A 1 567 ? 36.991 24.543 -5.825 1.00 92.50 567 LEU A N 1
ATOM 4432 C CA . LEU A 1 567 ? 35.645 24.132 -6.220 1.00 92.50 567 LEU A CA 1
ATOM 4433 C C . LEU A 1 567 ? 34.834 23.631 -5.015 1.00 92.50 567 LEU A C 1
ATOM 4435 O O . LEU A 1 567 ? 33.632 23.883 -4.929 1.00 92.50 567 LEU A O 1
ATOM 4439 N N . LYS A 1 568 ? 35.479 22.985 -4.039 1.00 95.12 568 LYS A N 1
ATOM 4440 C CA . LYS A 1 568 ? 34.844 22.610 -2.767 1.00 95.12 568 LYS A CA 1
ATOM 4441 C C . LYS A 1 568 ? 34.370 23.831 -1.980 1.00 95.12 568 LYS A C 1
ATOM 4443 O O . LYS A 1 568 ? 33.250 23.822 -1.464 1.00 95.12 568 LYS A O 1
ATOM 4448 N N . GLU A 1 569 ? 35.180 24.883 -1.887 1.00 94.88 569 GLU A N 1
ATOM 4449 C CA . GLU A 1 569 ? 34.787 26.129 -1.219 1.00 94.88 569 GLU A CA 1
ATOM 4450 C C . GLU A 1 569 ? 33.665 26.860 -1.962 1.00 94.88 569 GLU A C 1
ATOM 4452 O O . GLU A 1 569 ? 32.746 27.400 -1.333 1.00 94.88 569 GLU A O 1
ATOM 4457 N N . PHE A 1 570 ? 33.663 26.800 -3.293 1.00 95.50 570 PHE A N 1
ATOM 4458 C CA . PHE A 1 570 ? 32.556 27.291 -4.105 1.00 95.50 570 PHE A CA 1
ATOM 4459 C C . PHE A 1 570 ? 31.256 26.522 -3.819 1.00 95.50 570 PHE A C 1
ATOM 4461 O O . PHE A 1 570 ? 30.232 27.137 -3.508 1.00 95.50 570 PHE A O 1
ATOM 4468 N N . ILE A 1 571 ? 31.294 25.183 -3.806 1.00 96.94 571 ILE A N 1
ATOM 4469 C CA . ILE A 1 571 ? 30.145 24.333 -3.442 1.00 96.94 571 ILE A CA 1
ATOM 4470 C C . ILE A 1 571 ? 29.663 24.636 -2.017 1.00 96.94 571 ILE A C 1
ATOM 4472 O O . ILE A 1 571 ? 28.455 24.769 -1.799 1.00 96.94 571 ILE A O 1
ATOM 4476 N N . ARG A 1 572 ? 30.581 24.817 -1.056 1.00 97.12 572 ARG A N 1
ATOM 4477 C CA . ARG A 1 572 ? 30.256 25.215 0.325 1.00 97.12 572 ARG A CA 1
ATOM 4478 C C . ARG A 1 572 ? 29.523 26.552 0.358 1.00 97.12 572 ARG A C 1
ATOM 4480 O O . ARG A 1 572 ? 28.504 26.669 1.036 1.00 97.12 572 ARG A O 1
ATOM 4487 N N . THR A 1 573 ? 30.007 27.541 -0.385 1.00 96.06 573 THR A N 1
ATOM 4488 C CA . THR A 1 573 ? 29.427 28.890 -0.425 1.00 96.06 573 THR A CA 1
ATOM 4489 C C . THR A 1 573 ? 28.021 28.871 -1.023 1.00 96.06 573 THR A C 1
ATOM 4491 O O . THR A 1 573 ? 27.089 29.427 -0.439 1.00 96.06 573 THR A O 1
ATOM 4494 N N . ILE A 1 574 ? 27.827 28.147 -2.129 1.00 95.50 574 ILE A N 1
ATOM 4495 C CA . ILE A 1 574 ? 26.517 27.978 -2.769 1.00 95.50 574 ILE A CA 1
ATOM 4496 C C . ILE A 1 574 ? 25.544 27.229 -1.849 1.00 95.50 574 ILE A C 1
ATOM 4498 O O . ILE A 1 574 ? 24.399 27.658 -1.687 1.00 95.50 574 ILE A O 1
ATOM 4502 N N . ALA A 1 575 ? 25.981 26.141 -1.209 1.00 96.00 575 ALA A N 1
ATOM 4503 C CA . ALA A 1 575 ? 25.149 25.369 -0.286 1.00 96.00 575 ALA A CA 1
ATOM 4504 C C . ALA A 1 575 ? 24.779 26.165 0.978 1.00 96.00 575 ALA A C 1
ATOM 4506 O O . ALA A 1 575 ? 23.696 25.976 1.524 1.00 96.00 575 ALA A O 1
ATOM 4507 N N . LYS A 1 576 ? 25.632 27.094 1.427 1.00 96.25 576 LYS A N 1
ATOM 4508 C CA . LYS A 1 576 ? 25.341 28.010 2.543 1.00 96.25 576 LYS A CA 1
ATOM 4509 C C . LYS A 1 576 ? 24.544 29.256 2.136 1.00 96.25 576 LYS A C 1
ATOM 4511 O O . LYS A 1 576 ? 24.167 30.031 3.012 1.00 96.25 576 LYS A O 1
ATOM 4516 N N . SER A 1 577 ? 24.261 29.455 0.850 1.00 95.56 577 SER A N 1
ATOM 4517 C CA . SER A 1 577 ? 23.520 30.627 0.378 1.00 95.56 577 SER A CA 1
ATOM 4518 C C . SER A 1 577 ? 22.101 30.700 0.959 1.00 95.56 577 SER A C 1
ATOM 4520 O O . SER A 1 577 ? 21.440 29.689 1.224 1.00 95.56 577 SER A O 1
ATOM 4522 N N . GLU A 1 578 ? 21.587 31.922 1.104 1.00 94.00 578 GLU A N 1
ATOM 4523 C CA . GLU A 1 578 ? 20.214 32.148 1.564 1.00 94.00 578 GLU A CA 1
ATOM 4524 C C . GLU A 1 578 ? 19.185 31.513 0.613 1.00 94.00 578 GLU A C 1
ATOM 4526 O O . GLU A 1 578 ? 18.192 30.934 1.064 1.00 94.00 578 GLU A O 1
ATOM 4531 N N . ALA A 1 579 ? 19.448 31.556 -0.698 1.00 92.50 579 ALA A N 1
ATOM 4532 C CA . ALA A 1 579 ? 18.605 30.935 -1.715 1.00 92.50 579 ALA A CA 1
ATOM 4533 C C . ALA A 1 579 ? 18.489 29.416 -1.509 1.00 92.50 579 ALA A C 1
ATOM 4535 O O . ALA A 1 579 ? 17.382 28.866 -1.553 1.00 92.50 579 ALA A O 1
ATOM 4536 N N . PHE A 1 580 ? 19.604 28.736 -1.228 1.00 94.50 580 PHE A N 1
ATOM 4537 C CA . PHE A 1 580 ? 19.605 27.301 -0.950 1.00 94.50 580 PHE A CA 1
ATOM 4538 C C . PHE A 1 580 ? 18.856 26.983 0.351 1.00 94.50 580 PHE A C 1
ATOM 4540 O O . PHE A 1 580 ? 17.969 26.125 0.363 1.00 94.50 580 PHE A O 1
ATOM 4547 N N . ARG A 1 581 ? 19.131 27.732 1.428 1.00 95.06 581 ARG A N 1
ATOM 4548 C CA . ARG A 1 581 ? 18.474 27.560 2.734 1.00 95.06 581 ARG A CA 1
ATOM 4549 C C . ARG A 1 581 ? 16.955 27.742 2.653 1.00 95.06 581 ARG A C 1
ATOM 4551 O O . ARG A 1 581 ? 16.214 26.897 3.154 1.00 95.06 581 ARG A O 1
ATOM 4558 N N . LYS A 1 582 ? 16.467 28.804 2.000 1.00 93.38 582 LYS A N 1
ATOM 4559 C CA . LYS A 1 582 ? 15.021 29.032 1.810 1.00 93.38 582 LYS A CA 1
ATOM 4560 C C . LYS A 1 582 ? 14.363 27.888 1.041 1.00 93.38 582 LYS A C 1
ATOM 4562 O O . LYS A 1 582 ? 13.254 27.485 1.379 1.00 93.38 582 LYS A O 1
ATOM 4567 N N . THR A 1 583 ? 15.059 27.356 0.037 1.00 91.69 583 THR A N 1
ATOM 4568 C CA . THR A 1 583 ? 14.512 26.319 -0.844 1.00 91.69 583 THR A CA 1
ATOM 4569 C C . THR A 1 583 ? 14.465 24.948 -0.169 1.00 91.69 583 THR A C 1
ATOM 4571 O O . THR A 1 583 ? 13.438 24.279 -0.260 1.00 91.69 583 THR A O 1
ATOM 4574 N N . TYR A 1 584 ? 15.544 24.530 0.503 1.00 93.94 584 TYR A N 1
ATOM 4575 C CA . TYR A 1 584 ? 15.733 23.137 0.937 1.00 93.94 584 TYR A CA 1
ATOM 4576 C C . TYR A 1 584 ? 15.835 22.923 2.447 1.00 93.94 584 TYR A C 1
ATOM 4578 O O . TYR A 1 584 ? 15.816 21.779 2.885 1.00 93.94 584 TYR A O 1
ATOM 4586 N N . TRP A 1 585 ? 15.923 23.981 3.254 1.00 94.81 585 TRP A N 1
ATOM 4587 C CA . TRP A 1 585 ? 15.959 23.861 4.713 1.00 94.81 585 TRP A CA 1
ATOM 4588 C C . TRP A 1 585 ? 14.677 24.383 5.359 1.00 94.81 585 TRP A C 1
ATOM 4590 O O . TRP A 1 585 ? 14.012 23.651 6.080 1.00 94.81 585 TRP A O 1
ATOM 4600 N N . SER A 1 586 ? 14.293 25.630 5.073 1.00 94.06 586 SER A N 1
ATOM 4601 C CA . SER A 1 586 ? 13.161 26.279 5.753 1.00 94.06 586 SER A CA 1
ATOM 4602 C C . SER A 1 586 ? 11.791 25.697 5.383 1.00 94.06 586 SER A C 1
ATOM 4604 O O . SER A 1 586 ? 10.848 25.821 6.156 1.00 94.06 586 SER A O 1
ATOM 4606 N N . SER A 1 587 ? 11.663 25.094 4.199 1.00 91.31 587 SER A N 1
ATOM 4607 C CA . SER A 1 587 ? 10.396 24.580 3.655 1.00 91.31 587 SER A CA 1
ATOM 4608 C C . SER A 1 587 ? 10.122 23.110 3.999 1.00 91.31 587 SER A C 1
ATOM 4610 O O . SER A 1 587 ? 9.005 22.627 3.800 1.00 91.31 587 SER A O 1
ATOM 4612 N N . LEU A 1 588 ? 11.133 22.381 4.478 1.00 92.56 588 LEU A N 1
ATOM 4613 C CA . LEU A 1 588 ? 11.092 20.933 4.651 1.00 92.56 588 LEU A CA 1
ATOM 4614 C C . LEU A 1 588 ? 11.157 20.543 6.126 1.00 92.56 588 LEU A C 1
ATOM 4616 O O . LEU A 1 588 ? 11.722 21.240 6.963 1.00 92.56 588 LEU A O 1
ATOM 4620 N N . TYR A 1 589 ? 10.630 19.357 6.432 1.00 92.38 589 TYR A N 1
ATOM 4621 C CA . TYR A 1 589 ? 10.933 18.694 7.698 1.00 92.38 589 TYR A CA 1
ATOM 4622 C C . TYR A 1 589 ? 12.447 18.472 7.817 1.00 92.38 589 TYR A C 1
ATOM 4624 O O . TYR A 1 589 ? 13.078 18.069 6.841 1.00 92.38 589 TYR A O 1
ATOM 4632 N N . ILE A 1 590 ? 13.014 18.678 9.011 1.00 93.56 590 ILE A N 1
ATOM 4633 C CA . ILE A 1 590 ? 14.469 18.675 9.254 1.00 93.56 590 ILE A CA 1
ATOM 4634 C C . ILE A 1 590 ? 15.142 17.440 8.650 1.00 93.56 590 ILE A C 1
ATOM 4636 O O . ILE A 1 590 ? 16.114 17.572 7.916 1.00 93.56 590 ILE A O 1
ATOM 4640 N N . MET A 1 591 ? 14.599 16.240 8.874 1.00 93.25 591 MET A N 1
ATOM 4641 C CA . MET A 1 591 ? 15.229 15.029 8.339 1.00 93.25 591 MET A CA 1
ATOM 4642 C C . MET A 1 591 ? 15.058 14.854 6.833 1.00 93.25 591 MET A C 1
ATOM 4644 O O . MET A 1 591 ? 15.946 14.309 6.187 1.00 93.25 591 MET A O 1
ATOM 4648 N N . LYS A 1 592 ? 13.966 15.367 6.258 1.00 94.19 592 LYS A N 1
ATOM 4649 C CA . LYS A 1 592 ? 13.791 15.425 4.799 1.00 94.19 592 LYS A CA 1
ATOM 4650 C C . LYS A 1 592 ? 14.805 16.385 4.175 1.00 94.19 592 LYS A C 1
ATOM 4652 O O . LYS A 1 592 ? 15.380 16.072 3.137 1.00 94.19 592 LYS A O 1
ATOM 4657 N N . ALA A 1 593 ? 15.062 17.521 4.828 1.00 95.12 593 ALA A N 1
ATOM 4658 C CA . ALA A 1 593 ? 16.099 18.463 4.422 1.00 95.12 593 ALA A CA 1
ATOM 4659 C C . ALA A 1 593 ? 17.490 17.819 4.486 1.00 95.12 593 ALA A C 1
ATOM 4661 O O . ALA A 1 593 ? 18.210 17.845 3.493 1.00 95.12 593 ALA A O 1
ATOM 4662 N N . VAL A 1 594 ? 17.841 17.192 5.615 1.00 95.56 594 VAL A N 1
ATOM 4663 C CA . VAL A 1 594 ? 19.124 16.493 5.801 1.00 95.56 594 VAL A CA 1
ATOM 4664 C C . VAL A 1 594 ? 19.327 15.425 4.726 1.00 95.56 594 VAL A C 1
ATOM 4666 O O . VAL A 1 594 ? 20.348 15.454 4.046 1.00 95.56 594 VAL A O 1
ATOM 4669 N N . GLU A 1 595 ? 18.350 14.540 4.513 1.00 95.38 595 GLU A N 1
ATOM 4670 C CA . GLU A 1 595 ? 18.429 13.474 3.503 1.00 95.38 595 GLU A CA 1
ATOM 4671 C C . GLU A 1 595 ? 18.609 14.041 2.083 1.00 95.38 595 GLU A C 1
ATOM 4673 O O . GLU A 1 595 ? 19.421 13.546 1.300 1.00 95.38 595 GLU A O 1
ATOM 4678 N N . TYR A 1 596 ? 17.900 15.122 1.741 1.00 95.44 596 TYR A N 1
ATOM 4679 C CA . TYR A 1 596 ? 18.032 15.759 0.430 1.00 95.44 596 TYR A CA 1
ATOM 4680 C C . TYR A 1 596 ? 19.384 16.464 0.242 1.00 95.44 596 TYR A C 1
ATOM 4682 O O . TYR A 1 596 ? 20.028 16.298 -0.795 1.00 95.44 596 TYR A O 1
ATOM 4690 N N . ILE A 1 597 ? 19.841 17.227 1.239 1.00 95.69 597 ILE A N 1
ATOM 4691 C CA . ILE A 1 597 ? 21.136 17.926 1.213 1.00 95.69 597 ILE A CA 1
ATOM 4692 C C . ILE A 1 597 ? 22.277 16.910 1.116 1.00 95.69 597 ILE A C 1
ATOM 4694 O O . ILE A 1 597 ? 23.183 17.075 0.300 1.00 95.69 597 ILE A O 1
ATOM 4698 N N . HIS A 1 598 ? 22.192 15.823 1.882 1.00 96.44 598 HIS A N 1
ATOM 4699 C CA . HIS A 1 598 ? 23.152 14.727 1.849 1.00 96.44 598 HIS A CA 1
ATOM 4700 C C . HIS A 1 598 ? 23.269 14.118 0.442 1.00 96.44 598 HIS A C 1
ATOM 4702 O O . HIS A 1 598 ? 24.373 13.965 -0.080 1.00 96.44 598 HIS A O 1
ATOM 4708 N N . ARG A 1 599 ? 22.141 13.867 -0.237 1.00 95.25 599 ARG A N 1
ATOM 4709 C CA . ARG A 1 599 ? 22.131 13.389 -1.633 1.00 95.25 599 ARG A CA 1
ATOM 4710 C C . ARG A 1 599 ? 22.793 14.364 -2.606 1.00 95.25 599 ARG A C 1
ATOM 4712 O O . ARG A 1 599 ? 23.484 13.920 -3.519 1.00 95.25 599 ARG A O 1
ATOM 4719 N N . ARG A 1 600 ? 22.608 15.674 -2.422 1.00 95.06 600 ARG A N 1
ATOM 4720 C CA . ARG A 1 600 ? 23.169 16.708 -3.311 1.00 95.06 600 ARG A CA 1
ATOM 4721 C C . ARG A 1 600 ? 24.671 16.898 -3.127 1.00 95.06 600 ARG A C 1
ATOM 4723 O O . ARG A 1 600 ? 25.378 17.064 -4.117 1.00 95.06 600 ARG A O 1
ATOM 4730 N N . LEU A 1 601 ? 25.155 16.847 -1.890 1.00 96.25 601 LEU A N 1
ATOM 4731 C CA . LEU A 1 601 ? 26.560 17.109 -1.577 1.00 96.25 601 LEU A CA 1
ATOM 4732 C C . LEU A 1 601 ? 27.434 15.846 -1.620 1.00 96.25 601 LEU A C 1
ATOM 4734 O O . LEU A 1 601 ? 28.555 15.917 -2.103 1.00 96.25 601 LEU A O 1
ATOM 4738 N N . LEU A 1 602 ? 26.932 14.688 -1.172 1.00 96.44 602 LEU A N 1
ATOM 4739 C CA . LEU A 1 602 ? 27.685 13.422 -1.176 1.00 96.44 602 LEU A CA 1
ATOM 4740 C C . LEU A 1 602 ? 27.323 12.487 -2.333 1.00 96.44 602 LEU A C 1
ATOM 4742 O O . LEU A 1 602 ? 27.971 11.454 -2.517 1.00 96.44 602 LEU A O 1
ATOM 4746 N N . GLY A 1 603 ? 26.287 12.807 -3.109 1.00 94.44 603 GLY A N 1
ATOM 4747 C CA . GLY A 1 603 ? 25.872 11.988 -4.246 1.00 94.44 603 GLY A CA 1
ATOM 4748 C C . GLY A 1 603 ? 25.188 10.674 -3.865 1.00 94.44 603 GLY A C 1
ATOM 4749 O O . GLY A 1 603 ? 25.052 9.798 -4.716 1.00 94.44 603 GLY A O 1
ATOM 4750 N N . ARG A 1 604 ? 24.789 10.486 -2.603 1.00 95.19 604 ARG A N 1
ATOM 4751 C CA . ARG A 1 604 ? 24.122 9.265 -2.127 1.00 95.19 604 ARG A CA 1
ATOM 4752 C C . ARG A 1 604 ? 23.093 9.556 -1.034 1.00 95.19 604 ARG A C 1
ATOM 4754 O O . ARG A 1 604 ? 23.244 10.552 -0.327 1.00 95.19 604 ARG A O 1
ATOM 4761 N N . PRO A 1 605 ? 22.079 8.698 -0.851 1.00 95.88 605 PRO A N 1
ATOM 4762 C CA . PRO A 1 605 ? 21.268 8.707 0.364 1.00 95.88 605 PRO A CA 1
ATOM 4763 C C . PRO A 1 605 ? 22.079 8.347 1.610 1.00 95.88 605 PRO A C 1
ATOM 4765 O O . PRO A 1 605 ? 23.183 7.788 1.518 1.00 95.88 605 PRO A O 1
ATOM 4768 N N . THR A 1 606 ? 21.501 8.630 2.775 1.00 95.94 606 THR A N 1
ATOM 4769 C CA . THR A 1 606 ? 22.034 8.120 4.038 1.00 95.94 606 THR A CA 1
ATOM 4770 C C . THR A 1 606 ? 21.968 6.592 4.078 1.00 95.94 606 THR A C 1
ATOM 4772 O O . THR A 1 606 ? 21.076 5.943 3.522 1.00 95.94 606 THR A O 1
ATOM 4775 N N . TYR A 1 607 ? 22.952 5.991 4.734 1.00 95.00 607 TYR A N 1
ATOM 4776 C CA . TYR A 1 607 ? 23.063 4.550 4.878 1.00 95.00 607 TYR A CA 1
ATOM 4777 C C . TYR A 1 607 ? 22.059 3.980 5.863 1.00 95.00 607 TYR A C 1
ATOM 4779 O O . TYR A 1 607 ? 21.631 2.845 5.707 1.00 95.00 607 TYR A O 1
ATOM 4787 N N . GLY A 1 608 ? 21.706 4.714 6.907 1.00 93.88 608 GLY A N 1
ATOM 4788 C CA . GLY A 1 608 ? 20.855 4.174 7.950 1.00 93.88 608 GLY A CA 1
ATOM 4789 C C . GLY A 1 608 ? 20.740 5.103 9.139 1.00 93.88 608 GLY A C 1
ATOM 4790 O O . GLY A 1 608 ? 21.120 6.277 9.096 1.00 93.88 608 GLY A O 1
ATOM 4791 N N . ARG A 1 609 ? 20.205 4.561 10.231 1.00 94.44 609 ARG A N 1
ATOM 4792 C CA . ARG A 1 609 ? 19.782 5.366 11.377 1.00 94.44 609 ARG A CA 1
ATOM 4793 C C . ARG A 1 609 ? 20.949 6.019 12.120 1.00 94.44 609 ARG A C 1
ATOM 4795 O O . ARG A 1 609 ? 20.820 7.159 12.541 1.00 94.44 609 ARG A O 1
ATOM 4802 N N . LYS A 1 610 ? 22.101 5.351 12.240 1.00 94.56 610 LYS A N 1
ATOM 4803 C CA . LYS A 1 610 ? 23.287 5.908 12.921 1.00 94.56 610 LYS A CA 1
ATOM 4804 C C . LYS A 1 610 ? 23.780 7.218 12.288 1.00 94.56 610 LYS A C 1
ATOM 4806 O O . LYS A 1 610 ? 23.995 8.188 13.005 1.00 94.56 610 LYS A O 1
ATOM 4811 N N . GLU A 1 611 ? 23.920 7.244 10.963 1.00 94.81 611 GLU A N 1
ATOM 4812 C CA . GLU A 1 611 ? 24.342 8.430 10.198 1.00 94.81 611 GLU A CA 1
ATOM 4813 C C . GLU A 1 611 ? 23.287 9.541 10.281 1.00 94.81 611 GLU A C 1
ATOM 4815 O O . GLU A 1 611 ? 23.584 10.686 10.614 1.00 94.81 611 GLU A O 1
ATOM 4820 N N . THR A 1 612 ? 22.026 9.161 10.090 1.00 93.56 612 THR A N 1
ATOM 4821 C CA . THR A 1 612 ? 20.866 10.053 10.180 1.00 93.56 612 THR A CA 1
ATOM 4822 C C . THR A 1 612 ? 20.773 10.750 11.546 1.00 93.56 612 THR A C 1
ATOM 4824 O O . THR A 1 612 ? 20.558 11.959 11.615 1.00 93.56 612 THR A O 1
ATOM 4827 N N . ASN A 1 613 ? 20.976 10.009 12.641 1.00 94.75 613 ASN A N 1
ATOM 4828 C CA . ASN A 1 613 ? 20.970 10.547 14.003 1.00 94.75 613 ASN A CA 1
ATOM 4829 C C . ASN A 1 613 ? 22.130 11.518 14.243 1.00 94.75 613 ASN A C 1
ATOM 4831 O O . ASN A 1 613 ? 21.924 12.558 14.859 1.00 94.75 613 ASN A O 1
ATOM 4835 N N . ALA A 1 614 ? 23.332 11.203 13.751 1.00 95.19 614 ALA A N 1
ATOM 4836 C CA . ALA A 1 614 ? 24.493 12.071 13.926 1.00 95.19 614 ALA A CA 1
ATOM 4837 C C . ALA A 1 614 ? 24.264 13.448 13.282 1.00 95.19 614 ALA A C 1
ATOM 4839 O O . ALA A 1 614 ? 24.523 14.478 13.904 1.00 95.19 614 ALA A O 1
ATOM 4840 N N . TYR A 1 615 ? 23.701 13.477 12.070 1.00 96.19 615 TYR A N 1
ATOM 4841 C CA . TYR A 1 615 ? 23.331 14.733 11.420 1.00 96.19 615 TYR A CA 1
ATOM 4842 C C . TYR A 1 615 ? 22.183 15.447 12.132 1.00 96.19 615 TYR A C 1
ATOM 4844 O O . TYR A 1 615 ? 22.235 16.668 12.276 1.00 96.19 615 TYR A O 1
ATOM 4852 N N . PHE A 1 616 ? 21.185 14.715 12.638 1.00 95.56 616 PHE A N 1
ATOM 4853 C CA . PHE A 1 616 ? 20.124 15.308 13.453 1.00 95.56 616 PHE A CA 1
ATOM 4854 C C . PHE A 1 616 ? 20.679 16.006 14.702 1.00 95.56 616 PHE A C 1
ATOM 4856 O O . PHE A 1 616 ? 20.307 17.147 14.970 1.00 95.56 616 PHE A O 1
ATOM 4863 N N . ASP A 1 617 ? 21.613 15.376 15.418 1.00 96.62 617 ASP A N 1
ATOM 4864 C CA . ASP A 1 617 ? 22.244 15.950 16.611 1.00 96.62 617 ASP A CA 1
ATOM 4865 C C . ASP A 1 617 ? 23.037 17.224 16.283 1.00 96.62 617 ASP A C 1
ATOM 4867 O O . ASP A 1 617 ? 22.988 18.204 17.033 1.00 96.62 617 ASP A O 1
ATOM 4871 N N . ILE A 1 618 ? 23.744 17.243 15.148 1.00 96.56 618 ILE A N 1
ATOM 4872 C CA . ILE A 1 618 ? 24.452 18.436 14.656 1.00 96.56 618 ILE A CA 1
ATOM 4873 C C . ILE A 1 618 ? 23.451 19.547 14.336 1.00 96.56 618 ILE A C 1
ATOM 4875 O O . ILE A 1 618 ? 23.635 20.681 14.781 1.00 96.56 618 ILE A O 1
ATOM 4879 N N . CYS A 1 619 ? 22.373 19.229 13.619 1.00 95.44 619 CYS A N 1
ATOM 4880 C CA . CYS A 1 619 ? 21.321 20.185 13.295 1.00 95.44 619 CYS A CA 1
ATOM 4881 C C . CYS A 1 619 ? 20.657 20.758 14.550 1.00 95.44 619 CYS A C 1
ATOM 4883 O O . CYS A 1 619 ? 20.453 21.968 14.623 1.00 95.44 619 CYS A O 1
ATOM 4885 N N . ALA A 1 620 ? 20.355 19.913 15.537 1.00 95.31 620 ALA A N 1
ATOM 4886 C CA . ALA A 1 620 ? 19.709 20.317 16.780 1.00 95.31 620 ALA A CA 1
ATOM 4887 C C . ALA A 1 620 ? 20.603 21.231 17.633 1.00 95.31 620 ALA A C 1
ATOM 4889 O O . ALA A 1 620 ? 20.103 22.170 18.245 1.00 95.31 620 ALA A O 1
ATOM 4890 N N . LYS A 1 621 ? 21.921 20.985 17.661 1.00 96.62 621 LYS A N 1
ATOM 4891 C CA . LYS A 1 621 ? 22.869 21.742 18.500 1.00 96.62 621 LYS A CA 1
ATOM 4892 C C . LYS A 1 621 ? 23.463 22.973 17.815 1.00 96.62 621 LYS A C 1
ATOM 4894 O O . LYS A 1 621 ? 23.699 23.977 18.476 1.00 96.62 621 LYS A O 1
ATOM 4899 N N . LYS A 1 622 ? 23.772 22.881 16.519 1.00 96.25 622 LYS A N 1
ATOM 4900 C CA . LYS A 1 622 ? 24.580 23.871 15.778 1.00 96.25 622 LYS A CA 1
ATOM 4901 C C . LYS A 1 622 ? 23.874 24.457 14.547 1.00 96.25 622 LYS A C 1
ATOM 4903 O O . LYS A 1 622 ? 24.357 25.427 13.968 1.00 96.25 622 LYS A O 1
ATOM 4908 N N . GLY A 1 623 ? 22.733 23.899 14.140 1.00 94.25 623 GLY A N 1
ATOM 4909 C CA . GLY A 1 623 ? 21.922 24.411 13.036 1.00 94.25 623 GLY A CA 1
ATOM 4910 C C . GLY A 1 623 ? 22.419 24.049 11.630 1.00 94.25 623 GLY A C 1
ATOM 4911 O O . GLY A 1 623 ? 23.245 23.161 11.427 1.00 94.25 623 GLY A O 1
ATOM 4912 N N . PHE A 1 624 ? 21.864 24.746 10.634 1.00 96.12 624 PHE A N 1
ATOM 4913 C CA . PHE A 1 624 ? 22.018 24.449 9.203 1.00 96.12 624 PHE A CA 1
ATOM 4914 C C . PHE A 1 624 ? 23.456 24.585 8.676 1.00 96.12 624 PHE A C 1
ATOM 4916 O O . PHE A 1 624 ? 23.931 23.714 7.953 1.00 96.12 624 PHE A O 1
ATOM 4923 N N . TYR A 1 625 ? 24.168 25.658 9.031 1.00 96.69 625 TYR A N 1
ATOM 4924 C CA . TYR A 1 625 ? 25.511 25.902 8.492 1.00 96.69 625 TYR A CA 1
ATOM 4925 C C . TYR A 1 625 ? 26.505 24.817 8.918 1.00 96.69 625 TYR A C 1
ATOM 4927 O O . TYR A 1 625 ? 27.282 24.345 8.092 1.00 96.69 625 TYR A O 1
ATOM 4935 N N . ALA A 1 626 ? 26.404 24.365 10.171 1.00 96.69 626 ALA A N 1
ATOM 4936 C CA . ALA A 1 626 ? 27.228 23.288 10.701 1.00 96.69 626 ALA A CA 1
ATOM 4937 C C . ALA A 1 626 ? 26.944 21.932 10.038 1.00 96.69 626 ALA A C 1
ATOM 4939 O O . ALA A 1 626 ? 27.859 21.124 9.914 1.00 96.69 626 ALA A O 1
ATOM 4940 N N . LEU A 1 627 ? 25.707 21.680 9.584 1.00 96.81 627 LEU A N 1
ATOM 4941 C CA . LEU A 1 627 ? 25.390 20.491 8.788 1.00 96.81 627 LEU A CA 1
ATOM 4942 C C . LEU A 1 627 ? 26.175 20.503 7.473 1.00 96.81 627 LEU A C 1
ATOM 4944 O O . LEU A 1 627 ? 26.842 19.522 7.156 1.00 96.81 627 LEU A O 1
ATOM 4948 N N . VAL A 1 628 ? 26.115 21.612 6.728 1.00 97.38 628 VAL A N 1
ATOM 4949 C CA . VAL A 1 628 ? 26.819 21.745 5.442 1.00 97.38 628 VAL A CA 1
ATOM 4950 C C . VAL A 1 628 ? 28.324 21.561 5.631 1.00 97.38 628 VAL A C 1
ATOM 4952 O O . VAL A 1 628 ? 28.933 20.795 4.888 1.00 97.38 628 VAL A O 1
ATOM 4955 N N . ASP A 1 629 ? 28.900 22.189 6.661 1.00 97.62 629 ASP A N 1
ATOM 4956 C CA . ASP A 1 629 ? 30.314 22.005 7.003 1.00 97.62 629 ASP A CA 1
ATOM 4957 C C . ASP A 1 629 ? 30.626 20.543 7.330 1.00 97.62 629 ASP A C 1
ATOM 4959 O O . ASP A 1 629 ? 31.515 19.962 6.725 1.00 97.62 629 ASP A O 1
ATOM 4963 N N . SER A 1 630 ? 29.829 19.894 8.185 1.00 97.31 630 SER A N 1
ATOM 4964 C CA . SER A 1 630 ? 30.067 18.495 8.572 1.00 97.31 630 SER A CA 1
ATOM 4965 C C . SER A 1 630 ? 30.036 17.501 7.405 1.00 97.31 630 SER A C 1
ATOM 4967 O O . SER A 1 630 ? 30.696 16.466 7.465 1.00 97.31 630 SER A O 1
ATOM 4969 N N . ILE A 1 631 ? 29.273 17.795 6.348 1.00 97.56 631 ILE A N 1
ATOM 4970 C CA . ILE A 1 631 ? 29.200 16.961 5.144 1.00 97.56 631 ILE A CA 1
ATOM 4971 C C . ILE A 1 631 ? 30.407 17.238 4.237 1.00 97.56 631 ILE A C 1
ATOM 4973 O O . ILE A 1 631 ? 31.047 16.293 3.778 1.00 97.56 631 ILE A O 1
ATOM 4977 N N . ILE A 1 632 ? 30.733 18.507 3.980 1.00 97.31 632 ILE A N 1
ATOM 4978 C CA . ILE A 1 632 ? 31.821 18.892 3.063 1.00 97.31 632 ILE A CA 1
ATOM 4979 C C . ILE A 1 632 ? 33.205 18.604 3.668 1.00 97.31 632 ILE A C 1
ATOM 4981 O O . ILE A 1 632 ? 34.130 18.246 2.942 1.00 97.31 632 ILE A O 1
ATOM 4985 N N . ASP A 1 633 ? 33.340 18.702 4.990 1.00 97.31 633 ASP A N 1
ATOM 4986 C CA . ASP A 1 633 ? 34.563 18.370 5.735 1.00 97.31 633 ASP A CA 1
ATOM 4987 C C . ASP A 1 633 ? 34.687 16.868 6.041 1.00 97.31 633 ASP A C 1
ATOM 4989 O O . ASP A 1 633 ? 35.627 16.438 6.709 1.00 97.31 633 ASP A O 1
ATOM 4993 N N . SER A 1 634 ? 33.749 16.044 5.562 1.00 97.12 634 SER A N 1
ATOM 4994 C CA . SER A 1 634 ? 33.816 14.598 5.756 1.00 97.12 634 SER A CA 1
ATOM 4995 C C . SER A 1 634 ? 34.939 13.964 4.931 1.00 97.12 634 SER A C 1
ATOM 4997 O O . SER A 1 634 ? 35.212 14.354 3.793 1.00 97.12 634 SER A O 1
ATOM 4999 N N . GLN A 1 635 ? 35.545 12.910 5.483 1.00 96.06 635 GLN A N 1
ATOM 5000 C CA . GLN A 1 635 ? 36.552 12.113 4.778 1.00 96.06 635 GLN A CA 1
ATOM 5001 C C . GLN A 1 635 ? 36.001 11.531 3.465 1.00 96.06 635 GLN A C 1
ATOM 5003 O O . GLN A 1 635 ? 36.705 11.482 2.463 1.00 96.06 635 GLN A O 1
ATOM 5008 N N . GLU A 1 636 ? 34.723 11.141 3.441 1.00 95.88 636 GLU A N 1
ATOM 5009 C CA . GLU A 1 636 ? 34.092 10.614 2.230 1.00 95.88 636 GLU A CA 1
ATOM 5010 C C . GLU A 1 636 ? 33.992 11.660 1.114 1.00 95.88 636 GLU A C 1
ATOM 5012 O O . GLU A 1 636 ? 34.199 11.316 -0.048 1.00 95.88 636 GLU A O 1
ATOM 5017 N N . TYR A 1 637 ? 33.699 12.923 1.443 1.00 97.19 637 TYR A N 1
ATOM 5018 C CA . TYR A 1 637 ? 33.687 13.999 0.451 1.00 97.19 637 TYR A CA 1
ATOM 5019 C C . TYR A 1 637 ? 35.088 14.207 -0.139 1.00 97.19 637 TYR A C 1
ATOM 5021 O O . TYR A 1 637 ? 35.242 14.258 -1.359 1.00 97.19 637 TYR A O 1
ATOM 5029 N N . ALA A 1 638 ? 36.108 14.272 0.724 1.00 96.00 638 ALA A N 1
ATOM 5030 C CA . ALA A 1 638 ? 37.496 14.468 0.312 1.00 96.00 638 ALA A CA 1
ATOM 5031 C C . ALA A 1 638 ? 38.004 13.334 -0.597 1.00 96.00 638 ALA A C 1
ATOM 5033 O O . ALA A 1 638 ? 38.612 13.608 -1.626 1.00 96.00 638 ALA A O 1
ATOM 5034 N N . GLU A 1 639 ? 37.709 12.074 -0.270 1.00 95.12 639 GLU A N 1
ATOM 5035 C CA . GLU A 1 639 ? 38.121 10.915 -1.077 1.00 95.12 639 GLU A CA 1
ATOM 5036 C C . GLU A 1 639 ? 37.349 10.782 -2.399 1.00 95.12 639 GLU A C 1
ATOM 5038 O O . GLU A 1 639 ? 37.890 10.264 -3.375 1.00 95.12 639 GLU A O 1
ATOM 5043 N N . ALA A 1 640 ? 36.079 11.202 -2.443 1.00 94.19 640 ALA A N 1
ATOM 5044 C CA . ALA A 1 640 ? 35.235 11.041 -3.627 1.00 94.19 640 ALA A CA 1
ATOM 5045 C C . ALA A 1 640 ? 35.358 12.192 -4.636 1.00 94.19 640 ALA A C 1
ATOM 5047 O O . ALA A 1 640 ? 35.265 11.957 -5.843 1.00 94.19 640 ALA A O 1
ATOM 5048 N N . PHE A 1 641 ? 35.518 13.427 -4.154 1.00 95.25 641 PHE A N 1
ATOM 5049 C CA . PHE A 1 641 ? 35.481 14.633 -4.988 1.00 95.25 641 PHE A CA 1
ATOM 5050 C C . PHE A 1 641 ? 36.719 15.525 -4.848 1.00 95.25 641 PHE A C 1
ATOM 5052 O O . PHE A 1 641 ? 36.959 16.357 -5.719 1.00 95.25 641 PHE A O 1
ATOM 5059 N N . GLY A 1 642 ? 37.499 15.382 -3.775 1.00 91.88 642 GLY A N 1
ATOM 5060 C CA . GLY A 1 642 ? 38.647 16.249 -3.523 1.00 91.88 642 GLY A CA 1
ATOM 5061 C C . GLY A 1 642 ? 38.267 17.732 -3.454 1.00 91.88 642 GLY A C 1
ATOM 5062 O O . GLY A 1 642 ? 37.243 18.112 -2.881 1.00 91.88 642 GLY A O 1
ATOM 5063 N N . GLU A 1 643 ? 39.121 18.570 -4.038 1.00 92.00 643 GLU A N 1
ATOM 5064 C CA . GLU A 1 643 ? 38.980 20.034 -4.069 1.00 92.00 643 GLU A CA 1
ATOM 5065 C C . GLU A 1 643 ? 38.594 20.567 -5.465 1.00 92.00 643 GLU A C 1
ATOM 5067 O O . GLU A 1 643 ? 38.287 21.752 -5.611 1.00 92.00 643 GLU A O 1
ATOM 5072 N N . ASP A 1 644 ? 38.591 19.699 -6.483 1.00 90.88 644 ASP A N 1
ATOM 5073 C CA . ASP A 1 644 ? 38.566 20.030 -7.915 1.00 90.88 644 ASP A CA 1
ATOM 5074 C C . ASP A 1 644 ? 37.365 19.443 -8.679 1.00 90.88 644 ASP A C 1
ATOM 5076 O O . ASP A 1 644 ? 37.090 19.859 -9.806 1.00 90.88 644 ASP A O 1
ATOM 5080 N N . THR A 1 645 ? 36.629 18.493 -8.095 1.00 93.12 645 THR A N 1
ATOM 5081 C CA . THR A 1 645 ? 35.557 17.760 -8.783 1.00 93.12 645 THR A CA 1
ATOM 5082 C C . THR A 1 645 ? 34.172 18.207 -8.309 1.00 93.12 645 THR A C 1
ATOM 5084 O O . THR A 1 645 ? 33.892 18.269 -7.111 1.00 93.12 645 THR A O 1
ATOM 5087 N N . VAL A 1 646 ? 33.263 18.499 -9.248 1.00 95.69 646 VAL A N 1
ATOM 5088 C CA . VAL A 1 646 ? 31.859 18.796 -8.913 1.00 95.69 646 VAL A CA 1
ATOM 5089 C C . VAL A 1 646 ? 31.218 17.516 -8.366 1.00 95.69 646 VAL A C 1
ATOM 5091 O O . VAL A 1 646 ? 31.326 16.475 -9.026 1.00 95.69 646 VAL A O 1
ATOM 5094 N N . PRO A 1 647 ? 30.503 17.559 -7.223 1.00 96.50 647 PRO A N 1
ATOM 5095 C CA . PRO A 1 647 ? 29.771 16.396 -6.750 1.00 96.50 647 PRO A CA 1
ATOM 5096 C C . PRO A 1 647 ? 28.828 15.847 -7.824 1.00 96.50 647 PRO A C 1
ATOM 5098 O O . PRO A 1 647 ? 28.251 16.585 -8.619 1.00 96.50 647 PRO A O 1
ATOM 5101 N N . TYR A 1 648 ? 28.655 14.535 -7.859 1.00 94.44 648 TYR A N 1
ATOM 5102 C CA . TYR A 1 648 ? 27.756 13.874 -8.801 1.00 94.44 648 TYR A CA 1
ATOM 5103 C C . TYR A 1 648 ? 27.005 12.749 -8.095 1.00 94.44 648 TYR A C 1
ATOM 5105 O O . TYR A 1 648 ? 27.398 12.297 -7.023 1.00 94.44 648 TYR A O 1
ATOM 5113 N N . GLU A 1 649 ? 25.887 12.300 -8.666 1.00 94.00 649 GLU A N 1
ATOM 5114 C CA . GLU A 1 649 ? 25.113 11.190 -8.100 1.00 94.00 649 GLU A CA 1
ATOM 5115 C C . GLU A 1 649 ? 25.915 9.881 -8.213 1.00 94.00 649 GLU A C 1
ATOM 5117 O O . GLU A 1 649 ? 26.128 9.366 -9.310 1.00 94.00 649 GLU A O 1
ATOM 5122 N N . ARG A 1 650 ? 26.362 9.354 -7.070 1.00 94.94 650 ARG A N 1
ATOM 5123 C CA . ARG A 1 650 ? 27.168 8.134 -6.926 1.00 94.94 650 ARG A CA 1
ATOM 5124 C C . ARG A 1 650 ? 26.326 6.899 -6.615 1.00 94.94 650 ARG A C 1
ATOM 5126 O O . ARG A 1 650 ? 26.710 5.800 -7.004 1.00 94.94 650 ARG A O 1
ATOM 5133 N N . TYR A 1 651 ? 25.200 7.052 -5.914 1.00 95.88 651 TYR A N 1
ATOM 5134 C CA . TYR A 1 651 ? 24.339 5.936 -5.510 1.00 95.88 651 TYR A CA 1
ATOM 5135 C C . TYR A 1 651 ? 22.854 6.248 -5.670 1.00 95.88 651 TYR A C 1
ATOM 5137 O O . TYR A 1 651 ? 22.406 7.368 -5.431 1.00 95.88 651 TYR A O 1
ATOM 5145 N N . LEU A 1 652 ? 22.100 5.204 -5.999 1.00 93.81 652 LEU A N 1
ATOM 5146 C CA . LEU A 1 652 ? 20.649 5.178 -6.120 1.00 93.81 652 LEU A CA 1
ATOM 5147 C C . LEU A 1 652 ? 20.059 4.191 -5.116 1.00 93.81 652 LEU A C 1
ATOM 5149 O O . LEU A 1 652 ? 20.703 3.218 -4.710 1.00 93.81 652 LEU A O 1
ATOM 5153 N N . THR A 1 653 ? 18.799 4.402 -4.758 1.00 94.81 653 THR A N 1
ATOM 5154 C CA . THR A 1 653 ? 18.009 3.354 -4.103 1.00 94.81 653 THR A CA 1
ATOM 5155 C C . THR A 1 653 ? 17.491 2.351 -5.143 1.00 94.81 653 THR A C 1
ATOM 5157 O O . THR A 1 653 ? 17.312 2.716 -6.311 1.00 94.81 653 THR A O 1
ATOM 5160 N N . PRO A 1 654 ? 17.190 1.097 -4.757 1.00 93.38 654 PRO A N 1
ATOM 5161 C CA . PRO A 1 654 ? 16.495 0.140 -5.622 1.00 93.38 654 PRO A CA 1
ATOM 5162 C C . PRO A 1 654 ? 15.247 0.725 -6.295 1.00 93.38 654 PRO A C 1
ATOM 5164 O O . PRO A 1 654 ? 15.062 0.590 -7.507 1.00 93.38 654 PRO A O 1
ATOM 5167 N N . LYS A 1 655 ? 14.436 1.468 -5.532 1.00 90.88 655 LYS A N 1
ATOM 5168 C CA . LYS A 1 655 ? 13.264 2.184 -6.053 1.00 90.88 655 LYS A CA 1
ATOM 5169 C C . LYS A 1 655 ? 13.634 3.221 -7.119 1.00 90.88 655 LYS A C 1
ATOM 5171 O O . LYS A 1 655 ? 12.966 3.303 -8.149 1.00 90.88 655 LYS A O 1
ATOM 5176 N N . GLY A 1 656 ? 14.677 4.014 -6.887 1.00 90.31 656 GLY A N 1
ATOM 5177 C CA . GLY A 1 656 ? 15.134 5.022 -7.840 1.00 90.31 656 GLY A CA 1
ATOM 5178 C C . GLY A 1 656 ? 15.712 4.435 -9.125 1.00 90.31 656 GLY A C 1
ATOM 5179 O O . GLY A 1 656 ? 15.415 4.939 -10.210 1.00 90.31 656 GLY A O 1
ATOM 5180 N N . LEU A 1 657 ? 16.450 3.324 -9.032 1.00 90.25 657 LEU A N 1
ATOM 5181 C CA . LEU A 1 657 ? 16.916 2.588 -10.208 1.00 90.25 657 LEU A CA 1
ATOM 5182 C C . LEU A 1 657 ? 15.733 2.061 -11.027 1.00 90.25 657 LEU A C 1
ATOM 5184 O O . LEU A 1 657 ? 15.690 2.297 -12.234 1.00 90.25 657 LEU A O 1
ATOM 5188 N N . ALA A 1 658 ? 14.759 1.408 -10.383 1.00 89.88 658 ALA A N 1
ATOM 5189 C CA . ALA A 1 658 ? 13.591 0.842 -11.058 1.00 89.88 658 ALA A CA 1
ATOM 5190 C C . ALA A 1 658 ? 12.789 1.905 -11.832 1.00 89.88 658 ALA A C 1
ATOM 5192 O O . ALA A 1 658 ? 12.396 1.670 -12.974 1.00 89.88 658 ALA A O 1
ATOM 5193 N N . LEU A 1 659 ? 12.628 3.111 -11.269 1.00 87.56 659 LEU A N 1
ATOM 5194 C CA . LEU A 1 659 ? 11.970 4.244 -11.942 1.00 87.56 659 LEU A CA 1
ATOM 5195 C C . LEU A 1 659 ? 12.674 4.693 -13.238 1.00 87.56 659 LEU A C 1
ATOM 5197 O O . LEU A 1 659 ? 12.053 5.326 -14.104 1.00 87.56 659 LEU A O 1
ATOM 5201 N N . ARG A 1 660 ? 13.972 4.405 -13.373 1.00 86.50 660 ARG A N 1
ATOM 5202 C CA . ARG A 1 660 ? 14.785 4.753 -14.546 1.00 86.50 660 ARG A CA 1
ATOM 5203 C C . ARG A 1 660 ? 14.900 3.589 -15.531 1.00 86.50 660 ARG A C 1
ATOM 5205 O O . ARG A 1 660 ? 14.844 3.828 -16.730 1.00 86.50 660 ARG A O 1
ATOM 5212 N N . SER A 1 661 ? 15.050 2.359 -15.036 1.00 83.06 661 SER A N 1
ATOM 5213 C CA . SER A 1 661 ? 15.411 1.184 -15.838 1.00 83.06 661 SER A CA 1
ATOM 5214 C C . SER A 1 661 ? 14.239 0.313 -16.294 1.00 83.06 661 SER A C 1
ATOM 5216 O O . SER A 1 661 ? 14.378 -0.377 -17.301 1.00 83.06 661 SER A O 1
ATOM 5218 N N . MET A 1 662 ? 13.106 0.333 -15.586 1.00 80.44 662 MET A N 1
ATOM 5219 C CA . MET A 1 662 ? 11.946 -0.529 -15.865 1.00 80.44 662 MET A CA 1
ATOM 5220 C C . MET A 1 662 ? 10.870 0.192 -16.690 1.00 80.44 662 MET A C 1
ATOM 5222 O O . MET A 1 662 ? 9.675 -0.045 -16.525 1.00 80.44 662 MET A O 1
ATOM 5226 N N . ARG A 1 663 ? 11.279 1.115 -17.567 1.00 81.50 663 ARG A N 1
ATOM 5227 C CA . ARG A 1 663 ? 10.371 1.796 -18.499 1.00 81.50 663 ARG A CA 1
ATOM 5228 C C . ARG A 1 663 ? 10.185 0.931 -19.738 1.00 81.50 663 ARG A C 1
ATOM 5230 O O . ARG A 1 663 ? 11.139 0.316 -20.191 1.00 81.50 663 ARG A O 1
ATOM 5237 N N . VAL A 1 664 ? 8.992 0.941 -20.332 1.00 74.31 664 VAL A N 1
ATOM 5238 C CA . VAL A 1 664 ? 8.658 0.092 -21.495 1.00 74.31 664 VAL A CA 1
ATOM 5239 C C . VAL A 1 664 ? 9.715 0.174 -22.610 1.00 74.31 664 VAL A C 1
ATOM 5241 O O . VAL A 1 664 ? 10.130 -0.859 -23.122 1.00 74.31 664 VAL A O 1
ATOM 5244 N N . GLY A 1 665 ? 10.227 1.375 -22.910 1.00 72.44 665 GLY A N 1
ATOM 5245 C CA . GLY A 1 665 ? 11.287 1.564 -23.911 1.00 72.44 665 GLY A CA 1
ATOM 5246 C C . GLY A 1 665 ? 12.643 0.945 -23.542 1.00 72.44 665 GLY A C 1
ATOM 5247 O O . GLY A 1 665 ? 13.321 0.415 -24.411 1.00 72.44 665 GLY A O 1
ATOM 5248 N N . SER A 1 666 ? 13.020 0.934 -22.260 1.00 72.88 666 SER A N 1
ATOM 5249 C CA . SER A 1 666 ? 14.295 0.367 -21.793 1.00 72.88 666 SER A CA 1
ATOM 5250 C C . SER A 1 666 ? 14.232 -1.137 -21.498 1.00 72.88 666 SER A C 1
ATOM 5252 O O . SER A 1 666 ? 15.269 -1.759 -21.278 1.00 72.88 666 SER A O 1
ATOM 5254 N N . LEU A 1 667 ? 13.036 -1.739 -21.465 1.00 72.12 667 LEU A N 1
ATOM 5255 C CA . LEU A 1 667 ? 12.864 -3.189 -21.295 1.00 72.12 667 LEU A CA 1
ATOM 5256 C C . LEU A 1 667 ? 13.287 -3.968 -22.552 1.00 72.12 667 LEU A C 1
ATOM 5258 O O . LEU A 1 667 ? 13.869 -5.045 -22.422 1.00 72.12 667 LEU A O 1
ATOM 5262 N N . ALA A 1 668 ? 13.034 -3.409 -23.743 1.00 61.19 668 ALA A N 1
ATOM 5263 C CA . ALA A 1 668 ? 13.428 -4.000 -25.025 1.00 61.19 668 ALA A CA 1
ATOM 5264 C C . ALA A 1 668 ? 14.956 -4.064 -25.179 1.00 61.19 668 ALA A C 1
ATOM 5266 O O . ALA A 1 668 ? 15.502 -5.125 -25.466 1.00 61.19 668 ALA A O 1
ATOM 5267 N N . GLU A 1 669 ? 15.652 -2.959 -24.894 1.00 61.66 669 GLU A N 1
ATOM 5268 C CA . GLU A 1 669 ? 17.122 -2.874 -24.961 1.00 61.66 669 GLU A CA 1
ATOM 5269 C C . GLU A 1 669 ? 17.825 -3.851 -24.008 1.00 61.66 669 GLU A C 1
ATOM 5271 O O . GLU A 1 669 ? 18.947 -4.279 -24.262 1.00 61.66 669 GLU A O 1
ATOM 5276 N N . LYS A 1 670 ? 17.166 -4.216 -22.903 1.00 58.50 670 LYS A N 1
ATOM 5277 C CA . LYS A 1 670 ? 17.711 -5.116 -21.879 1.00 58.50 670 LYS A CA 1
ATOM 5278 C C . LYS A 1 670 ? 17.336 -6.584 -22.074 1.00 58.50 670 LYS A C 1
ATOM 5280 O O . LYS A 1 670 ? 17.605 -7.380 -21.179 1.00 58.50 670 LYS A O 1
ATOM 5285 N N . GLY A 1 671 ? 16.685 -6.940 -23.185 1.00 60.16 671 GLY A N 1
ATOM 5286 C CA . GLY A 1 671 ? 16.269 -8.321 -23.456 1.00 60.16 671 GLY A CA 1
ATOM 5287 C C . GLY A 1 671 ? 15.259 -8.872 -22.442 1.00 60.16 671 GLY A C 1
ATOM 5288 O O . GLY A 1 671 ? 15.156 -10.081 -22.279 1.00 60.16 671 GLY A O 1
ATOM 5289 N N . MET A 1 672 ? 14.537 -7.993 -21.732 1.00 60.19 672 MET A N 1
ATOM 5290 C CA . MET A 1 672 ? 13.520 -8.373 -20.738 1.00 60.19 672 MET A CA 1
ATOM 5291 C C . MET A 1 672 ? 12.107 -8.433 -21.327 1.00 60.19 672 MET A C 1
ATOM 5293 O O . MET A 1 672 ? 11.146 -8.693 -20.604 1.00 60.19 672 MET A O 1
ATOM 5297 N N . MET A 1 673 ? 11.966 -8.189 -22.631 1.00 61.81 673 MET A N 1
ATOM 5298 C CA . MET A 1 673 ? 10.782 -8.630 -23.357 1.00 61.81 673 MET A CA 1
ATOM 5299 C C . MET A 1 673 ? 10.950 -10.104 -23.727 1.00 61.81 673 MET A C 1
ATOM 5301 O O . MET A 1 673 ? 12.072 -10.509 -24.036 1.00 61.81 673 MET A O 1
ATOM 5305 N N . PRO A 1 674 ? 9.867 -10.902 -23.717 1.00 63.53 674 PRO A N 1
ATOM 5306 C CA . PRO A 1 674 ? 9.915 -12.228 -24.308 1.00 63.53 674 PRO A CA 1
ATOM 5307 C C . PRO A 1 674 ? 10.414 -12.063 -25.740 1.00 63.53 674 PRO A C 1
ATOM 5309 O O . PRO A 1 674 ? 9.800 -11.344 -26.531 1.00 63.53 674 PRO A O 1
ATOM 5312 N N . ILE A 1 675 ? 11.569 -12.659 -26.032 1.00 63.78 675 ILE A N 1
ATOM 5313 C CA . ILE A 1 675 ? 12.095 -12.723 -27.390 1.00 63.78 675 ILE A CA 1
ATOM 5314 C C . ILE A 1 675 ? 10.988 -13.423 -28.185 1.00 63.78 675 ILE A C 1
ATOM 5316 O O . ILE A 1 675 ? 10.641 -14.551 -27.822 1.00 63.78 675 ILE A O 1
ATOM 5320 N N . PRO A 1 676 ? 10.348 -12.760 -29.168 1.00 62.25 676 PRO A N 1
ATOM 5321 C CA . PRO A 1 676 ? 9.392 -13.453 -30.014 1.00 62.25 676 PRO A CA 1
ATOM 5322 C C . PRO A 1 676 ? 10.140 -14.632 -30.618 1.00 62.25 676 PRO A C 1
ATOM 5324 O O . PRO A 1 676 ? 11.276 -14.458 -31.052 1.00 62.25 676 PRO A O 1
ATOM 5327 N N . ASP A 1 677 ? 9.547 -15.819 -30.566 1.00 56.72 677 ASP A N 1
ATOM 5328 C CA . ASP A 1 677 ? 10.161 -17.026 -31.099 1.00 56.72 677 ASP A CA 1
ATOM 5329 C C . ASP A 1 677 ? 10.454 -16.784 -32.589 1.00 56.72 677 ASP A C 1
ATOM 5331 O O . ASP A 1 677 ? 9.553 -16.768 -33.426 1.00 56.72 677 ASP A O 1
ATOM 5335 N N . THR A 1 678 ? 11.706 -16.441 -32.904 1.00 61.00 678 THR A N 1
ATOM 5336 C CA . THR A 1 678 ? 12.158 -16.127 -34.264 1.00 61.00 678 THR A CA 1
ATOM 5337 C C . THR A 1 678 ? 12.461 -17.398 -35.042 1.00 61.00 678 THR A C 1
ATOM 5339 O O . THR A 1 678 ? 12.921 -17.323 -36.184 1.00 61.00 678 THR A O 1
ATOM 5342 N N . THR A 1 679 ? 12.216 -18.566 -34.439 1.00 72.94 679 THR A N 1
ATOM 5343 C CA . THR A 1 679 ? 12.313 -19.838 -35.133 1.00 72.94 679 THR A CA 1
ATOM 5344 C C . THR A 1 679 ? 11.297 -19.850 -36.268 1.00 72.94 679 THR A C 1
ATOM 5346 O O . THR A 1 679 ? 10.090 -19.671 -36.091 1.00 72.94 679 THR A O 1
ATOM 5349 N N . VAL A 1 680 ? 11.817 -19.984 -37.486 1.00 71.56 680 VAL A N 1
ATOM 5350 C CA . VAL A 1 680 ? 10.985 -20.100 -38.676 1.00 71.56 680 VAL A CA 1
ATOM 5351 C C . VAL A 1 680 ? 10.196 -21.402 -38.526 1.00 71.56 680 VAL A C 1
ATOM 5353 O O . VAL A 1 680 ? 10.792 -22.449 -38.274 1.00 71.56 680 VAL A O 1
ATOM 5356 N N . PRO A 1 681 ? 8.857 -21.385 -38.643 1.00 79.31 681 PRO A N 1
ATOM 5357 C CA . PRO A 1 681 ? 8.083 -22.607 -38.518 1.00 79.31 681 PRO A CA 1
ATOM 5358 C C . PRO A 1 681 ? 8.580 -23.659 -39.511 1.00 79.31 681 PRO A C 1
ATOM 5360 O O . PRO A 1 681 ? 8.764 -23.361 -40.689 1.00 79.31 681 PRO A O 1
ATOM 5363 N N . ARG A 1 682 ? 8.735 -24.910 -39.071 1.00 76.06 682 ARG A N 1
ATOM 5364 C CA . ARG A 1 682 ? 9.306 -26.002 -39.885 1.00 76.06 682 ARG A CA 1
ATOM 5365 C C . ARG A 1 682 ? 8.636 -26.187 -41.254 1.00 76.06 682 ARG A C 1
ATOM 5367 O O . ARG A 1 682 ? 9.280 -26.603 -42.209 1.00 76.06 682 ARG A O 1
ATOM 5374 N N . PHE A 1 683 ? 7.347 -25.866 -41.382 1.00 81.81 683 PHE A N 1
ATOM 5375 C CA . PHE A 1 683 ? 6.649 -25.925 -42.673 1.00 81.81 683 PHE A CA 1
ATOM 5376 C C . PHE A 1 683 ? 7.120 -24.842 -43.663 1.00 81.81 683 PHE A C 1
ATOM 5378 O O . PHE A 1 683 ? 7.081 -25.062 -44.870 1.00 81.81 683 PHE A O 1
ATOM 5385 N N . VAL A 1 684 ? 7.582 -23.693 -43.162 1.00 80.62 684 VAL A N 1
ATOM 5386 C CA . VAL A 1 684 ? 8.190 -22.621 -43.957 1.00 80.62 684 VAL A CA 1
ATOM 5387 C C . VAL A 1 684 ? 9.608 -23.014 -44.368 1.00 80.62 684 VAL A C 1
ATOM 5389 O O . VAL A 1 684 ? 9.978 -22.779 -45.512 1.00 80.62 684 VAL A O 1
ATOM 5392 N N . GLU A 1 685 ? 10.371 -23.679 -43.495 1.00 77.56 685 GLU A N 1
ATOM 5393 C CA . GLU A 1 685 ? 11.701 -24.214 -43.835 1.00 77.56 685 GLU A CA 1
ATOM 5394 C C . GLU A 1 685 ? 11.635 -25.298 -44.920 1.00 77.56 685 GLU A C 1
ATOM 5396 O O . GLU A 1 685 ? 12.445 -25.310 -45.838 1.00 77.56 685 GLU A O 1
ATOM 5401 N N . LEU A 1 686 ? 10.641 -26.188 -44.854 1.00 80.69 686 LEU A N 1
ATOM 5402 C CA . LEU A 1 686 ? 10.449 -27.243 -45.856 1.00 80.69 686 LEU A CA 1
ATOM 5403 C C . LEU A 1 686 ? 9.920 -26.713 -47.201 1.00 80.69 686 LEU A C 1
ATOM 5405 O O . LEU A 1 686 ? 10.057 -27.390 -48.218 1.00 80.69 686 LEU A O 1
ATOM 5409 N N . GLY A 1 687 ? 9.287 -25.535 -47.208 1.00 80.19 687 GLY A N 1
ATOM 5410 C CA . GLY A 1 687 ? 8.713 -24.909 -48.403 1.00 80.19 687 GLY A CA 1
ATOM 5411 C C . GLY A 1 687 ? 9.584 -23.820 -49.033 1.00 80.19 687 GLY A C 1
ATOM 5412 O O . GLY A 1 687 ? 9.296 -23.385 -50.151 1.00 80.19 687 GLY A O 1
ATOM 5413 N N . SER A 1 688 ? 10.626 -23.358 -48.339 1.00 79.56 688 SER A N 1
ATOM 5414 C CA . SER A 1 688 ? 11.512 -22.315 -48.840 1.00 79.56 688 SER A CA 1
ATOM 5415 C C . SER A 1 688 ? 12.605 -22.902 -49.729 1.00 79.56 688 SER A C 1
ATOM 5417 O O . SER A 1 688 ? 13.127 -23.997 -49.529 1.00 79.56 688 SER A O 1
ATOM 5419 N N . VAL A 1 689 ? 12.940 -22.163 -50.783 1.00 75.75 689 VAL A N 1
ATOM 5420 C CA . VAL A 1 689 ? 14.050 -22.517 -51.661 1.00 75.75 689 VAL A CA 1
ATOM 5421 C C . VAL A 1 689 ? 15.340 -22.088 -50.968 1.00 75.75 689 VAL A C 1
ATOM 5423 O O . VAL A 1 689 ? 15.563 -20.896 -50.797 1.00 75.75 689 VAL A O 1
ATOM 5426 N N . GLY A 1 690 ? 16.183 -23.050 -50.588 1.00 67.62 690 GLY A N 1
ATOM 5427 C CA . GLY A 1 690 ? 17.431 -22.799 -49.853 1.00 67.62 690 GLY A CA 1
ATOM 5428 C C . GLY A 1 690 ? 18.607 -22.269 -50.684 1.00 67.62 690 GLY A C 1
ATOM 5429 O O . GLY A 1 690 ? 19.697 -22.110 -50.148 1.00 67.62 690 GLY A O 1
ATOM 5430 N N . GLU A 1 691 ? 18.413 -22.016 -51.979 1.00 79.25 691 GLU A N 1
ATOM 5431 C CA . GLU A 1 691 ? 19.467 -21.586 -52.902 1.00 79.25 691 GLU A CA 1
ATOM 5432 C C . GLU A 1 691 ? 19.092 -20.272 -53.592 1.00 79.25 691 GLU A C 1
ATOM 5434 O O . GLU A 1 691 ? 17.993 -20.143 -54.144 1.00 79.25 691 GLU A O 1
ATOM 5439 N N . ASP A 1 692 ? 20.034 -19.327 -53.635 1.00 73.88 692 ASP A N 1
ATOM 5440 C CA . ASP A 1 692 ? 19.909 -18.118 -54.445 1.00 73.88 692 ASP A CA 1
ATOM 5441 C C . ASP A 1 692 ? 19.979 -18.483 -55.931 1.00 73.88 692 ASP A C 1
ATOM 5443 O O . ASP A 1 692 ? 21.021 -18.865 -56.473 1.00 73.88 692 ASP A O 1
ATOM 5447 N N . ARG A 1 693 ? 18.837 -18.379 -56.614 1.00 81.12 693 ARG A N 1
ATOM 5448 C CA . ARG A 1 693 ? 18.733 -18.740 -58.029 1.00 81.12 693 ARG A CA 1
ATOM 5449 C C . ARG A 1 693 ? 19.112 -17.564 -58.911 1.00 81.12 693 ARG A C 1
ATOM 5451 O O . ARG A 1 693 ? 18.466 -16.519 -58.903 1.00 81.12 693 ARG A O 1
ATOM 5458 N N . SER A 1 694 ? 20.122 -17.776 -59.743 1.00 86.00 694 SER A N 1
ATOM 5459 C CA . SER A 1 694 ? 20.477 -16.830 -60.797 1.00 86.00 694 SER A CA 1
ATOM 5460 C C . SER A 1 694 ? 19.393 -16.768 -61.884 1.00 86.00 694 SER A C 1
ATOM 5462 O O . SER A 1 694 ? 18.664 -17.734 -62.124 1.00 86.00 694 SER A O 1
ATOM 5464 N N . ILE A 1 695 ? 19.303 -15.636 -62.589 1.00 85.12 695 ILE A N 1
ATOM 5465 C CA . ILE A 1 695 ? 18.342 -15.438 -63.690 1.00 85.12 695 ILE A CA 1
ATOM 5466 C C . ILE A 1 695 ? 18.442 -16.550 -64.762 1.00 85.12 695 ILE A C 1
ATOM 5468 O O . ILE A 1 695 ? 17.391 -17.029 -65.192 1.00 85.12 695 ILE A O 1
ATOM 5472 N N . PRO A 1 696 ? 19.639 -17.035 -65.166 1.00 87.75 696 PRO A N 1
ATOM 5473 C CA . PRO A 1 696 ? 19.747 -18.163 -66.094 1.00 87.75 696 PRO A CA 1
ATOM 5474 C C . PRO A 1 696 ? 19.133 -19.474 -65.576 1.00 87.75 696 PRO A C 1
ATOM 5476 O O . PRO A 1 696 ? 18.516 -20.199 -66.357 1.00 87.75 696 PRO A O 1
ATOM 5479 N N . ASP A 1 697 ? 19.250 -19.779 -64.277 1.00 84.88 697 ASP A N 1
ATOM 5480 C CA . ASP A 1 697 ? 18.631 -20.979 -63.685 1.00 84.88 697 ASP A CA 1
ATOM 5481 C C . ASP A 1 697 ? 17.100 -20.862 -63.686 1.00 84.88 697 ASP A C 1
ATOM 5483 O O . ASP A 1 697 ? 16.385 -21.784 -64.085 1.00 84.88 697 ASP A O 1
ATOM 5487 N N . VAL A 1 698 ? 16.584 -19.676 -63.352 1.00 86.81 698 VAL A N 1
ATOM 5488 C CA . VAL A 1 698 ? 15.148 -19.384 -63.450 1.00 86.81 698 VAL A CA 1
ATOM 5489 C C . VAL A 1 698 ? 14.654 -19.553 -64.890 1.00 86.81 698 VAL A C 1
ATOM 5491 O O . VAL A 1 698 ? 13.651 -20.227 -65.120 1.00 86.81 698 VAL A O 1
ATOM 5494 N N . GLN A 1 699 ? 15.373 -19.010 -65.876 1.00 88.31 699 GLN A N 1
ATOM 5495 C CA . GLN A 1 699 ? 15.010 -19.138 -67.290 1.00 88.31 699 GLN A CA 1
ATOM 5496 C C . GLN A 1 699 ? 15.036 -20.592 -67.777 1.00 88.31 699 GLN A C 1
ATOM 5498 O O . GLN A 1 699 ? 14.110 -21.005 -68.477 1.00 88.31 699 GLN A O 1
ATOM 5503 N N . ARG A 1 700 ? 16.031 -21.392 -67.369 1.00 87.19 700 ARG A N 1
ATOM 5504 C CA . ARG A 1 700 ? 16.104 -22.827 -67.693 1.00 87.19 700 ARG A CA 1
ATOM 5505 C C . ARG A 1 700 ? 14.904 -23.598 -67.136 1.00 87.19 700 ARG A C 1
ATOM 5507 O O . ARG A 1 700 ? 14.332 -24.433 -67.830 1.00 87.19 700 ARG A O 1
ATOM 5514 N N . ARG A 1 701 ? 14.492 -23.309 -65.901 1.00 84.75 701 ARG A N 1
ATOM 5515 C CA . ARG A 1 701 ? 13.317 -23.951 -65.285 1.00 84.75 701 ARG A CA 1
ATOM 5516 C C . ARG A 1 701 ? 12.006 -23.495 -65.923 1.00 84.75 701 ARG A C 1
ATOM 5518 O O . ARG A 1 701 ? 11.062 -24.273 -65.981 1.00 84.75 701 ARG A O 1
ATOM 5525 N N . ILE A 1 702 ? 11.938 -22.267 -66.441 1.00 87.06 702 ILE A N 1
ATOM 5526 C CA . ILE A 1 702 ? 10.783 -21.791 -67.220 1.00 87.06 702 ILE A CA 1
ATOM 5527 C C . ILE A 1 702 ? 10.688 -22.517 -68.572 1.00 87.06 702 ILE A C 1
ATOM 5529 O O . ILE A 1 702 ? 9.575 -22.780 -69.034 1.00 87.06 702 ILE A O 1
ATOM 5533 N N . SER A 1 703 ? 11.824 -22.831 -69.204 1.00 86.75 703 SER A N 1
ATOM 5534 C CA . SER A 1 703 ? 11.882 -23.470 -70.525 1.00 86.75 703 SER A CA 1
ATOM 5535 C C . SER A 1 703 ? 11.833 -25.003 -70.503 1.00 86.75 703 SER A C 1
ATOM 5537 O O . SER A 1 703 ? 11.840 -25.617 -71.568 1.00 86.75 703 SER A O 1
ATOM 5539 N N . GLN A 1 704 ? 11.757 -25.630 -69.326 1.00 87.44 704 GLN A N 1
ATOM 5540 C CA . GLN A 1 704 ? 11.709 -27.087 -69.202 1.00 87.44 704 GLN A CA 1
ATOM 5541 C C . GLN A 1 704 ? 10.418 -27.694 -69.787 1.00 87.44 704 GLN A C 1
ATOM 5543 O O . GLN A 1 704 ? 9.327 -27.136 -69.651 1.00 87.44 704 GLN A O 1
ATOM 5548 N N . GLY A 1 705 ? 10.536 -28.888 -70.375 1.00 87.81 705 GLY A N 1
ATOM 5549 C CA . GLY A 1 705 ? 9.418 -29.652 -70.937 1.00 87.81 705 GLY A CA 1
ATOM 5550 C C . GLY A 1 705 ? 9.243 -29.499 -72.453 1.00 87.81 705 GLY A C 1
ATOM 5551 O O . GLY A 1 705 ? 10.089 -28.947 -73.152 1.00 87.81 705 GLY A O 1
ATOM 5552 N N . VAL A 1 706 ? 8.138 -30.039 -72.978 1.00 86.94 706 VAL A N 1
ATOM 5553 C CA . VAL A 1 706 ? 7.771 -29.891 -74.398 1.00 86.94 706 VAL A CA 1
ATOM 5554 C C . VAL A 1 706 ? 7.375 -28.440 -74.672 1.00 86.94 706 VAL A C 1
ATOM 5556 O O . VAL A 1 706 ? 6.757 -27.788 -73.830 1.00 86.94 706 VAL A O 1
ATOM 5559 N N . ASN A 1 707 ? 7.700 -27.943 -75.867 1.00 86.81 707 ASN A N 1
ATOM 5560 C CA . ASN A 1 707 ? 7.428 -26.565 -76.264 1.00 86.81 707 ASN A CA 1
ATOM 5561 C C . ASN A 1 707 ? 5.948 -26.178 -76.042 1.00 86.81 707 ASN A C 1
ATOM 5563 O O . ASN A 1 707 ? 5.030 -26.905 -76.439 1.00 86.81 707 ASN A O 1
ATOM 5567 N N . ARG A 1 708 ? 5.719 -24.986 -75.465 1.00 87.62 708 ARG A N 1
ATOM 5568 C CA . ARG A 1 708 ? 4.383 -24.397 -75.248 1.00 87.62 708 ARG A CA 1
ATOM 5569 C C . ARG A 1 708 ? 3.554 -24.300 -76.533 1.00 87.62 708 ARG A C 1
ATOM 5571 O O . ARG A 1 708 ? 2.328 -24.301 -76.447 1.00 87.62 708 ARG A O 1
ATOM 5578 N N . GLN A 1 709 ? 4.190 -24.302 -77.709 1.00 86.69 709 GLN A N 1
ATOM 5579 C CA . GLN A 1 709 ? 3.518 -24.376 -79.013 1.00 86.69 709 GLN A CA 1
ATOM 5580 C C . GLN A 1 709 ? 2.493 -25.521 -79.114 1.00 86.69 709 GLN A C 1
ATOM 5582 O O . GLN A 1 709 ? 1.459 -25.348 -79.758 1.00 86.69 709 GLN A O 1
ATOM 5587 N N . ARG A 1 710 ? 2.700 -26.649 -78.415 1.00 86.44 710 ARG A N 1
ATOM 5588 C CA . ARG A 1 710 ? 1.716 -27.744 -78.354 1.00 86.44 710 ARG A CA 1
ATOM 5589 C C . ARG A 1 710 ? 0.357 -27.287 -77.812 1.00 86.44 710 ARG A C 1
ATOM 5591 O O . ARG A 1 710 ? -0.668 -27.721 -78.320 1.00 86.44 710 ARG A O 1
ATOM 5598 N N . GLN A 1 711 ? 0.348 -26.421 -76.797 1.00 85.44 711 GLN A N 1
ATOM 5599 C CA . GLN A 1 711 ? -0.880 -25.865 -76.212 1.00 85.44 711 GLN A CA 1
ATOM 5600 C C . GLN A 1 711 ? -1.451 -24.707 -77.048 1.00 85.44 711 GLN A C 1
ATOM 5602 O O . GLN A 1 711 ? -2.629 -24.393 -76.934 1.00 85.44 711 GLN A O 1
ATOM 5607 N N . GLN A 1 712 ? -0.622 -24.068 -77.880 1.00 89.31 712 GLN A N 1
ATOM 5608 C CA . GLN A 1 712 ? -0.974 -22.869 -78.652 1.00 89.31 712 GLN A CA 1
ATOM 5609 C C . GLN A 1 712 ? -1.391 -23.165 -80.106 1.00 89.31 712 GLN A C 1
ATOM 5611 O O . GLN A 1 712 ? -1.812 -22.254 -80.817 1.00 89.31 712 GLN A O 1
ATOM 5616 N N . THR A 1 713 ? -1.264 -24.409 -80.577 1.00 88.56 713 THR A N 1
ATOM 5617 C CA . THR A 1 713 ? -1.593 -24.787 -81.963 1.00 88.56 713 THR A CA 1
ATOM 5618 C C . THR A 1 713 ? -3.111 -24.819 -82.171 1.00 88.56 713 THR A C 1
ATOM 5620 O O . THR A 1 713 ? -3.821 -25.539 -81.472 1.00 88.56 713 THR A O 1
ATOM 5623 N N . LYS A 1 714 ? -3.618 -24.057 -83.151 1.00 90.88 714 LYS A N 1
ATOM 5624 C CA . LYS A 1 714 ? -5.046 -24.001 -83.510 1.00 90.88 714 LYS A CA 1
ATOM 5625 C C . LYS A 1 714 ? -5.363 -24.975 -84.650 1.00 90.88 714 LYS A C 1
ATOM 5627 O O . LYS A 1 714 ? -4.764 -24.873 -85.717 1.00 90.88 714 LYS A O 1
ATOM 5632 N N . ALA A 1 715 ? -6.344 -25.856 -84.451 1.00 91.81 715 ALA A N 1
ATOM 5633 C CA . ALA A 1 715 ? -6.903 -26.695 -85.513 1.00 91.81 715 ALA A CA 1
ATOM 5634 C C . ALA A 1 715 ? -8.025 -25.944 -86.252 1.00 91.81 715 ALA A C 1
ATOM 5636 O O . ALA A 1 715 ? -8.948 -25.424 -85.621 1.00 91.81 715 ALA A O 1
ATOM 5637 N N . PHE A 1 716 ? -7.945 -25.872 -87.581 1.00 94.31 716 PHE A N 1
ATOM 5638 C CA . PHE A 1 716 ? -8.958 -25.230 -88.422 1.00 94.31 716 PHE A CA 1
ATOM 5639 C C . PHE A 1 716 ? -9.921 -26.285 -88.963 1.00 94.31 716 PHE A C 1
ATOM 5641 O O . PHE A 1 716 ? -9.471 -27.246 -89.583 1.00 94.31 716 PHE A O 1
ATOM 5648 N N . LYS A 1 717 ? -11.226 -26.095 -88.740 1.00 91.81 717 LYS A N 1
ATOM 5649 C CA . LYS A 1 717 ? -12.278 -27.020 -89.179 1.00 91.81 717 LYS A CA 1
ATOM 56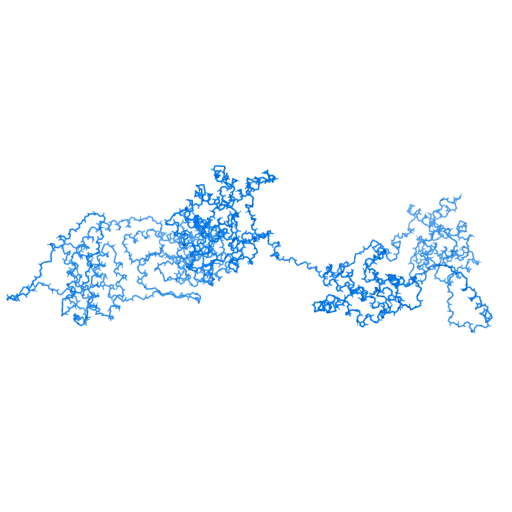50 C C . LYS A 1 717 ? -13.330 -26.324 -90.037 1.00 91.81 717 LYS A C 1
ATOM 5652 O O . LYS A 1 717 ? -13.750 -25.209 -89.717 1.00 91.81 717 LYS A O 1
ATOM 5657 N N . LEU A 1 718 ? -13.782 -27.002 -91.086 1.00 90.44 718 LEU A N 1
ATOM 5658 C CA . LEU A 1 718 ? -14.879 -26.586 -91.951 1.00 90.44 718 LEU A CA 1
ATOM 5659 C C . LEU A 1 718 ? -16.166 -27.318 -91.556 1.00 90.44 718 LEU A C 1
ATOM 5661 O O . LEU A 1 718 ? -16.555 -28.297 -92.178 1.00 90.44 718 LEU A O 1
ATOM 5665 N N . THR A 1 719 ? -16.832 -26.838 -90.507 1.00 83.81 719 THR A N 1
ATOM 5666 C CA . THR A 1 719 ? -18.069 -27.455 -89.996 1.00 83.81 719 THR A CA 1
ATOM 5667 C C . THR A 1 719 ? -19.337 -26.969 -90.703 1.00 83.81 719 THR A C 1
ATOM 5669 O O . THR A 1 719 ? -20.362 -27.640 -90.646 1.00 83.81 719 THR A O 1
ATOM 5672 N N . SER A 1 720 ? -19.300 -25.800 -91.355 1.00 83.69 720 SER A N 1
ATOM 5673 C CA . SER A 1 720 ? -20.448 -25.216 -92.060 1.00 83.69 720 SER A CA 1
ATOM 5674 C C . SER A 1 720 ? -20.014 -24.366 -93.254 1.00 83.69 720 SER A C 1
ATOM 5676 O O . SER A 1 720 ? -19.074 -23.577 -93.158 1.00 83.69 720 SER A O 1
ATOM 5678 N N . LEU A 1 721 ? -20.748 -24.486 -94.364 1.00 82.62 721 LEU A N 1
ATOM 5679 C CA . LEU A 1 721 ? -20.550 -23.708 -95.597 1.00 82.62 721 LEU A CA 1
ATOM 5680 C C . LEU A 1 721 ? -21.285 -22.353 -95.593 1.00 82.62 721 LEU A C 1
ATOM 5682 O O . LEU A 1 721 ? -21.098 -21.540 -96.509 1.00 82.62 721 LEU A O 1
ATOM 5686 N N . ALA A 1 722 ? -22.118 -22.107 -94.572 1.00 80.94 722 ALA A N 1
ATOM 5687 C CA . ALA A 1 722 ? -22.833 -20.844 -94.386 1.00 80.94 722 ALA A CA 1
ATOM 5688 C C . ALA A 1 722 ? -21.901 -19.722 -93.895 1.00 80.94 722 ALA A C 1
ATOM 5690 O O . ALA A 1 722 ? -22.076 -18.559 -94.258 1.00 80.94 722 ALA A O 1
ATOM 5691 N N . ASP A 1 723 ? -20.875 -20.072 -93.117 1.00 85.56 723 ASP A N 1
ATOM 5692 C CA . ASP A 1 723 ? -19.889 -19.129 -92.593 1.00 85.56 723 ASP A CA 1
ATOM 5693 C C . ASP A 1 723 ? -18.806 -18.838 -93.646 1.00 85.56 723 ASP A C 1
ATOM 5695 O O . ASP A 1 723 ? -17.745 -19.468 -93.701 1.00 85.56 723 ASP A O 1
ATOM 5699 N N . LYS A 1 724 ? -19.095 -17.877 -94.533 1.00 86.19 724 LYS A N 1
ATOM 5700 C CA . LYS A 1 724 ? -18.163 -17.447 -95.588 1.00 86.19 724 LYS A CA 1
ATOM 5701 C C . LYS A 1 724 ? -16.836 -16.889 -95.034 1.00 86.19 724 LYS A C 1
ATOM 5703 O O . LYS A 1 724 ? -15.802 -17.174 -95.643 1.00 86.19 724 LYS A O 1
ATOM 5708 N N . PRO A 1 725 ? -16.801 -16.130 -93.918 1.00 88.81 725 PRO A N 1
ATOM 5709 C CA . PRO A 1 725 ? -15.550 -15.773 -93.249 1.00 88.81 725 PRO A CA 1
ATOM 5710 C C . PRO A 1 725 ? -14.718 -16.978 -92.792 1.00 88.81 725 PRO A C 1
ATOM 5712 O O . PRO A 1 725 ? -13.523 -17.020 -93.091 1.00 88.81 725 PRO A O 1
ATOM 5715 N N . ASN A 1 726 ? -15.317 -17.967 -92.119 1.00 89.12 726 ASN A N 1
ATOM 5716 C CA . ASN A 1 726 ? -14.588 -19.164 -91.690 1.00 89.12 726 ASN A CA 1
ATOM 5717 C C . ASN A 1 726 ? -14.107 -19.990 -92.888 1.00 89.12 726 ASN A C 1
ATOM 5719 O O . ASN A 1 726 ? -12.955 -20.411 -92.898 1.00 89.12 726 ASN A O 1
ATOM 5723 N N . LEU A 1 727 ? -14.921 -20.132 -93.941 1.00 90.00 727 LEU A N 1
ATOM 5724 C CA . LEU A 1 727 ? -14.504 -20.777 -95.190 1.00 90.00 727 LEU A CA 1
ATOM 5725 C C . LEU A 1 727 ? -13.230 -20.124 -95.752 1.00 90.00 727 LEU A C 1
ATOM 5727 O O . LEU A 1 727 ? -12.269 -20.830 -96.040 1.00 90.00 727 LEU A O 1
ATOM 5731 N N . LYS A 1 728 ? -13.175 -18.785 -95.823 1.00 88.88 728 LYS A N 1
ATOM 5732 C CA . LYS A 1 728 ? -11.971 -18.050 -96.257 1.00 88.88 728 LYS A CA 1
ATOM 5733 C C . LYS A 1 728 ? -10.770 -18.260 -95.325 1.00 88.88 728 LYS A C 1
ATOM 5735 O O . LYS A 1 728 ? -9.633 -18.305 -95.785 1.00 88.88 728 LYS A O 1
ATOM 5740 N N . GLN A 1 729 ? -10.993 -18.368 -94.015 1.00 91.50 729 GLN A N 1
ATOM 5741 C CA . GLN A 1 729 ? -9.912 -18.630 -93.057 1.00 91.50 729 GLN A CA 1
ATOM 5742 C C . GLN A 1 729 ? -9.377 -20.059 -93.165 1.00 91.50 729 GLN A C 1
ATOM 5744 O O . GLN A 1 729 ? -8.166 -20.257 -93.079 1.00 91.50 729 GLN A O 1
ATOM 5749 N N . VAL A 1 730 ? -10.261 -21.038 -93.359 1.00 92.88 730 VAL A N 1
ATOM 5750 C CA . VAL A 1 730 ? -9.907 -22.448 -93.533 1.00 92.88 730 VAL A CA 1
ATOM 5751 C C . VAL A 1 730 ? -9.175 -22.655 -94.857 1.00 92.88 730 VAL A C 1
ATOM 5753 O O . VAL A 1 730 ? -8.137 -23.313 -94.855 1.00 92.88 730 VAL A O 1
ATOM 5756 N N . THR A 1 731 ? -9.622 -22.041 -95.959 1.00 89.69 731 THR A N 1
ATOM 5757 C CA . THR A 1 731 ? -8.896 -22.104 -97.239 1.00 89.69 731 THR A CA 1
ATOM 5758 C C . THR A 1 731 ? -7.509 -21.476 -97.118 1.00 89.69 731 THR A C 1
ATOM 5760 O O . THR A 1 731 ? -6.517 -22.104 -97.483 1.00 89.69 731 THR A O 1
ATOM 5763 N N . ALA A 1 732 ? -7.396 -20.299 -96.493 1.00 91.00 732 ALA A N 1
ATOM 5764 C CA . ALA A 1 732 ? -6.105 -19.667 -96.218 1.00 91.00 732 ALA A CA 1
ATOM 5765 C C . ALA A 1 732 ? -5.213 -20.491 -95.267 1.00 91.00 732 ALA A C 1
ATOM 5767 O O . ALA A 1 732 ? -3.985 -20.474 -95.379 1.00 91.00 732 ALA A O 1
ATOM 5768 N N . ALA A 1 733 ? -5.791 -21.206 -94.300 1.00 93.94 733 ALA A N 1
ATOM 5769 C CA . ALA A 1 733 ? -5.053 -22.129 -93.440 1.00 93.94 733 ALA A CA 1
ATOM 5770 C C . ALA A 1 733 ? -4.559 -23.358 -94.220 1.00 93.94 733 ALA A C 1
ATOM 5772 O O . ALA A 1 733 ? -3.402 -23.736 -94.056 1.00 93.94 733 ALA A O 1
ATOM 5773 N N . ALA A 1 734 ? -5.381 -23.924 -95.108 1.00 92.94 734 ALA A N 1
ATOM 5774 C CA . ALA A 1 734 ? -5.001 -25.038 -95.972 1.00 92.94 734 ALA A CA 1
ATOM 5775 C C . ALA A 1 734 ? -3.855 -24.658 -96.920 1.00 92.94 734 ALA A C 1
ATOM 5777 O O . ALA A 1 734 ? -2.888 -25.410 -97.036 1.00 92.94 734 ALA A O 1
ATOM 5778 N N . TYR A 1 735 ? -3.890 -23.457 -97.510 1.00 92.62 735 TYR A N 1
ATOM 5779 C CA . TYR A 1 735 ? -2.772 -22.945 -98.305 1.00 92.62 735 TYR A CA 1
ATOM 5780 C C . TYR A 1 735 ? -1.482 -22.843 -97.491 1.00 92.62 735 TYR A C 1
ATOM 5782 O O . TYR A 1 735 ? -0.450 -23.360 -97.912 1.00 92.62 735 TYR A O 1
ATOM 5790 N N . ARG A 1 736 ? -1.546 -22.247 -96.294 1.00 92.94 736 ARG A N 1
ATOM 5791 C CA . ARG A 1 736 ? -0.376 -22.114 -95.412 1.00 92.94 736 ARG A CA 1
ATOM 5792 C C . ARG A 1 736 ? 0.162 -23.455 -94.924 1.00 92.94 736 ARG A C 1
ATOM 5794 O O . ARG A 1 736 ? 1.365 -23.573 -94.739 1.00 92.94 736 ARG A O 1
ATOM 5801 N N . GLN A 1 737 ? -0.698 -24.447 -94.722 1.00 94.38 737 GLN A N 1
ATOM 5802 C CA . GLN A 1 737 ? -0.275 -25.781 -94.309 1.00 94.38 737 GLN A CA 1
ATOM 5803 C C . GLN A 1 737 ? 0.424 -26.540 -95.446 1.00 94.38 737 GLN A C 1
ATOM 5805 O O . GLN A 1 737 ? 1.467 -27.146 -95.220 1.00 94.38 737 GLN A O 1
ATOM 5810 N N . ILE A 1 738 ? -0.145 -26.523 -96.654 1.00 93.75 738 ILE A N 1
ATOM 5811 C CA . ILE A 1 738 ? 0.345 -27.330 -97.784 1.00 93.75 738 ILE A CA 1
ATOM 5812 C C . ILE A 1 738 ? 1.540 -26.672 -98.471 1.00 93.75 738 ILE A C 1
ATOM 5814 O O . ILE A 1 738 ? 2.460 -27.363 -98.896 1.00 93.75 738 ILE A O 1
ATOM 5818 N N . PHE A 1 739 ? 1.535 -25.343 -98.583 1.00 91.44 739 PHE A N 1
ATOM 5819 C CA . PHE A 1 739 ? 2.603 -24.590 -99.239 1.00 91.44 739 PHE A CA 1
ATOM 5820 C C . PHE A 1 739 ? 3.595 -23.956 -98.256 1.00 91.44 739 PHE A C 1
ATOM 5822 O O . PHE A 1 739 ? 4.486 -23.223 -98.679 1.00 91.44 739 PHE A O 1
ATOM 5829 N N . GLU A 1 740 ? 3.440 -24.212 -96.952 1.00 91.88 740 GLU A N 1
ATOM 5830 C CA . GLU A 1 740 ? 4.203 -23.636 -95.827 1.00 91.88 740 GLU A CA 1
ATOM 5831 C C . GLU A 1 740 ? 4.100 -22.100 -95.670 1.00 91.88 740 GLU A C 1
ATOM 5833 O O . GLU A 1 740 ? 4.636 -21.525 -94.722 1.00 91.88 740 GLU A O 1
ATOM 5838 N N . ARG A 1 741 ? 3.406 -21.411 -96.583 1.00 88.75 741 ARG A N 1
ATOM 5839 C CA . ARG A 1 741 ? 3.235 -19.951 -96.619 1.00 88.75 741 ARG A CA 1
ATOM 5840 C C . ARG A 1 741 ? 1.979 -19.573 -97.400 1.00 88.75 741 ARG A C 1
ATOM 5842 O O . ARG A 1 741 ? 1.412 -20.395 -98.112 1.00 88.75 741 ARG A O 1
ATOM 5849 N N . ASP A 1 742 ? 1.553 -18.321 -97.270 1.00 86.12 742 ASP A N 1
ATOM 5850 C CA . ASP A 1 742 ? 0.445 -17.801 -98.074 1.00 86.12 742 ASP A CA 1
ATOM 5851 C C . ASP A 1 742 ? 0.831 -17.772 -99.561 1.00 86.12 742 ASP A C 1
ATOM 5853 O O . ASP A 1 742 ? 1.991 -17.542 -99.894 1.00 86.12 742 ASP A O 1
ATOM 5857 N N . ILE A 1 743 ? -0.124 -18.035 -100.442 1.00 82.38 743 ILE A N 1
ATOM 5858 C CA . ILE A 1 743 ? 0.075 -18.208 -101.883 1.00 82.38 743 ILE A CA 1
ATOM 5859 C C . ILE A 1 743 ? -0.058 -16.903 -102.678 1.00 82.38 743 ILE A C 1
ATOM 5861 O O . ILE A 1 743 ? 0.507 -16.789 -103.768 1.00 82.38 743 ILE A O 1
ATOM 5865 N N . ALA A 1 744 ? -0.760 -15.903 -102.133 1.00 78.62 744 ALA A N 1
ATOM 5866 C CA . ALA A 1 744 ? -1.010 -14.625 -102.805 1.00 78.62 744 ALA A CA 1
ATOM 5867 C C . ALA A 1 744 ? 0.252 -13.930 -103.378 1.00 78.62 744 ALA A C 1
ATOM 5869 O O . ALA A 1 744 ? 0.155 -13.361 -104.464 1.00 78.62 744 ALA A O 1
ATOM 5870 N N . PRO A 1 745 ? 1.440 -13.984 -102.737 1.00 72.81 745 PRO A N 1
ATOM 5871 C CA . PRO A 1 745 ? 2.617 -13.256 -103.222 1.00 72.81 745 PRO A CA 1
ATOM 5872 C C . PRO A 1 745 ? 3.327 -13.839 -104.459 1.00 72.81 745 PRO A C 1
ATOM 5874 O O . PRO A 1 745 ? 4.213 -13.174 -104.987 1.00 72.81 745 PRO A O 1
ATOM 5877 N N . TYR A 1 746 ? 3.030 -15.068 -104.902 1.00 71.56 746 TYR A N 1
ATOM 5878 C CA . TYR A 1 746 ? 3.818 -15.732 -105.966 1.00 71.56 746 TYR A CA 1
ATOM 5879 C C . TYR A 1 746 ? 3.001 -16.559 -106.966 1.00 71.56 746 TYR A C 1
ATOM 5881 O O . TYR A 1 746 ? 3.568 -17.280 -107.791 1.00 71.56 746 TYR A O 1
ATOM 5889 N N . ILE A 1 747 ? 1.677 -16.430 -106.935 1.00 71.88 747 ILE A N 1
ATOM 5890 C CA . ILE A 1 747 ? 0.800 -16.964 -107.972 1.00 71.88 747 ILE A CA 1
ATOM 5891 C C . ILE A 1 747 ? 0.611 -15.908 -109.078 1.00 71.88 747 ILE A C 1
ATOM 5893 O O . ILE A 1 747 ? 0.244 -14.771 -108.803 1.00 71.88 747 ILE A O 1
ATOM 5897 N N . VAL A 1 748 ? 0.840 -16.293 -110.341 1.00 62.81 748 VAL A N 1
ATOM 5898 C CA . VAL A 1 748 ? 0.723 -15.406 -111.525 1.00 62.81 748 VAL A CA 1
ATOM 5899 C C . VAL A 1 748 ? -0.633 -15.564 -112.249 1.00 62.81 748 VAL A C 1
ATOM 5901 O O . VAL A 1 748 ? -1.020 -14.706 -113.037 1.00 62.81 748 VAL A O 1
ATOM 5904 N N . LYS A 1 749 ? -1.385 -16.6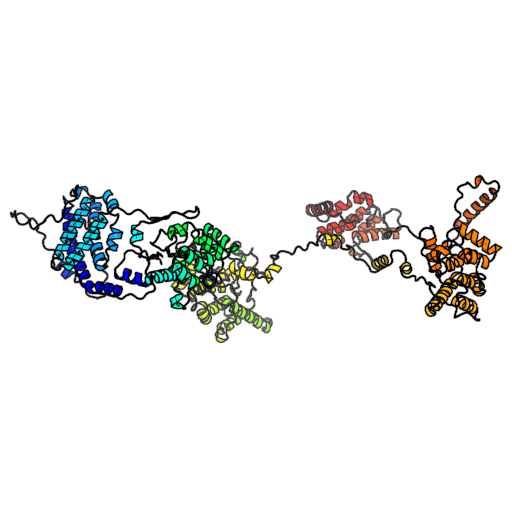43 -111.980 1.00 64.81 749 LYS A N 1
ATOM 5905 C CA . LYS A 1 749 ? -2.706 -16.964 -112.569 1.00 64.81 749 LYS A CA 1
ATOM 5906 C C . LYS A 1 749 ? -3.684 -17.418 -111.484 1.00 64.81 749 LYS A C 1
ATOM 5908 O O . LYS A 1 749 ? -3.254 -18.001 -110.508 1.00 64.81 749 LYS A O 1
ATOM 5913 N N . SER A 1 750 ? -4.993 -17.248 -111.652 1.00 71.12 750 SER A N 1
ATOM 5914 C CA . SER A 1 750 ? -6.025 -17.763 -110.729 1.00 71.12 750 SER A CA 1
ATOM 5915 C C . SER A 1 750 ? -6.134 -19.307 -110.738 1.00 71.12 750 SER A C 1
ATOM 5917 O O . SER A 1 750 ? -7.137 -19.874 -111.160 1.00 71.12 750 SER A O 1
ATOM 5919 N N . GLU A 1 751 ? -5.085 -20.010 -110.293 1.00 74.19 751 GLU A N 1
ATOM 5920 C CA . GLU A 1 751 ? -4.940 -21.473 -110.410 1.00 74.19 751 GLU A CA 1
ATOM 5921 C C . GLU A 1 751 ? -5.942 -22.256 -109.544 1.00 74.19 751 GLU A C 1
ATOM 5923 O O . GLU A 1 751 ? -6.402 -23.321 -109.952 1.00 74.19 751 GLU A O 1
ATOM 5928 N N . PHE A 1 752 ? -6.328 -21.725 -108.378 1.00 84.94 752 PHE A N 1
ATOM 5929 C CA . PHE A 1 752 ? -7.168 -22.437 -107.403 1.00 84.94 752 PHE A CA 1
ATOM 5930 C C . PHE A 1 752 ? -8.599 -21.916 -107.278 1.00 84.94 752 PHE A C 1
ATOM 5932 O O . PHE A 1 752 ? -9.391 -22.501 -106.544 1.00 84.94 752 PHE A O 1
ATOM 5939 N N . THR A 1 753 ? -8.987 -20.887 -108.037 1.00 84.12 753 THR A N 1
ATOM 5940 C CA . THR A 1 753 ? -10.341 -20.304 -107.967 1.00 84.12 753 THR A CA 1
ATOM 5941 C C . THR A 1 753 ? -11.434 -21.332 -108.274 1.00 84.12 753 THR A C 1
ATOM 5943 O O . THR A 1 753 ? -12.509 -21.294 -107.678 1.00 84.12 753 THR A O 1
ATOM 5946 N N . ALA A 1 754 ? -11.147 -22.305 -109.146 1.00 86.19 754 ALA A N 1
ATOM 5947 C CA . ALA A 1 754 ? -12.052 -23.418 -109.413 1.00 86.19 754 ALA A CA 1
ATOM 5948 C C . ALA A 1 754 ? -12.227 -24.338 -108.190 1.00 86.19 754 ALA A C 1
ATOM 5950 O O . ALA A 1 754 ? -13.352 -24.706 -107.868 1.00 86.19 754 ALA A O 1
ATOM 5951 N N . LEU A 1 755 ? -11.144 -24.683 -107.483 1.00 87.94 755 LEU A N 1
ATOM 5952 C CA . LEU A 1 755 ? -11.208 -25.515 -106.274 1.00 87.94 755 LEU A CA 1
ATOM 5953 C C . LEU A 1 755 ? -11.877 -24.774 -105.109 1.00 87.94 755 LEU A C 1
ATOM 5955 O O . LEU A 1 755 ? -12.675 -25.369 -104.393 1.00 87.94 755 LEU A O 1
ATOM 5959 N N . GLU A 1 756 ? -11.611 -23.477 -104.948 1.00 88.25 756 GLU A N 1
ATOM 5960 C CA . GLU A 1 756 ? -12.272 -22.640 -103.938 1.00 88.25 756 GLU A CA 1
ATOM 5961 C C . GLU A 1 756 ? -13.778 -22.544 -104.174 1.00 88.25 756 GLU A C 1
ATOM 5963 O O . GLU A 1 756 ? -14.560 -22.644 -103.230 1.00 88.25 756 GLU A O 1
ATOM 5968 N N . SER A 1 757 ? -14.185 -22.384 -105.437 1.00 88.62 757 SER A N 1
ATOM 5969 C CA . SER A 1 757 ? -15.600 -22.339 -105.814 1.00 88.62 757 SER A CA 1
ATOM 5970 C C . SER A 1 757 ? -16.279 -23.681 -105.542 1.00 88.62 757 SER A C 1
ATOM 5972 O O . SER A 1 757 ? -17.330 -23.710 -104.907 1.00 88.62 757 SER A O 1
ATOM 5974 N N . LYS A 1 758 ? -15.639 -24.796 -105.924 1.00 90.75 758 LYS A N 1
ATOM 5975 C CA . LYS A 1 758 ? -16.138 -26.151 -105.644 1.00 90.75 758 LYS A CA 1
ATOM 5976 C C . LYS A 1 758 ? -16.289 -26.417 -104.147 1.00 90.75 758 LYS A C 1
ATOM 5978 O O . LYS A 1 758 ? -17.330 -26.910 -103.721 1.00 90.75 758 LYS A O 1
ATOM 5983 N N . LEU A 1 759 ? -15.296 -26.041 -103.337 1.00 89.94 759 LEU A N 1
ATOM 5984 C CA . LEU A 1 759 ? -15.370 -26.180 -101.879 1.00 89.94 759 LEU A CA 1
ATOM 5985 C C . LEU A 1 759 ? -16.470 -25.281 -101.293 1.00 89.94 759 LEU A C 1
ATOM 5987 O O . LEU A 1 759 ? -17.230 -25.706 -100.429 1.00 89.94 759 LEU A O 1
ATOM 5991 N N . GLY A 1 760 ? -16.594 -24.045 -101.783 1.00 87.12 760 GLY A N 1
ATOM 5992 C CA . GLY A 1 760 ? -17.600 -23.087 -101.322 1.00 87.12 760 GLY A CA 1
ATOM 5993 C C . GLY A 1 760 ? -19.044 -23.447 -101.682 1.00 87.12 760 GLY A C 1
ATOM 5994 O O . GLY A 1 760 ? -19.954 -23.013 -100.967 1.00 87.12 760 GLY A O 1
ATOM 5995 N N . ASN A 1 761 ? -19.230 -24.236 -102.744 1.00 86.88 761 ASN A N 1
ATOM 5996 C CA . ASN A 1 761 ? -20.508 -24.804 -103.179 1.00 86.88 761 ASN A CA 1
ATOM 5997 C C . ASN A 1 761 ? -20.819 -26.162 -102.526 1.00 86.88 761 ASN A C 1
ATOM 5999 O O . ASN A 1 761 ? -21.933 -26.656 -102.675 1.00 86.88 761 ASN A O 1
ATOM 6003 N N . GLY A 1 762 ? -19.864 -26.765 -101.807 1.00 85.88 762 GLY A N 1
ATOM 6004 C CA . GLY A 1 762 ? -20.010 -28.106 -101.232 1.00 85.88 762 GLY A CA 1
ATOM 6005 C C . GLY A 1 762 ? -19.919 -29.241 -102.257 1.00 85.88 762 GLY A C 1
ATOM 6006 O O . GLY A 1 762 ? -20.371 -30.344 -101.974 1.00 85.88 762 GLY A O 1
ATOM 6007 N N . GLU A 1 763 ? -19.352 -28.981 -103.439 1.00 89.12 763 GLU A N 1
ATOM 6008 C CA . GLU A 1 763 ? -19.124 -29.995 -104.482 1.00 89.12 763 GLU A CA 1
ATOM 6009 C C . GLU A 1 763 ? -17.947 -30.921 -104.147 1.00 89.12 763 GLU A C 1
ATOM 6011 O O . GLU A 1 763 ? -17.867 -32.020 -104.688 1.00 89.12 763 GLU A O 1
ATOM 6016 N N . ILE A 1 764 ? -17.030 -30.461 -103.287 1.00 91.69 764 ILE A N 1
ATOM 6017 C CA . ILE A 1 764 ? -15.889 -31.231 -102.783 1.00 91.69 764 ILE A CA 1
ATOM 6018 C C . ILE A 1 764 ? -15.742 -31.059 -101.268 1.00 91.69 764 ILE A C 1
ATOM 6020 O O . ILE A 1 764 ? -16.082 -30.005 -100.720 1.00 91.69 764 ILE A O 1
ATOM 6024 N N . THR A 1 765 ? -15.192 -32.068 -100.595 1.00 92.56 765 THR A N 1
ATOM 6025 C CA . THR A 1 765 ? -14.841 -32.005 -99.163 1.00 92.56 765 THR A CA 1
ATOM 6026 C C . THR A 1 765 ? -13.542 -31.226 -98.924 1.00 92.56 765 THR A C 1
ATOM 6028 O O . THR A 1 765 ? -12.777 -30.959 -99.855 1.00 92.56 765 THR A O 1
ATOM 6031 N N . LEU A 1 766 ? -13.233 -30.873 -97.666 1.00 92.06 766 LEU A N 1
ATOM 6032 C CA . LEU A 1 766 ? -11.951 -30.224 -97.356 1.00 92.06 766 LEU A CA 1
ATOM 6033 C C . LEU A 1 766 ? -10.769 -31.163 -97.643 1.00 92.06 766 LEU A C 1
ATOM 6035 O O . LEU A 1 766 ? -9.726 -30.709 -98.110 1.00 92.06 766 LEU A O 1
ATOM 6039 N N . LYS A 1 767 ? -10.944 -32.472 -97.433 1.00 94.12 767 LYS A N 1
ATOM 6040 C CA . LYS A 1 767 ? -9.965 -33.496 -97.819 1.00 94.12 767 LYS A CA 1
ATOM 6041 C C . LYS A 1 767 ? -9.711 -33.503 -99.330 1.00 94.12 767 LYS A C 1
ATOM 6043 O O . LYS A 1 767 ? -8.556 -33.482 -99.748 1.00 94.12 767 LYS A O 1
ATOM 6048 N N . GLU A 1 768 ? -10.761 -33.481 -100.147 1.00 92.75 768 GLU A N 1
ATOM 6049 C CA . GLU A 1 768 ? -10.640 -33.421 -101.613 1.00 92.75 768 GLU A CA 1
ATOM 6050 C C . GLU A 1 768 ? -10.057 -32.086 -102.092 1.00 92.75 768 GLU A C 1
ATOM 6052 O O . GLU A 1 768 ? -9.298 -32.040 -103.060 1.00 92.75 768 GLU A O 1
ATOM 6057 N N . PHE A 1 769 ? -10.346 -30.993 -101.383 1.00 93.50 769 PHE A N 1
ATOM 6058 C CA . PHE A 1 769 ? -9.694 -29.710 -101.617 1.00 93.50 769 PHE A CA 1
ATOM 6059 C C . PHE A 1 769 ? -8.184 -29.800 -101.354 1.00 93.50 769 PHE A C 1
ATOM 6061 O O . PHE A 1 769 ? -7.395 -29.407 -102.209 1.00 93.50 769 PHE A O 1
ATOM 6068 N N . ILE A 1 770 ? -7.765 -30.393 -100.231 1.00 94.31 770 ILE A N 1
ATOM 6069 C CA . ILE A 1 770 ? -6.351 -30.647 -99.899 1.00 94.31 770 ILE A CA 1
ATOM 6070 C C . ILE A 1 770 ? -5.688 -31.569 -100.939 1.00 94.31 770 ILE A C 1
ATOM 6072 O O . ILE A 1 770 ? -4.553 -31.307 -101.346 1.00 94.31 770 ILE A O 1
ATOM 6076 N N . GLU A 1 771 ? -6.391 -32.602 -101.416 1.00 93.94 771 GLU A N 1
ATOM 6077 C CA . GLU A 1 771 ? -5.932 -33.468 -102.511 1.00 93.94 771 GLU A CA 1
ATOM 6078 C C . GLU A 1 771 ? -5.700 -32.666 -103.797 1.00 93.94 771 GLU A C 1
ATOM 6080 O O . GLU A 1 771 ? -4.644 -32.783 -104.426 1.00 93.94 771 GLU A O 1
ATOM 6085 N N . GLY A 1 772 ? -6.651 -31.797 -104.151 1.00 91.75 772 GLY A N 1
ATOM 6086 C CA . GLY A 1 772 ? -6.560 -30.904 -105.303 1.00 91.75 772 GLY A CA 1
ATOM 6087 C C . GLY A 1 772 ? -5.381 -29.932 -105.211 1.00 91.75 772 GLY A C 1
ATOM 6088 O O . GLY A 1 772 ? -4.687 -29.714 -106.207 1.00 91.75 772 GLY A O 1
ATOM 6089 N N . LEU A 1 773 ? -5.099 -29.401 -104.016 1.00 92.00 773 LEU A N 1
ATOM 6090 C CA . LEU A 1 773 ? -3.940 -28.537 -103.777 1.00 92.00 773 LEU A CA 1
ATOM 6091 C C . LEU A 1 773 ? -2.621 -29.298 -103.918 1.00 92.00 773 LEU A C 1
ATOM 6093 O O . LEU A 1 773 ? -1.704 -28.814 -104.584 1.00 92.00 773 LEU A O 1
ATOM 6097 N N . GLY A 1 774 ? -2.530 -30.503 -103.359 1.00 90.25 774 GLY A N 1
ATOM 6098 C CA . GLY A 1 774 ? -1.338 -31.337 -103.467 1.00 90.25 774 GLY A CA 1
ATOM 6099 C C . GLY A 1 774 ? -1.065 -31.844 -104.892 1.00 90.25 774 GLY A C 1
ATOM 6100 O O . GLY A 1 774 ? 0.087 -31.960 -105.303 1.00 90.25 774 GLY A O 1
ATOM 6101 N N . CYS A 1 775 ? -2.107 -32.109 -105.681 1.00 90.44 775 CYS A N 1
ATOM 6102 C CA . CYS A 1 775 ? -1.974 -32.587 -107.063 1.00 90.44 775 CYS A CA 1
ATOM 6103 C C . CYS A 1 775 ? -1.751 -31.465 -108.095 1.00 90.44 775 CYS A C 1
ATOM 6105 O O . CYS A 1 775 ? -1.708 -31.731 -109.303 1.00 90.44 775 CYS A O 1
ATOM 6107 N N . SER A 1 776 ? -1.633 -30.220 -107.635 1.00 90.31 776 SER A N 1
ATOM 6108 C CA . SER A 1 776 ? -1.496 -29.040 -108.484 1.00 90.31 776 SER A CA 1
ATOM 6109 C C . SER A 1 776 ? -0.118 -28.919 -109.138 1.00 90.31 776 SER A C 1
ATOM 6111 O O . SER A 1 776 ? 0.898 -29.376 -108.610 1.00 90.31 776 SER A O 1
ATOM 6113 N N . SER A 1 777 ? -0.062 -28.223 -110.279 1.00 87.75 777 SER A N 1
ATOM 6114 C CA . SER A 1 777 ? 1.206 -27.849 -110.920 1.00 87.75 777 SER A CA 1
ATOM 6115 C C . SER A 1 777 ? 2.103 -27.026 -109.995 1.00 87.75 777 SER A C 1
ATOM 6117 O O . SER A 1 777 ? 3.326 -27.149 -110.062 1.00 87.75 777 SER A O 1
ATOM 6119 N N . LEU A 1 778 ? 1.508 -26.220 -109.109 1.00 88.44 778 LEU A N 1
ATOM 6120 C CA . LEU A 1 778 ? 2.242 -25.405 -108.148 1.00 88.44 778 LEU A CA 1
ATOM 6121 C C . LEU A 1 778 ? 2.935 -26.259 -107.083 1.00 88.44 778 LEU A C 1
ATOM 6123 O O . LEU A 1 778 ? 4.121 -26.059 -106.824 1.00 88.44 778 LEU A O 1
ATOM 6127 N N . TYR A 1 779 ? 2.235 -27.239 -106.505 1.00 91.19 779 TYR A N 1
ATOM 6128 C CA . TYR A 1 779 ? 2.829 -28.140 -105.513 1.00 91.19 779 TYR A CA 1
ATOM 6129 C C . TYR A 1 779 ? 3.964 -28.961 -106.127 1.00 91.19 779 TYR A C 1
ATOM 6131 O O . TYR A 1 779 ? 5.030 -29.110 -105.530 1.00 91.19 779 TYR A O 1
ATOM 6139 N N . ILE A 1 780 ? 3.774 -29.404 -107.372 1.00 90.62 780 ILE A N 1
ATOM 6140 C CA . ILE A 1 780 ? 4.804 -30.095 -108.147 1.00 90.62 780 ILE A CA 1
ATOM 6141 C C . ILE A 1 780 ? 6.046 -29.213 -108.321 1.00 90.62 780 ILE A C 1
ATOM 6143 O O . ILE A 1 780 ? 7.166 -29.672 -108.104 1.00 90.62 780 ILE A O 1
ATOM 6147 N N . LYS A 1 781 ? 5.864 -27.940 -108.679 1.00 89.44 781 LYS A N 1
ATOM 6148 C CA . LYS A 1 781 ? 6.967 -26.995 -108.884 1.00 89.44 781 LYS A CA 1
ATOM 6149 C C . LYS A 1 781 ? 7.726 -26.676 -107.592 1.00 89.44 781 LYS A C 1
ATOM 6151 O O . LYS A 1 781 ? 8.945 -26.530 -107.642 1.00 89.44 781 LYS A O 1
ATOM 6156 N N . GLU A 1 782 ? 7.030 -26.554 -106.463 1.00 88.06 782 GLU A N 1
ATOM 6157 C CA . GLU A 1 782 ? 7.655 -26.163 -105.193 1.00 88.06 782 GLU A CA 1
ATOM 6158 C C . GLU A 1 782 ? 8.245 -27.343 -104.416 1.00 88.06 782 GLU A C 1
ATOM 6160 O O . GLU A 1 782 ? 9.368 -27.221 -103.936 1.00 88.06 782 GLU A O 1
ATOM 6165 N N . PHE A 1 783 ? 7.534 -28.469 -104.297 1.00 91.00 783 PHE A N 1
ATOM 6166 C CA . PHE A 1 783 ? 7.884 -29.541 -103.353 1.00 91.00 783 PHE A CA 1
ATOM 6167 C C . PHE A 1 783 ? 8.189 -30.894 -104.000 1.00 91.00 783 PHE A C 1
ATOM 6169 O O . PHE A 1 783 ? 8.611 -31.797 -103.283 1.00 91.00 783 PHE A O 1
ATOM 6176 N N . TYR A 1 784 ? 8.027 -31.044 -105.321 1.00 91.50 784 TYR A N 1
ATOM 6177 C CA . TYR A 1 784 ? 8.353 -32.285 -106.038 1.00 91.50 784 TYR A CA 1
ATOM 6178 C C . TYR A 1 784 ? 9.561 -32.135 -106.971 1.00 91.50 784 TYR A C 1
ATOM 6180 O O . TYR A 1 784 ? 10.602 -32.732 -106.731 1.00 91.50 784 TYR A O 1
ATOM 6188 N N . ALA A 1 785 ? 9.465 -31.290 -108.001 1.00 90.69 785 ALA A N 1
ATOM 6189 C CA . ALA A 1 785 ? 10.488 -31.141 -109.038 1.00 90.69 785 ALA A CA 1
ATOM 6190 C C . ALA A 1 785 ? 11.903 -30.759 -108.536 1.00 90.69 785 ALA A C 1
ATOM 6192 O O . ALA A 1 785 ? 12.872 -31.249 -109.116 1.00 90.69 785 ALA A O 1
ATOM 6193 N N . PRO A 1 786 ? 12.083 -29.906 -107.501 1.00 90.25 786 PRO A N 1
ATOM 6194 C CA . PRO A 1 786 ? 13.419 -29.484 -107.075 1.00 90.25 786 PRO A CA 1
ATOM 6195 C C . PRO A 1 786 ? 14.086 -30.413 -106.043 1.00 90.25 786 PRO A C 1
ATOM 6197 O O . PRO A 1 786 ? 15.207 -30.108 -105.607 1.00 90.25 786 PRO A O 1
ATOM 6200 N N . TYR A 1 787 ? 13.422 -31.503 -105.634 1.00 90.06 787 TYR A N 1
ATOM 6201 C CA . TYR A 1 787 ? 13.824 -32.341 -104.502 1.00 90.06 787 TYR A CA 1
ATOM 6202 C C . TYR A 1 787 ? 13.818 -33.845 -104.836 1.00 90.06 787 TYR A C 1
ATOM 6204 O O . TYR A 1 787 ? 13.012 -34.295 -105.646 1.00 90.06 787 TYR A O 1
ATOM 6212 N N . PRO A 1 788 ? 14.697 -34.651 -104.210 1.00 91.44 788 PRO A N 1
ATOM 6213 C CA . PRO A 1 788 ? 14.681 -36.103 -104.373 1.00 91.44 788 PRO A CA 1
ATOM 6214 C C . PRO A 1 788 ? 13.453 -36.727 -103.697 1.00 91.44 788 PRO A C 1
ATOM 6216 O O . PRO A 1 788 ? 12.956 -36.196 -102.703 1.00 91.44 788 PRO A O 1
ATOM 6219 N N . ASN A 1 789 ? 13.022 -37.906 -104.163 1.00 91.44 789 ASN A N 1
ATOM 6220 C CA . ASN A 1 789 ? 11.842 -38.608 -103.634 1.00 91.44 789 ASN A CA 1
ATOM 6221 C C . ASN A 1 789 ? 11.845 -38.756 -102.103 1.00 91.44 789 ASN A C 1
ATOM 6223 O O . ASN A 1 789 ? 10.801 -38.634 -101.478 1.00 91.44 789 ASN A O 1
ATOM 6227 N N . THR A 1 790 ? 13.000 -38.974 -101.474 1.00 90.00 790 THR A N 1
ATOM 6228 C CA . THR A 1 790 ? 13.115 -39.069 -100.008 1.00 90.00 790 THR A CA 1
ATOM 6229 C C . THR A 1 790 ? 12.715 -37.775 -99.300 1.00 90.00 790 THR A C 1
ATOM 6231 O O . THR A 1 790 ? 11.982 -37.806 -98.316 1.00 90.00 790 THR A O 1
ATOM 6234 N N . GLN A 1 791 ? 13.111 -36.627 -99.843 1.00 89.56 791 GLN A N 1
ATOM 6235 C CA . GLN A 1 791 ? 12.733 -35.324 -99.306 1.00 89.56 791 GLN A CA 1
ATOM 6236 C C . GLN A 1 791 ? 11.273 -34.980 -99.631 1.00 89.56 791 GLN A C 1
ATOM 6238 O O . GLN A 1 791 ? 10.583 -34.377 -98.813 1.00 89.56 791 GLN A O 1
ATOM 6243 N N . VAL A 1 792 ? 10.771 -35.424 -100.788 1.00 91.88 792 VAL A N 1
ATOM 6244 C CA . VAL A 1 792 ? 9.340 -35.347 -101.128 1.00 91.88 792 VAL A CA 1
ATOM 6245 C C . VAL A 1 792 ? 8.500 -36.123 -100.112 1.00 91.88 792 VAL A C 1
ATOM 6247 O O . VAL A 1 792 ? 7.430 -35.655 -99.729 1.00 91.88 792 VAL A O 1
ATOM 6250 N N . ILE A 1 793 ? 8.981 -37.278 -99.638 1.00 93.75 793 ILE A N 1
ATOM 6251 C CA . ILE A 1 793 ? 8.301 -38.064 -98.601 1.00 93.75 793 ILE A CA 1
ATOM 6252 C C . ILE A 1 793 ? 8.256 -37.292 -97.279 1.00 93.75 793 ILE A C 1
ATOM 6254 O O . ILE A 1 793 ? 7.181 -37.191 -96.695 1.00 93.75 793 ILE A O 1
ATOM 6258 N N . GLU A 1 794 ? 9.369 -36.690 -96.840 1.00 91.88 794 GLU A N 1
ATOM 6259 C CA . GLU A 1 794 ? 9.394 -35.834 -95.640 1.00 91.88 794 GLU A CA 1
ATOM 6260 C C . GLU A 1 794 ? 8.412 -34.658 -95.745 1.00 91.88 794 GLU A C 1
ATOM 6262 O O . GLU A 1 794 ? 7.656 -34.398 -94.806 1.00 91.88 794 GLU A O 1
ATOM 6267 N N . PHE A 1 795 ? 8.389 -33.961 -96.888 1.00 93.00 795 PHE A N 1
ATOM 6268 C CA . PHE A 1 795 ? 7.432 -32.879 -97.131 1.00 93.00 795 PHE A CA 1
ATOM 6269 C C . PHE A 1 795 ? 5.995 -33.392 -97.160 1.00 93.00 795 PHE A C 1
ATOM 6271 O O . PHE A 1 795 ? 5.117 -32.783 -96.558 1.00 93.00 795 PHE A O 1
ATOM 6278 N N . GLY A 1 796 ? 5.749 -34.538 -97.791 1.00 92.62 796 GLY A N 1
ATOM 6279 C CA . GLY A 1 796 ? 4.435 -35.165 -97.830 1.00 92.62 796 GLY A CA 1
ATOM 6280 C C . GLY A 1 796 ? 3.905 -35.477 -96.431 1.00 92.62 796 GLY A C 1
ATOM 6281 O O . GLY A 1 796 ? 2.823 -35.016 -96.060 1.00 92.62 796 GLY A O 1
ATOM 6282 N N . THR A 1 797 ? 4.681 -36.184 -95.606 1.00 94.19 797 THR A N 1
ATOM 6283 C CA . THR A 1 797 ? 4.252 -36.508 -94.238 1.00 94.19 797 THR A CA 1
ATOM 6284 C C . THR A 1 797 ? 4.122 -35.250 -93.371 1.00 94.19 797 THR A C 1
ATOM 6286 O O . THR A 1 797 ? 3.217 -35.174 -92.538 1.00 94.19 797 THR A O 1
ATOM 6289 N N . LYS A 1 798 ? 4.955 -34.223 -93.593 1.00 94.50 798 LYS A N 1
ATOM 6290 C CA . LYS A 1 798 ? 4.857 -32.928 -92.901 1.00 94.50 798 LYS A CA 1
ATOM 6291 C C . LYS A 1 798 ? 3.572 -32.178 -93.270 1.00 94.50 798 LYS A C 1
ATOM 6293 O O . LYS A 1 798 ? 2.838 -31.750 -92.381 1.00 94.50 798 LYS A O 1
ATOM 6298 N N . HIS A 1 799 ? 3.285 -32.018 -94.559 1.00 95.31 799 HIS A N 1
ATOM 6299 C CA . HIS A 1 799 ? 2.155 -31.222 -95.041 1.00 95.31 799 HIS A CA 1
ATOM 6300 C C . HIS A 1 799 ? 0.816 -31.919 -94.808 1.00 95.31 799 HIS A C 1
ATOM 6302 O O . HIS A 1 799 ? -0.130 -31.276 -94.355 1.00 95.31 799 HIS A O 1
ATOM 6308 N N . PHE A 1 800 ? 0.742 -33.227 -95.065 1.00 95.31 800 PHE A N 1
ATOM 6309 C CA . PHE A 1 800 ? -0.524 -33.961 -95.057 1.00 95.31 800 PHE A CA 1
ATOM 6310 C C . PHE A 1 800 ? -0.773 -34.752 -93.766 1.00 95.31 800 PHE A C 1
ATOM 6312 O O . PHE A 1 800 ? -1.928 -34.907 -93.389 1.00 95.31 800 PHE A O 1
ATOM 6319 N N . LEU A 1 801 ? 0.264 -35.221 -93.057 1.00 94.38 801 LEU A N 1
ATOM 6320 C CA . LEU A 1 801 ? 0.107 -36.029 -91.829 1.00 94.38 801 LEU A CA 1
ATOM 6321 C C . LEU A 1 801 ? 0.531 -35.308 -90.539 1.00 94.38 801 LEU A C 1
ATOM 6323 O O . LEU A 1 801 ? 0.278 -35.803 -89.435 1.00 94.38 801 LEU A O 1
ATOM 6327 N N . GLY A 1 802 ? 1.151 -34.133 -90.655 1.00 93.06 802 GLY A N 1
ATOM 6328 C CA . GLY A 1 802 ? 1.542 -33.316 -89.512 1.00 93.06 802 GLY A CA 1
ATOM 6329 C C . GLY A 1 802 ? 2.789 -33.809 -88.765 1.00 93.06 802 GLY A C 1
ATOM 6330 O O . GLY A 1 802 ? 2.979 -33.426 -87.608 1.00 93.06 802 GLY A O 1
ATOM 6331 N N . ARG A 1 803 ? 3.594 -34.703 -89.364 1.00 94.62 803 ARG A N 1
ATOM 6332 C CA . ARG A 1 803 ? 4.704 -35.422 -88.700 1.00 94.62 803 ARG A CA 1
ATOM 6333 C C . ARG A 1 803 ? 5.831 -35.832 -89.661 1.00 94.62 803 ARG A C 1
ATOM 6335 O O . ARG A 1 803 ? 5.676 -35.783 -90.878 1.00 94.62 803 ARG A O 1
ATOM 6342 N N . ALA A 1 804 ? 6.952 -36.291 -89.110 1.00 93.94 804 ALA A N 1
ATOM 6343 C CA . ALA A 1 804 ? 8.001 -36.971 -89.872 1.00 93.94 804 ALA A CA 1
ATOM 6344 C C . ALA A 1 804 ? 7.588 -38.409 -90.276 1.00 93.94 804 ALA A C 1
ATOM 6346 O O . ALA A 1 804 ? 6.659 -38.969 -89.670 1.00 93.94 804 ALA A O 1
ATOM 6347 N N . PRO A 1 805 ? 8.285 -39.041 -91.245 1.00 93.38 805 PRO A N 1
ATOM 6348 C CA . PRO A 1 805 ? 8.159 -40.476 -91.509 1.00 93.38 805 PRO A CA 1
ATOM 6349 C C . PRO A 1 805 ? 8.468 -41.303 -90.249 1.00 93.38 805 PRO A C 1
ATOM 6351 O O . PRO A 1 805 ? 9.392 -40.975 -89.501 1.00 93.38 805 PRO A O 1
ATOM 6354 N N . MET A 1 806 ? 7.681 -42.349 -89.987 1.00 91.06 806 MET A N 1
ATOM 6355 C CA . MET A 1 806 ? 7.757 -43.145 -88.758 1.00 91.06 806 MET A CA 1
ATOM 6356 C C . MET A 1 806 ? 8.959 -44.087 -88.750 1.00 91.06 806 MET A C 1
ATOM 6358 O O . MET A 1 806 ? 9.669 -44.161 -87.748 1.00 91.06 806 MET A O 1
ATOM 6362 N N . ASP A 1 807 ? 9.156 -44.819 -89.846 1.00 90.75 807 ASP A N 1
ATOM 6363 C CA . ASP A 1 807 ? 10.147 -45.881 -89.962 1.00 90.75 807 ASP A CA 1
ATOM 6364 C C . ASP A 1 807 ? 10.619 -46.078 -91.416 1.00 90.75 807 ASP A C 1
ATOM 6366 O O . ASP A 1 807 ? 10.191 -45.398 -92.355 1.00 90.75 807 ASP A O 1
ATOM 6370 N N . GLN A 1 808 ? 11.537 -47.029 -91.612 1.00 90.25 808 GLN A N 1
ATOM 6371 C CA . GLN A 1 808 ? 12.067 -47.340 -92.938 1.00 90.25 808 GLN A CA 1
ATOM 6372 C C . GLN A 1 808 ? 11.030 -48.017 -93.847 1.00 90.25 808 GLN A C 1
ATOM 6374 O O . GLN A 1 808 ? 11.142 -47.916 -95.070 1.00 90.25 808 GLN A O 1
ATOM 6379 N N . ALA A 1 809 ? 10.041 -48.719 -93.284 1.00 90.62 809 ALA A N 1
ATOM 6380 C CA . ALA A 1 809 ? 9.002 -49.388 -94.061 1.00 90.62 809 ALA A CA 1
ATOM 6381 C C . ALA A 1 809 ? 8.076 -48.362 -94.729 1.00 90.62 809 ALA A C 1
ATOM 6383 O O . ALA A 1 809 ? 7.769 -48.498 -95.915 1.00 90.62 809 ALA A O 1
ATOM 6384 N N . GLU A 1 810 ? 7.717 -47.296 -94.013 1.00 92.12 810 GLU A N 1
ATOM 6385 C CA . GLU A 1 810 ? 6.943 -46.171 -94.533 1.00 92.12 810 GLU A CA 1
ATOM 6386 C C . GLU A 1 810 ? 7.700 -45.447 -95.659 1.00 92.12 810 GLU A C 1
ATOM 6388 O O . GLU A 1 810 ? 7.134 -45.224 -96.732 1.00 92.12 810 GLU A O 1
ATOM 6393 N N . ILE A 1 811 ? 8.999 -45.174 -95.477 1.00 91.38 811 ILE A N 1
ATOM 6394 C CA . ILE A 1 811 ? 9.836 -44.562 -96.525 1.00 91.38 811 ILE A CA 1
ATOM 6395 C C . ILE A 1 811 ? 9.887 -45.453 -97.774 1.00 91.38 811 ILE A C 1
ATOM 6397 O O . ILE A 1 811 ? 9.707 -44.960 -98.887 1.00 91.38 811 ILE A O 1
ATOM 6401 N N . ARG A 1 812 ? 10.093 -46.770 -97.619 1.00 91.19 812 ARG A N 1
ATOM 6402 C CA . ARG A 1 812 ? 10.115 -47.718 -98.750 1.00 91.19 812 ARG A CA 1
ATOM 6403 C C . ARG A 1 812 ? 8.773 -47.761 -99.478 1.00 91.19 812 ARG A C 1
ATOM 6405 O O . ARG A 1 812 ? 8.753 -47.677 -100.703 1.00 91.19 812 ARG A O 1
ATOM 6412 N N . LYS A 1 813 ? 7.668 -47.849 -98.729 1.00 92.69 813 LYS A N 1
ATOM 6413 C CA . LYS A 1 813 ? 6.304 -47.868 -99.272 1.00 92.69 813 LYS A CA 1
ATOM 6414 C C . LYS A 1 813 ? 6.041 -46.630 -100.125 1.00 92.69 813 LYS A C 1
ATOM 6416 O O . LYS A 1 813 ? 5.617 -46.756 -101.269 1.00 92.69 813 LYS A O 1
ATOM 6421 N N . TYR A 1 814 ? 6.324 -45.442 -99.600 1.00 94.31 814 TYR A N 1
ATOM 6422 C CA . TYR A 1 814 ? 6.071 -44.208 -100.335 1.00 94.31 814 TYR A CA 1
ATOM 6423 C C . TYR A 1 814 ? 7.041 -43.969 -101.487 1.00 94.31 814 TYR A C 1
ATOM 6425 O O . TYR A 1 814 ? 6.626 -43.437 -102.513 1.00 94.31 814 TYR A O 1
ATOM 6433 N N . ASN A 1 815 ? 8.297 -44.406 -101.375 1.00 93.00 815 ASN A N 1
ATOM 6434 C CA . ASN A 1 815 ? 9.239 -44.323 -102.488 1.00 93.00 815 ASN A CA 1
ATOM 6435 C C . ASN A 1 815 ? 8.789 -45.215 -103.660 1.00 93.00 815 ASN A C 1
ATOM 6437 O O . ASN A 1 815 ? 8.817 -44.778 -104.807 1.00 93.00 815 ASN A O 1
ATOM 6441 N N . GLN A 1 816 ? 8.270 -46.416 -103.371 1.00 92.81 816 GLN A N 1
ATOM 6442 C CA . GLN A 1 816 ? 7.687 -47.297 -104.387 1.00 92.81 816 GLN A CA 1
ATOM 6443 C C . GLN A 1 816 ? 6.463 -46.665 -105.068 1.00 92.81 816 GLN A C 1
ATOM 6445 O O . GLN A 1 816 ? 6.336 -46.735 -106.291 1.00 92.81 816 GLN A O 1
ATOM 6450 N N . ILE A 1 817 ? 5.577 -46.023 -104.299 1.00 92.38 817 ILE A N 1
ATOM 6451 C CA . ILE A 1 817 ? 4.395 -45.333 -104.845 1.00 92.38 817 ILE A CA 1
ATOM 6452 C C . ILE A 1 817 ? 4.821 -44.143 -105.716 1.00 92.38 817 ILE A C 1
ATOM 6454 O O . ILE A 1 817 ? 4.340 -43.999 -106.836 1.00 92.38 817 ILE A O 1
ATOM 6458 N N . LEU A 1 818 ? 5.779 -43.331 -105.257 1.00 91.69 818 LEU A N 1
ATOM 6459 C CA . LEU A 1 818 ? 6.317 -42.216 -106.043 1.00 91.69 818 LEU A CA 1
ATOM 6460 C C . LEU A 1 818 ? 6.970 -42.679 -107.351 1.00 91.69 818 LEU A C 1
ATOM 6462 O O . LEU A 1 818 ? 6.850 -41.985 -108.357 1.00 91.69 818 LEU A O 1
ATOM 6466 N N . ALA A 1 819 ? 7.643 -43.833 -107.346 1.00 89.56 819 ALA A N 1
ATOM 6467 C CA . ALA A 1 819 ? 8.287 -44.390 -108.531 1.00 89.56 819 ALA A CA 1
ATOM 6468 C C . ALA A 1 819 ? 7.294 -44.982 -109.550 1.00 89.56 819 ALA A C 1
ATOM 6470 O O . ALA A 1 819 ? 7.560 -44.930 -110.747 1.00 89.56 819 ALA A O 1
ATOM 6471 N N . SER A 1 820 ? 6.170 -45.545 -109.092 1.00 92.62 820 SER A N 1
ATOM 6472 C CA . SER A 1 820 ? 5.199 -46.251 -109.947 1.00 92.62 820 SER A CA 1
ATOM 6473 C C . SER A 1 820 ? 4.020 -45.384 -110.397 1.00 92.62 820 SER A C 1
ATOM 6475 O O . SER A 1 820 ? 3.639 -45.425 -111.564 1.00 92.62 820 SER A O 1
ATOM 6477 N N . GLU A 1 821 ? 3.456 -44.580 -109.496 1.00 90.31 821 GLU A N 1
ATOM 6478 C CA . GLU A 1 821 ? 2.222 -43.808 -109.717 1.00 90.31 821 GLU A CA 1
ATOM 6479 C C . GLU A 1 821 ? 2.458 -42.285 -109.723 1.00 90.31 821 GLU A C 1
ATOM 6481 O O . GLU A 1 821 ? 1.548 -41.495 -110.002 1.00 90.31 821 GLU A O 1
ATOM 6486 N N . GLY A 1 822 ? 3.681 -41.846 -109.411 1.00 90.50 822 GLY A N 1
ATOM 6487 C CA . GLY A 1 822 ? 4.051 -40.436 -109.319 1.00 90.50 822 GLY A CA 1
ATOM 6488 C C . GLY A 1 822 ? 3.433 -39.708 -108.117 1.00 90.50 822 GLY A C 1
ATOM 6489 O O . GLY A 1 822 ? 2.899 -40.299 -107.177 1.00 90.50 822 GLY A O 1
ATOM 6490 N N . ILE A 1 823 ? 3.501 -38.374 -108.143 1.00 90.25 823 ILE A N 1
ATOM 6491 C CA . ILE A 1 823 ? 3.075 -37.510 -107.026 1.00 90.25 823 ILE A CA 1
ATOM 6492 C C . ILE A 1 823 ? 1.574 -37.609 -106.703 1.00 90.25 823 ILE A C 1
ATOM 6494 O O . ILE A 1 823 ? 1.186 -37.521 -105.539 1.00 90.25 823 ILE A O 1
ATOM 6498 N N . ARG A 1 824 ? 0.724 -37.829 -107.717 1.00 91.06 824 ARG A N 1
ATOM 6499 C CA . ARG A 1 824 ? -0.734 -37.935 -107.531 1.00 91.06 824 ARG A CA 1
ATOM 6500 C C . ARG A 1 824 ? -1.106 -39.205 -106.764 1.00 91.06 824 ARG A C 1
ATOM 6502 O O . ARG A 1 824 ? -1.884 -39.124 -105.817 1.00 91.06 824 ARG A O 1
ATOM 6509 N N . GLY A 1 825 ? -0.504 -40.345 -107.119 1.00 89.75 825 GLY A N 1
ATOM 6510 C CA . GLY A 1 825 ? -0.663 -41.597 -106.371 1.00 89.75 825 GLY A CA 1
ATOM 6511 C C . GLY A 1 825 ? -0.151 -41.475 -104.934 1.00 89.75 825 GLY A C 1
ATOM 6512 O O . GLY A 1 825 ? -0.838 -41.865 -103.993 1.00 89.75 825 GLY A O 1
ATOM 6513 N N . PHE A 1 826 ? 0.997 -40.816 -104.738 1.00 93.88 826 PHE A N 1
ATOM 6514 C CA . PHE A 1 826 ? 1.579 -40.592 -103.409 1.00 93.88 826 PHE A CA 1
ATOM 6515 C C . PHE A 1 826 ? 0.681 -39.773 -102.469 1.00 93.88 826 PHE A C 1
ATOM 6517 O O . PHE A 1 826 ? 0.472 -40.165 -101.320 1.00 93.88 826 PHE A O 1
ATOM 6524 N N . ILE A 1 827 ? 0.106 -38.666 -102.941 1.00 93.94 827 ILE A N 1
ATOM 6525 C CA . ILE A 1 827 ? -0.772 -37.820 -102.115 1.00 93.94 827 ILE A CA 1
ATOM 6526 C C . ILE A 1 827 ? -2.075 -38.546 -101.792 1.00 93.94 827 ILE A C 1
ATOM 6528 O O . ILE A 1 827 ? -2.484 -38.590 -100.629 1.00 93.94 827 ILE A O 1
ATOM 6532 N N . LYS A 1 828 ? -2.684 -39.190 -102.793 1.00 92.62 828 LYS A N 1
ATOM 6533 C CA . LYS A 1 828 ? -3.890 -39.996 -102.595 1.00 92.62 828 LYS A CA 1
ATOM 6534 C C . LYS A 1 828 ? -3.650 -41.142 -101.607 1.00 92.62 828 LYS A C 1
ATOM 6536 O O . LYS A 1 828 ? -4.525 -41.438 -100.793 1.00 92.62 828 LYS A O 1
ATOM 6541 N N . ALA A 1 829 ? -2.464 -41.752 -101.626 1.00 92.38 829 ALA A N 1
ATOM 6542 C CA . ALA A 1 829 ? -2.083 -42.787 -100.671 1.00 92.38 829 ALA A CA 1
ATOM 6543 C C . ALA A 1 829 ? -1.994 -42.259 -99.229 1.00 92.38 829 ALA A C 1
ATOM 6545 O O . ALA A 1 829 ? -2.409 -42.972 -98.320 1.00 92.38 829 ALA A O 1
ATOM 6546 N N . MET A 1 830 ? -1.511 -41.029 -99.004 1.00 91.56 830 MET A N 1
ATOM 6547 C CA . MET A 1 830 ? -1.451 -40.419 -97.665 1.00 91.56 830 MET A CA 1
ATOM 6548 C C . MET A 1 830 ? -2.834 -40.022 -97.135 1.00 91.56 830 MET A C 1
ATOM 6550 O O . MET A 1 830 ? -3.162 -40.329 -95.988 1.00 91.56 830 MET A O 1
ATOM 6554 N N . LEU A 1 831 ? -3.664 -39.384 -97.967 1.00 92.88 831 LEU A N 1
ATOM 6555 C CA . LEU A 1 831 ? -4.997 -38.906 -97.572 1.00 92.88 831 LEU A CA 1
ATOM 6556 C C . LEU A 1 831 ? -5.991 -40.048 -97.298 1.00 92.88 831 LEU A C 1
ATOM 6558 O O . LEU A 1 831 ? -6.966 -39.861 -96.573 1.00 92.88 831 LEU A O 1
ATOM 6562 N N . ASN A 1 832 ? -5.749 -41.237 -97.856 1.00 92.56 832 ASN A N 1
ATOM 6563 C CA . ASN A 1 832 ? -6.574 -42.430 -97.641 1.00 92.56 832 ASN A CA 1
ATOM 6564 C C . ASN A 1 832 ? -6.019 -43.380 -96.568 1.00 92.56 832 ASN A C 1
ATOM 6566 O O . ASN A 1 832 ? -6.489 -44.510 -96.445 1.00 92.56 832 ASN A O 1
ATOM 6570 N N . THR A 1 833 ? -5.034 -42.945 -95.777 1.00 92.69 833 THR A N 1
ATOM 6571 C CA . THR A 1 833 ? -4.597 -43.708 -94.601 1.00 92.69 833 THR A CA 1
ATOM 6572 C C . THR A 1 833 ? -5.624 -43.620 -93.465 1.00 92.69 833 THR A C 1
ATOM 6574 O O . THR A 1 833 ? -6.257 -42.573 -93.296 1.00 92.69 833 THR A O 1
ATOM 6577 N N . PRO A 1 834 ? -5.758 -44.671 -92.628 1.00 92.81 834 PRO A N 1
ATOM 6578 C CA . PRO A 1 834 ? -6.580 -44.592 -91.417 1.00 92.81 834 PRO A CA 1
ATOM 6579 C C . PRO A 1 834 ? -6.087 -43.483 -90.478 1.00 92.81 834 PRO A C 1
ATOM 6581 O O . PRO A 1 834 ? -6.888 -42.796 -89.857 1.00 92.81 834 PRO A O 1
ATOM 6584 N N . GLU A 1 835 ? -4.776 -43.222 -90.456 1.00 92.94 835 GLU A N 1
ATOM 6585 C CA . GLU A 1 835 ? -4.197 -42.140 -89.663 1.00 92.94 835 GLU A CA 1
ATOM 6586 C C . GLU A 1 835 ? -4.737 -40.758 -90.054 1.00 92.94 835 GLU A C 1
ATOM 6588 O O . GLU A 1 835 ? -5.038 -39.948 -89.174 1.00 92.94 835 GLU A O 1
ATOM 6593 N N . TYR A 1 836 ? -4.854 -40.463 -91.352 1.00 94.19 836 TYR A N 1
ATOM 6594 C CA . TYR A 1 836 ? -5.404 -39.185 -91.798 1.00 94.19 836 TYR A CA 1
ATOM 6595 C C . TYR A 1 836 ? -6.871 -39.043 -91.368 1.00 94.19 836 TYR A C 1
ATOM 6597 O O . TYR A 1 836 ? -7.258 -38.008 -90.824 1.00 94.19 836 TYR A O 1
ATOM 6605 N N . ALA A 1 837 ? -7.664 -40.106 -91.536 1.00 92.88 837 ALA A N 1
ATOM 6606 C CA . ALA A 1 837 ? -9.070 -40.125 -91.144 1.00 92.88 837 ALA A CA 1
ATOM 6607 C C . ALA A 1 837 ? -9.263 -39.918 -89.629 1.00 92.88 837 ALA A C 1
ATOM 6609 O O . ALA A 1 837 ? -10.109 -39.123 -89.230 1.00 92.88 837 ALA A O 1
ATOM 6610 N N . GLU A 1 838 ? -8.452 -40.564 -88.786 1.00 92.94 838 GLU A N 1
ATOM 6611 C CA . GLU A 1 838 ? -8.540 -40.437 -87.324 1.00 92.94 838 GLU A CA 1
ATOM 6612 C C . GLU A 1 838 ? -8.111 -39.056 -86.805 1.00 92.94 838 GLU A C 1
ATOM 6614 O O . GLU A 1 838 ? -8.694 -38.548 -85.848 1.00 92.94 838 GLU A O 1
ATOM 6619 N N . ASN A 1 839 ? -7.083 -38.444 -87.405 1.00 91.31 839 ASN A N 1
ATOM 6620 C CA . ASN A 1 839 ? -6.521 -37.188 -86.895 1.00 91.31 839 ASN A CA 1
ATOM 6621 C C . ASN A 1 839 ? -7.154 -35.935 -87.516 1.00 91.31 839 ASN A C 1
ATOM 6623 O O . ASN A 1 839 ? -7.206 -34.898 -86.853 1.00 91.31 839 ASN A O 1
ATOM 6627 N N . PHE A 1 840 ? -7.609 -36.011 -88.769 1.00 94.06 840 PHE A N 1
ATOM 6628 C CA . PHE A 1 840 ? -8.119 -34.856 -89.516 1.00 94.06 840 PHE A CA 1
ATOM 6629 C C . PHE A 1 840 ? -9.519 -35.070 -90.112 1.00 94.06 840 PHE A C 1
ATOM 6631 O O . PHE A 1 840 ? -10.239 -34.097 -90.324 1.00 94.06 840 PHE A O 1
ATOM 6638 N N . GLY A 1 841 ? -9.938 -36.314 -90.356 1.00 91.44 841 GLY A N 1
ATOM 6639 C CA . GLY A 1 841 ? -11.234 -36.599 -90.974 1.00 91.44 841 GLY A CA 1
ATOM 6640 C C . GLY A 1 841 ? -11.369 -35.971 -92.366 1.00 91.44 841 GLY A C 1
ATOM 6641 O O . GLY A 1 841 ? -10.411 -35.929 -93.137 1.00 91.44 841 GLY A O 1
ATOM 6642 N N . GLU A 1 842 ? -12.566 -35.482 -92.693 1.00 90.81 842 GLU A N 1
ATOM 6643 C CA . GLU A 1 842 ? -12.857 -34.807 -93.972 1.00 90.81 842 GLU A CA 1
ATOM 6644 C C . GLU A 1 842 ? -13.033 -33.288 -93.836 1.00 90.81 842 GLU A C 1
ATOM 6646 O O . GLU A 1 842 ? -13.198 -32.597 -94.843 1.00 90.81 842 GLU A O 1
ATOM 6651 N N . ASP A 1 843 ? -12.989 -32.769 -92.604 1.00 91.25 843 ASP A N 1
ATOM 6652 C CA . ASP A 1 843 ? -13.368 -31.401 -92.244 1.00 91.25 843 ASP A CA 1
ATOM 6653 C C . ASP A 1 843 ? -12.234 -30.583 -91.606 1.00 91.25 843 ASP A C 1
ATOM 6655 O O . ASP A 1 843 ? -12.388 -29.373 -91.442 1.00 91.25 843 ASP A O 1
ATOM 6659 N N . THR A 1 844 ? -11.098 -31.190 -91.245 1.00 94.25 844 THR A N 1
ATOM 6660 C CA . THR A 1 844 ? -10.013 -30.513 -90.517 1.00 94.25 844 THR A CA 1
ATOM 6661 C C . THR A 1 844 ? -8.776 -30.320 -91.393 1.00 94.25 844 THR A C 1
ATOM 6663 O O . THR A 1 844 ? -8.299 -31.245 -92.045 1.00 94.25 844 THR A O 1
ATOM 6666 N N . VAL A 1 845 ? -8.204 -29.112 -91.380 1.00 95.50 845 VAL A N 1
ATOM 6667 C CA . VAL A 1 845 ? -6.913 -28.842 -92.033 1.00 95.50 845 VAL A CA 1
ATOM 6668 C C . VAL A 1 845 ? -5.801 -29.548 -91.252 1.00 95.50 845 VAL A C 1
ATOM 6670 O O . VAL A 1 845 ? -5.749 -29.388 -90.027 1.00 95.50 845 VAL A O 1
ATOM 6673 N N . PRO A 1 846 ? -4.877 -30.266 -91.919 1.00 95.62 846 PRO A N 1
ATOM 6674 C CA . PRO A 1 846 ? -3.708 -30.828 -91.267 1.00 95.62 846 PRO A CA 1
ATOM 6675 C C . PRO A 1 846 ? -2.941 -29.778 -90.462 1.00 95.62 846 PRO A C 1
ATOM 6677 O O . PRO A 1 846 ? -2.829 -28.620 -90.855 1.00 95.62 846 PRO A O 1
ATOM 6680 N N . TYR A 1 847 ? -2.418 -30.172 -89.309 1.00 94.06 847 TYR A N 1
ATOM 6681 C CA . TYR A 1 847 ? -1.666 -29.286 -88.423 1.00 94.06 847 TYR A CA 1
ATOM 6682 C C . TYR A 1 847 ? -0.471 -30.025 -87.821 1.00 94.06 847 TYR A C 1
ATOM 6684 O O . TYR A 1 847 ? -0.418 -31.256 -87.831 1.00 94.06 847 TYR A O 1
ATOM 6692 N N . ARG A 1 848 ? 0.501 -29.276 -87.283 1.00 93.25 848 ARG A N 1
ATOM 6693 C CA . ARG A 1 848 ? 1.683 -29.842 -86.613 1.00 93.25 848 ARG A CA 1
ATOM 6694 C C . ARG A 1 848 ? 1.267 -30.710 -85.427 1.00 93.25 848 ARG A C 1
ATOM 6696 O O . ARG A 1 848 ? 0.682 -30.216 -84.462 1.00 93.25 848 ARG A O 1
ATOM 6703 N N . ARG A 1 849 ? 1.640 -31.987 -85.459 1.00 92.06 849 ARG A N 1
ATOM 6704 C CA . ARG A 1 849 ? 1.433 -32.934 -84.359 1.00 92.06 849 ARG A CA 1
ATOM 6705 C C . ARG A 1 849 ? 2.731 -33.115 -83.567 1.00 92.06 849 ARG A C 1
ATOM 6707 O O . ARG A 1 849 ? 3.825 -32.875 -84.066 1.00 92.06 849 ARG A O 1
ATOM 6714 N N . TYR A 1 850 ? 2.595 -33.542 -82.312 1.00 91.06 850 TYR A N 1
ATOM 6715 C CA . TYR A 1 850 ? 3.714 -33.829 -81.405 1.00 91.06 850 TYR A CA 1
ATOM 6716 C C . TYR A 1 850 ? 3.675 -35.320 -81.023 1.00 91.06 850 TYR A C 1
ATOM 6718 O O . TYR A 1 850 ? 3.178 -35.651 -79.943 1.00 91.06 850 TYR A O 1
ATOM 6726 N N . PRO A 1 851 ? 4.094 -36.232 -81.925 1.00 88.81 851 PRO A N 1
ATOM 6727 C CA . PRO A 1 851 ? 3.997 -37.676 -81.703 1.00 88.81 851 PRO A CA 1
ATOM 6728 C C . PRO A 1 851 ? 4.939 -38.124 -80.581 1.00 88.81 851 PRO A C 1
ATOM 6730 O O . PRO A 1 851 ? 6.071 -37.660 -80.527 1.00 88.81 851 PRO A O 1
ATOM 6733 N N . THR A 1 852 ? 4.495 -39.030 -79.705 1.00 85.88 852 THR A N 1
ATOM 6734 C CA . THR A 1 852 ? 5.286 -39.506 -78.549 1.00 85.88 852 THR A CA 1
ATOM 6735 C C . THR A 1 852 ? 5.751 -40.956 -78.666 1.00 85.88 852 THR A C 1
ATOM 6737 O O . THR A 1 852 ? 6.845 -41.270 -78.214 1.00 85.88 852 THR A O 1
ATOM 6740 N N . LEU A 1 853 ? 4.934 -41.840 -79.249 1.00 84.38 853 LEU A N 1
ATOM 6741 C CA . LEU A 1 853 ? 5.174 -43.289 -79.231 1.00 84.38 853 LEU A CA 1
ATOM 6742 C C . LEU A 1 853 ? 6.286 -43.769 -80.185 1.00 84.38 853 LEU A C 1
ATOM 6744 O O . LEU A 1 853 ? 7.110 -44.571 -79.747 1.00 84.38 853 LEU A O 1
ATOM 6748 N N . PRO A 1 854 ? 6.370 -43.330 -81.459 1.00 88.38 854 PRO A N 1
ATOM 6749 C CA . PRO A 1 854 ? 7.427 -43.823 -82.338 1.00 88.38 854 PRO A CA 1
ATOM 6750 C C . PRO A 1 854 ? 8.787 -43.211 -81.962 1.00 88.38 854 PRO A C 1
ATOM 6752 O O . PRO A 1 854 ? 8.916 -41.989 -81.860 1.00 88.38 854 PRO A O 1
ATOM 6755 N N . ALA A 1 855 ? 9.805 -44.063 -81.807 1.00 80.69 855 ALA A N 1
ATOM 6756 C CA . ALA A 1 855 ? 11.064 -43.764 -81.111 1.00 80.69 855 ALA A CA 1
ATOM 6757 C C . ALA A 1 855 ? 11.782 -42.469 -81.546 1.00 80.69 855 ALA A C 1
ATOM 6759 O O . ALA A 1 855 ? 12.289 -41.734 -80.704 1.00 80.69 855 ALA A O 1
ATOM 6760 N N . ALA A 1 856 ? 11.817 -42.167 -82.847 1.00 87.38 856 ALA A N 1
ATOM 6761 C CA . ALA A 1 856 ? 12.503 -40.982 -83.376 1.00 87.38 856 ALA A CA 1
ATOM 6762 C C . ALA A 1 856 ? 11.546 -39.894 -83.893 1.00 87.38 856 ALA A C 1
ATOM 6764 O O . ALA A 1 856 ? 11.987 -38.870 -84.413 1.00 87.38 856 ALA A O 1
ATOM 6765 N N . ASN A 1 857 ? 10.231 -40.075 -83.766 1.00 90.81 857 ASN A N 1
ATOM 6766 C CA . ASN A 1 857 ? 9.284 -39.214 -84.469 1.00 90.81 857 ASN A CA 1
ATOM 6767 C C . ASN A 1 857 ? 9.115 -37.846 -83.789 1.00 90.81 857 ASN A C 1
ATOM 6769 O O . ASN A 1 857 ? 9.045 -36.838 -84.489 1.00 90.81 857 ASN A O 1
ATOM 6773 N N . PHE A 1 858 ? 9.163 -37.770 -82.450 1.00 91.12 858 PHE A N 1
ATOM 6774 C CA . PHE A 1 858 ? 9.191 -36.484 -81.736 1.00 91.12 858 PHE A CA 1
ATOM 6775 C C . PHE A 1 858 ? 10.379 -35.598 -82.167 1.00 91.12 858 PHE A C 1
ATOM 6777 O O . PHE A 1 858 ? 10.138 -34.508 -82.694 1.00 91.12 858 PHE A O 1
ATOM 6784 N N . PRO A 1 859 ? 11.654 -36.032 -82.029 1.00 91.56 859 PRO A N 1
ATOM 6785 C CA . PRO A 1 859 ? 12.792 -35.191 -82.395 1.00 91.56 859 PRO A CA 1
ATOM 6786 C C . PRO A 1 859 ? 12.876 -34.911 -83.903 1.00 91.56 859 PRO A C 1
ATOM 6788 O O . PRO A 1 859 ? 13.260 -33.807 -84.290 1.00 91.56 859 PRO A O 1
ATOM 6791 N N . ASN A 1 860 ? 12.487 -35.856 -84.766 1.00 92.62 860 ASN A N 1
ATOM 6792 C CA . ASN A 1 860 ? 12.489 -35.631 -86.216 1.00 92.62 860 ASN A CA 1
ATOM 6793 C C . ASN A 1 860 ? 11.421 -34.612 -86.630 1.00 92.62 860 ASN A C 1
ATOM 6795 O O . ASN A 1 860 ? 11.694 -33.722 -87.435 1.00 92.62 860 ASN A O 1
ATOM 6799 N N . THR A 1 861 ? 10.227 -34.689 -86.038 1.00 92.56 861 THR A N 1
ATOM 6800 C CA . THR A 1 861 ? 9.153 -33.720 -86.286 1.00 92.56 861 THR A CA 1
ATOM 6801 C C . THR A 1 861 ? 9.528 -32.334 -85.754 1.00 92.56 861 THR A C 1
ATOM 6803 O O . THR A 1 861 ? 9.326 -31.343 -86.454 1.00 92.56 861 THR A O 1
ATOM 6806 N N . GLU A 1 862 ? 10.156 -32.241 -84.575 1.00 91.38 862 GLU A N 1
ATOM 6807 C CA . GLU A 1 862 ? 10.719 -30.978 -84.072 1.00 91.38 862 GLU A CA 1
ATOM 6808 C C . GLU A 1 862 ? 11.710 -30.362 -85.067 1.00 91.38 862 GLU A C 1
ATOM 6810 O O . GLU A 1 862 ? 11.595 -29.184 -85.405 1.00 91.38 862 GLU A O 1
ATOM 6815 N N . ARG A 1 863 ? 12.645 -31.158 -85.599 1.00 91.00 863 ARG A N 1
ATOM 6816 C CA . ARG A 1 863 ? 13.608 -30.688 -86.607 1.00 91.00 863 ARG A CA 1
ATOM 6817 C C . ARG A 1 863 ? 12.925 -30.222 -87.896 1.00 91.00 863 ARG A C 1
ATOM 6819 O O . ARG A 1 863 ? 13.312 -29.186 -88.428 1.00 91.00 863 ARG A O 1
ATOM 6826 N N . LEU A 1 864 ? 11.908 -30.939 -88.381 1.00 90.00 864 LEU A N 1
ATOM 6827 C CA . LEU A 1 864 ? 11.189 -30.590 -89.615 1.00 90.00 864 LEU A CA 1
ATOM 6828 C C . LEU A 1 864 ? 10.400 -29.280 -89.513 1.00 90.00 864 LEU A C 1
ATOM 6830 O O . LEU A 1 864 ? 10.368 -28.514 -90.476 1.00 90.00 864 LEU A O 1
ATOM 6834 N N . TYR A 1 865 ? 9.744 -29.029 -88.378 1.00 90.88 865 TYR A N 1
ATOM 6835 C CA . TYR A 1 865 ? 8.917 -27.833 -88.193 1.00 90.88 865 TYR A CA 1
ATOM 6836 C C . TYR A 1 865 ? 9.692 -26.615 -87.694 1.00 90.88 865 TYR A C 1
ATOM 6838 O O . TYR A 1 865 ? 9.266 -25.493 -87.951 1.00 90.88 865 TYR A O 1
ATOM 6846 N N . ASN A 1 866 ? 10.823 -26.810 -87.012 1.00 90.50 866 ASN A N 1
ATOM 6847 C CA . ASN A 1 866 ? 11.705 -25.703 -86.632 1.00 90.50 866 ASN A CA 1
ATOM 6848 C C . ASN A 1 866 ? 12.610 -25.259 -87.798 1.00 90.50 866 ASN A C 1
ATOM 6850 O O . ASN A 1 866 ? 13.296 -24.243 -87.693 1.00 90.50 866 ASN A O 1
ATOM 6854 N N . ARG A 1 867 ? 12.596 -25.998 -88.914 1.00 89.25 867 ARG A N 1
ATOM 6855 C CA . ARG A 1 867 ? 13.278 -25.644 -90.157 1.00 89.25 867 ARG A CA 1
ATOM 6856 C C . ARG A 1 867 ? 12.375 -24.800 -91.053 1.00 89.25 867 ARG A C 1
ATOM 6858 O O . ARG A 1 867 ? 11.260 -25.204 -91.384 1.00 89.25 867 ARG A O 1
ATOM 6865 N N . LEU A 1 868 ? 12.886 -23.648 -91.481 1.00 89.81 868 LEU A N 1
ATOM 6866 C CA . LEU A 1 868 ? 12.184 -22.743 -92.389 1.00 89.81 868 LEU A CA 1
ATOM 6867 C C . LEU A 1 868 ? 12.239 -23.250 -93.838 1.00 89.81 868 LEU A C 1
ATOM 6869 O O . LEU A 1 868 ? 13.183 -23.932 -94.252 1.00 89.81 868 LEU A O 1
ATOM 6873 N N . THR A 1 869 ? 11.236 -22.879 -94.632 1.00 85.00 869 THR A N 1
ATOM 6874 C CA . THR A 1 869 ? 11.152 -23.212 -96.058 1.00 85.00 869 THR A CA 1
ATOM 6875 C C . THR A 1 869 ? 12.418 -22.757 -96.788 1.00 85.00 869 THR A C 1
ATOM 6877 O O . THR A 1 869 ? 12.789 -21.586 -96.730 1.00 85.00 869 THR A O 1
ATOM 6880 N N . LYS A 1 870 ? 13.088 -23.679 -97.492 1.00 83.62 870 LYS A N 1
ATOM 6881 C CA . LYS A 1 870 ? 14.351 -23.441 -98.229 1.00 83.62 870 LYS A CA 1
ATOM 6882 C C . LYS A 1 870 ? 15.552 -22.997 -97.360 1.00 83.62 870 LYS A C 1
ATOM 6884 O O . LYS A 1 870 ? 16.531 -22.517 -97.919 1.00 83.62 870 LYS A O 1
ATOM 6889 N N . GLN A 1 871 ? 15.537 -23.209 -96.035 1.00 86.81 871 GLN A N 1
ATOM 6890 C CA . GLN A 1 871 ? 16.665 -22.870 -95.142 1.00 86.81 871 GLN A CA 1
ATOM 6891 C C . GLN A 1 871 ? 17.982 -23.584 -95.511 1.00 86.81 871 GLN A C 1
ATOM 6893 O O . GLN A 1 871 ? 19.052 -22.989 -95.455 1.00 86.81 871 GLN A O 1
ATOM 6898 N N . ASN A 1 872 ? 17.902 -24.858 -95.893 1.00 84.12 872 ASN A N 1
ATOM 6899 C CA . ASN A 1 872 ? 18.999 -25.702 -96.384 1.00 84.12 872 ASN A CA 1
ATOM 6900 C C . ASN A 1 872 ? 18.416 -26.823 -97.266 1.00 84.12 872 ASN A C 1
ATOM 6902 O O . ASN A 1 872 ? 17.190 -26.964 -97.344 1.00 84.12 872 ASN A O 1
ATOM 6906 N N . ARG A 1 873 ? 19.258 -27.623 -97.937 1.00 80.38 873 ARG A N 1
ATOM 6907 C CA . ARG A 1 873 ? 18.826 -28.750 -98.801 1.00 80.38 873 ARG A CA 1
ATOM 6908 C C . ARG A 1 873 ? 19.042 -30.138 -98.182 1.00 80.38 873 ARG A C 1
ATOM 6910 O O . ARG A 1 873 ? 18.667 -31.121 -98.802 1.00 80.38 873 ARG A O 1
ATOM 6917 N N . ASP A 1 874 ? 19.572 -30.214 -96.963 1.00 85.94 874 ASP A N 1
ATOM 6918 C CA . ASP A 1 874 ? 19.859 -31.485 -96.279 1.00 85.94 874 ASP A CA 1
ATOM 6919 C C . ASP A 1 874 ? 18.574 -32.266 -95.966 1.00 85.94 874 ASP A C 1
ATOM 6921 O O . ASP A 1 874 ? 17.529 -31.657 -95.735 1.00 85.94 874 ASP A O 1
ATOM 6925 N N . LEU A 1 875 ? 18.629 -33.595 -95.917 1.00 84.88 875 LEU A N 1
ATOM 6926 C CA . LEU A 1 875 ? 17.495 -34.431 -95.496 1.00 84.88 875 LEU A CA 1
ATOM 6927 C C . LEU A 1 875 ? 17.450 -34.547 -93.968 1.00 84.88 875 LEU A C 1
ATOM 6929 O O . LEU A 1 875 ? 18.495 -34.730 -93.341 1.00 84.88 875 LEU A O 1
ATOM 6933 N N . VAL A 1 876 ? 16.262 -34.450 -93.357 1.00 85.69 876 VAL A N 1
ATOM 6934 C CA . VAL A 1 876 ? 16.120 -34.653 -91.900 1.00 85.69 876 VAL A CA 1
ATOM 6935 C C . VAL A 1 876 ? 16.076 -36.144 -91.565 1.00 85.69 876 VAL A C 1
ATOM 6937 O O . VAL A 1 876 ? 16.622 -36.568 -90.546 1.00 85.69 876 VAL A O 1
ATOM 6940 N N . VAL A 1 877 ? 15.448 -36.935 -92.431 1.00 88.56 877 VAL A N 1
ATOM 6941 C CA . VAL A 1 877 ? 15.250 -38.380 -92.332 1.00 88.56 877 VAL A CA 1
ATOM 6942 C C . VAL A 1 877 ? 15.574 -39.022 -93.697 1.00 88.56 877 VAL A C 1
ATOM 6944 O O . VAL A 1 877 ? 14.672 -39.460 -94.412 1.00 88.56 877 VAL A O 1
ATOM 6947 N N . PRO A 1 878 ? 16.864 -39.121 -94.084 1.00 85.88 878 PRO A N 1
ATOM 6948 C CA . PRO A 1 878 ? 17.249 -39.764 -95.345 1.00 85.88 878 PRO A CA 1
ATOM 6949 C C . PRO A 1 878 ? 16.887 -41.258 -95.366 1.00 85.88 878 PRO A C 1
ATOM 6951 O O . PRO A 1 878 ? 16.375 -41.777 -96.357 1.00 85.88 878 PRO A O 1
ATOM 6954 N N . SER A 1 879 ? 17.152 -41.943 -94.255 1.00 87.00 879 SER A N 1
ATOM 6955 C CA . SER A 1 879 ? 16.798 -43.332 -93.972 1.00 87.00 879 SER A CA 1
ATOM 6956 C C . SER A 1 879 ? 17.016 -43.599 -92.486 1.00 87.00 879 SER A C 1
ATOM 6958 O O . SER A 1 879 ? 17.789 -42.896 -91.831 1.00 87.00 879 SER A O 1
ATOM 6960 N N . PHE A 1 880 ? 16.407 -44.653 -91.961 1.00 87.19 880 PHE A N 1
ATOM 6961 C CA . PHE A 1 880 ? 16.751 -45.167 -90.641 1.00 87.19 880 PHE A CA 1
ATOM 6962 C C . PHE A 1 880 ? 17.959 -46.101 -90.736 1.00 87.19 880 PHE A C 1
ATOM 6964 O O . PHE A 1 880 ? 18.129 -46.811 -91.729 1.00 87.19 880 PHE A O 1
ATOM 6971 N N . VAL A 1 881 ? 18.797 -46.095 -89.695 1.00 84.19 881 VAL A N 1
ATOM 6972 C CA . VAL A 1 881 ? 19.938 -47.014 -89.580 1.00 84.19 881 VAL A CA 1
ATOM 6973 C C . VAL A 1 881 ? 19.426 -48.452 -89.735 1.00 84.19 881 VAL A C 1
ATOM 6975 O O . VAL A 1 881 ? 18.410 -48.784 -89.113 1.00 84.19 881 VAL A O 1
ATOM 6978 N N . PRO A 1 882 ? 20.075 -49.303 -90.555 1.00 79.62 882 PRO A N 1
ATOM 6979 C CA . PRO A 1 882 ? 19.647 -50.682 -90.733 1.00 79.62 882 PRO A CA 1
ATOM 6980 C C . PRO A 1 882 ? 19.521 -51.386 -89.383 1.00 79.62 882 PRO A C 1
ATOM 6982 O O . PRO A 1 882 ? 20.483 -51.467 -88.617 1.00 79.62 882 PRO A O 1
ATOM 6985 N N . ALA A 1 883 ? 18.329 -51.904 -89.091 1.00 72.19 883 ALA A N 1
ATOM 6986 C CA . ALA A 1 883 ? 18.171 -52.823 -87.979 1.00 72.19 883 ALA A CA 1
ATOM 6987 C C . ALA A 1 883 ? 18.992 -54.081 -88.292 1.00 72.19 883 ALA A C 1
ATOM 6989 O O . ALA A 1 883 ? 18.874 -54.633 -89.389 1.00 72.19 883 ALA A O 1
ATOM 6990 N N . LYS A 1 884 ? 19.832 -54.525 -87.348 1.00 72.06 884 LYS A N 1
ATOM 6991 C CA . LYS A 1 884 ? 20.526 -55.814 -87.470 1.00 72.06 884 LYS A CA 1
ATOM 6992 C C . LYS A 1 884 ? 19.466 -56.895 -87.673 1.00 72.06 884 LYS A C 1
ATOM 6994 O O . LYS A 1 884 ? 18.540 -56.995 -86.868 1.00 72.06 884 LYS A O 1
ATOM 6999 N N . SER A 1 885 ? 19.573 -57.666 -88.753 1.00 60.41 885 SER A N 1
ATOM 7000 C CA . SER A 1 885 ? 18.694 -58.810 -88.966 1.00 60.41 885 SER A CA 1
ATOM 7001 C C . SER A 1 885 ? 18.845 -59.772 -87.791 1.00 60.41 885 SER A C 1
ATOM 7003 O O . SER A 1 885 ? 19.954 -60.056 -87.345 1.00 60.41 885 SER A O 1
ATOM 7005 N N . THR A 1 886 ? 17.730 -60.291 -87.284 1.00 59.06 886 THR A N 1
ATOM 7006 C CA . THR A 1 886 ? 17.732 -61.363 -86.275 1.00 59.06 886 THR A CA 1
ATOM 7007 C C . THR A 1 886 ? 18.271 -62.685 -86.829 1.00 59.06 886 THR A C 1
ATOM 7009 O O . THR A 1 886 ? 18.537 -63.602 -86.061 1.00 59.06 886 THR A O 1
ATOM 7012 N N . ILE A 1 887 ? 18.461 -62.766 -88.150 1.00 58.91 887 ILE A N 1
ATOM 7013 C CA . ILE A 1 887 ? 19.102 -63.872 -88.860 1.00 58.91 887 ILE A CA 1
ATOM 7014 C C . ILE A 1 887 ? 20.534 -63.437 -89.213 1.00 58.91 887 ILE A C 1
ATOM 7016 O O . ILE A 1 887 ? 20.696 -62.376 -89.830 1.00 58.91 887 ILE A O 1
ATOM 7020 N N . PRO A 1 888 ? 21.571 -64.197 -88.830 1.00 57.75 888 PRO A N 1
ATOM 7021 C CA . PRO A 1 888 ? 22.952 -63.854 -89.133 1.00 57.75 888 PRO A CA 1
ATOM 7022 C C . PRO A 1 888 ? 23.206 -63.920 -90.647 1.00 57.75 888 PRO A C 1
ATOM 7024 O O . PRO A 1 888 ? 22.857 -64.880 -91.326 1.00 57.75 888 PRO A O 1
ATOM 7027 N N . VAL A 1 889 ? 23.825 -62.866 -91.186 1.00 57.44 889 VAL A N 1
ATOM 7028 C CA . VAL A 1 889 ? 24.124 -62.695 -92.624 1.00 57.44 889 VAL A CA 1
ATOM 7029 C C . VAL A 1 889 ? 25.067 -63.790 -93.161 1.00 57.44 889 VAL A C 1
ATOM 7031 O O . VAL A 1 889 ? 25.129 -64.011 -94.366 1.00 57.44 889 VAL A O 1
ATOM 7034 N N . THR A 1 890 ? 25.743 -64.526 -92.273 1.00 58.12 890 THR A N 1
ATOM 7035 C CA . THR A 1 890 ? 26.573 -65.704 -92.581 1.00 58.12 890 THR A CA 1
ATOM 7036 C C . THR A 1 890 ? 25.787 -66.880 -93.156 1.00 58.12 890 THR A C 1
ATOM 7038 O O . THR A 1 890 ? 26.371 -67.705 -93.850 1.00 58.12 890 THR A O 1
ATOM 7041 N N . ASP A 1 891 ? 24.475 -66.935 -92.921 1.00 58.44 891 ASP A N 1
ATOM 7042 C CA . ASP A 1 891 ? 23.616 -68.031 -93.380 1.00 58.44 891 ASP A CA 1
ATOM 7043 C C . ASP A 1 891 ? 22.953 -67.718 -94.738 1.00 58.44 891 ASP A C 1
ATOM 7045 O O . ASP A 1 891 ? 22.119 -68.482 -95.226 1.00 58.44 891 ASP A O 1
ATOM 7049 N N . MET A 1 892 ? 23.311 -66.590 -95.375 1.00 56.41 892 MET A N 1
ATOM 7050 C CA . MET A 1 892 ? 22.784 -66.184 -96.681 1.00 56.41 892 MET A CA 1
ATOM 7051 C C . MET A 1 892 ? 23.793 -66.482 -97.812 1.00 56.41 892 MET A C 1
ATOM 7053 O O . MET A 1 892 ? 24.884 -65.910 -97.827 1.00 56.41 892 MET A O 1
ATOM 7057 N N . PRO A 1 893 ? 23.442 -67.319 -98.809 1.00 55.84 893 PRO A N 1
ATOM 7058 C CA . PRO A 1 893 ? 24.400 -67.982 -99.709 1.00 55.84 893 PRO A CA 1
ATOM 7059 C C . PRO A 1 893 ? 25.143 -67.104 -100.739 1.00 55.84 893 PRO A C 1
ATOM 7061 O O . PRO A 1 893 ? 25.867 -67.652 -101.563 1.00 55.84 893 PRO A O 1
ATOM 7064 N N . LEU A 1 894 ? 24.989 -65.772 -100.746 1.00 56.66 894 LEU A N 1
ATOM 7065 C CA . LEU A 1 894 ? 25.422 -64.931 -101.881 1.00 56.66 894 LEU A CA 1
ATOM 7066 C C . LEU A 1 894 ? 26.148 -63.615 -101.536 1.00 56.66 894 LEU A C 1
ATOM 7068 O O . LEU A 1 894 ? 26.347 -62.802 -102.432 1.00 56.66 894 LEU A O 1
ATOM 7072 N N . MET A 1 895 ? 26.554 -63.371 -100.283 1.00 58.59 895 MET A N 1
ATOM 7073 C CA . MET A 1 895 ? 27.122 -62.061 -99.883 1.00 58.59 895 MET A CA 1
ATOM 7074 C C . MET A 1 895 ? 28.456 -62.110 -99.113 1.00 58.59 895 MET A C 1
ATOM 7076 O O . MET A 1 895 ? 28.894 -61.085 -98.594 1.00 58.59 895 MET A O 1
ATOM 7080 N N . ALA A 1 896 ? 29.140 -63.258 -99.064 1.00 52.62 896 ALA A N 1
ATOM 7081 C CA . ALA A 1 896 ? 30.402 -63.406 -98.325 1.00 52.62 896 ALA A CA 1
ATOM 7082 C C . ALA A 1 896 ? 31.549 -62.514 -98.860 1.00 52.62 896 ALA A C 1
ATOM 7084 O O . ALA A 1 896 ? 32.314 -61.965 -98.068 1.00 52.62 896 ALA A O 1
ATOM 7085 N N . ASP A 1 897 ? 31.622 -62.283 -100.175 1.00 55.88 897 ASP A N 1
ATOM 7086 C CA . ASP A 1 897 ? 32.730 -61.533 -100.795 1.00 55.88 897 ASP A CA 1
ATOM 7087 C C . ASP A 1 897 ? 32.624 -60.006 -100.627 1.00 55.88 897 ASP A C 1
ATOM 7089 O O . ASP A 1 897 ? 33.632 -59.298 -100.641 1.00 55.88 897 ASP A O 1
ATOM 7093 N N . ALA A 1 898 ? 31.420 -59.471 -100.397 1.00 55.66 898 ALA A N 1
ATOM 7094 C CA . ALA A 1 898 ? 31.215 -58.033 -100.193 1.00 55.66 898 ALA A CA 1
ATOM 7095 C C . ALA A 1 898 ? 31.685 -57.559 -98.802 1.00 55.66 898 ALA A C 1
ATOM 7097 O O . ALA A 1 898 ? 32.100 -56.410 -98.634 1.00 55.66 898 ALA A O 1
ATOM 7098 N N . VAL A 1 899 ? 31.676 -58.458 -97.812 1.00 57.25 899 VAL A N 1
ATOM 7099 C CA . VAL A 1 899 ? 32.035 -58.161 -96.415 1.00 57.25 899 VAL A CA 1
ATOM 7100 C C . VAL A 1 899 ? 33.551 -57.975 -96.245 1.00 57.25 899 VAL A C 1
ATOM 7102 O O . VAL A 1 899 ? 33.984 -57.167 -95.424 1.00 57.25 899 VAL A O 1
ATOM 7105 N N . ALA A 1 900 ? 34.369 -58.634 -97.073 1.00 53.88 900 ALA A N 1
ATOM 7106 C CA . ALA A 1 900 ? 35.826 -58.483 -97.047 1.00 53.88 900 ALA A CA 1
ATOM 7107 C C . ALA A 1 900 ? 36.301 -57.119 -97.592 1.00 53.88 900 ALA A C 1
ATOM 7109 O O . ALA A 1 900 ? 37.290 -56.566 -97.111 1.00 53.88 900 ALA A O 1
ATOM 7110 N N . ALA A 1 901 ? 35.576 -56.534 -98.551 1.00 52.66 901 ALA A N 1
ATOM 7111 C CA . ALA A 1 901 ? 35.916 -55.233 -99.131 1.00 52.66 901 ALA A CA 1
ATOM 7112 C C . ALA A 1 901 ? 35.592 -54.061 -98.184 1.00 52.66 901 ALA A C 1
ATOM 7114 O O . ALA A 1 901 ? 36.343 -53.086 -98.112 1.00 52.66 901 ALA A O 1
ATOM 7115 N N . GLN A 1 902 ? 34.512 -54.174 -97.408 1.00 54.59 902 GLN A N 1
ATOM 7116 C CA . GLN A 1 902 ? 34.006 -53.096 -96.554 1.00 54.59 902 GLN A CA 1
ATOM 7117 C C . GLN A 1 902 ? 34.872 -52.865 -95.301 1.00 54.59 902 GLN A C 1
ATOM 7119 O O . GLN A 1 902 ? 35.131 -51.720 -94.932 1.00 54.59 902 GLN A O 1
ATOM 7124 N N . ALA A 1 903 ? 35.430 -53.938 -94.727 1.00 49.72 903 ALA A N 1
ATOM 7125 C CA . ALA A 1 903 ? 36.350 -53.864 -93.587 1.00 49.72 903 ALA A CA 1
ATOM 7126 C C . ALA A 1 903 ? 37.663 -53.115 -93.911 1.00 49.72 903 ALA A C 1
ATOM 7128 O O . ALA A 1 903 ? 38.279 -52.516 -93.032 1.00 49.72 903 ALA A O 1
ATOM 7129 N N . SER A 1 904 ? 38.077 -53.103 -95.185 1.00 47.53 904 SER A N 1
ATOM 7130 C CA . SER A 1 904 ? 39.283 -52.398 -95.644 1.00 47.53 904 SER A CA 1
ATOM 7131 C C . SER A 1 904 ? 39.076 -50.886 -95.835 1.00 47.53 904 SER A C 1
ATOM 7133 O O . SER A 1 904 ? 40.015 -50.107 -95.673 1.00 47.53 904 SER A O 1
ATOM 7135 N N . GLN A 1 905 ? 37.842 -50.448 -96.114 1.00 48.91 905 GLN A N 1
ATOM 7136 C CA . GLN A 1 905 ? 37.492 -49.031 -96.280 1.00 48.91 905 GLN A CA 1
ATOM 7137 C C . GLN A 1 905 ? 37.242 -48.319 -94.942 1.00 48.91 905 GLN A C 1
ATOM 7139 O O . GLN A 1 905 ? 37.583 -47.142 -94.808 1.00 48.91 905 GLN A O 1
ATOM 7144 N N . GLU A 1 906 ? 36.719 -49.020 -93.929 1.00 46.28 906 GLU A N 1
ATOM 7145 C CA . GLU A 1 906 ? 36.493 -48.455 -92.587 1.00 46.28 906 GLU A CA 1
ATOM 7146 C C . GLU A 1 906 ? 37.804 -48.104 -91.860 1.00 46.28 906 GLU A C 1
ATOM 7148 O O . GLU A 1 906 ? 37.861 -47.115 -91.127 1.00 46.28 906 GLU A O 1
ATOM 7153 N N . ALA A 1 907 ? 38.888 -48.839 -92.133 1.00 44.81 907 ALA A N 1
ATOM 7154 C CA . ALA A 1 907 ? 40.213 -48.565 -91.574 1.00 44.81 907 ALA A CA 1
ATOM 7155 C C . ALA A 1 907 ? 40.885 -47.308 -92.170 1.00 44.81 907 ALA A C 1
ATOM 7157 O O . ALA A 1 907 ? 41.682 -46.659 -91.493 1.00 44.81 907 ALA A O 1
ATOM 7158 N N . ALA A 1 908 ? 40.550 -46.929 -93.410 1.00 42.31 908 ALA A N 1
ATOM 7159 C CA . ALA A 1 908 ? 41.127 -45.766 -94.093 1.00 42.31 908 ALA A CA 1
ATOM 7160 C C . ALA A 1 908 ? 40.383 -44.450 -93.786 1.00 42.31 908 ALA A C 1
ATOM 7162 O O . ALA A 1 908 ? 40.991 -43.380 -93.799 1.00 42.31 908 ALA A O 1
ATOM 7163 N N . LEU A 1 909 ? 39.085 -44.514 -93.463 1.00 40.75 909 LEU A N 1
ATOM 7164 C CA . LEU A 1 909 ? 38.262 -43.331 -93.174 1.00 40.75 909 LEU A CA 1
ATOM 7165 C C . LEU A 1 909 ? 38.477 -42.773 -91.753 1.00 40.75 909 LEU A C 1
ATOM 7167 O O . LEU A 1 909 ? 38.257 -41.588 -91.517 1.00 40.75 909 LEU A O 1
ATOM 7171 N N . ALA A 1 910 ? 38.941 -43.607 -90.814 1.00 44.41 910 ALA A N 1
ATOM 7172 C CA . ALA A 1 910 ? 39.189 -43.226 -89.420 1.00 44.41 910 ALA A CA 1
ATOM 7173 C C . ALA A 1 910 ? 40.445 -42.345 -89.223 1.00 44.41 910 ALA A C 1
ATOM 7175 O O . ALA A 1 910 ? 40.614 -41.744 -88.163 1.00 44.41 910 ALA A O 1
ATOM 7176 N N . ALA A 1 911 ? 41.311 -42.239 -90.238 1.00 43.91 911 ALA A N 1
ATOM 7177 C CA . ALA A 1 911 ? 42.563 -41.479 -90.188 1.00 43.91 911 ALA A CA 1
ATOM 7178 C C . ALA A 1 911 ? 42.451 -40.030 -90.711 1.00 43.91 911 ALA A C 1
ATOM 7180 O O . ALA A 1 911 ? 43.414 -39.269 -90.619 1.00 43.91 911 ALA A O 1
ATOM 7181 N N . SER A 1 912 ? 41.297 -39.608 -91.239 1.00 39.66 912 SER A N 1
ATOM 7182 C CA . SER A 1 912 ? 41.126 -38.270 -91.811 1.00 39.66 912 SER A CA 1
ATOM 7183 C C . SER A 1 912 ? 39.854 -37.589 -91.311 1.00 39.66 912 SER A C 1
ATOM 7185 O O . SER A 1 912 ? 38.761 -38.104 -91.508 1.00 39.66 912 SER A O 1
ATOM 7187 N N . VAL A 1 913 ? 40.023 -36.366 -90.797 1.00 34.12 913 VAL A N 1
ATOM 7188 C CA . VAL A 1 913 ? 38.998 -35.349 -90.487 1.00 34.12 913 VAL A CA 1
ATOM 7189 C C . VAL A 1 913 ? 38.520 -35.302 -89.030 1.00 34.12 913 VAL A C 1
ATOM 7191 O O . VAL A 1 913 ? 37.579 -35.965 -88.608 1.00 34.12 913 VAL A O 1
ATOM 7194 N N . GLY A 1 914 ? 39.111 -34.362 -88.286 1.00 34.09 914 GLY A N 1
ATOM 7195 C CA . GLY A 1 914 ? 38.464 -33.723 -87.146 1.00 34.09 914 GLY A CA 1
ATOM 7196 C C . GLY A 1 914 ? 37.588 -32.543 -87.586 1.00 34.09 914 GLY A C 1
ATOM 7197 O O . GLY A 1 914 ? 38.086 -31.616 -88.221 1.00 34.09 914 GLY A O 1
ATOM 7198 N N . ARG A 1 915 ? 36.299 -32.560 -87.215 1.00 31.19 915 ARG A N 1
ATOM 7199 C CA . ARG A 1 915 ? 35.521 -31.450 -86.612 1.00 31.19 915 ARG A CA 1
ATOM 7200 C C . ARG A 1 915 ? 34.090 -31.909 -86.282 1.00 31.19 915 ARG A C 1
ATOM 7202 O O . ARG A 1 915 ? 33.512 -32.742 -86.962 1.00 31.19 915 ARG A O 1
ATOM 7209 N N . ALA A 1 916 ? 33.569 -31.340 -85.198 1.00 35.62 916 ALA A N 1
ATOM 7210 C CA . ALA A 1 916 ? 32.347 -31.688 -84.474 1.00 35.62 916 ALA A CA 1
ATOM 7211 C C . ALA A 1 916 ? 31.021 -31.603 -85.260 1.00 35.62 916 ALA A C 1
ATOM 7213 O O . ALA A 1 916 ? 30.868 -30.737 -86.114 1.00 35.62 916 ALA A O 1
ATOM 7214 N N . THR A 1 917 ? 30.020 -32.393 -84.838 1.00 29.30 917 THR A N 1
ATOM 7215 C CA . THR A 1 917 ? 28.600 -31.988 -84.684 1.00 29.30 917 THR A CA 1
ATOM 7216 C C . THR A 1 917 ? 27.860 -32.922 -83.702 1.00 29.30 917 THR A C 1
ATOM 7218 O O . THR A 1 917 ? 28.230 -34.073 -83.509 1.00 29.30 917 THR A O 1
ATOM 7221 N N . GLN A 1 918 ? 26.865 -32.363 -83.010 1.00 39.97 918 GLN A N 1
ATOM 7222 C CA . GLN A 1 918 ? 26.265 -32.781 -81.729 1.00 39.97 918 GLN A CA 1
ATOM 7223 C C . GLN A 1 918 ? 25.199 -33.896 -81.813 1.00 39.97 918 GLN A C 1
ATOM 7225 O O . GLN A 1 918 ? 24.455 -33.956 -82.787 1.00 39.97 918 GLN A O 1
ATOM 7230 N N . SER A 1 919 ? 24.965 -34.627 -80.708 1.00 26.94 919 SER A N 1
ATOM 7231 C CA . SER A 1 919 ? 23.601 -34.893 -80.192 1.00 26.94 919 SER A CA 1
ATOM 7232 C C . SER A 1 919 ? 23.600 -35.340 -78.716 1.00 26.94 919 SER A C 1
ATOM 7234 O O . SER A 1 919 ? 24.643 -35.618 -78.141 1.00 26.94 919 SER A O 1
ATOM 7236 N N . ALA A 1 920 ? 22.424 -35.256 -78.094 1.00 29.53 920 ALA A N 1
ATOM 7237 C CA . ALA A 1 920 ? 22.169 -34.972 -76.686 1.00 29.53 920 ALA A CA 1
ATOM 7238 C C . ALA A 1 920 ? 22.275 -36.142 -75.682 1.00 29.53 920 ALA A C 1
ATOM 7240 O O . ALA A 1 920 ? 22.222 -37.311 -76.042 1.00 29.53 920 ALA A O 1
ATOM 7241 N N . SER A 1 921 ? 22.279 -35.711 -74.411 1.00 33.59 921 SER A N 1
ATOM 7242 C CA . SER A 1 921 ? 21.916 -36.382 -73.151 1.00 33.59 921 SER A CA 1
ATOM 7243 C C . SER A 1 921 ? 22.879 -37.408 -72.562 1.00 33.59 921 SER A C 1
ATOM 7245 O O . SER A 1 921 ? 22.741 -38.598 -72.812 1.00 33.59 921 SER A O 1
ATOM 7247 N N . LEU A 1 922 ? 23.744 -36.918 -71.668 1.00 30.75 922 LEU A N 1
ATOM 7248 C CA . LEU A 1 922 ? 24.069 -37.513 -70.368 1.00 30.75 922 LEU A CA 1
ATOM 7249 C C . LEU A 1 922 ? 24.505 -36.371 -69.432 1.00 30.75 922 LEU A C 1
ATOM 7251 O O . LEU A 1 922 ? 25.197 -35.446 -69.863 1.00 30.75 922 LEU A O 1
ATOM 7255 N N . ASP A 1 923 ? 24.025 -36.404 -68.190 1.00 38.31 923 ASP A N 1
ATOM 7256 C CA . ASP A 1 923 ? 24.298 -35.424 -67.140 1.00 38.31 923 ASP A CA 1
ATOM 7257 C C . ASP A 1 923 ? 25.796 -35.128 -66.999 1.00 38.31 923 ASP A C 1
ATOM 7259 O O . ASP A 1 923 ? 26.589 -35.986 -66.617 1.00 38.31 923 ASP A O 1
ATOM 7263 N N . LEU A 1 924 ? 26.177 -33.881 -67.268 1.00 32.12 924 LEU A N 1
ATOM 7264 C CA . LEU A 1 924 ? 27.484 -33.347 -66.918 1.00 32.12 924 LEU A CA 1
ATOM 7265 C C . LEU A 1 924 ? 27.251 -32.266 -65.871 1.00 32.12 924 LEU A C 1
ATOM 7267 O O . LEU A 1 924 ? 27.037 -31.092 -66.179 1.00 32.12 924 LEU A O 1
ATOM 7271 N N . THR A 1 925 ? 27.308 -32.693 -64.608 1.00 32.38 925 THR A N 1
ATOM 7272 C CA . THR A 1 925 ? 27.858 -31.873 -63.527 1.00 32.38 925 THR A CA 1
ATOM 7273 C C . THR A 1 925 ? 28.985 -31.037 -64.114 1.00 32.38 925 THR A C 1
ATOM 7275 O O . THR A 1 925 ? 29.853 -31.610 -64.775 1.00 32.38 925 THR A O 1
ATOM 7278 N N . THR A 1 926 ? 28.965 -29.716 -63.926 1.00 34.44 926 THR A N 1
ATOM 7279 C CA . THR A 1 926 ? 30.110 -28.859 -64.249 1.00 34.44 926 THR A CA 1
ATOM 7280 C C . THR A 1 926 ? 31.366 -29.587 -63.800 1.00 34.44 926 THR A C 1
ATOM 7282 O O . THR A 1 926 ? 31.557 -29.764 -62.595 1.00 34.44 926 THR A O 1
ATOM 7285 N N . ALA A 1 927 ? 32.158 -30.088 -64.754 1.00 38.22 927 ALA A N 1
ATOM 7286 C CA . ALA A 1 927 ? 33.463 -30.623 -64.439 1.00 38.22 927 ALA A CA 1
ATOM 7287 C C . ALA A 1 927 ? 34.157 -29.480 -63.713 1.00 38.22 927 ALA A C 1
ATOM 7289 O O . ALA A 1 927 ? 34.309 -28.393 -64.282 1.00 38.22 927 ALA A O 1
ATOM 7290 N N . GLN A 1 928 ? 34.451 -29.678 -62.426 1.00 44.66 928 GLN A N 1
ATOM 7291 C CA . GLN A 1 928 ? 35.280 -28.721 -61.719 1.00 44.66 928 GLN A CA 1
ATOM 7292 C C . GLN A 1 928 ? 36.519 -28.498 -62.590 1.00 44.66 928 GLN A C 1
ATOM 7294 O O . GLN A 1 928 ? 37.012 -29.476 -63.167 1.00 44.66 928 GLN A O 1
ATOM 7299 N N . PRO A 1 929 ? 36.978 -27.246 -62.771 1.00 45.41 929 PRO A N 1
ATOM 7300 C CA . PRO A 1 929 ? 38.192 -27.002 -63.537 1.00 45.41 929 PRO A CA 1
ATOM 7301 C C . PRO A 1 929 ? 39.256 -27.956 -63.002 1.00 45.41 929 PRO A C 1
ATOM 7303 O O . PRO A 1 929 ? 39.417 -28.044 -61.785 1.00 45.41 929 PRO A O 1
ATOM 7306 N N . ALA A 1 930 ? 39.892 -28.731 -63.884 1.00 51.19 930 ALA A N 1
ATOM 7307 C CA . ALA A 1 930 ? 40.866 -29.731 -63.471 1.00 51.19 930 ALA A CA 1
ATOM 7308 C C . ALA A 1 930 ? 41.899 -29.049 -62.563 1.00 51.19 930 ALA A C 1
ATOM 7310 O O . ALA A 1 930 ? 42.670 -28.204 -63.020 1.00 51.19 930 ALA A O 1
ATOM 7311 N N . THR A 1 931 ? 41.870 -29.349 -61.262 1.00 65.19 931 THR A N 1
ATOM 7312 C CA . THR A 1 931 ? 42.838 -28.815 -60.306 1.00 65.19 931 THR A CA 1
ATOM 7313 C C . THR A 1 931 ? 44.199 -29.355 -60.711 1.00 65.19 931 THR A C 1
ATOM 7315 O O . THR A 1 931 ? 44.452 -30.554 -60.590 1.00 65.19 931 THR A O 1
ATOM 7318 N N . ARG A 1 932 ? 45.061 -28.489 -61.253 1.00 77.75 932 ARG A N 1
ATOM 7319 C CA . ARG A 1 932 ? 46.415 -28.872 -61.653 1.00 77.75 932 ARG A CA 1
ATOM 7320 C C . ARG A 1 932 ? 47.195 -29.254 -60.398 1.00 77.75 932 ARG A C 1
ATOM 7322 O O . ARG A 1 932 ? 47.384 -28.432 -59.506 1.00 77.75 932 ARG A O 1
ATOM 7329 N N . LEU A 1 933 ? 47.596 -30.519 -60.325 1.00 86.94 933 LEU A N 1
ATOM 7330 C CA . LEU A 1 933 ? 48.339 -31.064 -59.196 1.00 86.94 933 LEU A CA 1
ATOM 7331 C C . LEU A 1 933 ? 49.828 -30.821 -59.417 1.00 86.94 933 LEU A C 1
ATOM 7333 O O . LEU A 1 933 ? 50.388 -31.264 -60.419 1.00 86.94 933 LEU A O 1
ATOM 7337 N N . TYR A 1 934 ? 50.463 -30.135 -58.474 1.00 90.31 934 TYR A N 1
ATOM 7338 C CA . TYR A 1 934 ? 51.898 -29.887 -58.498 1.00 90.31 934 TYR A CA 1
ATOM 7339 C C . TYR A 1 934 ? 52.606 -30.904 -57.603 1.00 90.31 934 TYR A C 1
ATOM 7341 O O . TYR A 1 934 ? 52.245 -31.089 -56.438 1.00 90.31 934 TYR A O 1
ATOM 7349 N N . ARG A 1 935 ? 53.617 -31.578 -58.153 1.00 89.69 935 ARG A N 1
ATOM 7350 C CA . ARG A 1 935 ? 54.495 -32.496 -57.424 1.00 89.69 935 ARG A CA 1
ATOM 7351 C C . ARG A 1 935 ? 55.934 -32.210 -57.815 1.00 89.69 935 ARG A C 1
ATOM 7353 O O . ARG A 1 935 ? 56.220 -32.065 -58.997 1.00 89.69 935 ARG A O 1
ATOM 7360 N N . TRP A 1 936 ? 56.810 -32.151 -56.825 1.00 91.00 936 TRP A N 1
ATOM 7361 C CA . TRP A 1 936 ? 58.239 -31.970 -57.028 1.00 91.00 936 TRP A CA 1
ATOM 7362 C C . TRP A 1 936 ? 58.898 -33.256 -57.540 1.00 91.00 936 TRP A C 1
ATOM 7364 O O . TRP A 1 936 ? 58.627 -34.346 -57.023 1.00 91.00 936 TRP A O 1
ATOM 7374 N N . SER A 1 937 ? 59.774 -33.133 -58.537 1.00 85.62 937 SER A N 1
ATOM 7375 C CA . SER A 1 937 ? 60.628 -34.216 -59.040 1.00 85.62 937 SER A CA 1
ATOM 7376 C C . SER A 1 937 ? 62.056 -33.716 -59.255 1.00 85.62 937 SER A C 1
ATOM 7378 O O . SER A 1 937 ? 62.258 -32.549 -59.570 1.00 85.62 937 SER A O 1
ATOM 7380 N N . ALA A 1 938 ? 63.045 -34.601 -59.099 1.00 76.75 938 ALA A N 1
ATOM 7381 C CA . ALA A 1 938 ? 64.462 -34.241 -59.213 1.00 76.75 938 ALA A CA 1
ATOM 7382 C C . ALA A 1 938 ? 64.875 -33.790 -60.632 1.00 76.75 938 ALA A C 1
ATOM 7384 O O . ALA A 1 938 ? 65.818 -33.020 -60.764 1.00 76.75 938 ALA A O 1
ATOM 7385 N N . ASP A 1 939 ? 64.132 -34.203 -61.666 1.00 79.94 939 ASP A N 1
ATOM 7386 C CA . ASP A 1 939 ? 64.437 -33.933 -63.082 1.00 79.94 939 ASP A CA 1
ATOM 7387 C C . ASP A 1 939 ? 63.734 -32.671 -63.642 1.00 79.94 939 ASP A C 1
ATOM 7389 O O . ASP A 1 939 ? 63.458 -32.588 -64.836 1.00 79.94 939 ASP A O 1
ATOM 7393 N N . MET A 1 940 ? 63.359 -31.710 -62.785 1.00 83.31 940 MET A N 1
ATOM 7394 C CA . MET A 1 940 ? 62.628 -30.500 -63.201 1.00 83.31 940 MET A CA 1
ATOM 7395 C C . MET A 1 940 ? 63.542 -29.414 -63.771 1.00 83.31 940 MET A C 1
ATOM 7397 O O . MET A 1 940 ? 64.519 -29.012 -63.140 1.00 83.31 940 MET A O 1
ATOM 7401 N N . ASP A 1 941 ? 63.139 -28.834 -64.903 1.00 85.94 941 ASP A N 1
ATOM 7402 C CA . ASP A 1 941 ? 63.777 -27.633 -65.445 1.00 85.94 941 ASP A CA 1
ATOM 7403 C C . ASP A 1 941 ? 63.534 -26.409 -64.544 1.00 85.94 941 ASP A C 1
ATOM 7405 O O . ASP A 1 941 ? 62.532 -26.323 -63.826 1.00 85.94 941 ASP A O 1
ATOM 7409 N N . ALA A 1 942 ? 64.404 -25.396 -64.636 1.00 81.69 942 ALA A N 1
ATOM 7410 C CA . ALA A 1 942 ? 64.329 -24.189 -63.804 1.00 81.69 942 ALA A CA 1
ATOM 7411 C C . ALA A 1 942 ? 62.939 -23.517 -63.835 1.00 81.69 942 ALA A C 1
ATOM 7413 O O . ALA A 1 942 ? 62.426 -23.116 -62.791 1.00 81.69 942 ALA A O 1
ATOM 7414 N N . ALA A 1 943 ? 62.286 -23.474 -65.003 1.00 84.69 943 ALA A N 1
ATOM 7415 C CA . ALA A 1 943 ? 60.938 -22.923 -65.154 1.00 84.69 943 ALA A CA 1
ATOM 7416 C C . ALA A 1 943 ? 59.855 -23.765 -64.449 1.00 84.69 943 ALA A C 1
ATOM 7418 O O . ALA A 1 943 ? 58.935 -23.211 -63.852 1.00 84.69 943 ALA A O 1
ATOM 7419 N N . GLN A 1 944 ? 59.977 -25.095 -64.478 1.00 84.81 944 GLN A N 1
ATOM 7420 C CA . GLN A 1 944 ? 59.041 -26.007 -63.812 1.00 84.81 944 GLN A CA 1
ATOM 7421 C C . GLN A 1 944 ? 59.216 -25.965 -62.290 1.00 84.81 944 GLN A C 1
ATOM 7423 O O . GLN A 1 944 ? 58.228 -25.935 -61.556 1.00 84.81 944 GLN A O 1
ATOM 7428 N N . SER A 1 945 ? 60.466 -25.893 -61.820 1.00 87.38 945 SER A N 1
ATOM 7429 C CA . SER A 1 945 ? 60.781 -25.754 -60.396 1.00 87.38 945 SER A CA 1
ATOM 7430 C C . SER A 1 945 ? 60.200 -24.461 -59.807 1.00 87.38 945 SER A C 1
ATOM 7432 O O . SER A 1 945 ? 59.613 -24.477 -58.724 1.00 87.38 945 SER A O 1
ATOM 7434 N N . GLU A 1 946 ? 60.267 -23.356 -60.558 1.00 89.50 946 GLU A N 1
ATOM 7435 C CA . GLU A 1 946 ? 59.695 -22.071 -60.152 1.00 89.50 946 GLU A CA 1
ATOM 7436 C C . GLU A 1 946 ? 58.162 -22.103 -60.149 1.00 89.50 946 GLU A C 1
ATOM 7438 O O . GLU A 1 946 ? 57.528 -21.507 -59.275 1.00 89.50 946 GLU A O 1
ATOM 7443 N N . GLU A 1 947 ? 57.549 -22.847 -61.075 1.00 89.38 947 GLU A N 1
ATOM 7444 C CA . GLU A 1 947 ? 56.099 -23.038 -61.108 1.00 89.38 947 GLU A CA 1
ATOM 7445 C C . GLU A 1 947 ? 55.602 -23.790 -59.861 1.00 89.38 947 GLU A C 1
ATOM 7447 O O . GLU A 1 947 ? 54.608 -23.386 -59.251 1.00 89.38 947 GLU A O 1
ATOM 7452 N N . VAL A 1 948 ? 56.317 -24.837 -59.429 1.00 90.75 948 VAL A N 1
ATOM 7453 C CA . VAL A 1 948 ? 55.970 -25.602 -58.217 1.00 90.75 948 VAL A CA 1
ATOM 7454 C C . VAL A 1 948 ? 56.177 -24.771 -56.950 1.00 90.75 948 VAL A C 1
ATOM 7456 O O . VAL A 1 948 ? 55.289 -24.747 -56.099 1.00 90.75 948 VAL A O 1
ATOM 7459 N N . ILE A 1 949 ? 57.290 -24.038 -56.833 1.00 91.12 949 ILE A N 1
ATOM 7460 C CA . ILE A 1 949 ? 57.537 -23.121 -55.703 1.00 91.12 949 ILE A CA 1
ATOM 7461 C C . ILE A 1 949 ? 56.429 -22.065 -55.626 1.00 91.12 949 ILE A C 1
ATOM 7463 O O . ILE A 1 949 ? 55.850 -21.825 -54.563 1.00 91.12 949 ILE A O 1
ATOM 7467 N N . THR A 1 950 ? 56.062 -21.489 -56.772 1.00 90.81 950 THR A N 1
ATOM 7468 C CA . THR A 1 950 ? 54.970 -20.515 -56.864 1.00 90.81 950 THR A CA 1
ATOM 7469 C C . THR A 1 950 ? 53.637 -21.127 -56.427 1.00 90.81 950 THR A C 1
ATOM 7471 O O . THR A 1 950 ? 52.870 -20.486 -55.705 1.00 90.81 950 THR A O 1
ATOM 7474 N N . ALA A 1 951 ? 53.362 -22.377 -56.806 1.00 90.62 951 ALA A N 1
ATOM 7475 C CA . ALA A 1 951 ? 52.164 -23.094 -56.381 1.00 90.62 951 ALA A CA 1
ATOM 7476 C C . ALA A 1 951 ? 52.120 -23.314 -54.858 1.00 90.62 951 ALA A C 1
ATOM 7478 O O . ALA A 1 951 ? 51.057 -23.133 -54.259 1.00 90.62 951 ALA A O 1
ATOM 7479 N N . ILE A 1 952 ? 53.257 -23.621 -54.216 1.00 92.62 952 ILE A N 1
ATOM 7480 C CA . ILE A 1 952 ? 53.340 -23.769 -52.752 1.00 92.62 952 ILE A CA 1
ATOM 7481 C C . ILE A 1 952 ? 52.949 -22.463 -52.056 1.00 92.62 952 ILE A C 1
ATOM 7483 O O . ILE A 1 952 ? 52.085 -22.466 -51.177 1.00 92.62 952 ILE A O 1
ATOM 7487 N N . TYR A 1 953 ? 53.524 -21.336 -52.476 1.00 93.06 953 TYR A N 1
ATOM 7488 C CA . TYR A 1 953 ? 53.181 -20.031 -51.911 1.00 93.06 953 TYR A CA 1
ATOM 7489 C C . TYR A 1 953 ? 51.722 -19.656 -52.149 1.00 93.06 953 TYR A C 1
ATOM 7491 O O . TYR A 1 953 ? 51.059 -19.189 -51.225 1.00 93.06 953 TYR A O 1
ATOM 7499 N N . ARG A 1 954 ? 51.192 -19.873 -53.356 1.00 90.88 954 ARG A N 1
ATOM 7500 C CA . ARG A 1 954 ? 49.787 -19.565 -53.664 1.00 90.88 954 ARG A CA 1
ATOM 7501 C C . ARG A 1 954 ? 48.827 -20.357 -52.791 1.00 90.88 954 ARG A C 1
ATOM 7503 O O . ARG A 1 954 ? 47.861 -19.785 -52.289 1.00 90.88 954 ARG A O 1
ATOM 7510 N N . GLN A 1 955 ? 49.132 -21.630 -52.555 1.00 90.88 955 GLN A N 1
ATOM 7511 C CA . GLN A 1 955 ? 48.338 -22.484 -51.689 1.00 90.88 955 GLN A CA 1
ATOM 7512 C C . GLN A 1 955 ? 48.479 -22.094 -50.211 1.00 90.88 955 GLN A C 1
ATOM 7514 O O . GLN A 1 955 ? 47.485 -21.809 -49.552 1.00 90.88 955 GLN A O 1
ATOM 7519 N N . VAL A 1 956 ? 49.690 -22.057 -49.656 1.00 92.44 956 VAL A N 1
ATOM 7520 C CA . VAL A 1 956 ? 49.877 -21.860 -48.208 1.00 92.44 956 VAL A CA 1
ATOM 7521 C C . VAL A 1 956 ? 49.596 -20.412 -47.806 1.00 92.44 956 VAL A C 1
ATOM 7523 O O . VAL A 1 956 ? 48.933 -20.170 -46.803 1.00 92.44 956 VAL A O 1
ATOM 7526 N N . MET A 1 957 ? 50.003 -19.433 -48.617 1.00 90.88 957 MET A N 1
ATOM 7527 C CA . MET A 1 957 ? 49.737 -18.013 -48.359 1.00 90.88 957 MET A CA 1
ATOM 7528 C C . MET A 1 957 ? 48.387 -17.541 -48.922 1.00 90.88 957 MET A C 1
ATOM 7530 O O . MET A 1 957 ? 48.081 -16.353 -48.815 1.00 90.88 957 MET A O 1
ATOM 7534 N N . MET A 1 958 ? 47.567 -18.429 -49.507 1.00 86.81 958 MET A N 1
ATOM 7535 C CA . MET A 1 958 ? 46.248 -18.109 -50.085 1.00 86.81 958 MET A CA 1
ATOM 7536 C C . MET A 1 958 ? 46.299 -16.859 -50.990 1.00 86.81 958 MET A C 1
ATOM 7538 O O . MET A 1 958 ? 45.560 -15.889 -50.799 1.00 86.81 958 MET A O 1
ATOM 7542 N N . ALA A 1 959 ? 47.244 -16.846 -51.933 1.00 82.31 959 ALA A N 1
ATOM 7543 C CA . ALA A 1 959 ? 47.425 -15.767 -52.903 1.00 82.31 959 ALA A CA 1
ATOM 7544 C C . ALA A 1 959 ? 46.778 -16.170 -54.236 1.00 82.31 959 ALA A C 1
ATOM 7546 O O . ALA A 1 959 ? 47.273 -17.068 -54.913 1.00 82.31 959 ALA A O 1
ATOM 7547 N N . TYR A 1 960 ? 45.650 -15.537 -54.576 1.00 66.25 960 TYR A N 1
ATOM 7548 C CA . TYR A 1 960 ? 44.810 -15.960 -55.701 1.00 66.25 960 TYR A CA 1
ATOM 7549 C C . TYR A 1 960 ? 45.321 -15.483 -57.067 1.00 66.25 960 TYR A C 1
ATOM 7551 O O . TYR A 1 960 ? 45.201 -16.245 -58.016 1.00 66.25 960 TYR A O 1
ATOM 7559 N N . ASP A 1 961 ? 45.948 -14.302 -57.156 1.00 69.69 961 ASP A N 1
ATOM 7560 C CA . ASP A 1 961 ? 46.493 -13.738 -58.402 1.00 69.69 961 ASP A CA 1
ATOM 7561 C C . ASP A 1 961 ? 47.686 -12.797 -58.134 1.00 69.69 961 ASP A C 1
ATOM 7563 O O . ASP A 1 961 ? 47.795 -12.218 -57.051 1.00 69.69 961 ASP A O 1
ATOM 7567 N N . GLY A 1 962 ? 48.569 -12.631 -59.129 1.00 77.69 962 GLY A N 1
ATOM 7568 C CA . GLY A 1 962 ? 49.730 -11.725 -59.088 1.00 77.69 962 GLY A CA 1
ATOM 7569 C C . GLY A 1 962 ? 51.085 -12.388 -58.791 1.00 77.69 962 GLY A C 1
ATOM 7570 O O . GLY A 1 962 ? 51.189 -13.611 -58.631 1.00 77.69 962 GLY A O 1
ATOM 7571 N N . GLU A 1 963 ? 52.139 -11.566 -58.763 1.00 81.38 963 GLU A N 1
ATOM 7572 C CA . GLU A 1 963 ? 53.487 -11.964 -58.332 1.00 81.38 963 GLU A CA 1
ATOM 7573 C C . GLU A 1 963 ? 53.535 -12.140 -56.808 1.00 81.38 963 GLU A C 1
ATOM 7575 O O . GLU A 1 963 ? 52.914 -11.383 -56.062 1.00 81.38 963 GLU A O 1
ATOM 7580 N N . ILE A 1 964 ? 54.277 -13.143 -56.330 1.00 88.44 964 ILE A N 1
ATOM 7581 C CA . ILE A 1 964 ? 54.448 -13.378 -54.890 1.00 88.44 964 ILE A CA 1
ATOM 7582 C C . ILE A 1 964 ? 55.352 -12.273 -54.323 1.00 88.44 964 ILE A C 1
ATOM 7584 O O . ILE A 1 964 ? 56.496 -12.167 -54.772 1.00 88.44 964 ILE A O 1
ATOM 7588 N N . PRO A 1 965 ? 54.895 -11.487 -53.327 1.00 89.06 965 PRO A N 1
ATOM 7589 C CA . PRO A 1 965 ? 55.709 -10.466 -52.680 1.00 89.06 965 PRO A CA 1
ATOM 7590 C C . PRO A 1 965 ? 57.051 -11.013 -52.192 1.00 89.06 965 PRO A C 1
ATOM 7592 O O . PRO A 1 965 ? 57.111 -12.066 -51.554 1.00 89.06 965 PRO A O 1
ATOM 7595 N N . THR A 1 966 ? 58.125 -10.258 -52.425 1.00 84.50 966 THR A N 1
ATOM 7596 C CA . THR A 1 966 ? 59.488 -10.629 -52.008 1.00 84.50 966 THR A CA 1
ATOM 7597 C C . THR A 1 966 ? 59.597 -10.864 -50.502 1.00 84.50 966 THR A C 1
ATOM 7599 O O . THR A 1 966 ? 60.342 -11.738 -50.081 1.00 84.50 966 THR A O 1
ATOM 7602 N N . ALA A 1 967 ? 58.793 -10.165 -49.694 1.00 85.88 967 ALA A N 1
ATOM 7603 C CA . ALA A 1 967 ? 58.725 -10.346 -48.244 1.00 85.88 967 ALA A CA 1
ATOM 7604 C C . ALA A 1 967 ? 58.178 -11.718 -47.795 1.00 85.88 967 ALA A C 1
ATOM 7606 O O . ALA A 1 967 ? 58.352 -12.087 -46.639 1.00 85.88 967 ALA A O 1
ATOM 7607 N N . TRP A 1 968 ? 57.490 -12.467 -48.668 1.00 90.25 968 TRP A N 1
ATOM 7608 C CA . TRP A 1 968 ? 56.990 -13.816 -48.353 1.00 90.25 968 TRP A CA 1
ATOM 7609 C C . TRP A 1 968 ? 57.944 -14.920 -48.817 1.00 90.25 968 TRP A C 1
ATOM 7611 O O . TRP A 1 968 ? 57.822 -16.056 -48.365 1.00 90.25 968 TRP A O 1
ATOM 7621 N N . ARG A 1 969 ? 58.874 -14.603 -49.725 1.00 90.19 969 ARG A N 1
ATOM 7622 C CA . ARG A 1 969 ? 59.818 -15.559 -50.310 1.00 90.19 969 ARG A CA 1
ATOM 7623 C C . ARG A 1 969 ? 60.883 -15.954 -49.280 1.00 90.19 969 ARG A C 1
ATOM 7625 O O . ARG A 1 969 ? 61.418 -15.110 -48.568 1.00 90.19 969 ARG A O 1
ATOM 7632 N N . LEU A 1 970 ? 61.214 -17.241 -49.231 1.00 92.56 970 LEU A N 1
ATOM 7633 C CA . LEU A 1 970 ? 62.212 -17.833 -48.341 1.00 92.56 970 LEU A CA 1
ATOM 7634 C C . LEU A 1 970 ? 63.372 -18.358 -49.198 1.00 92.56 970 LEU A C 1
ATOM 7636 O O . LEU A 1 970 ? 63.398 -19.543 -49.526 1.00 92.56 970 LEU A O 1
ATOM 7640 N N . PRO A 1 971 ? 64.342 -17.507 -49.582 1.00 89.94 971 PRO A N 1
ATOM 7641 C CA . PRO A 1 971 ? 65.354 -17.866 -50.579 1.00 89.94 971 PRO A CA 1
ATOM 7642 C C . PRO A 1 971 ? 66.221 -19.059 -50.152 1.00 89.94 971 PRO A C 1
ATOM 7644 O O . PRO A 1 971 ? 66.613 -19.867 -50.988 1.00 89.94 971 PRO A O 1
ATOM 7647 N N . GLN A 1 972 ? 66.477 -19.213 -48.848 1.00 88.88 972 GLN A N 1
ATOM 7648 C CA . GLN A 1 972 ? 67.223 -20.355 -48.307 1.00 88.88 972 GLN A CA 1
ATOM 7649 C C . GLN A 1 972 ? 66.445 -21.673 -48.456 1.00 88.88 972 GLN A C 1
ATOM 7651 O O . GLN A 1 972 ? 67.018 -22.672 -48.886 1.00 88.88 972 GLN A O 1
ATOM 7656 N N . ALA A 1 973 ? 65.138 -21.661 -48.178 1.00 88.62 973 ALA A N 1
ATOM 7657 C CA . ALA A 1 973 ? 64.258 -22.818 -48.339 1.00 88.62 973 ALA A CA 1
ATOM 7658 C C . ALA A 1 973 ? 64.064 -23.180 -49.821 1.00 88.62 973 ALA A C 1
ATOM 7660 O O . ALA A 1 973 ? 64.051 -24.354 -50.187 1.00 88.62 973 ALA A O 1
ATOM 7661 N N . GLU A 1 974 ? 63.962 -22.173 -50.699 1.00 92.25 974 GLU A N 1
ATOM 7662 C CA . GLU A 1 974 ? 63.843 -22.372 -52.151 1.00 92.25 974 GLU A CA 1
ATOM 7663 C C . GLU A 1 974 ? 65.102 -23.030 -52.712 1.00 92.25 974 GLU A C 1
ATOM 7665 O O . GLU A 1 974 ? 65.020 -23.973 -53.501 1.00 92.25 974 GLU A O 1
ATOM 7670 N N . GLN A 1 975 ? 66.274 -22.579 -52.263 1.00 88.44 975 GLN A N 1
ATOM 7671 C CA . GLN A 1 975 ? 67.549 -23.166 -52.649 1.00 88.44 975 GLN A CA 1
ATOM 7672 C C . GLN A 1 975 ? 67.721 -24.584 -52.077 1.00 88.44 975 GLN A C 1
ATOM 7674 O O . GLN A 1 975 ? 68.202 -25.467 -52.784 1.00 88.44 975 GLN A O 1
ATOM 7679 N N . ALA A 1 976 ? 67.273 -24.836 -50.844 1.00 89.12 976 ALA A N 1
ATOM 7680 C CA . ALA A 1 976 ? 67.297 -26.163 -50.227 1.00 89.12 976 ALA A CA 1
ATOM 7681 C C . ALA A 1 976 ? 66.367 -27.168 -50.935 1.00 89.12 976 ALA A C 1
ATOM 7683 O O . ALA A 1 976 ? 66.744 -28.324 -51.133 1.00 89.12 976 ALA A O 1
ATOM 7684 N N . LEU A 1 977 ? 65.183 -26.729 -51.378 1.00 89.12 977 LEU A N 1
ATOM 7685 C CA . LEU A 1 977 ? 64.259 -27.544 -52.173 1.00 89.12 977 LEU A CA 1
ATOM 7686 C C . LEU A 1 977 ? 64.857 -27.864 -53.555 1.00 89.12 977 LEU A C 1
ATOM 7688 O O . LEU A 1 977 ? 64.847 -29.019 -53.977 1.00 89.12 977 LEU A O 1
ATOM 7692 N N . ARG A 1 978 ? 65.470 -26.869 -54.217 1.00 87.50 978 ARG A N 1
ATOM 7693 C CA . ARG A 1 978 ? 66.180 -27.036 -55.503 1.00 87.50 978 ARG A CA 1
ATOM 7694 C C . ARG A 1 978 ? 67.374 -27.988 -55.416 1.00 87.50 978 ARG A C 1
ATOM 7696 O O . ARG A 1 978 ? 67.591 -28.767 -56.336 1.00 87.50 978 ARG A O 1
ATOM 7703 N N . ASN A 1 979 ? 68.106 -27.964 -54.305 1.00 85.06 979 ASN A N 1
ATOM 7704 C CA . ASN A 1 979 ? 69.252 -28.843 -54.062 1.00 85.06 979 ASN A CA 1
ATOM 7705 C C . ASN A 1 979 ? 68.850 -30.243 -53.551 1.00 85.06 979 ASN A C 1
ATOM 7707 O O . ASN A 1 979 ? 69.722 -31.072 -53.296 1.00 85.06 979 ASN A O 1
ATOM 7711 N N . GLY A 1 980 ? 67.551 -30.507 -53.363 1.00 81.00 980 GLY A N 1
ATOM 7712 C CA . GLY A 1 980 ? 67.034 -31.785 -52.869 1.00 81.00 980 GLY A CA 1
ATOM 7713 C C . GLY A 1 980 ? 67.276 -32.051 -51.378 1.00 81.00 980 GLY A C 1
ATOM 7714 O O . GLY A 1 980 ? 67.019 -33.163 -50.920 1.00 81.00 980 GLY A O 1
ATOM 7715 N N . SER A 1 981 ? 67.748 -31.061 -50.607 1.00 84.81 981 SER A N 1
ATOM 7716 C CA . SER A 1 981 ? 67.967 -31.184 -49.157 1.00 84.81 981 SER A CA 1
ATOM 7717 C C . SER A 1 981 ? 66.707 -30.918 -48.325 1.00 84.81 981 SER A C 1
ATOM 7719 O O . SER A 1 981 ? 66.699 -31.197 -47.129 1.00 84.81 981 SER A O 1
ATOM 7721 N N . LEU A 1 982 ? 65.645 -30.392 -48.944 1.00 89.88 982 LEU A N 1
ATOM 7722 C CA . LEU A 1 982 ? 64.346 -30.131 -48.324 1.00 89.88 982 LEU A CA 1
ATOM 7723 C C . LEU A 1 982 ? 63.231 -30.750 -49.178 1.00 89.88 982 LEU A C 1
ATOM 7725 O O . LEU A 1 982 ? 63.279 -30.678 -50.402 1.00 89.88 982 LEU A O 1
ATOM 7729 N N . THR A 1 983 ? 62.228 -31.370 -48.553 1.00 93.00 983 THR A N 1
ATOM 7730 C CA . THR A 1 983 ? 61.033 -31.873 -49.258 1.00 93.00 983 THR A CA 1
ATOM 7731 C C . THR A 1 983 ? 59.978 -30.775 -49.382 1.00 93.00 983 THR A C 1
ATOM 7733 O O . THR A 1 983 ? 60.025 -29.790 -48.646 1.00 93.00 983 THR A O 1
ATOM 7736 N N . VAL A 1 984 ? 58.976 -30.934 -50.256 1.00 92.00 984 VAL A N 1
ATOM 7737 C CA . VAL A 1 984 ? 57.849 -29.979 -50.331 1.00 92.00 984 VAL A CA 1
ATOM 7738 C C . VAL A 1 984 ? 57.135 -29.860 -48.984 1.00 92.00 984 VAL A C 1
ATOM 7740 O O . VAL A 1 984 ? 56.820 -28.753 -48.555 1.00 92.00 984 VAL A O 1
ATOM 7743 N N . ARG A 1 985 ? 56.947 -30.973 -48.264 1.00 93.69 985 ARG A N 1
ATOM 7744 C CA . ARG A 1 985 ? 56.399 -30.950 -46.899 1.00 93.69 985 ARG A CA 1
ATOM 7745 C C . ARG A 1 985 ? 57.284 -30.149 -45.936 1.00 93.69 985 ARG A C 1
ATOM 7747 O O . ARG A 1 985 ? 56.760 -29.363 -45.149 1.00 93.69 985 ARG A O 1
ATOM 7754 N N . GLY A 1 986 ? 58.606 -30.325 -46.011 1.00 91.00 986 GLY A N 1
ATOM 7755 C CA . GLY A 1 986 ? 59.574 -29.556 -45.223 1.00 91.00 986 GLY A CA 1
ATOM 7756 C C . GLY A 1 986 ? 59.528 -28.059 -45.540 1.00 91.00 986 GLY A C 1
ATOM 7757 O O . GLY A 1 986 ? 59.482 -27.239 -44.629 1.00 91.00 986 GLY A O 1
ATOM 7758 N N . PHE A 1 987 ? 59.417 -27.705 -46.819 1.00 93.81 987 PHE A N 1
ATOM 7759 C CA . PHE A 1 987 ? 59.258 -26.323 -47.266 1.00 93.81 987 PHE A CA 1
ATOM 7760 C C . PHE A 1 987 ? 57.958 -25.697 -46.744 1.00 93.81 987 PHE A C 1
ATOM 7762 O O . PHE A 1 987 ? 57.961 -24.565 -46.266 1.00 93.81 987 PHE A O 1
ATOM 7769 N N . VAL A 1 988 ? 56.839 -26.431 -46.782 1.00 93.81 988 VAL A N 1
ATOM 7770 C CA . VAL A 1 988 ? 55.568 -25.963 -46.204 1.00 93.81 988 VAL A CA 1
ATOM 7771 C C . VAL A 1 988 ? 55.708 -25.747 -44.693 1.00 93.81 988 VAL A C 1
ATOM 7773 O O . VAL A 1 988 ? 55.197 -24.755 -44.179 1.00 93.81 988 VAL A O 1
ATOM 7776 N N . ALA A 1 989 ? 56.427 -26.618 -43.979 1.00 92.19 989 ALA A N 1
ATOM 7777 C CA . ALA A 1 989 ? 56.675 -26.453 -42.547 1.00 92.19 989 ALA A CA 1
ATOM 7778 C C . ALA A 1 989 ? 57.505 -25.193 -42.231 1.00 92.19 989 ALA A C 1
ATOM 7780 O O . ALA A 1 989 ? 57.133 -24.434 -41.334 1.00 92.19 989 ALA A O 1
ATOM 7781 N N . GLU A 1 990 ? 58.575 -24.927 -42.987 1.00 92.44 990 GLU A N 1
ATOM 7782 C CA . GLU A 1 990 ? 59.375 -23.700 -42.848 1.00 92.44 990 GLU A CA 1
ATOM 7783 C C . GLU A 1 990 ? 58.561 -22.445 -43.190 1.00 92.44 990 GLU A C 1
ATOM 7785 O O . GLU A 1 990 ? 58.650 -21.429 -42.497 1.00 92.44 990 GLU A O 1
ATOM 7790 N N . LEU A 1 991 ? 57.691 -22.527 -44.201 1.00 93.00 991 LEU A N 1
ATOM 7791 C CA . LEU A 1 991 ? 56.808 -21.429 -44.578 1.00 93.00 991 LEU A CA 1
ATOM 7792 C C . LEU A 1 991 ? 55.790 -21.093 -43.481 1.00 93.00 991 LEU A C 1
ATOM 7794 O O . LEU A 1 991 ? 55.577 -19.916 -43.194 1.00 93.00 991 LEU A O 1
ATOM 7798 N N . LEU A 1 992 ? 55.209 -22.097 -42.821 1.00 91.81 992 LEU A N 1
ATOM 7799 C CA . LEU A 1 992 ? 54.292 -21.897 -41.690 1.00 91.81 992 LEU A CA 1
ATOM 7800 C C . LEU A 1 992 ? 54.990 -21.305 -40.456 1.00 91.81 992 LEU A C 1
ATOM 7802 O O . LEU A 1 992 ? 54.351 -20.614 -39.663 1.00 91.81 992 LEU A O 1
ATOM 7806 N N . ALA A 1 993 ? 56.288 -21.572 -40.290 1.00 89.44 993 ALA A N 1
ATOM 7807 C CA . ALA A 1 993 ? 57.097 -21.011 -39.211 1.00 89.44 993 ALA A CA 1
ATOM 7808 C C . ALA A 1 993 ? 57.581 -19.577 -39.500 1.00 89.44 993 ALA A C 1
ATOM 7810 O O . ALA A 1 993 ? 57.988 -18.879 -38.571 1.00 89.44 993 ALA A O 1
ATOM 7811 N N . SER A 1 994 ? 57.522 -19.124 -40.757 1.00 92.31 994 SER A N 1
ATOM 7812 C CA . SER A 1 994 ? 58.014 -17.806 -41.167 1.00 92.31 994 SER A CA 1
ATOM 7813 C C . SER A 1 994 ? 57.266 -16.643 -40.506 1.00 92.31 994 SER A C 1
ATOM 7815 O O . SER A 1 994 ? 56.057 -16.702 -40.268 1.00 92.31 994 SER A O 1
ATOM 7817 N N . GLU A 1 995 ? 57.975 -15.536 -40.275 1.00 89.31 995 GLU A N 1
ATOM 7818 C CA . GLU A 1 995 ? 57.391 -14.305 -39.727 1.00 89.31 995 GLU A CA 1
ATOM 7819 C C . GLU A 1 995 ? 56.258 -13.767 -40.620 1.00 89.31 995 GLU A C 1
ATOM 7821 O O . GLU A 1 995 ? 55.214 -13.343 -40.125 1.00 89.31 995 GLU A O 1
ATOM 7826 N N . ALA A 1 996 ? 56.411 -13.883 -41.944 1.00 89.75 996 ALA A N 1
ATOM 7827 C CA . ALA A 1 996 ? 55.399 -13.481 -42.916 1.00 89.75 996 ALA A CA 1
ATOM 7828 C C . ALA A 1 996 ? 54.074 -14.248 -42.756 1.00 89.75 996 ALA A C 1
ATOM 7830 O O . ALA A 1 996 ? 52.998 -13.664 -42.905 1.00 89.75 996 ALA A O 1
ATOM 7831 N N . TYR A 1 997 ? 54.130 -15.547 -42.448 1.00 91.75 997 TYR A N 1
ATOM 7832 C CA . TYR A 1 997 ? 52.931 -16.347 -42.198 1.00 91.75 997 TYR A CA 1
ATOM 7833 C C . TYR A 1 997 ? 52.299 -16.010 -40.839 1.00 91.75 997 TYR A C 1
ATOM 7835 O O . TYR A 1 997 ? 51.075 -15.872 -40.747 1.00 91.75 997 TYR A O 1
ATOM 7843 N N . GLN A 1 998 ? 53.118 -15.812 -39.800 1.00 90.31 998 GLN A N 1
ATOM 7844 C CA . GLN A 1 998 ? 52.644 -15.458 -38.457 1.00 90.31 998 GLN A CA 1
ATOM 7845 C C . GLN A 1 998 ? 51.902 -14.116 -38.446 1.00 90.31 998 GLN A C 1
ATOM 7847 O O . GLN A 1 998 ? 50.734 -14.073 -38.052 1.00 90.31 998 GLN A O 1
ATOM 7852 N N . GLN A 1 999 ? 52.513 -13.066 -39.004 1.00 90.25 999 GLN A N 1
ATOM 7853 C CA . GLN A 1 999 ? 51.891 -11.744 -39.104 1.00 90.25 999 GLN A CA 1
ATOM 7854 C C . GLN A 1 999 ? 50.610 -11.773 -39.943 1.00 90.25 999 GLN A C 1
ATOM 7856 O O . GLN A 1 999 ? 49.649 -11.069 -39.644 1.00 90.25 999 GLN A O 1
ATOM 7861 N N . ARG A 1 1000 ? 50.575 -12.575 -41.016 1.00 89.38 1000 ARG A N 1
ATOM 7862 C CA . ARG A 1 1000 ? 49.435 -12.585 -41.937 1.00 89.38 1000 ARG A CA 1
ATOM 7863 C C . ARG A 1 1000 ? 48.249 -13.390 -41.430 1.00 89.38 1000 ARG A C 1
ATOM 7865 O O . ARG A 1 1000 ? 47.118 -13.009 -41.745 1.00 89.38 1000 ARG A O 1
ATOM 7872 N N . PHE A 1 1001 ? 48.482 -14.485 -40.706 1.00 92.75 1001 PHE A N 1
ATOM 7873 C CA . PHE A 1 1001 ? 47.418 -15.408 -40.305 1.00 92.75 1001 PHE A CA 1
ATOM 7874 C C . PHE A 1 1001 ? 47.300 -15.616 -38.791 1.00 92.75 1001 PHE A C 1
ATOM 7876 O O . PHE A 1 1001 ? 46.186 -15.632 -38.271 1.00 92.75 1001 PHE A O 1
ATOM 7883 N N . VAL A 1 1002 ? 48.410 -15.788 -38.074 1.00 88.62 1002 VAL A N 1
ATOM 7884 C CA . VAL A 1 1002 ? 48.387 -16.184 -36.653 1.00 88.62 1002 VAL A CA 1
ATOM 7885 C C . VAL A 1 1002 ? 48.019 -15.016 -35.734 1.00 88.62 1002 VAL A C 1
ATOM 7887 O O . VAL A 1 1002 ? 47.250 -15.208 -34.785 1.00 88.62 1002 VAL A O 1
ATOM 7890 N N . ASP A 1 1003 ? 48.530 -13.821 -36.035 1.00 88.00 1003 ASP A N 1
ATOM 7891 C CA . ASP A 1 1003 ? 48.295 -12.604 -35.244 1.00 88.00 1003 ASP A CA 1
ATOM 7892 C C . ASP A 1 1003 ? 46.982 -11.903 -35.615 1.00 88.00 1003 ASP A C 1
ATOM 7894 O O . ASP A 1 1003 ? 46.362 -11.233 -34.789 1.00 88.00 1003 ASP A O 1
ATOM 7898 N N . THR A 1 1004 ? 46.534 -12.072 -36.859 1.00 90.69 1004 THR A N 1
ATOM 7899 C CA . THR A 1 1004 ? 45.380 -11.368 -37.436 1.00 90.69 1004 THR A CA 1
ATOM 7900 C C . THR A 1 1004 ? 44.049 -12.058 -37.177 1.00 90.69 1004 THR A C 1
ATOM 7902 O O . THR A 1 1004 ? 43.035 -11.372 -37.029 1.00 90.69 1004 THR A O 1
ATOM 7905 N N . TYR A 1 1005 ? 44.013 -13.394 -37.136 1.00 88.75 1005 TYR A N 1
ATOM 7906 C CA . TYR A 1 1005 ? 42.764 -14.145 -37.023 1.00 88.75 1005 TYR A CA 1
ATOM 7907 C C . TYR A 1 1005 ? 42.581 -14.785 -35.640 1.00 88.75 1005 TYR A C 1
ATOM 7909 O O . TYR A 1 1005 ? 43.533 -15.293 -35.044 1.00 88.75 1005 TYR A O 1
ATOM 7917 N N . PRO A 1 1006 ? 41.336 -14.831 -35.126 1.00 89.56 1006 PRO A N 1
ATOM 7918 C CA . PRO A 1 1006 ? 41.028 -15.574 -33.912 1.00 89.56 1006 PRO A CA 1
ATOM 7919 C C . PRO A 1 1006 ? 41.261 -17.075 -34.127 1.00 89.56 1006 PRO A C 1
ATOM 7921 O O . PRO A 1 1006 ? 41.071 -17.599 -35.225 1.00 89.56 1006 PRO A O 1
ATOM 7924 N N . GLN A 1 1007 ? 41.623 -17.780 -33.056 1.00 85.00 1007 GLN A N 1
ATOM 7925 C CA . GLN A 1 1007 ? 42.070 -19.177 -33.095 1.00 85.00 1007 GLN A CA 1
ATOM 7926 C C . GLN A 1 1007 ? 41.097 -20.130 -33.803 1.00 85.00 1007 GLN A C 1
ATOM 7928 O O . GLN A 1 1007 ? 41.526 -20.949 -34.610 1.00 85.00 1007 GLN A O 1
ATOM 7933 N N . SER A 1 1008 ? 39.788 -19.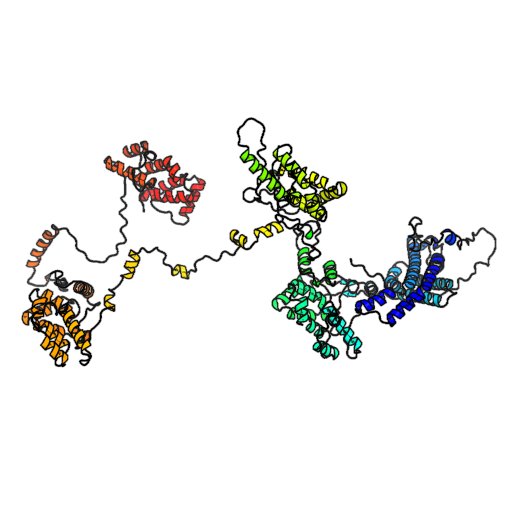997 -33.572 1.00 85.69 1008 SER A N 1
ATOM 7934 C CA . SER A 1 1008 ? 38.777 -20.827 -34.241 1.00 85.69 1008 SER A CA 1
ATOM 7935 C C . SER A 1 1008 ? 38.797 -20.663 -35.761 1.00 85.69 1008 SER A C 1
ATOM 7937 O O . SER A 1 1008 ? 38.710 -21.648 -36.492 1.00 85.69 1008 SER A O 1
ATOM 7939 N N . LYS A 1 1009 ? 38.978 -19.428 -36.244 1.00 88.69 1009 LYS A N 1
ATOM 7940 C CA . LYS A 1 1009 ? 39.064 -19.131 -37.675 1.00 88.69 1009 LYS A CA 1
ATOM 7941 C C . LYS A 1 1009 ? 40.407 -19.547 -38.266 1.00 88.69 1009 LYS A C 1
ATOM 7943 O O . LYS A 1 1009 ? 40.449 -20.028 -39.395 1.00 88.69 1009 LYS A O 1
ATOM 7948 N N . LEU A 1 1010 ? 41.482 -19.402 -37.498 1.00 89.81 1010 LEU A N 1
ATOM 7949 C CA . LEU A 1 1010 ? 42.822 -19.831 -37.885 1.00 89.81 1010 LEU A CA 1
ATOM 7950 C C . LEU A 1 1010 ? 42.882 -21.344 -38.149 1.00 89.81 1010 LEU A C 1
ATOM 7952 O O . LEU A 1 1010 ? 43.455 -21.756 -39.153 1.00 89.81 1010 LEU A O 1
ATOM 7956 N N . VAL A 1 1011 ? 42.232 -22.157 -37.311 1.00 90.06 1011 VAL A N 1
ATOM 7957 C CA . VAL A 1 1011 ? 42.152 -23.620 -37.486 1.00 90.06 1011 VAL A CA 1
ATOM 7958 C C . VAL A 1 1011 ? 41.449 -23.997 -38.800 1.00 90.06 1011 VAL A C 1
ATOM 7960 O O . VAL A 1 1011 ? 41.932 -24.862 -39.530 1.00 90.06 1011 VAL A O 1
ATOM 7963 N N . GLU A 1 1012 ? 40.355 -23.317 -39.160 1.00 88.88 1012 GLU A N 1
ATOM 7964 C CA . GLU A 1 1012 ? 39.686 -23.527 -40.456 1.00 88.88 1012 GLU A CA 1
ATOM 7965 C C . GLU A 1 1012 ? 40.572 -23.131 -41.646 1.00 88.88 1012 GLU A C 1
ATOM 7967 O O . GLU A 1 1012 ? 40.577 -23.806 -42.677 1.00 88.88 1012 GLU A O 1
ATOM 7972 N N . ILE A 1 1013 ? 41.311 -22.024 -41.519 1.00 91.00 1013 ILE A N 1
ATOM 7973 C CA . ILE A 1 1013 ? 42.223 -21.531 -42.558 1.00 91.00 1013 ILE A CA 1
ATOM 7974 C C . ILE A 1 1013 ? 43.379 -22.522 -42.763 1.00 91.00 1013 ILE A C 1
ATOM 7976 O O . ILE A 1 1013 ? 43.641 -22.913 -43.902 1.00 91.00 1013 ILE A O 1
ATOM 7980 N N . MET A 1 1014 ? 43.991 -23.004 -41.677 1.00 92.12 1014 MET A N 1
ATOM 7981 C CA . MET A 1 1014 ? 45.058 -24.009 -41.719 1.00 92.12 1014 MET A CA 1
ATOM 7982 C C . MET A 1 1014 ? 44.587 -25.318 -42.360 1.00 92.12 1014 MET A C 1
ATOM 7984 O O . MET A 1 1014 ? 45.301 -25.882 -43.188 1.00 92.12 1014 MET A O 1
ATOM 7988 N N . ALA A 1 1015 ? 43.363 -25.769 -42.067 1.00 91.19 1015 ALA A N 1
ATOM 7989 C CA . ALA A 1 1015 ? 42.797 -26.954 -42.709 1.00 91.19 1015 ALA A CA 1
ATOM 7990 C C . ALA A 1 1015 ? 42.667 -26.786 -44.234 1.00 91.19 1015 ALA A C 1
ATOM 7992 O O . ALA A 1 1015 ? 43.001 -27.698 -44.991 1.00 91.19 1015 ALA A O 1
ATOM 7993 N N . ARG A 1 1016 ? 42.274 -25.600 -44.717 1.00 91.00 1016 ARG A N 1
ATOM 7994 C CA . ARG A 1 1016 ? 42.216 -25.317 -46.163 1.00 91.00 1016 ARG A CA 1
ATOM 7995 C C . ARG A 1 1016 ? 43.599 -25.250 -46.802 1.00 91.00 1016 ARG A C 1
ATOM 7997 O O . ARG A 1 1016 ? 43.779 -25.772 -47.898 1.00 91.00 1016 ARG A O 1
ATOM 8004 N N . GLN A 1 1017 ? 44.560 -24.621 -46.132 1.00 92.88 1017 GLN A N 1
ATOM 8005 C CA . GLN A 1 1017 ? 45.923 -24.450 -46.642 1.00 92.88 1017 GLN A CA 1
ATOM 8006 C C . GLN A 1 1017 ? 46.684 -25.778 -46.698 1.00 92.88 1017 GLN A C 1
ATOM 8008 O O . GLN A 1 1017 ? 47.309 -26.075 -47.714 1.00 92.88 1017 GLN A O 1
ATOM 8013 N N . ILE A 1 1018 ? 46.598 -26.582 -45.634 1.00 93.38 1018 ILE A N 1
ATOM 8014 C CA . ILE A 1 1018 ? 47.411 -27.790 -45.434 1.00 93.38 1018 ILE A CA 1
ATOM 8015 C C . ILE A 1 1018 ? 46.682 -29.043 -45.922 1.00 93.38 1018 ILE A C 1
ATOM 8017 O O . ILE A 1 1018 ? 47.276 -29.869 -46.606 1.00 93.38 1018 ILE A O 1
ATOM 8021 N N . LEU A 1 1019 ? 45.395 -29.195 -45.595 1.00 91.81 1019 LEU A N 1
ATOM 8022 C CA . LEU A 1 1019 ? 44.613 -30.384 -45.949 1.00 91.81 1019 LEU A CA 1
ATOM 8023 C C . LEU A 1 1019 ? 43.761 -30.188 -47.203 1.00 91.81 1019 LEU A C 1
ATOM 8025 O O . LEU A 1 1019 ? 43.172 -31.162 -47.666 1.00 91.81 1019 LEU A O 1
ATOM 8029 N N . GLY A 1 1020 ? 43.654 -28.975 -47.748 1.00 88.81 1020 GLY A N 1
ATOM 8030 C CA . GLY A 1 1020 ? 42.911 -28.710 -48.981 1.00 88.81 1020 GLY A CA 1
ATOM 8031 C C . GLY A 1 1020 ? 41.387 -28.741 -48.850 1.00 88.81 1020 GLY A C 1
ATOM 8032 O O . GLY A 1 1020 ? 40.707 -28.565 -49.857 1.00 88.81 1020 GLY A O 1
ATOM 8033 N N . ARG A 1 1021 ? 40.845 -28.944 -47.639 1.00 89.62 1021 ARG A N 1
ATOM 8034 C CA . ARG A 1 1021 ? 39.404 -29.092 -47.362 1.00 89.62 1021 ARG A CA 1
ATOM 8035 C C . ARG A 1 1021 ? 38.963 -28.284 -46.143 1.00 89.62 1021 ARG A C 1
ATOM 8037 O O . ARG A 1 1021 ? 39.782 -27.839 -45.345 1.00 89.62 1021 ARG A O 1
ATOM 8044 N N . ASN A 1 1022 ? 37.652 -28.138 -45.973 1.00 86.12 1022 ASN A N 1
ATOM 8045 C CA . ASN A 1 1022 ? 37.080 -27.685 -44.704 1.00 86.12 1022 ASN A CA 1
ATOM 8046 C C . ASN A 1 1022 ? 37.087 -28.826 -43.670 1.00 86.12 1022 ASN A C 1
ATOM 8048 O O . ASN A 1 1022 ? 36.957 -29.999 -44.033 1.00 86.12 1022 ASN A O 1
ATOM 8052 N N . LEU A 1 1023 ? 37.193 -28.480 -42.386 1.00 84.50 1023 LEU A N 1
ATOM 8053 C CA . LEU A 1 1023 ? 36.894 -29.417 -41.299 1.00 84.50 1023 LEU A CA 1
ATOM 8054 C C . LEU A 1 1023 ? 35.380 -29.657 -41.248 1.00 84.50 1023 LEU A C 1
ATOM 8056 O O . LEU A 1 1023 ? 34.596 -28.730 -41.476 1.00 84.50 1023 LEU A O 1
ATOM 8060 N N . ALA A 1 1024 ? 34.959 -30.892 -40.979 1.00 73.56 1024 ALA A N 1
ATOM 8061 C CA . ALA A 1 1024 ? 33.542 -31.184 -40.781 1.00 73.56 1024 ALA A CA 1
ATOM 8062 C C . ALA A 1 1024 ? 33.058 -30.569 -39.451 1.00 73.56 1024 ALA A C 1
ATOM 8064 O O . ALA A 1 1024 ? 33.805 -30.527 -38.467 1.00 73.56 1024 ALA A O 1
ATOM 8065 N N . GLN A 1 1025 ? 31.812 -30.080 -39.405 1.00 60.81 1025 GLN A N 1
ATOM 8066 C CA . GLN A 1 1025 ? 31.228 -29.562 -38.162 1.00 60.81 1025 GLN A CA 1
ATOM 8067 C C . GLN A 1 1025 ? 31.069 -30.717 -37.159 1.00 60.81 1025 GLN A C 1
ATOM 8069 O O . GLN A 1 1025 ? 30.331 -31.661 -37.429 1.00 60.81 1025 GLN A O 1
ATOM 8074 N N . GLY A 1 1026 ? 31.777 -30.660 -36.025 1.00 71.19 1026 GLY A N 1
ATOM 8075 C CA . GLY A 1 1026 ? 31.758 -31.717 -35.006 1.00 71.19 1026 GLY A CA 1
ATOM 8076 C C . GLY A 1 1026 ? 33.085 -31.889 -34.258 1.00 71.19 1026 GLY A C 1
ATOM 8077 O O . GLY A 1 1026 ? 33.822 -30.922 -34.052 1.00 71.19 1026 GLY A O 1
ATOM 8078 N N . GLU A 1 1027 ? 33.376 -33.134 -33.863 1.00 73.12 1027 GLU A N 1
ATOM 8079 C CA . GLU A 1 1027 ? 34.497 -33.526 -32.989 1.00 73.12 1027 GLU A CA 1
ATOM 8080 C C . GLU A 1 1027 ? 35.882 -33.136 -33.538 1.00 73.12 1027 GLU A C 1
ATOM 8082 O O . GLU A 1 1027 ? 36.725 -32.671 -32.776 1.00 73.12 1027 GLU A O 1
ATOM 8087 N N . GLU A 1 1028 ? 36.106 -33.228 -34.856 1.00 80.50 1028 GLU A N 1
ATOM 8088 C CA . GLU A 1 1028 ? 37.395 -32.896 -35.497 1.00 80.50 1028 GLU A CA 1
ATOM 8089 C C . GLU A 1 1028 ? 37.776 -31.416 -35.291 1.00 80.50 1028 GLU A C 1
ATOM 8091 O O . GLU A 1 1028 ? 38.914 -31.085 -34.955 1.00 80.50 1028 GLU A O 1
ATOM 8096 N N . THR A 1 1029 ? 36.802 -30.508 -35.420 1.00 83.69 1029 THR A N 1
ATOM 8097 C CA . THR A 1 1029 ? 37.024 -29.070 -35.199 1.00 83.69 1029 THR A CA 1
ATOM 8098 C C . THR A 1 1029 ? 37.311 -28.773 -33.725 1.00 83.69 1029 THR A C 1
ATOM 8100 O O . THR A 1 1029 ? 38.197 -27.974 -33.417 1.00 83.69 1029 THR A O 1
ATOM 8103 N N . GLN A 1 1030 ? 36.603 -29.440 -32.808 1.00 84.06 1030 GLN A N 1
ATOM 8104 C CA . GLN A 1 1030 ? 36.814 -29.284 -31.365 1.00 84.06 1030 GLN A CA 1
ATOM 8105 C C . GLN A 1 1030 ? 38.179 -29.827 -30.927 1.00 84.06 1030 GLN A C 1
ATOM 8107 O O . GLN A 1 1030 ? 38.854 -29.196 -30.117 1.00 84.06 1030 GLN A O 1
ATOM 8112 N N . GLN A 1 1031 ? 38.628 -30.943 -31.507 1.00 87.25 1031 GLN A N 1
ATOM 8113 C CA . GLN A 1 1031 ? 39.926 -31.546 -31.213 1.00 87.25 1031 GLN A CA 1
ATOM 8114 C C . GLN A 1 1031 ? 41.089 -30.617 -31.590 1.00 87.25 1031 GLN A C 1
ATOM 8116 O O . GLN A 1 1031 ? 41.994 -30.406 -30.782 1.00 87.25 1031 GLN A O 1
ATOM 8121 N N . TYR A 1 1032 ? 41.060 -30.020 -32.786 1.00 88.62 1032 TYR A N 1
ATOM 8122 C CA . TYR A 1 1032 ? 42.101 -29.076 -33.203 1.00 88.62 1032 TYR A CA 1
ATOM 8123 C C . TYR A 1 1032 ? 42.044 -27.750 -32.436 1.00 88.62 1032 TYR A C 1
ATOM 8125 O O . TYR A 1 1032 ? 43.088 -27.169 -32.149 1.00 88.62 1032 TYR A O 1
ATOM 8133 N N . GLN A 1 1033 ? 40.855 -27.283 -32.046 1.00 87.00 1033 GLN A N 1
ATOM 8134 C CA . GLN A 1 1033 ? 40.730 -26.100 -31.190 1.00 87.00 1033 GLN A CA 1
ATOM 8135 C C . GLN A 1 1033 ? 41.299 -26.347 -29.786 1.00 87.00 1033 GLN A C 1
ATOM 8137 O O . GLN A 1 1033 ? 42.105 -25.541 -29.325 1.00 87.00 1033 GLN A O 1
ATOM 8142 N N . ALA A 1 1034 ? 40.981 -27.488 -29.168 1.00 87.44 1034 ALA A N 1
ATOM 8143 C CA . ALA A 1 1034 ? 41.535 -27.882 -27.873 1.00 87.44 1034 ALA A CA 1
ATOM 8144 C C . ALA A 1 1034 ? 43.062 -28.074 -27.925 1.00 87.44 1034 ALA A C 1
ATOM 8146 O O . ALA A 1 1034 ? 43.775 -27.728 -26.984 1.00 87.44 1034 ALA A O 1
ATOM 8147 N N . MET A 1 1035 ? 43.589 -28.584 -29.042 1.00 87.06 1035 MET A N 1
ATOM 8148 C CA . MET A 1 1035 ? 45.032 -28.696 -29.264 1.00 87.06 1035 MET A CA 1
ATOM 8149 C C . MET A 1 1035 ? 45.707 -27.323 -29.380 1.00 87.06 1035 MET A C 1
ATOM 8151 O O . MET A 1 1035 ? 46.773 -27.124 -28.798 1.00 87.06 1035 MET A O 1
ATOM 8155 N N . ALA A 1 1036 ? 45.085 -26.367 -30.080 1.00 87.19 1036 ALA A N 1
ATOM 8156 C CA . ALA A 1 1036 ? 45.592 -24.998 -30.151 1.00 87.19 1036 ALA A CA 1
ATOM 8157 C C . ALA A 1 1036 ? 45.625 -24.315 -28.772 1.00 87.19 1036 ALA A C 1
ATOM 8159 O O . ALA A 1 1036 ? 46.576 -23.581 -28.499 1.00 87.19 1036 ALA A O 1
ATOM 8160 N N . ASP A 1 1037 ? 44.650 -24.594 -27.899 1.00 86.75 1037 ASP A N 1
ATOM 8161 C CA . ASP A 1 1037 ? 44.625 -24.081 -26.522 1.00 86.75 1037 ASP A CA 1
ATOM 8162 C C . ASP A 1 1037 ? 45.745 -24.678 -25.656 1.00 86.75 1037 ASP A C 1
ATOM 8164 O O . ASP A 1 1037 ? 46.358 -23.971 -24.858 1.00 86.75 1037 ASP A O 1
ATOM 8168 N N . ALA A 1 1038 ? 46.036 -25.973 -25.816 1.00 87.38 1038 ALA A N 1
ATOM 8169 C CA . ALA A 1 1038 ? 46.995 -26.685 -24.971 1.00 87.38 1038 ALA A CA 1
ATOM 8170 C C . ALA A 1 1038 ? 48.463 -26.527 -25.410 1.00 87.38 1038 ALA A C 1
ATOM 8172 O O . ALA A 1 1038 ? 49.355 -26.477 -24.566 1.00 87.38 1038 ALA A O 1
ATOM 8173 N N . GLN A 1 1039 ? 48.729 -26.501 -26.719 1.00 84.69 1039 GLN A N 1
ATOM 8174 C CA . GLN A 1 1039 ? 50.085 -26.596 -27.288 1.00 84.69 1039 GLN A CA 1
ATOM 8175 C C . GLN A 1 1039 ? 50.468 -25.377 -28.142 1.00 84.69 1039 GLN A C 1
ATOM 8177 O O . GLN A 1 1039 ? 51.586 -25.296 -28.650 1.00 84.69 1039 GLN A O 1
ATOM 8182 N N . GLY A 1 1040 ? 49.560 -24.407 -28.273 1.00 83.88 1040 GLY A N 1
ATOM 8183 C CA . GLY A 1 1040 ? 49.758 -23.188 -29.045 1.00 83.88 1040 GLY A CA 1
ATOM 8184 C C . GLY A 1 1040 ? 49.227 -23.281 -30.476 1.00 83.88 1040 GLY A C 1
ATOM 8185 O O . GLY A 1 1040 ? 49.077 -24.351 -31.067 1.00 83.88 1040 GLY A O 1
ATOM 8186 N N . ARG A 1 1041 ? 48.959 -22.113 -31.068 1.00 81.50 1041 ARG A N 1
ATOM 8187 C CA . ARG A 1 1041 ? 48.257 -21.977 -32.359 1.00 81.50 1041 ARG A CA 1
ATOM 8188 C C . ARG A 1 1041 ? 48.958 -22.674 -33.534 1.00 81.50 1041 ARG A C 1
ATOM 8190 O O . ARG A 1 1041 ? 48.281 -23.171 -34.426 1.00 81.50 1041 ARG A O 1
ATOM 8197 N N . LEU A 1 1042 ? 50.294 -22.734 -33.537 1.00 83.88 1042 LEU A N 1
ATOM 8198 C CA . LEU A 1 1042 ? 51.082 -23.376 -34.601 1.00 83.88 1042 LEU A CA 1
ATOM 8199 C C . LEU A 1 1042 ? 51.200 -24.903 -34.449 1.00 83.88 1042 LEU A C 1
ATOM 8201 O O . LEU A 1 1042 ? 51.481 -25.583 -35.437 1.00 83.88 1042 LEU A O 1
ATOM 8205 N N . ALA A 1 1043 ? 50.929 -25.459 -33.262 1.00 86.62 1043 ALA A N 1
ATOM 8206 C CA . ALA A 1 1043 ? 50.967 -26.907 -33.040 1.00 86.62 1043 ALA A CA 1
ATOM 8207 C C . ALA A 1 1043 ? 49.914 -27.640 -33.890 1.00 86.62 1043 ALA A C 1
ATOM 8209 O O . ALA A 1 1043 ? 50.167 -28.728 -34.402 1.00 86.62 1043 ALA A O 1
ATOM 8210 N N . VAL A 1 1044 ? 48.768 -26.996 -34.140 1.00 89.31 1044 VAL A N 1
ATOM 8211 C CA . VAL A 1 1044 ? 47.721 -27.521 -35.031 1.00 89.31 1044 VAL A CA 1
ATOM 8212 C C . VAL A 1 1044 ? 48.223 -27.690 -36.463 1.00 89.31 1044 VAL A C 1
ATOM 8214 O O . VAL A 1 1044 ? 47.950 -28.708 -37.095 1.00 89.31 1044 VAL A O 1
ATOM 8217 N N . ALA A 1 1045 ? 48.997 -26.730 -36.972 1.00 89.06 1045 ALA A N 1
ATOM 8218 C CA . ALA A 1 1045 ? 49.542 -26.793 -38.324 1.00 89.06 1045 ALA A CA 1
ATOM 8219 C C . ALA A 1 1045 ? 50.529 -27.966 -38.477 1.00 89.06 1045 ALA A C 1
ATOM 8221 O O . ALA A 1 1045 ? 50.485 -28.703 -39.464 1.00 89.06 1045 ALA A O 1
ATOM 8222 N N . GLN A 1 1046 ? 51.366 -28.195 -37.459 1.00 88.31 1046 GLN A N 1
ATOM 8223 C CA . GLN A 1 1046 ? 52.282 -29.339 -37.405 1.00 88.31 1046 GLN A CA 1
ATOM 8224 C C . GLN A 1 1046 ? 51.532 -30.674 -37.296 1.00 88.31 1046 GLN A C 1
ATOM 8226 O O . GLN A 1 1046 ? 51.885 -31.638 -37.979 1.00 88.31 1046 GLN A O 1
ATOM 8231 N N . ALA A 1 1047 ? 50.461 -30.730 -36.500 1.00 90.88 1047 ALA A N 1
ATOM 8232 C CA . ALA A 1 1047 ? 49.599 -31.905 -36.394 1.00 90.88 1047 ALA A CA 1
ATOM 8233 C C . ALA A 1 1047 ? 48.888 -32.228 -37.722 1.00 90.88 1047 ALA A C 1
ATOM 8235 O O . ALA A 1 1047 ? 48.778 -33.392 -38.100 1.00 90.88 1047 ALA A O 1
ATOM 8236 N N . MET A 1 1048 ? 48.452 -31.212 -38.475 1.00 92.38 1048 MET A N 1
ATOM 8237 C CA . MET A 1 1048 ? 47.854 -31.403 -39.802 1.00 92.38 1048 MET A CA 1
ATOM 8238 C C . MET A 1 1048 ? 48.885 -31.881 -40.832 1.00 92.38 1048 MET A C 1
ATOM 8240 O O . MET A 1 1048 ? 48.593 -32.811 -41.581 1.00 92.38 1048 MET A O 1
ATOM 8244 N N . LEU A 1 1049 ? 50.101 -31.320 -40.837 1.00 91.81 1049 LEU A N 1
ATOM 8245 C CA . LEU A 1 1049 ? 51.194 -31.748 -41.727 1.00 91.81 1049 LEU A CA 1
ATOM 8246 C C . LEU A 1 1049 ? 51.700 -33.171 -41.448 1.00 91.81 1049 LEU A C 1
ATOM 8248 O O . LEU A 1 1049 ? 52.143 -33.864 -42.363 1.00 91.81 1049 LEU A O 1
ATOM 8252 N N . SER A 1 1050 ? 51.655 -33.603 -40.188 1.00 90.12 1050 SER A N 1
ATOM 8253 C CA . SER A 1 1050 ? 52.055 -34.953 -39.766 1.00 90.12 1050 SER A CA 1
ATOM 8254 C C . SER A 1 1050 ? 50.908 -35.967 -39.798 1.00 90.12 1050 SER A C 1
ATOM 8256 O O . SER A 1 1050 ? 51.118 -37.143 -39.500 1.00 90.12 1050 SER A O 1
ATOM 8258 N N . SER A 1 1051 ? 49.701 -35.545 -40.181 1.00 92.56 1051 SER A N 1
ATOM 8259 C CA . SER A 1 1051 ? 48.542 -36.430 -40.237 1.00 92.56 1051 SER A CA 1
ATOM 8260 C C . SER A 1 1051 ? 48.692 -37.506 -41.319 1.00 92.56 1051 SER A C 1
ATOM 8262 O O . SER A 1 1051 ? 49.215 -37.267 -42.413 1.00 92.56 1051 SER A O 1
ATOM 8264 N N . ALA A 1 1052 ? 48.142 -38.695 -41.048 1.00 91.31 1052 ALA A N 1
ATOM 8265 C CA . ALA A 1 1052 ? 48.059 -39.774 -42.037 1.00 91.31 1052 ALA A CA 1
ATOM 8266 C C . ALA A 1 1052 ? 47.291 -39.340 -43.299 1.00 91.31 1052 ALA A C 1
ATOM 8268 O O . ALA A 1 1052 ? 47.536 -39.843 -44.395 1.00 91.31 1052 ALA A O 1
ATOM 8269 N N . GLU A 1 1053 ? 46.377 -38.378 -43.156 1.00 90.94 1053 GLU A N 1
ATOM 8270 C CA . GLU A 1 1053 ? 45.640 -37.793 -44.268 1.00 90.94 1053 GLU A CA 1
ATOM 8271 C C . GLU A 1 1053 ? 46.551 -36.971 -45.188 1.00 90.94 1053 GLU A C 1
ATOM 8273 O O . GLU A 1 1053 ? 46.548 -37.196 -46.399 1.00 90.94 1053 GLU A O 1
ATOM 8278 N N . TYR A 1 1054 ? 47.378 -36.079 -44.634 1.00 92.62 1054 TYR A N 1
ATOM 8279 C CA . TYR A 1 1054 ? 48.333 -35.298 -45.423 1.00 92.62 1054 TYR A CA 1
ATOM 8280 C C . TYR A 1 1054 ? 49.303 -36.209 -46.187 1.00 92.62 1054 TYR A C 1
ATOM 8282 O O . TYR A 1 1054 ? 49.497 -36.059 -47.396 1.00 92.62 1054 TYR A O 1
ATOM 8290 N N . GLN A 1 1055 ? 49.847 -37.222 -45.506 1.00 90.88 1055 GLN A N 1
ATOM 8291 C CA . GLN A 1 1055 ? 50.762 -38.182 -46.121 1.00 90.88 1055 GLN A CA 1
ATOM 8292 C C . GLN A 1 1055 ? 50.094 -38.998 -47.237 1.00 90.88 1055 GLN A C 1
ATOM 8294 O O . GLN A 1 1055 ? 50.716 -39.242 -48.270 1.00 90.88 1055 GLN A O 1
ATOM 8299 N N . ARG A 1 1056 ? 48.825 -39.389 -47.065 1.00 90.19 1056 ARG A N 1
ATOM 8300 C CA . ARG A 1 1056 ? 48.072 -40.166 -48.060 1.00 90.19 1056 ARG A CA 1
ATOM 8301 C C . ARG A 1 1056 ? 47.794 -39.381 -49.343 1.00 90.19 1056 ARG A C 1
ATOM 8303 O O . ARG A 1 1056 ? 47.858 -39.969 -50.420 1.00 90.19 1056 ARG A O 1
ATOM 8310 N N . TYR A 1 1057 ? 47.449 -38.097 -49.237 1.00 89.12 1057 TYR A N 1
ATOM 8311 C CA . TYR A 1 1057 ? 47.011 -37.303 -50.393 1.00 89.12 1057 TYR A CA 1
ATOM 8312 C C . TYR A 1 1057 ? 48.132 -36.499 -51.060 1.00 89.12 1057 TYR A C 1
ATOM 8314 O O . TYR A 1 1057 ? 48.114 -36.348 -52.284 1.00 89.12 1057 TYR A O 1
ATOM 8322 N N . PHE A 1 1058 ? 49.107 -36.009 -50.293 1.00 91.81 1058 PHE A N 1
ATOM 8323 C CA . PHE A 1 1058 ? 50.171 -35.137 -50.805 1.00 91.81 1058 PHE A CA 1
ATOM 8324 C C . PHE A 1 1058 ? 51.556 -35.798 -50.726 1.00 91.81 1058 PHE A C 1
ATOM 8326 O O . PHE A 1 1058 ? 52.386 -35.606 -51.617 1.00 91.81 1058 PHE A O 1
ATOM 8333 N N . GLY A 1 1059 ? 51.791 -36.653 -49.727 1.00 90.69 1059 GLY A N 1
ATOM 8334 C CA . GLY A 1 1059 ? 53.099 -37.273 -49.495 1.00 90.69 1059 GLY A CA 1
ATOM 8335 C C . GLY A 1 1059 ? 54.179 -36.235 -49.164 1.00 90.69 1059 GLY A C 1
ATOM 8336 O O . GLY A 1 1059 ? 53.879 -35.137 -48.710 1.00 90.69 1059 GLY A O 1
ATOM 8337 N N . GLU A 1 1060 ? 55.451 -36.569 -49.394 1.00 90.19 1060 GLU A N 1
ATOM 8338 C CA . GLU A 1 1060 ? 56.569 -35.643 -49.120 1.00 90.19 1060 GLU A CA 1
ATOM 8339 C C . GLU A 1 1060 ? 56.753 -34.566 -50.200 1.00 90.19 1060 GLU A C 1
ATOM 8341 O O . GLU A 1 1060 ? 57.317 -33.510 -49.923 1.00 90.19 1060 GLU A O 1
ATOM 8346 N N . GLN A 1 1061 ? 56.310 -34.842 -51.432 1.00 92.44 1061 GLN A N 1
ATOM 8347 C CA . GLN A 1 1061 ? 56.647 -34.050 -52.622 1.00 92.44 1061 GLN A CA 1
ATOM 8348 C C . GLN A 1 1061 ? 55.439 -33.389 -53.300 1.00 92.44 1061 GLN A C 1
ATOM 8350 O O . GLN A 1 1061 ? 55.607 -32.679 -54.287 1.00 92.44 1061 GLN A O 1
ATOM 8355 N N . GLY A 1 1062 ? 54.214 -33.642 -52.836 1.00 91.31 1062 GLY A N 1
ATOM 8356 C CA . GLY A 1 1062 ? 53.003 -33.032 -53.389 1.00 91.31 1062 GLY A CA 1
ATOM 8357 C C . GLY A 1 1062 ? 52.685 -31.693 -52.734 1.00 91.31 1062 GLY A C 1
ATOM 8358 O O . GLY A 1 1062 ? 52.739 -31.564 -51.513 1.00 91.31 1062 GLY A O 1
ATOM 8359 N N . VAL A 1 1063 ? 52.308 -30.704 -53.542 1.00 92.81 1063 VAL A N 1
ATOM 8360 C CA . VAL A 1 1063 ? 51.773 -29.431 -53.044 1.00 92.81 1063 VAL A CA 1
ATOM 8361 C C . VAL A 1 1063 ? 50.312 -29.643 -52.629 1.00 92.81 1063 VAL A C 1
ATOM 8363 O O . VAL A 1 1063 ? 49.568 -30.268 -53.393 1.00 92.81 1063 VAL A O 1
ATOM 8366 N N . PRO A 1 1064 ? 49.864 -29.139 -51.461 1.00 92.44 1064 PRO A N 1
ATOM 8367 C CA . PRO A 1 1064 ? 48.456 -29.210 -51.098 1.00 92.44 1064 PRO A CA 1
ATOM 8368 C C . PRO A 1 1064 ? 47.569 -28.553 -52.160 1.00 92.44 1064 PRO A C 1
ATOM 8370 O O . PRO A 1 1064 ? 47.930 -27.547 -52.763 1.00 92.44 1064 PRO A O 1
ATOM 8373 N N . TYR A 1 1065 ? 46.403 -29.132 -52.412 1.00 88.56 1065 TYR A N 1
ATOM 8374 C CA . TYR A 1 1065 ? 45.460 -28.643 -53.414 1.00 88.56 1065 TYR A CA 1
ATOM 8375 C C . TYR A 1 1065 ? 44.040 -28.741 -52.875 1.00 88.56 1065 TYR A C 1
ATOM 8377 O O . TYR A 1 1065 ? 43.761 -29.520 -51.964 1.00 88.56 1065 TYR A O 1
ATOM 8385 N N . ARG A 1 1066 ? 43.136 -27.940 -53.438 1.00 84.06 1066 ARG A N 1
ATOM 8386 C CA . ARG A 1 1066 ? 41.724 -27.947 -53.054 1.00 84.06 1066 ARG A CA 1
ATOM 8387 C C . ARG A 1 1066 ? 41.089 -29.305 -53.370 1.00 84.06 1066 ARG A C 1
ATOM 8389 O O . ARG A 1 1066 ? 41.126 -29.724 -54.525 1.00 84.06 1066 ARG A O 1
ATOM 8396 N N . ARG A 1 1067 ? 40.472 -29.935 -52.372 1.00 82.12 1067 ARG A N 1
ATOM 8397 C CA . ARG A 1 1067 ? 39.750 -31.206 -52.493 1.00 82.12 1067 ARG A CA 1
ATOM 8398 C C . ARG A 1 1067 ? 38.404 -31.188 -51.782 1.00 82.12 1067 ARG A C 1
ATOM 8400 O O . ARG A 1 1067 ? 38.234 -30.375 -50.842 1.00 82.12 1067 ARG A O 1
#

pLDDT: mean 84.7, std 16.14, range [26.92, 98.38]